Protein AF-A0A7S2SEJ1-F1 (afdb_monomer_lite)

Radius of gyration: 41.5 Å; chains: 1; bounding box: 148×104×99 Å

Sequence (967 aa):
MSENLSPMALRLGAGTRRTDAPAGGCRQLEGAPLSRSSSNSSTRSIDELAAMDVANEVQRIASPVVAYVEGASAEAATGASFELEEAAAKLQSWCRSILRLRKAAQGLAAPAVLQALDHLFGALSPPSDGTASTPPPLVDALRDAESSETAMALTSTQEAAKAATAILLAIPRDGGLRRFNVALHGPRAFLSALLVAAQPKAILGDQHESLEGRFLRNASRMLVRAFQELAATVLDLANGPTEARAGLRLFRVRLIMVRWARRYHASAFGSWRRADAQRVAAGMLGPYAEVYATVLQAQQGGDTALADAAQERLVQVRDAIARLVGASTASSKIQEVEATVRQQIQAATSYVQETRSTASGASTGQQTASHAAAVAPSSAAADPAASPMEGASPVLSLDEALVNERLAHELILNPEFQLPALPEPPKFSAPRPHGPLLPGNAPPSREGGQEQLSQQAMLGRMQSTMQELFWQRLVNALTPTTIQGRGDISVGALVQARYGGPQGTFYEAKVTACRDDGSFDIQYTQDSVVETSVPLDNFRLADHPLDTRPLLALITEVRTRLEAATPRRPDLHATYREVLDAPLLKQMLEAGVLDLPAVVRLARFVLESVENLEAPVRADRTRVWREDFLGFIESQQAASEPSGLVRALPAFFAFVNATLDQLQRDTVNFHLRSLAPHFRGDAAVEYERQRFRMKAERRLVALSRATQWLTASIPSFCGAQEGGTETQRLALQDQASPSHTRALRGLVVHALVELVKQPIRWDSPRAAQALPETLIWDGPRLAQVRDKMDQVILTSTILVFFRQVLTASGAVPSQETCEALQHKLEWLLVQPDTNLASIQTAADKAARDATASAGRPLPENAADSLKNLVASATDPSNAVFNLFTQRAFQILTTTAAQPSTERARTSLDSDIGASGLRDFRAPLLDAAQIFQALVWHHSNVFLPLYEPIIREAARKVSSGGSITRPT

Secondary structure (DSSP, 8-state):
---------------------------------------------HHHHHHHHHHHHHHHHHTTSSTTTSSSS----S-TTTHHHHHHHHHHHHHHHHHHHHHHHHHHTSHHHHHHHHHHH-TT-----SS--PPPPHHHHHHH-SSHHHHHHHHTSHHHHHHHHHHHHHSPP-GGGGGS-GGGTSHHHHHHHHHHHH-HHHHHGGGGGSHHHHHHHHHHHHHHHHHHHHHHHHHHHHHS-S--HHHHHHHHHHHHHHHHHHHHHHHHHHHHHHHHHHHHHHHHHHHHHHHHHHHHHHHHHT-HHHHHHHHHHHHHHHHHHHHHH-HHHHHHHHHHHHHHHHHHHHHHHHHHHHHHHHHHT--S----------------------------------TTTHHHHHHHHHHHH-TT--PPPPPPPPPP-PPPPS----S--PSS---S------HHHHHHHHHHHHHHHHHHHHHHHHSPP---SGGG--TT-EEEEETTSTTSPEEEEEEEEE-TTSEEEEEETTT--EEEEEEGGGB--TTSPP--HHHHHHHHHHHHHHHHH-TT-HHHHHHHHHHT-HHHHHHHHHTT---HHHHHHHHHHHHHHHHHHS-HHHHHHHHHHHHHHHHHHHHHHHTT-THHHHHHHHHHHHHHHHHHHHHHHHHHHHHHHHHGGGG-SHHHHHHHHHHHHHHHHTTSS--HHHHHHHHHHHHHHHHSSTT-HHHHHHHHH-TTSTTHHHHHHHHHHHHHHHHHHSS--TTSHHHHTTS-GGGTTTHHHHHHHHHHHHHHHHHHHHHHHHHHHHHHTT-PPPHHHHHHHHHHHHHHHHSTT--HHHHHHHHHHHHHHHHHHTTSPPPHHHHHHHHHHHHHTT-TT-HHHHHHHHHHHHHHHHHHT-SSHHHHHHHHHHHHHHHT-GGGHHHHHHHHHHHHHHHHHHHHHHHHHHHHHHHHHHHHHHH----PPP-

Organism: NCBI:txid1034831

Foldseek 3Di:
DDDDDDDDDDDDDDDDDDDDDDDDDDDDDDDDDDDDDDDDDDDDDPVSVLLVVLVVVVVVLCVVPPVPPPPPDDDDDDDPDPCPVVVVVVVVVVVVVLVVLVVLLVLCLPPLLLVLLCQAQVQPDDDDDDDDDDDHRLLVQLLPDPAPVSNVVSLPDPSQLSSLQSNVVSAPDDPLCVVFDCVLQDSSVLSVLSNCQRCVCRVCPPCCPPPLNVQLNVLSVQLVVLSNQLSNLSVCCSPDDPDDPVSSVSNVVSSSSNSSSSNSNSSSVVSVLLVVLVVVLVVLLVVLLVLLLQLVVCVVVVPVVSNVVSVVVNVVSLVSNCVRNNNVVSVVSNVVSNVVSVVVVVVVVVVVVVVVVVVVVPDDDDDDDDDDDDDDDDDDDDDDDDDDDDDDDDDDPCPPVCPPLLLLVQLLLPVLDADDADDAFDFDDAFDDDDDPDVPPDPPPDDDDPDPQDPVNVVVVVVVVVLVVLLQLQLVLADADPAADLVVDDQQDWFWFADPDDVGRTAIWGFHDADPVQFTWTAGPPPRDIDPRHHRSRTRHNPDDRDCVVVLVLLVVLLVLLCVLVVPCVVVNVVSCVLSPSVVVVVCVRVVNCDLVSVLVSLLVSLVSLLVLDDVVVSVVSVVSNVVLSVQSVVVVVVVDPSSVSSCVSSSSSNSVSSSVSSVSVVVSVVSSVCSVVSPDDVSLVVSLVVVVVCVVVVVDDQVLVLVLLLVQLVCLLPVDDPRNVVLLVLLQDPVDPCVLLSLLLSLLSSLLVVLPDPDQQPDPVNLVNDGPLCSSVSNLSNLLSLLLLLLLLLLQLLVLLQVLQVVVVFHADPVLSVVLSVVSSVLSPDPPRDLVNNLVSSLVSSQVRCVVVVHGRDPVSSVSSSVSSVCSPDPVDPSSVLSSVLLSVLLSQLLSDPDLVVSLVSNVVSCVPSVSVVSSVSSSVSSSSNSSVSNSSCSNCVVVCSVSSNVSSVVVVVDDDDDDDD

InterPro domains:
  IPR008862 T-complex 11 [PF05794] (407-950)
  IPR008862 T-complex 11 [PTHR12832] (76-951)

pLDDT: mean 72.79, std 20.88, range [20.64, 94.62]

Structure (mmCIF, N/CA/C/O backbone):
data_AF-A0A7S2SEJ1-F1
#
_entry.id   AF-A0A7S2SEJ1-F1
#
loop_
_atom_site.group_PDB
_atom_site.id
_atom_site.type_symbol
_atom_site.label_atom_id
_atom_site.label_alt_id
_atom_site.label_comp_id
_atom_site.label_asym_id
_atom_site.label_entity_id
_atom_site.label_seq_id
_atom_site.pdbx_PDB_ins_code
_atom_site.Cartn_x
_atom_site.Cartn_y
_atom_site.Cartn_z
_atom_site.occupancy
_atom_site.B_iso_or_equiv
_atom_site.auth_seq_id
_atom_site.auth_comp_id
_atom_site.auth_asym_id
_atom_site.auth_atom_id
_atom_site.pdbx_PDB_model_num
ATOM 1 N N . MET A 1 1 ? 76.452 -47.422 3.346 1.00 33.69 1 MET A N 1
ATOM 2 C CA . MET A 1 1 ? 76.734 -47.957 2.002 1.00 33.69 1 MET A CA 1
ATOM 3 C C . MET A 1 1 ? 76.849 -46.770 1.059 1.00 33.69 1 MET A C 1
ATOM 5 O O . MET A 1 1 ? 75.853 -46.083 0.891 1.00 33.69 1 MET A O 1
ATOM 9 N N . SER A 1 2 ? 78.095 -46.507 0.631 1.00 28.00 2 SER A N 1
ATOM 10 C CA . SER A 1 2 ? 78.597 -45.643 -0.467 1.00 28.00 2 SER A CA 1
ATOM 11 C C . SER A 1 2 ? 77.854 -44.325 -0.756 1.00 28.00 2 SER A C 1
ATOM 13 O O . SER A 1 2 ? 76.745 -44.353 -1.272 1.00 28.00 2 SER A O 1
ATOM 15 N N . GLU A 1 3 ? 78.337 -43.150 -0.345 1.00 29.27 3 GLU A N 1
ATOM 16 C CA . GLU A 1 3 ? 79.545 -42.389 -0.761 1.00 29.27 3 GLU A CA 1
ATOM 17 C C . GLU A 1 3 ? 79.317 -41.378 -1.902 1.00 29.27 3 GLU A C 1
ATOM 19 O O . GLU A 1 3 ? 78.834 -41.695 -2.984 1.00 29.27 3 GLU A O 1
ATOM 24 N N . ASN A 1 4 ? 79.729 -40.144 -1.589 1.00 35.56 4 ASN A N 1
ATOM 25 C CA . ASN A 1 4 ? 79.953 -38.974 -2.438 1.00 35.56 4 ASN A CA 1
ATOM 26 C C . ASN A 1 4 ? 81.046 -39.191 -3.493 1.00 35.56 4 ASN A C 1
ATOM 28 O O . ASN A 1 4 ? 82.030 -39.847 -3.177 1.00 35.56 4 ASN A O 1
ATOM 32 N N . LEU A 1 5 ? 81.002 -38.433 -4.602 1.00 29.52 5 LEU A N 1
ATOM 33 C CA . LEU A 1 5 ? 82.193 -37.937 -5.323 1.00 29.52 5 LEU A CA 1
ATOM 34 C C . LEU A 1 5 ? 81.913 -36.573 -6.024 1.00 29.52 5 LEU A C 1
ATOM 36 O O . LEU A 1 5 ? 81.222 -36.538 -7.033 1.00 29.52 5 LEU A O 1
ATOM 40 N N . SER A 1 6 ? 82.396 -35.463 -5.429 1.00 30.70 6 SER A N 1
ATOM 41 C CA . SER A 1 6 ? 83.479 -34.547 -5.902 1.00 30.70 6 SER A CA 1
ATOM 42 C C . SER A 1 6 ? 83.624 -34.114 -7.392 1.00 30.70 6 SER A C 1
ATOM 44 O O . SER A 1 6 ? 83.218 -34.869 -8.266 1.00 30.70 6 SER A O 1
ATOM 46 N N . PRO A 1 7 ? 84.428 -33.059 -7.739 1.00 50.75 7 PRO A N 1
ATOM 47 C CA . PRO A 1 7 ? 84.863 -31.848 -6.988 1.00 50.75 7 PRO A CA 1
ATOM 48 C C . PRO A 1 7 ? 85.131 -30.540 -7.829 1.00 50.75 7 PRO A C 1
ATOM 50 O O . PRO A 1 7 ? 85.070 -30.556 -9.049 1.00 50.75 7 PRO A O 1
ATOM 53 N N . MET A 1 8 ? 85.513 -29.450 -7.115 1.00 26.77 8 MET A N 1
ATOM 54 C CA . MET A 1 8 ? 86.582 -28.418 -7.358 1.00 26.77 8 MET A CA 1
ATOM 55 C C . MET A 1 8 ? 86.739 -27.664 -8.709 1.00 26.77 8 MET A C 1
ATOM 57 O O . MET A 1 8 ? 86.537 -28.231 -9.764 1.00 26.77 8 MET A O 1
ATOM 61 N N . ALA A 1 9 ? 87.327 -26.457 -8.829 1.00 29.33 9 ALA A N 1
ATOM 62 C CA . ALA A 1 9 ? 87.657 -25.283 -7.992 1.00 29.33 9 ALA A CA 1
ATOM 63 C C . ALA A 1 9 ? 88.538 -24.302 -8.835 1.00 29.33 9 ALA A C 1
ATOM 65 O O . ALA A 1 9 ? 89.129 -24.732 -9.820 1.00 29.33 9 ALA A O 1
ATOM 66 N N . LEU A 1 10 ? 88.727 -23.059 -8.330 1.00 25.94 10 LEU A N 1
ATOM 67 C CA . LEU A 1 10 ? 89.842 -22.090 -8.564 1.00 25.94 10 LEU A CA 1
ATOM 68 C C . LEU A 1 10 ? 89.836 -21.237 -9.859 1.00 25.94 10 LEU A C 1
ATOM 70 O O . LEU A 1 10 ? 89.500 -21.735 -10.918 1.00 25.94 10 LEU A O 1
ATOM 74 N N . ARG A 1 11 ? 90.333 -19.986 -9.928 1.00 25.75 11 ARG A N 1
ATOM 75 C CA . ARG A 1 11 ? 90.579 -18.813 -9.036 1.00 25.75 11 ARG A CA 1
ATOM 76 C C . ARG A 1 11 ? 91.316 -17.757 -9.909 1.00 25.75 11 ARG A C 1
ATOM 78 O O . ARG A 1 11 ? 92.215 -18.171 -10.623 1.00 25.75 11 ARG A O 1
ATOM 85 N N . LEU A 1 12 ? 91.053 -16.450 -9.698 1.00 26.67 12 LEU A N 1
ATOM 86 C CA . LEU A 1 12 ? 91.949 -15.264 -9.898 1.00 26.67 12 LEU A CA 1
ATOM 87 C C . LEU A 1 12 ? 92.453 -14.958 -11.339 1.00 26.67 12 LEU A C 1
ATOM 89 O O . LEU A 1 12 ? 92.771 -15.864 -12.082 1.00 26.67 12 LEU A O 1
ATOM 93 N N . GLY A 1 13 ? 92.642 -13.729 -11.838 1.00 24.70 13 GLY A N 1
ATOM 94 C CA . GLY A 1 13 ? 92.576 -12.348 -11.345 1.00 24.70 13 GLY A CA 1
ATOM 95 C C . GLY A 1 13 ? 93.196 -11.384 -12.397 1.00 24.70 13 GLY A C 1
ATOM 96 O O . GLY A 1 13 ? 93.761 -11.846 -13.380 1.00 24.70 13 GLY A O 1
ATOM 97 N N . ALA A 1 14 ? 93.143 -10.069 -12.120 1.00 27.11 14 ALA A N 1
ATOM 98 C CA . ALA A 1 14 ? 93.926 -8.947 -12.697 1.00 27.11 14 ALA A CA 1
ATOM 99 C C . ALA A 1 14 ? 93.449 -8.189 -13.974 1.00 27.11 14 ALA A C 1
ATOM 101 O O . ALA A 1 14 ? 93.375 -8.735 -15.064 1.00 27.11 14 ALA A O 1
ATOM 102 N N . GLY A 1 15 ? 93.301 -6.856 -13.832 1.00 25.58 15 GLY A N 1
ATOM 103 C CA . GLY A 1 15 ? 94.206 -5.899 -14.504 1.00 25.58 15 GLY A CA 1
ATOM 104 C C . GLY A 1 15 ? 93.769 -5.103 -15.756 1.00 25.58 15 GLY A C 1
ATOM 105 O O . GLY A 1 15 ? 94.107 -5.476 -16.866 1.00 25.58 15 GLY A O 1
ATOM 106 N N . THR A 1 16 ? 93.257 -3.880 -15.533 1.00 27.61 16 THR A N 1
ATOM 107 C CA . THR A 1 16 ? 93.571 -2.595 -16.235 1.00 27.61 16 THR A CA 1
ATOM 108 C C . THR A 1 16 ? 93.222 -2.283 -17.719 1.00 27.61 16 THR A C 1
ATOM 110 O O . THR A 1 16 ? 93.843 -2.800 -18.635 1.00 27.61 16 THR A O 1
ATOM 113 N N . ARG A 1 17 ? 92.467 -1.162 -17.858 1.00 26.27 17 ARG A N 1
ATOM 114 C CA . ARG A 1 17 ? 92.625 0.055 -18.726 1.00 26.27 17 ARG A CA 1
ATOM 115 C C . ARG A 1 17 ? 91.959 0.195 -20.124 1.00 26.27 17 ARG A C 1
ATOM 117 O O . ARG A 1 17 ? 92.307 -0.523 -21.045 1.00 26.27 17 ARG A O 1
ATOM 124 N N . ARG A 1 18 ? 91.260 1.356 -20.246 1.00 26.08 18 ARG A N 1
ATOM 125 C CA . ARG A 1 18 ? 90.950 2.242 -21.417 1.00 26.08 18 ARG A CA 1
ATOM 126 C C . ARG A 1 18 ? 89.996 1.669 -22.489 1.00 26.08 18 ARG A C 1
ATOM 128 O O . ARG A 1 18 ? 90.081 0.493 -22.775 1.00 26.08 18 ARG A O 1
ATOM 135 N N . THR A 1 19 ? 89.082 2.385 -23.152 1.00 26.95 19 THR A N 1
ATOM 136 C CA . THR A 1 19 ? 88.619 3.791 -23.229 1.00 26.95 19 THR A CA 1
ATOM 137 C C . THR A 1 19 ? 87.274 3.788 -23.986 1.00 26.95 19 THR A C 1
ATOM 139 O O . THR A 1 19 ? 86.998 2.855 -24.730 1.00 26.95 19 THR A O 1
ATOM 142 N N . ASP A 1 20 ? 86.527 4.881 -23.832 1.00 26.06 20 ASP A N 1
ATOM 143 C CA . ASP A 1 20 ? 85.499 5.431 -24.731 1.00 26.06 20 ASP A CA 1
ATOM 144 C C . ASP A 1 20 ? 84.053 4.896 -24.712 1.00 26.06 20 ASP A C 1
ATOM 146 O O . ASP A 1 20 ? 83.738 3.720 -24.865 1.00 26.06 20 ASP A O 1
ATOM 150 N N . ALA A 1 21 ? 83.174 5.877 -24.496 1.00 27.19 21 ALA A N 1
ATOM 151 C CA . ALA A 1 21 ? 81.718 5.850 -24.449 1.00 27.19 21 ALA A CA 1
ATOM 152 C C . ALA A 1 21 ? 81.112 5.762 -25.881 1.00 27.19 21 ALA A C 1
ATOM 154 O O . ALA A 1 21 ? 81.868 5.867 -26.847 1.00 27.19 21 ALA A O 1
ATOM 155 N N . PRO A 1 22 ? 79.778 5.617 -26.072 1.00 35.09 22 PRO A N 1
ATOM 156 C CA . PRO A 1 22 ? 78.828 6.655 -25.665 1.00 35.09 22 PRO A CA 1
ATOM 157 C C . PRO A 1 22 ? 77.507 6.175 -25.027 1.00 35.09 22 PRO A C 1
ATOM 159 O O . PRO A 1 22 ? 76.947 5.135 -25.347 1.00 35.09 22 PRO A O 1
ATOM 162 N N . ALA A 1 23 ? 77.009 7.077 -24.177 1.00 25.89 23 ALA A N 1
ATOM 163 C CA . ALA A 1 23 ? 75.627 7.547 -24.054 1.00 25.89 23 ALA A CA 1
ATOM 164 C C . ALA A 1 23 ? 74.499 6.602 -23.578 1.00 25.89 23 ALA A C 1
ATOM 166 O O . ALA A 1 23 ? 73.961 5.794 -24.325 1.00 25.89 23 ALA A O 1
ATOM 167 N N . GLY A 1 24 ? 74.029 6.917 -22.359 1.00 26.44 24 GLY A N 1
ATOM 168 C CA . GLY A 1 24 ? 72.643 6.761 -21.889 1.00 26.44 24 GLY A CA 1
ATOM 169 C C . GLY A 1 24 ? 72.366 5.440 -21.170 1.00 26.44 24 GLY A C 1
ATOM 170 O O . GLY A 1 24 ? 71.808 4.529 -21.760 1.00 26.44 24 GLY A O 1
ATOM 171 N N . GLY A 1 25 ? 72.769 5.231 -19.913 1.00 25.44 25 GLY A N 1
ATOM 172 C CA . GLY A 1 25 ? 72.355 6.036 -18.756 1.00 25.44 25 GLY A CA 1
ATOM 173 C C . GLY A 1 25 ? 70.991 5.533 -18.256 1.00 25.44 25 GLY A C 1
ATOM 174 O O . GLY A 1 25 ? 69.971 6.081 -18.646 1.00 25.44 25 GLY A O 1
ATOM 175 N N . CYS A 1 26 ? 70.926 4.329 -17.671 1.00 23.27 26 CYS A N 1
ATOM 176 C CA . CYS A 1 26 ? 71.005 4.058 -16.220 1.00 23.27 26 CYS A CA 1
ATOM 177 C C . CYS A 1 26 ? 69.843 4.681 -15.424 1.00 23.27 26 CYS A C 1
ATOM 179 O O . CYS A 1 26 ? 69.637 5.885 -15.484 1.00 23.27 26 CYS A O 1
ATOM 181 N N . ARG A 1 27 ? 68.990 3.864 -14.777 1.00 26.28 27 ARG A N 1
ATOM 182 C CA . ARG A 1 27 ? 69.234 3.155 -13.486 1.00 26.28 27 ARG A CA 1
ATOM 183 C C . ARG A 1 27 ? 69.265 4.165 -12.322 1.00 26.28 27 ARG A C 1
ATOM 185 O O . ARG A 1 27 ? 69.664 5.298 -12.514 1.00 26.28 27 ARG A O 1
ATOM 192 N N . GLN A 1 28 ? 68.865 3.866 -11.094 1.00 24.97 28 GLN A N 1
ATOM 193 C CA . GLN A 1 28 ? 68.922 2.640 -10.292 1.00 24.97 28 GLN A CA 1
ATOM 194 C C . GLN A 1 28 ? 68.035 2.915 -9.048 1.00 24.97 28 GLN A C 1
ATOM 196 O O . GLN A 1 28 ? 67.834 4.083 -8.723 1.00 24.97 28 GLN A O 1
ATOM 201 N N . LEU A 1 29 ? 67.296 1.936 -8.502 1.00 25.67 29 LEU A N 1
ATOM 202 C CA . LEU A 1 29 ? 67.640 1.107 -7.316 1.00 25.67 29 LEU A CA 1
ATOM 203 C C . LEU A 1 29 ? 67.968 1.954 -6.058 1.00 25.67 29 LEU A C 1
ATOM 205 O O . LEU A 1 29 ? 68.563 3.011 -6.166 1.00 25.67 29 LEU A O 1
ATOM 209 N N . GLU A 1 30 ? 67.652 1.584 -4.819 1.00 22.08 30 GLU A N 1
ATOM 210 C CA . GLU A 1 30 ? 67.771 0.271 -4.179 1.00 22.08 30 GLU A CA 1
ATOM 211 C C . GLU A 1 30 ? 67.336 0.416 -2.697 1.00 22.08 30 GLU A C 1
ATOM 213 O O . GLU A 1 30 ? 67.415 1.512 -2.147 1.00 22.08 30 GLU A O 1
ATOM 218 N N . GLY A 1 31 ? 66.983 -0.692 -2.032 1.00 22.78 31 GLY A N 1
ATOM 219 C CA . GLY A 1 31 ? 67.324 -0.914 -0.614 1.00 22.78 31 GLY A CA 1
ATOM 220 C C . GLY A 1 31 ? 66.339 -0.488 0.493 1.00 22.78 31 GLY A C 1
ATOM 221 O O . GLY A 1 31 ? 66.319 0.654 0.934 1.00 22.78 31 GLY A O 1
ATOM 222 N N . ALA A 1 32 ? 65.627 -1.471 1.054 1.00 27.30 32 ALA A N 1
ATOM 223 C CA . ALA A 1 32 ? 65.245 -1.536 2.482 1.00 27.30 32 ALA A CA 1
ATOM 224 C C . ALA A 1 32 ? 66.508 -1.881 3.345 1.00 27.30 32 ALA A C 1
ATOM 226 O O . ALA A 1 32 ? 67.484 -2.288 2.706 1.00 27.30 32 ALA A O 1
ATOM 227 N N . PRO A 1 33 ? 66.562 -1.853 4.717 1.00 36.03 33 PRO A N 1
ATOM 228 C CA . PRO A 1 33 ? 65.461 -2.181 5.651 1.00 36.03 33 PRO A CA 1
ATOM 229 C C . PRO A 1 33 ? 65.503 -1.594 7.117 1.00 36.03 33 PRO A C 1
ATOM 231 O O . PRO A 1 33 ? 66.392 -0.842 7.493 1.00 36.03 33 PRO A O 1
ATOM 234 N N . LEU A 1 34 ? 64.535 -2.042 7.947 1.00 23.25 34 LEU A N 1
ATOM 235 C CA . LEU A 1 34 ? 64.470 -2.156 9.436 1.00 23.25 34 LEU A CA 1
ATOM 236 C C . LEU A 1 34 ? 64.220 -0.941 10.383 1.00 23.25 34 LEU A C 1
ATOM 238 O O . LEU A 1 34 ? 65.115 -0.201 10.768 1.00 23.25 34 LEU A O 1
ATOM 242 N N . SER A 1 35 ? 62.975 -0.904 10.893 1.00 27.02 35 SER A N 1
ATOM 243 C CA . SER A 1 35 ? 62.497 -0.714 12.288 1.00 27.02 35 SER A CA 1
ATOM 244 C C . SER A 1 35 ? 63.152 0.293 13.259 1.00 27.02 35 SER A C 1
ATOM 246 O O . SER A 1 35 ? 64.251 0.055 13.755 1.00 27.02 35 SER A O 1
ATOM 248 N N . ARG A 1 36 ? 62.345 1.251 13.753 1.00 22.64 36 ARG A N 1
ATOM 249 C CA . ARG A 1 36 ? 62.112 1.507 15.195 1.00 22.64 36 ARG A CA 1
ATOM 250 C C . ARG A 1 36 ? 60.871 2.386 15.407 1.00 22.64 36 ARG A C 1
ATOM 252 O O . ARG A 1 36 ? 60.627 3.341 14.683 1.00 22.64 36 ARG A O 1
ATOM 259 N N . SER A 1 37 ? 60.094 2.003 16.409 1.00 28.03 37 SER A N 1
ATOM 260 C CA . SER A 1 37 ? 58.871 2.616 16.922 1.00 28.03 37 SER A CA 1
ATOM 261 C C . SER A 1 37 ? 59.088 4.001 17.543 1.00 28.03 37 SER A C 1
ATOM 263 O O . SER A 1 37 ? 59.971 4.154 18.385 1.00 28.03 37 SER A O 1
ATOM 265 N N . SER A 1 38 ? 58.184 4.944 17.273 1.00 23.16 38 SER A N 1
ATOM 266 C CA . SER A 1 38 ? 57.752 5.914 18.285 1.00 23.16 38 SER A CA 1
ATOM 267 C C . SER A 1 38 ? 56.283 6.259 18.080 1.00 23.16 38 SER A C 1
ATOM 269 O O . SER A 1 38 ? 55.895 6.915 17.114 1.00 23.16 38 SER A O 1
ATOM 271 N N . SER A 1 39 ? 55.481 5.780 19.016 1.00 26.30 39 SER A N 1
ATOM 272 C CA . SER A 1 39 ? 54.117 6.192 19.282 1.00 26.30 39 SER A CA 1
ATOM 273 C C . SER A 1 39 ? 54.051 7.711 19.435 1.00 26.30 39 SER A C 1
ATOM 275 O O . SER A 1 39 ? 54.766 8.271 20.257 1.00 26.30 39 SER A O 1
ATOM 277 N N . ASN A 1 40 ? 53.166 8.359 18.685 1.00 24.33 40 ASN A N 1
ATOM 278 C CA . ASN A 1 40 ? 52.381 9.467 19.209 1.00 24.33 40 ASN A CA 1
ATOM 279 C C . ASN A 1 40 ? 51.004 9.414 18.556 1.00 24.33 40 ASN A C 1
ATOM 281 O O . ASN A 1 40 ? 50.837 9.574 17.348 1.00 24.33 40 ASN A O 1
ATOM 285 N N . SER A 1 41 ? 50.031 9.106 19.403 1.00 29.19 41 SER A N 1
ATOM 286 C CA . SER A 1 41 ? 48.609 9.129 19.132 1.00 29.19 41 SER A CA 1
ATOM 287 C C . SER A 1 41 ? 48.162 10.530 18.726 1.00 29.19 41 SER A C 1
ATOM 289 O O . SER A 1 41 ? 48.323 11.492 19.474 1.00 29.19 41 SER A O 1
ATOM 291 N N . SER A 1 42 ? 47.524 10.618 17.571 1.00 29.77 42 SER A N 1
ATOM 292 C CA . SER A 1 42 ? 46.530 11.639 17.260 1.00 29.77 42 SER A CA 1
ATOM 293 C C . SER A 1 42 ? 45.612 11.004 16.224 1.00 29.77 42 SER A C 1
ATOM 295 O O . SER A 1 42 ? 45.793 11.185 15.021 1.00 29.77 42 SER A O 1
ATOM 297 N N . THR A 1 43 ? 44.679 10.179 16.693 1.00 33.25 43 THR A N 1
ATOM 298 C CA . THR A 1 43 ? 43.567 9.664 15.894 1.00 33.25 43 THR A CA 1
ATOM 299 C C . THR A 1 43 ? 42.735 10.849 15.431 1.00 33.25 43 THR A C 1
ATOM 301 O O . THR A 1 43 ? 41.926 11.369 16.195 1.00 33.25 43 THR A O 1
ATOM 304 N N . ARG A 1 44 ? 42.972 11.298 14.200 1.00 34.03 44 ARG A N 1
ATOM 305 C CA . ARG A 1 44 ? 42.045 12.183 13.502 1.00 34.03 44 ARG A CA 1
ATOM 306 C C . ARG A 1 44 ? 41.154 11.341 12.607 1.00 34.03 44 ARG A C 1
ATOM 308 O O . ARG A 1 44 ? 41.647 10.409 11.966 1.00 34.03 44 ARG A O 1
ATOM 315 N N . SER A 1 45 ? 39.854 11.613 12.617 1.00 36.94 45 SER A N 1
ATOM 316 C CA . SER A 1 45 ? 38.889 10.855 11.814 1.00 36.94 45 SER A CA 1
ATOM 317 C C . SER A 1 45 ? 39.165 11.052 10.314 1.00 36.94 45 SER A C 1
ATOM 319 O O . SER A 1 45 ? 39.777 12.038 9.900 1.00 36.94 45 SER A O 1
ATOM 321 N N . ILE A 1 46 ? 38.723 10.116 9.469 1.00 36.50 46 ILE A N 1
ATOM 322 C CA . ILE A 1 46 ? 38.846 10.240 8.003 1.00 36.50 46 ILE A CA 1
ATOM 323 C C . ILE A 1 46 ? 38.152 11.525 7.498 1.00 36.50 46 ILE A C 1
ATOM 325 O O . ILE A 1 46 ? 38.630 12.144 6.547 1.00 36.50 46 ILE A O 1
ATOM 329 N N . ASP A 1 47 ? 37.117 11.992 8.201 1.00 33.47 47 ASP A N 1
ATOM 330 C CA . ASP A 1 47 ? 36.434 13.261 7.928 1.00 33.47 47 ASP A CA 1
ATOM 331 C C . ASP A 1 47 ? 37.282 14.488 8.322 1.00 33.47 47 ASP A C 1
ATOM 333 O O . ASP A 1 47 ? 37.283 15.498 7.615 1.00 33.47 47 ASP A O 1
ATOM 337 N N . GLU A 1 48 ? 38.091 14.404 9.386 1.00 34.69 48 GLU A N 1
ATOM 338 C CA . GLU A 1 48 ? 39.066 15.447 9.745 1.00 34.69 48 GLU A CA 1
ATOM 339 C C . GLU A 1 48 ? 40.231 15.525 8.747 1.00 34.69 48 GLU A C 1
ATOM 341 O O . GLU A 1 48 ? 40.722 16.620 8.464 1.00 34.69 48 GLU A O 1
ATOM 346 N N . LEU A 1 49 ? 40.642 14.395 8.159 1.00 34.44 49 LEU A N 1
ATOM 347 C CA . LEU A 1 49 ? 41.630 14.351 7.073 1.00 34.44 49 LEU A CA 1
ATOM 348 C C . LEU A 1 49 ? 41.065 14.923 5.758 1.00 34.44 49 LEU A C 1
ATOM 350 O O . LEU A 1 49 ? 41.775 15.640 5.054 1.00 34.44 49 LEU A O 1
ATOM 354 N N . ALA A 1 50 ? 39.781 14.694 5.459 1.00 38.06 50 ALA A N 1
ATOM 355 C CA . ALA A 1 50 ? 39.107 15.240 4.276 1.00 38.06 50 ALA A CA 1
ATOM 356 C C . ALA A 1 50 ? 38.829 16.755 4.383 1.00 38.06 50 ALA A C 1
ATOM 358 O O . ALA A 1 50 ? 39.017 17.497 3.412 1.00 38.06 50 ALA A O 1
ATOM 359 N N . ALA A 1 51 ? 38.448 17.243 5.569 1.00 37.16 51 ALA A N 1
ATOM 360 C CA . ALA A 1 51 ? 38.310 18.673 5.848 1.00 37.16 51 ALA A CA 1
ATOM 361 C C . ALA A 1 51 ? 39.672 19.391 5.852 1.00 37.16 51 ALA A C 1
ATOM 363 O O . ALA A 1 51 ? 39.771 20.519 5.359 1.00 37.16 51 ALA A O 1
ATOM 364 N N . MET A 1 52 ? 40.734 18.724 6.327 1.00 37.56 52 MET A N 1
ATOM 365 C CA . MET A 1 52 ? 42.112 19.203 6.192 1.00 37.56 52 MET A CA 1
ATOM 366 C C . MET A 1 52 ? 42.579 19.247 4.740 1.00 37.56 52 MET A C 1
ATOM 368 O O . MET A 1 52 ? 43.308 20.168 4.410 1.00 37.56 52 MET A O 1
ATOM 372 N N . ASP A 1 53 ? 42.167 18.336 3.858 1.00 41.47 53 ASP A N 1
ATOM 373 C CA . ASP A 1 53 ? 42.532 18.391 2.434 1.00 41.47 53 ASP A CA 1
ATOM 374 C C . ASP A 1 53 ? 41.901 19.599 1.728 1.00 41.47 53 ASP A C 1
ATOM 376 O O . ASP A 1 53 ? 42.564 20.283 0.950 1.00 41.47 53 ASP A O 1
ATOM 380 N N . VAL A 1 54 ? 40.646 19.937 2.046 1.00 40.84 54 VAL A N 1
ATOM 381 C CA . VAL A 1 54 ? 40.006 21.158 1.528 1.00 40.84 54 VAL A CA 1
ATOM 382 C C . VAL A 1 54 ? 40.631 22.407 2.150 1.00 40.84 54 VAL A C 1
ATOM 384 O O . VAL A 1 54 ? 40.898 23.358 1.423 1.00 40.84 54 VAL A O 1
ATOM 387 N N . ALA A 1 55 ? 40.910 22.420 3.457 1.00 38.62 55 ALA A N 1
ATOM 388 C CA . ALA A 1 55 ? 41.544 23.554 4.132 1.00 38.62 55 ALA A CA 1
ATOM 389 C C . ALA A 1 55 ? 42.997 23.769 3.676 1.00 38.62 55 ALA A C 1
ATOM 391 O O . ALA A 1 55 ? 43.368 24.898 3.365 1.00 38.62 55 ALA A O 1
ATOM 392 N N . ASN A 1 56 ? 43.787 22.701 3.544 1.00 40.69 56 ASN A N 1
ATOM 393 C CA . ASN A 1 56 ? 45.154 22.725 3.026 1.00 40.69 56 ASN A CA 1
ATOM 394 C C . ASN A 1 56 ? 45.167 23.146 1.562 1.00 40.69 56 ASN A C 1
ATOM 396 O O . ASN A 1 56 ? 46.005 23.956 1.188 1.00 40.69 56 ASN A O 1
ATOM 400 N N . GLU A 1 57 ? 44.233 22.673 0.733 1.00 42.62 57 GLU A N 1
ATOM 401 C CA . GLU A 1 57 ? 44.167 23.079 -0.671 1.00 42.62 57 GLU A CA 1
ATOM 402 C C . GLU A 1 57 ? 43.617 24.509 -0.815 1.00 42.62 57 GLU A C 1
ATOM 404 O O . GLU A 1 57 ? 44.103 25.261 -1.652 1.00 42.62 57 GLU A O 1
ATOM 409 N N . VAL A 1 58 ? 42.709 24.968 0.056 1.00 42.31 58 VAL A N 1
ATOM 410 C CA . VAL A 1 58 ? 42.323 26.389 0.176 1.00 42.31 58 VAL A CA 1
ATOM 411 C C . VAL A 1 58 ? 43.523 27.243 0.589 1.00 42.31 58 VAL A C 1
ATOM 413 O O . VAL A 1 58 ? 43.744 28.289 -0.016 1.00 42.31 58 VAL A O 1
ATOM 416 N N . GLN A 1 59 ? 44.348 26.785 1.532 1.00 40.69 59 GLN A N 1
ATOM 417 C CA . GLN A 1 59 ? 45.569 27.462 1.983 1.00 40.69 59 GLN A CA 1
ATOM 418 C C . GLN A 1 59 ? 46.651 27.468 0.884 1.00 40.69 59 GLN A C 1
ATOM 420 O O . GLN A 1 59 ? 47.316 28.480 0.665 1.00 40.69 59 GLN A O 1
ATOM 425 N N . ARG A 1 60 ? 46.758 26.389 0.098 1.00 42.50 60 ARG A N 1
ATOM 426 C CA . ARG A 1 60 ? 47.670 26.234 -1.052 1.00 42.50 60 ARG A CA 1
ATOM 427 C C . ARG A 1 60 ? 47.241 27.065 -2.261 1.00 42.50 60 ARG A C 1
ATOM 429 O O . ARG A 1 60 ? 48.085 27.616 -2.965 1.00 42.50 60 ARG A O 1
ATOM 436 N N . ILE A 1 61 ? 45.934 27.185 -2.492 1.00 43.47 61 ILE A N 1
ATOM 437 C CA . ILE A 1 61 ? 45.342 28.025 -3.538 1.00 43.47 61 ILE A CA 1
ATOM 438 C C . ILE A 1 61 ? 45.361 29.513 -3.109 1.00 43.47 61 ILE A C 1
ATOM 440 O O . ILE A 1 61 ? 45.503 30.378 -3.974 1.00 43.47 61 ILE A O 1
ATOM 444 N N . ALA A 1 62 ? 45.274 29.827 -1.810 1.00 37.41 62 ALA A N 1
ATOM 445 C CA . ALA A 1 62 ? 45.405 31.184 -1.261 1.00 37.41 62 ALA A CA 1
ATOM 446 C C . ALA A 1 62 ? 46.865 31.689 -1.208 1.00 37.41 62 ALA A C 1
ATOM 448 O O . ALA A 1 62 ? 47.105 32.891 -1.329 1.00 37.41 62 ALA A O 1
ATOM 449 N N . SER A 1 63 ? 47.843 30.782 -1.099 1.00 36.69 63 SER A N 1
ATOM 450 C CA . SER A 1 63 ? 49.274 31.088 -0.931 1.00 36.69 63 SER A CA 1
ATOM 451 C C . SER A 1 63 ? 49.942 31.988 -1.999 1.00 36.69 63 SER A C 1
ATOM 453 O O . SER A 1 63 ? 50.920 32.639 -1.639 1.00 36.69 63 SER A O 1
ATOM 455 N N . PRO A 1 64 ? 49.466 32.150 -3.255 1.00 37.91 64 PRO A N 1
ATOM 456 C CA . PRO A 1 64 ? 50.067 33.107 -4.193 1.00 37.91 64 PRO A CA 1
ATOM 457 C C . PRO A 1 64 ? 49.339 34.459 -4.287 1.00 37.91 64 PRO A C 1
ATOM 459 O O . PRO A 1 64 ? 49.768 35.311 -5.064 1.00 37.91 64 PRO A O 1
ATOM 462 N N . VAL A 1 65 ? 48.237 34.678 -3.559 1.00 36.19 65 VAL A N 1
ATOM 463 C CA . VAL A 1 65 ? 47.446 35.920 -3.695 1.00 36.19 65 VAL A CA 1
ATOM 464 C C . VAL A 1 65 ? 48.126 37.112 -3.004 1.00 36.19 65 VAL A C 1
ATOM 466 O O . VAL A 1 65 ? 47.945 38.244 -3.444 1.00 36.19 65 VAL A O 1
ATOM 469 N N . VAL A 1 66 ? 48.990 36.874 -2.011 1.00 32.91 66 VAL A N 1
ATOM 470 C CA . VAL A 1 66 ? 49.693 37.944 -1.272 1.00 32.91 66 VAL A CA 1
ATOM 471 C C . VAL A 1 66 ? 51.022 38.351 -1.932 1.00 32.91 66 VAL A C 1
ATOM 473 O O . VAL A 1 66 ? 51.373 39.524 -1.929 1.00 32.91 66 VAL A O 1
ATOM 476 N N . ALA A 1 67 ? 51.721 37.445 -2.624 1.00 34.44 67 ALA A N 1
ATOM 477 C CA . ALA A 1 67 ? 53.044 37.751 -3.190 1.00 34.44 67 ALA A CA 1
ATOM 478 C C . ALA A 1 67 ? 53.025 38.643 -4.453 1.00 34.44 67 ALA A C 1
ATOM 480 O O . ALA A 1 67 ? 54.074 39.103 -4.895 1.00 34.44 67 ALA A O 1
ATOM 481 N N . TYR A 1 68 ? 51.859 38.895 -5.059 1.00 36.56 68 TYR A N 1
ATOM 482 C CA . TYR A 1 68 ? 51.767 39.664 -6.311 1.00 36.56 68 TYR A CA 1
ATOM 483 C C . TYR A 1 68 ? 51.230 41.093 -6.144 1.00 36.56 68 TYR A C 1
ATOM 485 O O . TYR A 1 68 ? 51.187 41.836 -7.127 1.00 36.56 68 TYR A O 1
ATOM 493 N N . VAL A 1 69 ? 50.814 41.481 -4.934 1.00 37.12 69 VAL A N 1
ATOM 494 C CA . VAL A 1 69 ? 50.259 42.819 -4.659 1.00 37.12 69 VAL A CA 1
ATOM 495 C C . VAL A 1 69 ? 51.321 43.787 -4.116 1.00 37.12 69 VAL A C 1
ATOM 497 O O . VAL A 1 69 ? 51.185 44.987 -4.330 1.00 37.12 69 VAL A O 1
ATOM 500 N N . GLU A 1 70 ? 52.428 43.299 -3.545 1.00 30.09 70 GLU A N 1
ATOM 501 C CA . GLU A 1 70 ? 53.439 44.166 -2.905 1.00 30.09 70 GLU A CA 1
ATOM 502 C C . GLU A 1 70 ? 54.758 44.341 -3.685 1.00 30.09 70 GLU A C 1
ATOM 504 O O . GLU A 1 70 ? 55.527 45.247 -3.391 1.00 30.09 70 GLU A O 1
ATOM 509 N N . GLY A 1 71 ? 55.013 43.575 -4.750 1.00 31.77 71 GLY A N 1
ATOM 510 C CA . GLY A 1 71 ? 56.279 43.644 -5.508 1.00 31.77 71 GLY A CA 1
ATOM 511 C C . GLY A 1 71 ? 56.420 44.813 -6.497 1.00 31.77 71 GLY A C 1
ATOM 512 O O . GLY A 1 71 ? 57.159 44.697 -7.473 1.00 31.77 71 GLY A O 1
ATOM 513 N N . ALA A 1 72 ? 55.671 45.903 -6.320 1.00 35.09 72 ALA A N 1
ATOM 514 C CA . ALA A 1 72 ? 55.690 47.068 -7.210 1.00 35.09 72 ALA A CA 1
ATOM 515 C C . ALA A 1 72 ? 55.977 48.365 -6.442 1.00 35.09 72 ALA A C 1
ATOM 517 O O . ALA A 1 72 ? 55.256 49.349 -6.581 1.00 35.09 72 ALA A O 1
ATOM 518 N N . SER A 1 73 ? 57.020 48.366 -5.616 1.00 40.34 73 SER A N 1
ATOM 519 C CA . SER A 1 73 ? 57.592 49.572 -5.022 1.00 40.34 73 SER A CA 1
ATOM 520 C C . SER A 1 73 ? 58.992 49.250 -4.498 1.00 40.34 73 SER A C 1
ATOM 522 O O . SER A 1 73 ? 59.140 48.288 -3.759 1.00 40.34 73 SER A O 1
ATOM 524 N N . ALA A 1 74 ? 59.972 50.077 -4.869 1.00 41.16 74 ALA A N 1
ATOM 525 C CA . ALA A 1 74 ? 61.363 50.083 -4.404 1.00 41.16 74 ALA A CA 1
ATOM 526 C C . ALA A 1 74 ? 62.281 48.945 -4.897 1.00 41.16 74 ALA A C 1
ATOM 528 O O . ALA A 1 74 ? 62.358 47.882 -4.304 1.00 41.16 74 ALA A O 1
ATOM 529 N N . GLU A 1 75 ? 63.017 49.219 -5.978 1.00 33.06 75 GLU A N 1
ATOM 530 C CA . GLU A 1 75 ? 64.491 49.264 -5.973 1.00 33.06 75 GLU A CA 1
ATOM 531 C C . GLU A 1 75 ? 64.971 49.603 -7.391 1.00 33.06 75 GLU A C 1
ATOM 533 O O . GLU A 1 75 ? 65.063 48.762 -8.282 1.00 33.06 75 GLU A O 1
ATOM 538 N N . ALA A 1 76 ? 65.225 50.890 -7.611 1.00 42.06 76 ALA A N 1
ATOM 539 C CA . ALA A 1 76 ? 66.016 51.379 -8.727 1.00 42.06 76 ALA A CA 1
ATOM 540 C C . ALA A 1 76 ? 67.133 52.226 -8.125 1.00 42.06 76 ALA A C 1
ATOM 542 O O . ALA A 1 76 ? 66.867 53.339 -7.679 1.00 42.06 76 ALA A O 1
ATOM 543 N N . ALA A 1 77 ? 68.344 51.670 -8.072 1.00 42.34 77 ALA A N 1
ATOM 544 C CA . ALA A 1 77 ? 69.611 52.394 -8.159 1.00 42.34 77 ALA A CA 1
ATOM 545 C C . ALA A 1 77 ? 70.776 51.407 -7.982 1.00 42.34 77 ALA A C 1
ATOM 547 O O . ALA A 1 77 ? 71.093 51.038 -6.856 1.00 42.34 77 ALA A O 1
ATOM 548 N N . THR A 1 78 ? 71.419 51.000 -9.084 1.00 44.06 78 THR A N 1
ATOM 549 C CA . THR A 1 78 ? 72.878 51.094 -9.348 1.00 44.06 78 THR A CA 1
ATOM 550 C C . THR A 1 78 ? 73.333 50.015 -10.346 1.00 44.06 78 THR A C 1
ATOM 552 O O . THR A 1 78 ? 73.427 48.845 -9.999 1.00 44.06 78 THR A O 1
ATOM 555 N N . GLY A 1 79 ? 73.679 50.409 -11.582 1.00 35.12 79 GLY A N 1
ATOM 556 C CA . GLY A 1 79 ? 74.385 49.520 -12.523 1.00 35.12 79 GLY A CA 1
ATOM 557 C C . GLY A 1 79 ? 74.093 49.737 -14.012 1.00 35.12 79 GLY A C 1
ATOM 558 O O . GLY A 1 79 ? 73.603 48.840 -14.692 1.00 35.12 79 GLY A O 1
ATOM 559 N N . ALA A 1 80 ? 74.416 50.913 -14.552 1.00 46.59 80 ALA A N 1
ATOM 560 C CA . ALA A 1 80 ? 74.180 51.263 -15.953 1.00 46.59 80 ALA A CA 1
ATOM 561 C C . ALA A 1 80 ? 75.069 50.460 -16.935 1.00 46.59 80 ALA A C 1
ATOM 563 O O . ALA A 1 80 ? 76.226 50.808 -17.155 1.00 46.59 80 ALA A O 1
ATOM 564 N N . SER A 1 81 ? 74.539 49.372 -17.511 1.00 42.34 81 SER A N 1
ATOM 565 C CA . SER A 1 81 ? 74.803 48.883 -18.894 1.00 42.34 81 SER A CA 1
ATOM 566 C C . SER A 1 81 ? 74.218 47.488 -19.176 1.00 42.34 81 SER A C 1
ATOM 568 O O . SER A 1 81 ? 73.929 47.188 -20.329 1.00 42.34 81 SER A O 1
ATOM 570 N N . PHE A 1 82 ? 73.941 46.673 -18.149 1.00 39.53 82 PHE A N 1
ATOM 571 C CA . PHE A 1 82 ? 73.220 45.388 -18.278 1.00 39.53 82 PHE A CA 1
ATOM 572 C C . PHE A 1 82 ? 71.683 45.551 -18.197 1.00 39.53 82 PHE A C 1
ATOM 574 O O . PHE A 1 82 ? 70.917 44.671 -18.581 1.00 39.53 82 PHE A O 1
ATOM 581 N N . GLU A 1 83 ? 71.210 46.721 -17.753 1.00 48.22 83 GLU A N 1
ATOM 582 C CA . GLU A 1 83 ? 69.791 46.998 -17.505 1.00 48.22 83 GLU A CA 1
ATOM 583 C C . GLU A 1 83 ? 68.948 47.196 -18.773 1.00 48.22 83 GLU A C 1
ATOM 585 O O . GLU A 1 83 ? 67.741 46.995 -18.717 1.00 48.22 83 GLU A O 1
ATOM 590 N N . LEU A 1 84 ? 69.524 47.555 -19.926 1.00 46.22 84 LEU A N 1
ATOM 591 C CA . LEU A 1 84 ? 68.730 47.894 -21.119 1.00 46.22 84 LEU A CA 1
ATOM 592 C C . LEU A 1 84 ? 68.096 46.673 -21.797 1.00 46.22 84 LEU A C 1
ATOM 594 O O . LEU A 1 84 ? 66.940 46.758 -22.204 1.00 46.22 84 LEU A O 1
ATOM 598 N N . GLU A 1 85 ? 68.789 45.534 -21.882 1.00 49.25 85 GLU A N 1
ATOM 599 C CA . GLU A 1 85 ? 68.223 44.306 -22.465 1.00 49.25 85 GLU A CA 1
ATOM 600 C C . GLU A 1 85 ? 67.233 43.619 -21.520 1.00 49.25 85 GLU A C 1
ATOM 602 O O . GLU A 1 85 ? 66.171 43.175 -21.960 1.00 49.25 85 GLU A O 1
ATOM 607 N N . GLU A 1 86 ? 67.516 43.584 -20.214 1.00 48.78 86 GLU A N 1
ATOM 608 C CA . GLU A 1 86 ? 66.596 43.009 -19.230 1.00 48.78 86 GLU A CA 1
ATOM 609 C C . GLU A 1 86 ? 65.371 43.912 -19.008 1.00 48.78 86 GLU A C 1
ATOM 611 O O . GLU A 1 86 ? 64.241 43.416 -18.946 1.00 48.78 86 GLU A O 1
ATOM 616 N N . ALA A 1 87 ? 65.547 45.240 -18.979 1.00 46.44 87 ALA A N 1
ATOM 617 C CA . ALA A 1 87 ? 64.433 46.185 -18.971 1.00 46.44 87 ALA A CA 1
ATOM 618 C C . ALA A 1 87 ? 63.645 46.126 -20.282 1.00 46.44 87 ALA A C 1
ATOM 620 O O . ALA A 1 87 ? 62.417 46.147 -20.224 1.00 46.44 87 ALA A O 1
ATOM 621 N N . ALA A 1 88 ? 64.291 45.969 -21.445 1.00 48.31 88 ALA A N 1
ATOM 622 C CA . ALA A 1 88 ? 63.603 45.770 -22.722 1.00 48.31 88 ALA A CA 1
ATOM 623 C C . ALA A 1 88 ? 62.834 44.441 -22.758 1.00 48.31 88 ALA A C 1
ATOM 625 O O . ALA A 1 88 ? 61.693 44.420 -23.214 1.00 48.31 88 ALA A O 1
ATOM 626 N N . ALA A 1 89 ? 63.382 43.344 -22.227 1.00 52.56 89 ALA A N 1
ATOM 627 C CA . ALA A 1 89 ? 62.695 42.056 -22.126 1.00 52.56 89 ALA A CA 1
ATOM 628 C C . ALA A 1 89 ? 61.509 42.110 -21.146 1.00 52.56 89 ALA A C 1
ATOM 630 O O . ALA A 1 89 ? 60.423 41.604 -21.456 1.00 52.56 89 ALA A O 1
ATOM 631 N N . LYS A 1 90 ? 61.667 42.783 -19.996 1.00 49.06 90 LYS A N 1
ATOM 632 C CA . LYS A 1 90 ? 60.593 43.039 -19.020 1.00 49.06 90 LYS A CA 1
ATOM 633 C C . LYS A 1 90 ? 59.514 43.960 -19.602 1.00 49.06 90 LYS A C 1
ATOM 635 O O . LYS A 1 90 ? 58.334 43.631 -19.486 1.00 49.06 90 LYS A O 1
ATOM 640 N N . LEU A 1 91 ? 59.884 45.030 -20.313 1.00 48.53 91 LEU A N 1
ATOM 641 C CA . LEU A 1 91 ? 58.965 45.921 -21.040 1.00 48.53 91 LEU A CA 1
ATOM 642 C C . LEU A 1 91 ? 58.240 45.188 -22.167 1.00 48.53 91 LEU A C 1
ATOM 644 O O . LEU A 1 91 ? 57.026 45.311 -22.287 1.00 48.53 91 LEU A O 1
ATOM 648 N N . GLN A 1 92 ? 58.932 44.367 -22.957 1.00 52.69 92 GLN A N 1
ATOM 649 C CA . GLN A 1 92 ? 58.311 43.559 -24.006 1.00 52.69 92 GLN A CA 1
ATOM 650 C C . GLN A 1 92 ? 57.359 42.509 -23.425 1.00 52.69 92 GLN A C 1
ATOM 652 O O . GLN A 1 92 ? 56.278 42.300 -23.975 1.00 52.69 92 GLN A O 1
ATOM 657 N N . SER A 1 93 ? 57.719 41.853 -22.320 1.00 50.56 93 SER A N 1
ATOM 658 C CA . SER A 1 93 ? 56.852 40.907 -21.604 1.00 50.56 93 SER A CA 1
ATOM 659 C C . SER A 1 93 ? 55.621 41.604 -21.012 1.00 50.56 93 SER A C 1
ATOM 661 O O . SER A 1 93 ? 54.493 41.110 -21.135 1.00 50.56 93 SER A O 1
ATOM 663 N N . TRP A 1 94 ? 55.809 42.797 -20.446 1.00 54.03 94 TRP A N 1
ATOM 664 C CA . TRP A 1 94 ? 54.749 43.650 -19.916 1.00 54.03 94 TRP A CA 1
ATOM 665 C C . TRP A 1 94 ? 53.804 44.140 -21.023 1.00 54.03 94 TRP A C 1
ATOM 667 O O . TRP A 1 94 ? 52.593 43.940 -20.918 1.00 54.03 94 TRP A O 1
ATOM 677 N N . CYS A 1 95 ? 54.336 44.646 -22.139 1.00 51.06 95 CYS A N 1
ATOM 678 C CA . CYS A 1 95 ? 53.574 45.040 -23.326 1.00 51.06 95 CYS A CA 1
ATOM 679 C C . CYS A 1 95 ? 52.807 43.854 -23.927 1.00 51.06 95 CYS A C 1
ATOM 681 O O . CYS A 1 95 ? 51.609 43.967 -24.184 1.00 51.06 95 CYS A O 1
ATOM 683 N N . ARG A 1 96 ? 53.439 42.679 -24.074 1.00 61.84 96 ARG A N 1
ATOM 684 C CA . ARG A 1 96 ? 52.768 41.447 -24.531 1.00 61.84 96 ARG A CA 1
ATOM 685 C C . ARG A 1 96 ? 51.646 41.023 -23.579 1.00 61.84 96 ARG A C 1
ATOM 687 O O . ARG A 1 96 ? 50.589 40.595 -24.037 1.00 61.84 96 ARG A O 1
ATOM 694 N N . SER A 1 97 ? 51.844 41.155 -22.269 1.00 60.97 97 SER A N 1
ATOM 695 C CA . SER A 1 97 ? 50.833 40.826 -21.256 1.00 60.97 97 SER A CA 1
ATOM 696 C C . SER A 1 97 ? 49.649 41.795 -21.283 1.00 60.97 97 SER A C 1
ATOM 698 O O . SER A 1 97 ? 48.503 41.356 -21.202 1.00 60.97 97 SER A O 1
ATOM 700 N N . ILE A 1 98 ? 49.900 43.092 -21.475 1.00 62.53 98 ILE A N 1
ATOM 701 C CA . ILE A 1 98 ? 48.856 44.114 -21.645 1.00 62.53 98 ILE A CA 1
ATOM 702 C C . ILE A 1 98 ? 48.079 43.895 -22.943 1.00 62.53 98 ILE A C 1
ATOM 704 O O . ILE A 1 98 ? 46.852 43.959 -22.930 1.00 62.53 98 ILE A O 1
ATOM 708 N N . LEU A 1 99 ? 48.759 43.577 -24.048 1.00 65.00 99 LEU A N 1
ATOM 709 C CA . LEU A 1 99 ? 48.111 43.262 -25.325 1.00 65.00 99 LEU A CA 1
ATOM 710 C C . LEU A 1 99 ? 47.240 42.003 -25.225 1.00 65.00 99 LEU A C 1
ATOM 712 O O . LEU A 1 99 ? 46.122 41.993 -25.733 1.00 65.00 99 LEU A O 1
ATOM 716 N N . ARG A 1 100 ? 47.697 40.963 -24.512 1.00 70.69 100 ARG A N 1
ATOM 717 C CA . ARG A 1 100 ? 46.890 39.763 -24.228 1.00 70.69 100 ARG A CA 1
ATOM 718 C C . ARG A 1 100 ? 45.670 40.075 -23.363 1.00 70.69 100 ARG A C 1
ATOM 720 O O . ARG A 1 100 ? 44.598 39.555 -23.650 1.00 70.69 100 ARG A O 1
ATOM 727 N N . LEU A 1 101 ? 45.816 40.916 -22.336 1.00 69.56 101 LEU A N 1
ATOM 728 C CA . LEU A 1 101 ? 44.703 41.344 -21.480 1.00 69.56 101 LEU A CA 1
ATOM 729 C C . LEU A 1 101 ? 43.686 42.187 -22.252 1.00 69.56 101 LEU A C 1
ATOM 731 O O . LEU A 1 101 ? 42.494 41.940 -22.125 1.00 69.56 101 LEU A O 1
ATOM 735 N N . ARG A 1 102 ? 44.143 43.116 -23.102 1.00 68.81 102 ARG A N 1
ATOM 736 C CA . ARG A 1 102 ? 43.272 43.895 -23.994 1.00 68.81 102 ARG A CA 1
ATOM 737 C C . ARG A 1 102 ? 42.540 43.004 -24.992 1.00 68.81 102 ARG A C 1
ATOM 739 O O . ARG A 1 102 ? 41.336 43.142 -25.136 1.00 68.81 102 ARG A O 1
ATOM 746 N N . LYS A 1 103 ? 43.233 42.048 -25.616 1.00 74.69 103 LYS A N 1
ATOM 747 C CA . LYS A 1 103 ? 42.617 41.084 -26.540 1.00 74.69 103 LYS A CA 1
ATOM 748 C C . LYS A 1 103 ? 41.602 40.174 -25.840 1.00 74.69 103 LYS A C 1
ATOM 750 O O . LYS A 1 103 ? 40.562 39.873 -26.410 1.00 74.69 103 LYS A O 1
ATOM 755 N N . ALA A 1 104 ? 41.883 39.752 -24.606 1.00 73.38 104 ALA A N 1
ATOM 756 C CA . ALA A 1 104 ? 40.941 38.986 -23.791 1.00 73.38 104 ALA A CA 1
ATOM 757 C C . ALA A 1 104 ? 39.708 39.816 -23.408 1.00 73.38 104 ALA A C 1
ATOM 759 O O . ALA A 1 104 ? 38.592 39.318 -23.492 1.00 73.38 104 ALA A O 1
ATOM 760 N N . ALA A 1 105 ? 39.905 41.082 -23.037 1.00 73.44 105 ALA A N 1
ATOM 761 C CA . ALA A 1 105 ? 38.814 41.997 -22.733 1.00 73.44 105 ALA A CA 1
ATOM 762 C C . ALA A 1 105 ? 37.947 42.287 -23.973 1.00 73.44 105 ALA A C 1
ATOM 764 O O . ALA A 1 105 ? 36.729 42.215 -23.889 1.00 73.44 105 ALA A O 1
ATOM 765 N N . GLN A 1 106 ? 38.563 42.495 -25.142 1.00 73.75 106 GLN A N 1
ATOM 766 C CA . GLN A 1 106 ? 37.866 42.632 -26.428 1.00 73.75 106 GLN A CA 1
ATOM 767 C C . GLN A 1 106 ? 37.106 41.357 -26.827 1.00 73.75 106 GLN A C 1
ATOM 769 O O . GLN A 1 106 ? 36.007 41.444 -27.358 1.00 73.75 106 GLN A O 1
ATOM 774 N N . GLY A 1 107 ? 37.663 40.172 -26.554 1.00 77.06 107 GLY A N 1
ATOM 775 C CA . GLY A 1 107 ? 36.986 38.896 -26.803 1.00 77.06 107 GLY A CA 1
ATOM 776 C C . GLY A 1 107 ? 35.770 38.667 -25.900 1.00 77.06 107 GLY A C 1
ATOM 777 O O . GLY A 1 107 ? 34.769 38.123 -26.354 1.00 77.06 107 GLY A O 1
ATOM 778 N N . LEU A 1 108 ? 35.832 39.112 -24.641 1.00 76.62 108 LEU A N 1
ATOM 779 C CA . LEU A 1 108 ? 34.699 39.085 -23.707 1.00 76.62 108 LEU A CA 1
ATOM 780 C C . LEU A 1 108 ? 33.658 40.177 -24.004 1.00 76.62 108 LEU A C 1
ATOM 782 O O . LEU A 1 108 ? 32.491 39.988 -23.682 1.00 76.62 108 LEU A O 1
ATOM 786 N N . ALA A 1 109 ? 34.061 41.268 -24.659 1.00 76.69 109 ALA A N 1
ATOM 787 C CA . ALA A 1 109 ? 33.176 42.318 -25.164 1.00 76.69 109 ALA A CA 1
ATOM 788 C C . ALA A 1 109 ? 32.559 41.992 -26.543 1.00 76.69 109 ALA A C 1
ATOM 790 O O . ALA A 1 109 ? 31.907 42.841 -27.147 1.00 76.69 109 ALA A O 1
ATOM 791 N N . ALA A 1 110 ? 32.758 40.778 -27.072 1.00 83.62 110 ALA A N 1
ATOM 792 C CA . ALA A 1 110 ? 32.114 40.355 -28.310 1.00 83.62 110 ALA A CA 1
ATOM 793 C C . ALA A 1 110 ? 30.582 40.290 -28.130 1.00 83.62 110 ALA A C 1
ATOM 795 O O . ALA A 1 110 ? 30.118 39.786 -27.104 1.00 83.62 110 ALA A O 1
ATOM 796 N N . PRO A 1 111 ? 29.780 40.702 -29.130 1.00 79.19 111 PRO A N 1
ATOM 797 C CA . PRO A 1 111 ? 28.325 40.831 -28.988 1.00 79.19 111 PRO A CA 1
ATOM 798 C C . PRO A 1 111 ? 27.640 39.520 -28.575 1.00 79.19 111 PRO A C 1
ATOM 800 O O . PRO A 1 111 ? 26.755 39.530 -27.728 1.00 79.19 111 PRO A O 1
ATOM 803 N N . ALA A 1 112 ? 28.110 38.375 -29.081 1.00 81.50 112 ALA A N 1
ATOM 804 C CA . ALA A 1 112 ? 27.594 37.058 -28.698 1.00 81.50 112 ALA A CA 1
ATOM 805 C C . ALA A 1 112 ? 27.882 36.686 -27.227 1.00 81.50 112 ALA A C 1
ATOM 807 O O . ALA A 1 112 ? 27.098 35.984 -26.594 1.00 81.50 112 ALA A O 1
ATOM 808 N N . VAL A 1 113 ? 29.008 37.146 -26.669 1.00 83.62 113 VAL A N 1
ATOM 809 C CA . VAL A 1 113 ? 29.376 36.900 -25.265 1.00 83.62 113 VAL A CA 1
ATOM 810 C C . VAL A 1 113 ? 28.619 37.850 -24.344 1.00 83.62 113 VAL A C 1
ATOM 812 O O . VAL A 1 113 ? 28.172 37.428 -23.284 1.00 83.62 113 VAL A O 1
ATOM 815 N N . LEU A 1 114 ? 28.413 39.099 -24.767 1.00 80.94 114 LEU A N 1
ATOM 816 C CA . LEU A 1 114 ? 27.595 40.071 -24.043 1.00 80.94 114 LEU A CA 1
ATOM 817 C C . LEU A 1 114 ? 26.128 39.623 -23.955 1.00 80.94 114 LEU A C 1
ATOM 819 O O . LEU A 1 114 ? 25.568 39.641 -22.866 1.00 80.94 114 LEU A O 1
ATOM 823 N N . GLN A 1 115 ? 25.549 39.112 -25.048 1.00 82.38 115 GLN A N 1
ATOM 824 C CA . GLN A 1 115 ? 24.214 38.493 -25.040 1.00 82.38 115 GLN A CA 1
ATOM 825 C C . GLN A 1 115 ? 24.140 37.276 -24.105 1.00 82.38 115 GLN A C 1
ATOM 827 O O . GLN A 1 115 ? 23.166 37.107 -23.380 1.00 82.38 115 GLN A O 1
ATOM 832 N N . ALA A 1 116 ? 25.182 36.438 -24.077 1.00 84.81 116 ALA A N 1
ATOM 833 C CA . ALA A 1 116 ? 25.246 35.301 -23.160 1.00 84.81 116 ALA A CA 1
ATOM 834 C C . ALA A 1 116 ? 25.366 35.733 -21.686 1.00 84.81 116 ALA A C 1
ATOM 836 O O . ALA A 1 116 ? 24.763 35.108 -20.813 1.00 84.81 116 ALA A O 1
ATOM 837 N N . LEU A 1 117 ? 26.142 36.784 -21.397 1.00 84.06 117 LEU A N 1
ATOM 838 C CA . LEU A 1 117 ? 26.268 37.357 -20.053 1.00 84.06 117 LEU A CA 1
ATOM 839 C C . LEU A 1 117 ? 24.956 37.990 -19.589 1.00 84.06 117 LEU A C 1
ATOM 841 O O . LEU A 1 117 ? 24.609 37.850 -18.422 1.00 84.06 117 LEU A O 1
ATOM 845 N N . ASP A 1 118 ? 24.220 38.629 -20.491 1.00 82.06 118 ASP A N 1
ATOM 846 C CA . ASP A 1 118 ? 22.918 39.218 -20.198 1.00 82.06 118 ASP A CA 1
ATOM 847 C C . ASP A 1 118 ? 21.839 38.156 -19.961 1.00 82.06 118 ASP A C 1
ATOM 849 O O . ASP A 1 118 ? 21.161 38.183 -18.940 1.00 82.06 118 ASP A O 1
ATOM 853 N N . HIS A 1 119 ? 21.783 37.123 -20.803 1.00 84.94 119 HIS A N 1
ATOM 854 C CA . HIS A 1 119 ? 20.872 35.993 -20.611 1.00 84.94 119 HIS A CA 1
ATOM 855 C C . HIS A 1 119 ? 21.085 35.272 -19.265 1.00 84.94 119 HIS A C 1
ATOM 857 O O . HIS A 1 119 ? 20.124 34.845 -18.627 1.00 84.94 119 HIS A O 1
ATOM 863 N N . LEU A 1 120 ? 22.337 35.136 -18.802 1.00 83.88 120 LEU A N 1
ATOM 864 C CA . LEU A 1 120 ? 22.627 34.481 -17.521 1.00 83.88 120 LEU A CA 1
ATOM 865 C C . LEU A 1 120 ? 22.534 35.420 -16.308 1.00 83.88 120 LEU A C 1
ATOM 867 O O . LEU A 1 120 ? 22.090 34.973 -15.252 1.00 83.88 120 LEU A O 1
ATOM 871 N N . PHE A 1 121 ? 22.971 36.679 -16.425 1.00 83.12 121 PHE A N 1
ATOM 872 C CA . PHE A 1 121 ? 23.200 37.580 -15.283 1.00 83.12 121 PHE A CA 1
ATOM 873 C C . PHE A 1 121 ? 22.491 38.944 -15.359 1.00 83.12 121 PHE A C 1
ATOM 875 O O . PHE A 1 121 ? 22.568 39.680 -14.380 1.00 83.12 121 PHE A O 1
ATOM 882 N N . GLY A 1 122 ? 21.837 39.294 -16.472 1.00 73.94 122 GLY A N 1
ATOM 883 C CA . GLY A 1 122 ? 21.048 40.530 -16.629 1.00 73.94 122 GLY A CA 1
ATOM 884 C C . GLY A 1 122 ? 21.869 41.819 -16.699 1.00 73.94 122 GLY A C 1
ATOM 885 O O . GLY A 1 122 ? 21.420 42.874 -16.260 1.00 73.94 122 GLY A O 1
ATOM 886 N N . ALA A 1 123 ? 23.118 41.738 -17.159 1.00 59.22 123 ALA A N 1
ATOM 887 C CA . ALA A 1 123 ? 24.086 42.815 -16.996 1.00 59.22 123 ALA A CA 1
ATOM 888 C C . ALA A 1 123 ? 23.891 44.020 -17.956 1.00 59.22 123 ALA A C 1
ATOM 890 O O . ALA A 1 123 ? 24.483 45.066 -17.700 1.00 59.22 123 ALA A O 1
ATOM 891 N N . LEU A 1 124 ? 23.094 43.925 -19.034 1.00 56.50 124 LEU A N 1
ATOM 892 C CA . LEU A 1 124 ? 23.025 44.943 -20.103 1.00 56.50 124 LEU A CA 1
ATOM 893 C C . LEU A 1 124 ? 21.907 46.002 -19.987 1.00 56.50 124 LEU A C 1
ATOM 895 O O . LEU A 1 124 ? 21.791 46.813 -20.907 1.00 56.50 124 LEU A O 1
ATOM 899 N N . SER A 1 125 ? 21.084 46.077 -18.931 1.00 48.41 125 SER A N 1
ATOM 900 C CA . SER A 1 125 ? 20.009 47.098 -18.891 1.00 48.41 125 SER A CA 1
ATOM 901 C C . SER A 1 125 ? 19.648 47.653 -17.501 1.00 48.41 125 SER A C 1
ATOM 903 O O . SER A 1 125 ? 19.291 46.879 -16.616 1.00 48.41 125 SER A O 1
ATOM 905 N N . PRO A 1 126 ? 19.640 48.994 -17.303 1.00 46.03 126 PRO A N 1
ATOM 906 C CA . PRO A 1 126 ? 18.720 49.642 -16.363 1.00 46.03 126 PRO A CA 1
ATOM 907 C C . PRO A 1 126 ? 17.280 49.626 -16.928 1.00 46.03 126 PRO A C 1
ATOM 909 O O . PRO A 1 126 ? 17.114 49.492 -18.144 1.00 46.03 126 PRO A O 1
ATOM 912 N N . PRO A 1 127 ? 16.229 49.764 -16.092 1.00 42.47 127 PRO A N 1
ATOM 913 C CA . PRO A 1 127 ? 14.845 49.721 -16.560 1.00 42.47 127 PRO A CA 1
ATOM 914 C C . PRO A 1 127 ? 14.593 50.893 -17.514 1.00 42.47 127 PRO A C 1
ATOM 916 O O . PRO A 1 127 ? 14.656 52.051 -17.107 1.00 42.47 127 PRO A O 1
ATOM 919 N N . SER A 1 128 ? 14.340 50.596 -18.787 1.00 39.34 128 SER A N 1
ATOM 920 C CA . SER A 1 128 ? 13.768 51.566 -19.719 1.00 39.34 128 SER A CA 1
ATOM 921 C C . SER A 1 128 ? 12.268 51.325 -19.805 1.00 39.34 128 SER A C 1
ATOM 923 O O . SER A 1 128 ? 11.805 50.183 -19.820 1.00 39.34 128 SER A O 1
ATOM 925 N N . ASP A 1 129 ? 11.529 52.429 -19.762 1.00 40.72 129 ASP A N 1
ATOM 926 C CA . ASP A 1 129 ? 10.078 52.473 -19.720 1.00 40.72 129 ASP A CA 1
ATOM 927 C C . ASP A 1 129 ? 9.421 51.624 -20.815 1.00 40.72 129 ASP A C 1
ATOM 929 O O . ASP A 1 129 ? 9.839 51.621 -21.969 1.00 40.72 129 ASP A O 1
ATOM 933 N N . GLY A 1 130 ? 8.367 50.929 -20.378 1.00 51.34 130 GLY A N 1
ATOM 934 C CA . GLY A 1 130 ? 7.312 50.241 -21.118 1.00 51.34 130 GLY A CA 1
ATOM 935 C C . GLY A 1 130 ? 7.512 49.957 -22.608 1.00 51.34 130 GLY A C 1
ATOM 936 O O . GLY A 1 130 ? 7.503 50.873 -23.420 1.00 51.34 130 GLY A O 1
ATOM 937 N N . THR A 1 131 ? 7.486 48.657 -22.938 1.00 44.22 131 THR A N 1
ATOM 938 C CA . THR A 1 131 ? 6.883 48.007 -24.135 1.00 44.22 131 THR A CA 1
ATOM 939 C C . THR A 1 131 ? 7.740 46.902 -24.785 1.00 44.22 131 THR A C 1
ATOM 941 O O . THR A 1 131 ? 7.818 46.812 -26.000 1.00 44.22 131 THR A O 1
ATOM 944 N N . ALA A 1 132 ? 8.328 45.981 -24.010 1.00 42.44 132 ALA A N 1
ATOM 945 C CA . ALA A 1 132 ? 8.603 44.607 -24.469 1.00 42.44 132 ALA A CA 1
ATOM 946 C C . ALA A 1 132 ? 8.902 43.688 -23.270 1.00 42.44 132 ALA A C 1
ATOM 948 O O . ALA A 1 132 ? 9.713 44.023 -22.416 1.00 42.44 132 ALA A O 1
ATOM 949 N N . SER A 1 133 ? 8.244 42.530 -23.199 1.00 46.16 133 SER A N 1
ATOM 950 C CA . SER A 1 133 ? 8.469 41.493 -22.182 1.00 46.16 133 SER A CA 1
ATOM 951 C C . SER A 1 133 ? 9.801 40.770 -22.445 1.00 46.16 133 SER A C 1
ATOM 953 O O . SER A 1 133 ? 9.822 39.723 -23.095 1.00 46.16 133 SER A O 1
ATOM 955 N N . THR A 1 134 ? 10.922 41.314 -21.976 1.00 55.28 134 THR A N 1
ATOM 956 C CA . THR A 1 134 ? 12.204 40.594 -21.947 1.00 55.28 134 THR A CA 1
ATOM 957 C C . THR A 1 134 ? 12.175 39.543 -20.827 1.00 55.28 134 THR A C 1
ATOM 959 O O . THR A 1 134 ? 11.803 39.883 -19.702 1.00 55.28 134 THR A O 1
ATOM 962 N N . PRO A 1 135 ? 12.526 38.268 -21.093 1.00 63.56 135 PRO A N 1
ATOM 963 C CA . PRO A 1 135 ? 12.561 37.243 -20.052 1.00 63.56 135 PRO A CA 1
ATOM 964 C C . PRO A 1 135 ? 13.598 37.600 -18.972 1.00 63.56 135 PRO A C 1
ATOM 966 O O . PRO A 1 135 ? 14.663 38.125 -19.314 1.00 63.56 135 PRO A O 1
ATOM 969 N N . PRO A 1 136 ? 13.315 37.324 -17.682 1.00 75.12 136 PRO A N 1
ATOM 970 C CA . PRO A 1 136 ? 14.249 37.605 -16.597 1.00 75.12 136 PRO A CA 1
ATOM 971 C C . PRO A 1 136 ? 15.555 36.816 -16.783 1.00 75.12 136 PRO A C 1
ATOM 973 O O . PRO A 1 136 ? 15.534 35.713 -17.344 1.00 75.12 136 PRO A O 1
ATOM 976 N N . PRO A 1 137 ? 16.698 37.345 -16.310 1.00 83.38 137 PRO A N 1
ATOM 977 C CA . PRO A 1 137 ? 17.969 36.644 -16.413 1.00 83.38 137 PRO A CA 1
ATOM 978 C C . PRO A 1 137 ? 17.912 35.318 -15.651 1.00 83.38 137 PRO A C 1
ATOM 980 O O . PRO A 1 137 ? 17.253 35.202 -14.614 1.00 83.38 137 PRO A O 1
ATOM 983 N N . LEU A 1 138 ? 18.639 34.312 -16.145 1.00 85.75 138 LEU A N 1
ATOM 984 C CA . LEU A 1 138 ? 18.551 32.944 -15.626 1.00 85.75 138 LEU A CA 1
ATOM 985 C C . LEU A 1 138 ? 18.811 32.867 -14.112 1.00 85.75 138 LEU A C 1
ATOM 987 O O . LEU A 1 138 ? 18.162 32.089 -13.425 1.00 85.75 138 LEU A O 1
ATOM 991 N N . VAL A 1 139 ? 19.735 33.667 -13.570 1.00 84.69 139 VAL A N 1
ATOM 992 C CA . VAL A 1 139 ? 20.017 33.691 -12.121 1.00 84.69 139 VAL A CA 1
ATOM 993 C C . VAL A 1 139 ? 18.817 34.134 -11.284 1.00 84.69 139 VAL A C 1
ATOM 995 O O . VAL A 1 139 ? 18.624 33.587 -10.196 1.00 84.69 139 VAL A O 1
ATOM 998 N N . ASP A 1 140 ? 18.020 35.078 -11.778 1.00 83.19 140 ASP A N 1
ATOM 999 C CA . ASP A 1 140 ? 16.841 35.574 -11.065 1.00 83.19 140 ASP A CA 1
ATOM 1000 C C . ASP A 1 140 ? 15.668 34.605 -11.248 1.00 83.19 140 ASP A C 1
ATOM 1002 O O . ASP A 1 140 ? 15.065 34.188 -10.263 1.00 83.19 140 ASP A O 1
ATOM 1006 N N . ALA A 1 141 ? 15.472 34.076 -12.463 1.00 84.75 141 ALA A N 1
ATOM 1007 C CA . ALA A 1 141 ? 14.503 33.007 -12.723 1.00 84.75 141 ALA A CA 1
ATOM 1008 C C . ALA A 1 141 ? 14.749 31.749 -11.861 1.00 84.75 141 ALA A C 1
ATOM 1010 O O . ALA A 1 141 ? 13.808 31.090 -11.425 1.00 84.75 141 ALA A O 1
ATOM 1011 N N . LEU A 1 142 ? 16.015 31.417 -11.577 1.00 86.19 142 LEU A N 1
ATOM 1012 C CA . LEU A 1 142 ? 16.378 30.313 -10.679 1.00 86.19 142 LEU A CA 1
ATOM 1013 C C . LEU A 1 142 ? 16.144 30.628 -9.199 1.00 86.19 142 LEU A C 1
ATOM 1015 O O . LEU A 1 142 ? 15.954 29.705 -8.406 1.00 86.19 142 LEU A O 1
ATOM 1019 N N . ARG A 1 143 ? 16.193 31.904 -8.804 1.00 83.56 143 ARG A N 1
ATOM 1020 C CA . ARG A 1 143 ? 15.892 32.326 -7.432 1.00 83.56 143 ARG A CA 1
ATOM 1021 C C . ARG A 1 143 ? 14.387 32.309 -7.168 1.00 83.56 143 ARG A C 1
ATOM 1023 O O . ARG A 1 143 ? 13.995 31.909 -6.076 1.00 83.56 143 ARG A O 1
ATOM 1030 N N . ASP A 1 144 ? 13.595 32.663 -8.175 1.00 83.00 144 ASP A N 1
ATOM 1031 C CA . ASP A 1 144 ? 12.135 32.786 -8.091 1.00 83.00 144 ASP A CA 1
ATOM 1032 C C . ASP A 1 144 ? 11.385 31.471 -8.387 1.00 83.00 144 ASP A C 1
ATOM 1034 O O . ASP A 1 144 ? 10.169 31.396 -8.234 1.00 83.00 144 ASP A O 1
ATOM 1038 N N . ALA A 1 145 ? 12.089 30.409 -8.793 1.00 83.19 145 ALA A N 1
ATOM 1039 C CA . ALA A 1 145 ? 11.489 29.108 -9.079 1.00 83.19 145 ALA A CA 1
ATOM 1040 C C . ALA A 1 145 ? 10.861 28.458 -7.824 1.00 83.19 145 ALA A C 1
ATOM 1042 O O . ALA A 1 145 ? 11.546 28.200 -6.835 1.00 83.19 145 ALA A O 1
ATOM 1043 N N . GLU A 1 146 ? 9.574 28.105 -7.880 1.00 74.88 146 GLU A N 1
ATOM 1044 C CA . GLU A 1 146 ? 8.840 27.517 -6.742 1.00 74.88 146 GLU A CA 1
ATOM 1045 C C . GLU A 1 146 ? 9.238 26.058 -6.435 1.00 74.88 146 GLU A C 1
ATOM 1047 O O . GLU A 1 146 ? 9.030 25.580 -5.319 1.00 74.88 146 GLU A O 1
ATOM 1052 N N . SER A 1 147 ? 9.833 25.339 -7.399 1.00 78.62 147 SER A N 1
ATOM 1053 C CA . SER A 1 147 ? 10.205 23.923 -7.248 1.00 78.62 147 SER A CA 1
ATOM 1054 C C . SER A 1 147 ? 11.592 23.572 -7.809 1.00 78.62 147 SER A C 1
ATOM 1056 O O . SER A 1 147 ? 12.083 24.181 -8.766 1.00 78.62 147 SER A O 1
ATOM 1058 N N . SER A 1 148 ? 12.199 22.514 -7.255 1.00 75.56 148 SER A N 1
ATOM 1059 C CA . SER A 1 148 ? 13.490 21.972 -7.718 1.00 75.56 148 SER A CA 1
ATOM 1060 C C . SER A 1 148 ? 13.436 21.519 -9.186 1.00 75.56 148 SER A C 1
ATOM 1062 O O . SER A 1 148 ? 14.366 21.762 -9.954 1.00 75.56 148 SER A O 1
ATOM 1064 N N . GLU A 1 149 ? 12.308 20.941 -9.610 1.00 81.31 149 GLU A N 1
ATOM 1065 C CA . GLU A 1 149 ? 12.090 20.485 -10.988 1.00 81.31 149 GLU A CA 1
ATOM 1066 C C . GLU A 1 149 ? 12.061 21.656 -11.975 1.00 81.31 149 GLU A C 1
ATOM 1068 O O . GLU A 1 149 ? 12.719 21.604 -13.016 1.00 81.31 149 GLU A O 1
ATOM 1073 N N . THR A 1 150 ? 11.386 22.756 -11.617 1.00 83.31 150 THR A N 1
ATOM 1074 C CA . THR A 1 150 ? 11.383 23.978 -12.435 1.00 83.31 150 THR A CA 1
ATOM 1075 C C . THR A 1 150 ? 12.781 24.589 -12.560 1.00 83.31 150 THR A C 1
ATOM 1077 O O . THR A 1 150 ? 13.189 24.975 -13.656 1.00 83.31 150 THR A O 1
ATOM 1080 N N . ALA A 1 151 ? 13.573 24.596 -11.484 1.00 81.88 151 ALA A N 1
ATOM 1081 C CA . ALA A 1 151 ? 14.943 25.111 -11.508 1.00 81.88 151 ALA A CA 1
ATOM 1082 C C . ALA A 1 151 ? 15.899 24.220 -12.339 1.00 81.88 151 ALA A C 1
ATOM 1084 O O . ALA A 1 151 ? 16.765 24.713 -13.075 1.00 81.88 151 ALA A O 1
ATOM 1085 N N . MET A 1 152 ? 15.723 22.896 -12.286 1.00 81.62 152 MET A N 1
ATOM 1086 C CA . MET A 1 152 ? 16.465 21.949 -13.127 1.00 81.62 152 MET A CA 1
ATOM 1087 C C . MET A 1 152 ? 16.089 22.072 -14.610 1.00 81.62 152 MET A C 1
ATOM 1089 O O . MET A 1 152 ? 16.976 22.037 -15.465 1.00 81.62 152 MET A O 1
ATOM 1093 N N . ALA A 1 153 ? 14.809 22.281 -14.928 1.00 84.56 153 ALA A N 1
ATOM 1094 C CA . ALA A 1 153 ? 14.352 22.496 -16.300 1.00 84.56 153 ALA A CA 1
ATOM 1095 C C . ALA A 1 153 ? 14.991 23.751 -16.921 1.00 84.56 153 ALA A C 1
ATOM 1097 O O . ALA A 1 153 ? 15.507 23.687 -18.039 1.00 84.56 153 ALA A O 1
ATOM 1098 N N . LEU A 1 154 ? 15.061 24.853 -16.164 1.00 84.06 154 LEU A N 1
ATOM 1099 C CA . LEU A 1 154 ? 15.679 26.114 -16.596 1.00 84.06 154 LEU A CA 1
ATOM 1100 C C . LEU A 1 154 ? 17.175 25.965 -16.930 1.00 84.06 154 LEU A C 1
ATOM 1102 O O . LEU A 1 154 ? 17.650 26.504 -17.932 1.00 84.06 154 LEU A O 1
ATOM 1106 N N . THR A 1 155 ? 17.922 25.184 -16.141 1.00 84.75 155 THR A N 1
ATOM 1107 C CA . THR A 1 155 ? 19.354 24.917 -16.392 1.00 84.75 155 THR A CA 1
ATOM 1108 C C . THR A 1 155 ? 19.619 23.816 -17.423 1.00 84.75 155 THR A C 1
ATOM 1110 O O . THR A 1 155 ? 20.741 23.714 -17.921 1.00 84.75 155 THR A O 1
ATOM 1113 N N . SER A 1 156 ? 18.615 23.010 -17.786 1.00 85.00 156 SER A N 1
ATOM 1114 C CA . SER A 1 156 ? 18.735 21.948 -18.796 1.00 85.00 156 SER A CA 1
ATOM 1115 C C . SER A 1 156 ? 18.433 22.421 -20.228 1.00 85.00 156 SER A C 1
ATOM 1117 O O . SER A 1 156 ? 18.512 21.622 -21.166 1.00 85.00 156 SER A O 1
ATOM 1119 N N . THR A 1 157 ? 18.099 23.699 -20.424 1.00 87.94 157 THR A N 1
ATOM 1120 C CA . THR A 1 157 ? 17.811 24.263 -21.749 1.00 87.94 157 THR A CA 1
ATOM 1121 C C . THR A 1 157 ? 19.060 24.338 -22.634 1.00 87.94 157 THR A C 1
ATOM 1123 O O . THR A 1 157 ? 20.188 24.564 -22.180 1.00 87.94 157 THR A O 1
ATOM 1126 N N . GLN A 1 158 ? 18.866 24.173 -23.947 1.00 84.81 158 GLN A N 1
ATOM 1127 C CA . GLN A 1 158 ? 19.956 24.293 -24.920 1.00 84.81 158 GLN A CA 1
ATOM 1128 C C . GLN A 1 158 ? 20.539 25.719 -24.951 1.00 84.81 158 GLN A C 1
ATOM 1130 O O . GLN A 1 158 ? 21.729 25.893 -25.221 1.00 84.81 158 GLN A O 1
ATOM 1135 N N . GLU A 1 159 ? 19.722 26.730 -24.653 1.00 84.12 159 GLU A N 1
ATOM 1136 C CA . GLU A 1 159 ? 20.114 28.142 -24.600 1.00 84.12 159 GLU A CA 1
ATOM 1137 C C . GLU A 1 159 ? 21.057 28.429 -23.427 1.00 84.12 159 GLU A C 1
ATOM 1139 O O . GLU A 1 159 ? 22.153 28.954 -23.647 1.00 84.12 159 GLU A O 1
ATOM 1144 N N . ALA A 1 160 ? 20.728 27.960 -22.217 1.00 84.81 160 ALA A N 1
ATOM 1145 C CA . ALA A 1 160 ? 21.600 28.086 -21.049 1.00 84.81 160 ALA A CA 1
ATOM 1146 C C . ALA A 1 160 ? 22.957 27.386 -21.263 1.00 84.81 160 ALA A C 1
ATOM 1148 O O . ALA A 1 160 ? 24.015 27.925 -20.920 1.00 84.81 160 ALA A O 1
ATOM 1149 N N . ALA A 1 161 ? 22.957 26.207 -21.898 1.00 86.94 161 ALA A N 1
ATOM 1150 C CA . ALA A 1 161 ? 24.182 25.480 -22.233 1.00 86.94 161 ALA A CA 1
ATOM 1151 C C . ALA A 1 161 ? 25.052 26.221 -23.266 1.00 86.94 161 ALA A C 1
ATOM 1153 O O . ALA A 1 161 ? 26.280 26.278 -23.111 1.00 86.94 161 ALA A O 1
ATOM 1154 N N . LYS A 1 162 ? 24.439 26.816 -24.300 1.00 87.44 162 LYS A N 1
ATOM 1155 C CA . LYS A 1 162 ? 25.131 27.648 -25.299 1.00 87.44 162 LYS A CA 1
ATOM 1156 C C . LYS A 1 162 ? 25.726 28.903 -24.653 1.00 87.44 162 LYS A C 1
ATOM 1158 O O . LYS A 1 162 ? 26.907 29.177 -24.868 1.00 87.44 162 LYS A O 1
ATOM 1163 N N . ALA A 1 163 ? 24.963 29.597 -23.808 1.00 86.25 163 ALA A N 1
ATOM 1164 C CA . ALA A 1 163 ? 25.409 30.799 -23.104 1.00 86.25 163 ALA A CA 1
ATOM 1165 C C . ALA A 1 163 ? 26.593 30.512 -22.162 1.00 86.25 163 ALA A C 1
ATOM 1167 O O . ALA A 1 163 ? 27.640 31.159 -22.252 1.00 86.25 163 ALA A O 1
ATOM 1168 N N . ALA A 1 164 ? 26.491 29.469 -21.330 1.00 88.56 164 ALA A N 1
ATOM 1169 C CA . ALA A 1 164 ? 27.583 29.041 -20.453 1.00 88.56 164 ALA A CA 1
ATOM 1170 C C . ALA A 1 164 ? 28.847 28.660 -21.245 1.00 88.56 164 ALA A C 1
ATOM 1172 O O . ALA A 1 164 ? 29.966 28.993 -20.850 1.00 88.56 164 ALA A O 1
ATOM 1173 N N . THR A 1 165 ? 28.688 27.992 -22.390 1.00 89.50 165 THR A N 1
ATOM 1174 C CA . THR A 1 165 ? 29.814 27.611 -23.257 1.00 89.50 165 THR A CA 1
ATOM 1175 C C . THR A 1 165 ? 30.490 28.833 -23.879 1.00 89.50 165 THR A C 1
ATOM 1177 O O . THR A 1 165 ? 31.719 28.922 -23.849 1.00 89.50 165 THR A O 1
ATOM 1180 N N . ALA A 1 166 ? 29.712 29.795 -24.384 1.00 86.62 166 ALA A N 1
ATOM 1181 C CA . ALA A 1 166 ? 30.227 31.029 -24.975 1.00 86.62 166 ALA A CA 1
ATOM 1182 C C . ALA A 1 166 ? 31.083 31.826 -23.976 1.00 86.62 166 ALA A C 1
ATOM 1184 O O . ALA A 1 166 ? 32.210 32.214 -24.291 1.00 86.62 166 ALA A O 1
ATOM 1185 N N . ILE A 1 167 ? 30.604 31.981 -22.738 1.00 85.81 167 ILE A N 1
ATOM 1186 C CA . ILE A 1 167 ? 31.325 32.696 -21.676 1.00 85.81 167 ILE A CA 1
ATOM 1187 C C . ILE A 1 167 ? 32.611 31.955 -21.286 1.00 85.81 167 ILE A C 1
ATOM 1189 O O . ILE A 1 167 ? 33.679 32.559 -21.170 1.00 85.81 167 ILE A O 1
ATOM 1193 N N . LEU A 1 168 ? 32.544 30.633 -21.095 1.00 87.56 168 LEU A N 1
ATOM 1194 C CA . LEU A 1 168 ? 33.707 29.847 -20.671 1.00 87.56 168 LEU A CA 1
ATOM 1195 C C . LEU A 1 168 ? 34.806 29.771 -21.742 1.00 87.56 168 LEU A C 1
ATOM 1197 O O . LEU A 1 168 ? 35.980 29.677 -21.375 1.00 87.56 168 LEU A O 1
ATOM 1201 N N . LEU A 1 169 ? 34.447 29.819 -23.031 1.00 85.44 169 LEU A N 1
ATOM 1202 C CA . LEU A 1 169 ? 35.396 29.867 -24.150 1.00 85.44 169 LEU A CA 1
ATOM 1203 C C . LEU A 1 169 ? 36.039 31.248 -24.326 1.00 85.44 169 LEU A C 1
ATOM 1205 O O . LEU A 1 169 ? 37.196 31.324 -24.744 1.00 85.44 169 LEU A O 1
ATOM 1209 N N . ALA A 1 170 ? 35.324 32.322 -23.982 1.00 81.56 170 ALA A N 1
ATOM 1210 C CA . ALA A 1 170 ? 35.837 33.690 -24.048 1.00 81.56 170 ALA A CA 1
ATOM 1211 C C . ALA A 1 170 ? 36.891 33.992 -22.961 1.00 81.56 170 ALA A C 1
ATOM 1213 O O . ALA A 1 170 ? 37.724 34.886 -23.120 1.00 81.56 170 ALA A O 1
ATOM 1214 N N . ILE A 1 171 ? 36.905 33.224 -21.864 1.00 82.75 171 ILE A N 1
ATOM 1215 C CA . ILE A 1 171 ? 37.876 33.386 -20.775 1.00 82.75 171 ILE A CA 1
ATOM 1216 C C . ILE A 1 171 ? 39.244 32.784 -21.157 1.00 82.75 171 ILE A C 1
ATOM 1218 O O . ILE A 1 171 ? 39.324 31.628 -21.582 1.00 82.75 171 ILE A O 1
ATOM 1222 N N . PRO A 1 172 ? 40.362 33.502 -20.922 1.00 77.12 172 PRO A N 1
ATOM 1223 C CA . PRO A 1 172 ? 41.708 32.966 -21.109 1.00 77.12 172 PRO A CA 1
ATOM 1224 C C . PRO A 1 172 ? 41.941 31.634 -20.384 1.00 77.12 172 PRO A C 1
ATOM 1226 O O . PRO A 1 172 ? 41.603 31.475 -19.209 1.00 77.12 172 PRO A O 1
ATOM 1229 N N . ARG A 1 173 ? 42.583 30.681 -21.074 1.00 72.38 173 ARG A N 1
ATOM 1230 C CA . ARG A 1 173 ? 42.833 29.325 -20.556 1.00 72.38 173 ARG A CA 1
ATOM 1231 C C . ARG A 1 173 ? 43.561 29.354 -19.207 1.00 72.38 173 ARG A C 1
ATOM 1233 O O . ARG A 1 173 ? 44.634 29.946 -19.083 1.00 72.38 173 ARG A O 1
ATOM 1240 N N . ASP A 1 174 ? 43.019 28.638 -18.222 1.00 74.75 174 ASP A N 1
ATOM 1241 C CA . ASP A 1 174 ? 43.658 28.454 -16.920 1.00 74.75 174 ASP A CA 1
ATOM 1242 C C . ASP A 1 174 ? 44.380 27.103 -16.831 1.00 74.75 174 ASP A C 1
ATOM 1244 O O . ASP A 1 174 ? 43.749 26.049 -16.792 1.00 74.75 174 ASP A O 1
ATOM 1248 N N . GLY A 1 175 ? 45.714 27.130 -16.756 1.00 69.88 175 GLY A N 1
ATOM 1249 C CA . GLY A 1 175 ? 46.528 25.925 -16.567 1.00 69.88 175 GLY A CA 1
ATOM 1250 C C . GLY A 1 175 ? 46.241 25.190 -15.253 1.00 69.88 175 GLY A C 1
ATOM 1251 O O . GLY A 1 175 ? 46.386 23.972 -15.206 1.00 69.88 175 GLY A O 1
ATOM 1252 N N . GLY A 1 176 ? 45.767 25.896 -14.218 1.00 69.00 176 GLY A N 1
ATOM 1253 C CA . GLY A 1 176 ? 45.423 25.297 -12.924 1.00 69.00 176 GLY A CA 1
ATOM 1254 C C . GLY A 1 176 ? 44.212 24.359 -12.972 1.00 69.00 176 GLY A C 1
ATOM 1255 O O . GLY A 1 176 ? 44.112 23.464 -12.141 1.00 69.00 176 GLY A O 1
ATOM 1256 N N . LEU A 1 177 ? 43.328 24.511 -13.967 1.00 75.62 177 LEU A N 1
ATOM 1257 C CA . LEU A 1 177 ? 42.163 23.637 -14.140 1.00 75.62 177 LEU A CA 1
ATOM 1258 C C . LEU A 1 177 ? 42.517 22.280 -14.760 1.00 75.62 177 LEU A C 1
ATOM 1260 O O . LEU A 1 177 ? 41.760 21.336 -14.588 1.00 75.62 177 LEU A O 1
ATOM 1264 N N . ARG A 1 178 ? 43.688 22.143 -15.403 1.00 73.69 178 ARG A N 1
ATOM 1265 C CA . ARG A 1 178 ? 44.128 20.884 -16.042 1.00 73.69 178 ARG A CA 1
ATOM 1266 C C . ARG A 1 178 ? 44.283 19.710 -15.070 1.00 73.69 178 ARG A C 1
ATOM 1268 O O . ARG A 1 178 ? 44.369 18.574 -15.512 1.00 73.69 178 ARG A O 1
ATOM 1275 N N . ARG A 1 179 ? 44.368 19.994 -13.768 1.00 76.12 179 ARG A N 1
ATOM 1276 C CA . ARG A 1 179 ? 44.482 18.991 -12.699 1.00 76.12 179 ARG A CA 1
ATOM 1277 C C . ARG A 1 179 ? 43.134 18.376 -12.317 1.00 76.12 179 ARG A C 1
ATOM 1279 O O . ARG A 1 179 ? 43.109 17.348 -11.654 1.00 76.12 179 ARG A O 1
ATOM 1286 N N . PHE A 1 180 ? 42.032 19.004 -12.716 1.00 73.44 180 PHE A N 1
ATOM 1287 C CA . PHE A 1 180 ? 40.678 18.560 -12.416 1.00 73.44 180 PHE A CA 1
ATOM 1288 C C . PHE A 1 180 ? 40.045 17.934 -13.662 1.00 73.44 180 PHE A C 1
ATOM 1290 O O . PHE A 1 180 ? 40.380 18.284 -14.793 1.00 73.44 180 PHE A O 1
ATOM 1297 N N . ASN A 1 181 ? 39.104 17.010 -13.462 1.00 79.94 181 ASN A N 1
ATOM 1298 C CA . ASN A 1 181 ? 38.322 16.459 -14.565 1.00 79.94 181 ASN A CA 1
ATOM 1299 C C . ASN A 1 181 ? 37.458 17.569 -15.196 1.00 79.94 181 ASN A C 1
ATOM 1301 O O . ASN A 1 181 ? 36.835 18.354 -14.478 1.00 79.94 181 ASN A O 1
ATOM 1305 N N . VAL A 1 182 ? 37.369 17.598 -16.531 1.00 79.50 182 VAL A N 1
ATOM 1306 C CA . VAL A 1 182 ? 36.562 18.569 -17.292 1.00 79.50 182 VAL A CA 1
ATOM 1307 C C . VAL A 1 182 ? 35.098 18.586 -16.843 1.00 79.50 182 VAL A C 1
ATOM 1309 O O . VAL A 1 182 ? 34.471 19.647 -16.825 1.00 79.50 182 VAL A O 1
ATOM 1312 N N . ALA A 1 183 ? 34.574 17.446 -16.384 1.00 81.62 183 ALA A N 1
ATOM 1313 C CA . ALA A 1 183 ? 33.229 17.331 -15.824 1.00 81.62 183 ALA A CA 1
ATOM 1314 C C . ALA A 1 183 ? 32.986 18.211 -14.581 1.00 81.62 183 ALA A C 1
ATOM 1316 O O . ALA A 1 183 ? 31.834 18.479 -14.261 1.00 81.62 183 ALA A O 1
ATOM 1317 N N . LEU A 1 184 ? 34.037 18.668 -13.887 1.00 82.00 184 LEU A N 1
ATOM 1318 C CA . LEU A 1 184 ? 33.939 19.484 -12.668 1.00 82.00 184 LEU A CA 1
ATOM 1319 C C . LEU A 1 184 ? 34.017 20.996 -12.930 1.00 82.00 184 LEU A C 1
ATOM 1321 O O . LEU A 1 184 ? 33.780 21.790 -12.021 1.00 82.00 184 LEU A O 1
ATOM 1325 N N . HIS A 1 185 ? 34.370 21.412 -14.150 1.00 83.50 185 HIS A N 1
ATOM 1326 C CA . HIS A 1 185 ? 34.589 22.827 -14.479 1.00 83.50 185 HIS A CA 1
ATOM 1327 C C . HIS A 1 185 ? 34.105 23.240 -15.885 1.00 83.50 185 HIS A C 1
ATOM 1329 O O . HIS A 1 185 ? 34.460 24.324 -16.369 1.00 83.50 185 HIS A O 1
ATOM 1335 N N . GLY A 1 186 ? 33.383 22.354 -16.577 1.00 87.06 186 GLY A N 1
ATOM 1336 C CA . GLY A 1 186 ? 32.759 22.601 -17.880 1.00 87.06 186 GLY A CA 1
ATOM 1337 C C . GLY A 1 186 ? 31.405 23.323 -17.781 1.00 87.06 186 GLY A C 1
ATOM 1338 O O . GLY A 1 186 ? 30.979 23.673 -16.681 1.00 87.06 186 GLY A O 1
ATOM 1339 N N . PRO A 1 187 ? 30.694 23.515 -18.910 1.00 89.00 187 PRO A N 1
ATOM 1340 C CA . PRO A 1 187 ? 29.425 24.254 -18.951 1.00 89.00 187 PRO A CA 1
ATOM 1341 C C . PRO A 1 187 ? 28.355 23.686 -18.009 1.00 89.00 187 PRO A C 1
ATOM 1343 O O . PRO A 1 187 ? 27.718 24.434 -17.279 1.00 89.00 187 PRO A O 1
ATOM 1346 N N . ARG A 1 188 ? 28.229 22.353 -17.935 1.00 88.81 188 ARG A N 1
ATOM 1347 C CA . ARG A 1 188 ? 27.308 21.682 -17.001 1.00 88.81 188 ARG A CA 1
ATOM 1348 C C . ARG A 1 188 ? 27.646 21.939 -15.531 1.00 88.81 188 ARG A C 1
ATOM 1350 O O . ARG A 1 188 ? 26.743 22.184 -14.745 1.00 88.81 188 ARG A O 1
ATOM 1357 N N . ALA A 1 189 ? 28.932 21.938 -15.176 1.00 87.56 189 ALA A N 1
ATOM 1358 C CA . ALA A 1 189 ? 29.376 22.232 -13.812 1.00 87.56 189 ALA A CA 1
ATOM 1359 C C . ALA A 1 189 ? 29.180 23.711 -13.435 1.00 87.56 189 ALA A C 1
ATOM 1361 O O . ALA A 1 189 ? 29.010 24.053 -12.269 1.00 87.56 189 ALA A O 1
ATOM 1362 N N . PHE A 1 190 ? 29.219 24.602 -14.427 1.00 91.06 190 PHE A N 1
ATOM 1363 C CA . PHE A 1 190 ? 28.924 26.016 -14.238 1.00 91.06 190 PHE A CA 1
ATOM 1364 C C . PHE A 1 190 ? 27.424 26.256 -14.018 1.00 91.06 190 PHE A C 1
ATOM 1366 O O . PHE A 1 190 ? 27.049 26.974 -13.097 1.00 91.06 190 PHE A O 1
ATOM 1373 N N . LEU A 1 191 ? 26.565 25.593 -14.797 1.00 92.00 191 LEU A N 1
ATOM 1374 C CA . LEU A 1 191 ? 25.111 25.637 -14.612 1.00 92.00 191 LEU A CA 1
ATOM 1375 C C . LEU A 1 191 ? 24.681 25.011 -13.277 1.00 92.00 191 LEU A C 1
ATOM 1377 O O . LEU A 1 191 ? 23.842 25.580 -12.584 1.00 92.00 191 LEU A O 1
ATOM 1381 N N . SER A 1 192 ? 25.315 23.913 -12.847 1.00 90.69 192 SER A N 1
ATOM 1382 C CA . SER A 1 192 ? 25.069 23.356 -11.510 1.00 90.69 192 SER A CA 1
ATOM 1383 C C . SER A 1 192 ? 25.497 24.310 -10.393 1.00 90.69 192 SER A C 1
ATOM 1385 O O . SER A 1 192 ? 24.850 24.350 -9.354 1.00 90.69 192 SER A O 1
ATOM 1387 N N . ALA A 1 193 ? 26.548 25.112 -10.594 1.00 91.25 193 ALA A N 1
ATOM 1388 C CA . ALA A 1 193 ? 26.945 26.134 -9.627 1.00 91.25 193 ALA A CA 1
ATOM 1389 C C . ALA A 1 193 ? 25.892 27.249 -9.500 1.00 91.25 193 ALA A C 1
ATOM 1391 O O . ALA A 1 193 ? 25.619 27.705 -8.393 1.00 91.25 193 ALA A O 1
ATOM 1392 N N . LEU A 1 194 ? 25.273 27.667 -10.612 1.00 90.38 194 LEU A N 1
ATOM 1393 C CA . LEU A 1 194 ? 24.163 28.632 -10.596 1.00 90.38 194 LEU A CA 1
ATOM 1394 C C . LEU A 1 194 ? 22.966 28.066 -9.822 1.00 90.38 194 LEU A C 1
ATOM 1396 O O . LEU A 1 194 ? 22.429 28.734 -8.940 1.00 90.38 194 LEU A O 1
ATOM 1400 N N . LEU A 1 195 ? 22.631 26.802 -10.083 1.00 90.50 195 LEU A N 1
ATOM 1401 C CA . LEU A 1 195 ? 21.544 26.084 -9.422 1.00 90.50 195 LEU A CA 1
ATOM 1402 C C . LEU A 1 195 ? 21.778 25.938 -7.905 1.00 90.50 195 LEU A C 1
ATOM 1404 O O . LEU A 1 195 ? 20.913 26.281 -7.104 1.00 90.50 195 LEU A O 1
ATOM 1408 N N . VAL A 1 196 ? 22.979 25.514 -7.493 1.00 91.19 196 VAL A N 1
ATOM 1409 C CA . VAL A 1 196 ? 23.358 25.369 -6.074 1.00 91.19 196 VAL A CA 1
ATOM 1410 C C . VAL A 1 196 ? 23.450 26.724 -5.362 1.00 91.19 196 VAL A C 1
ATOM 1412 O O . VAL A 1 196 ? 23.154 26.821 -4.169 1.00 91.19 196 VAL A O 1
ATOM 1415 N N . ALA A 1 197 ? 23.860 27.786 -6.061 1.00 89.44 197 ALA A N 1
ATOM 1416 C CA . ALA A 1 197 ? 23.907 29.130 -5.491 1.00 89.44 197 ALA A CA 1
ATOM 1417 C C . ALA A 1 197 ? 22.503 29.706 -5.238 1.00 89.44 197 ALA A C 1
ATOM 1419 O O . ALA A 1 197 ? 22.319 30.374 -4.214 1.00 89.44 197 ALA A O 1
ATOM 1420 N N . ALA A 1 198 ? 21.550 29.432 -6.138 1.00 87.19 198 ALA A N 1
ATOM 1421 C CA . ALA A 1 198 ? 20.166 29.891 -6.057 1.00 87.19 198 ALA A CA 1
ATOM 1422 C C . ALA A 1 198 ? 19.330 29.068 -5.062 1.00 87.19 198 ALA A C 1
ATOM 1424 O O . ALA A 1 198 ? 18.706 29.645 -4.174 1.00 87.19 198 ALA A O 1
ATOM 1425 N N . GLN A 1 199 ? 19.379 27.733 -5.144 1.00 85.69 199 GLN A N 1
ATOM 1426 C CA . GLN A 1 199 ? 18.536 26.833 -4.347 1.00 85.69 199 GLN A CA 1
ATOM 1427 C C . GLN A 1 199 ? 19.336 25.726 -3.634 1.00 85.69 199 GLN A C 1
ATOM 1429 O O . GLN A 1 199 ? 19.179 24.537 -3.916 1.00 85.69 199 GLN A O 1
ATOM 1434 N N . PRO A 1 200 ? 20.182 26.065 -2.646 1.00 84.94 200 PRO A N 1
ATOM 1435 C CA . PRO A 1 200 ? 21.045 25.080 -1.994 1.00 84.94 200 PRO A CA 1
ATOM 1436 C C . PRO A 1 200 ? 20.268 23.992 -1.240 1.00 84.94 200 PRO A C 1
ATOM 1438 O O . PRO A 1 200 ? 20.689 22.841 -1.251 1.00 84.94 200 PRO A O 1
ATOM 1441 N N . LYS A 1 201 ? 19.138 24.335 -0.603 1.00 83.75 201 LYS A N 1
ATOM 1442 C CA . LYS A 1 201 ? 18.326 23.382 0.173 1.00 83.75 201 LYS A CA 1
ATOM 1443 C C . LYS A 1 201 ? 17.579 22.392 -0.727 1.00 83.75 201 LYS A C 1
ATOM 1445 O O . LYS A 1 201 ? 17.519 21.215 -0.403 1.00 83.75 201 LYS A O 1
ATOM 1450 N N . ALA A 1 202 ? 17.058 22.855 -1.865 1.00 81.94 202 ALA A N 1
ATOM 1451 C CA . ALA A 1 202 ? 16.316 22.012 -2.803 1.00 81.94 202 ALA A CA 1
ATOM 1452 C C . ALA A 1 202 ? 17.221 21.019 -3.555 1.00 81.94 202 ALA A C 1
ATOM 1454 O O . ALA A 1 202 ? 16.791 19.916 -3.873 1.00 81.94 202 ALA A O 1
ATOM 1455 N N . ILE A 1 203 ? 18.477 21.402 -3.817 1.00 83.44 203 ILE A N 1
ATOM 1456 C CA . ILE A 1 203 ? 19.422 20.608 -4.617 1.00 83.44 203 ILE A CA 1
ATOM 1457 C C . ILE A 1 203 ? 20.300 19.696 -3.762 1.00 83.44 203 ILE A C 1
ATOM 1459 O O . ILE A 1 203 ? 20.580 18.569 -4.156 1.00 83.44 203 ILE A O 1
ATOM 1463 N N . LEU A 1 204 ? 20.760 20.174 -2.603 1.00 83.06 204 LEU A N 1
ATOM 1464 C CA . LEU A 1 204 ? 21.628 19.394 -1.713 1.00 83.06 204 LEU A CA 1
ATOM 1465 C C . LEU A 1 204 ? 20.834 18.634 -0.634 1.00 83.06 204 LEU A C 1
ATOM 1467 O O . LEU A 1 204 ? 21.435 17.874 0.124 1.00 83.06 204 LEU A O 1
ATOM 1471 N N . GLY A 1 205 ? 19.514 18.839 -0.543 1.00 81.88 205 GLY A N 1
ATOM 1472 C CA . GLY A 1 205 ? 18.643 18.206 0.452 1.00 81.88 205 GLY A CA 1
ATOM 1473 C C . GLY A 1 205 ? 19.101 18.470 1.889 1.00 81.88 205 GLY A C 1
ATOM 1474 O O . GLY A 1 205 ? 19.635 19.538 2.207 1.00 81.88 205 GLY A O 1
ATOM 1475 N N . ASP A 1 206 ? 18.969 17.470 2.757 1.00 77.81 206 ASP A N 1
ATOM 1476 C CA . ASP A 1 206 ? 19.404 17.538 4.164 1.00 77.81 206 ASP A CA 1
ATOM 1477 C C . ASP A 1 206 ? 20.923 17.738 4.312 1.00 77.81 206 ASP A C 1
ATOM 1479 O O . ASP A 1 206 ? 21.414 18.200 5.337 1.00 77.81 206 ASP A O 1
ATOM 1483 N N . GLN A 1 207 ? 21.686 17.480 3.246 1.00 74.31 207 GLN A N 1
ATOM 1484 C CA . GLN A 1 207 ? 23.142 17.600 3.232 1.00 74.31 207 GLN A CA 1
ATOM 1485 C C . GLN A 1 207 ? 23.631 19.024 2.942 1.00 74.31 207 GLN A C 1
ATOM 1487 O O . GLN A 1 207 ? 24.841 19.258 2.927 1.00 74.31 207 GLN A O 1
ATOM 1492 N N . HIS A 1 208 ? 22.746 20.005 2.739 1.00 75.38 208 HIS A N 1
ATOM 1493 C CA . HIS A 1 208 ? 23.152 21.399 2.521 1.00 75.38 208 HIS A CA 1
ATOM 1494 C C . HIS A 1 208 ? 23.916 22.011 3.715 1.00 75.38 208 HIS A C 1
ATOM 1496 O O . HIS A 1 208 ? 24.685 22.960 3.525 1.00 75.38 208 HIS A O 1
ATOM 1502 N N . GLU A 1 209 ? 23.733 21.466 4.924 1.00 77.62 209 GLU A N 1
ATOM 1503 C CA . GLU A 1 209 ? 24.453 21.874 6.139 1.00 77.62 209 GLU A CA 1
ATOM 1504 C C . GLU A 1 209 ? 25.700 21.037 6.441 1.00 77.62 209 GLU A C 1
ATOM 1506 O O . GLU A 1 209 ? 26.484 21.436 7.304 1.00 77.62 209 GLU A O 1
ATOM 1511 N N . SER A 1 210 ? 25.936 19.936 5.718 1.00 81.12 210 SER A N 1
ATOM 1512 C CA . SER A 1 210 ? 27.176 19.152 5.831 1.00 81.12 210 SER A CA 1
ATOM 1513 C C . SER A 1 210 ? 28.409 20.008 5.513 1.00 81.12 210 SER A C 1
ATOM 1515 O O . SER A 1 210 ? 28.313 21.049 4.852 1.00 81.12 210 SER A O 1
ATOM 1517 N N . LEU A 1 211 ? 29.594 19.589 5.968 1.00 77.56 211 LEU A N 1
ATOM 1518 C CA . LEU A 1 211 ? 30.849 20.291 5.666 1.00 77.56 211 LEU A CA 1
ATOM 1519 C C . LEU A 1 211 ? 31.038 20.459 4.149 1.00 77.56 211 LEU A C 1
ATOM 1521 O O . LEU A 1 211 ? 31.259 21.575 3.672 1.00 77.56 211 LEU A O 1
ATOM 1525 N N . GLU A 1 212 ? 30.859 19.384 3.385 1.00 81.94 212 GLU A N 1
ATOM 1526 C CA . GLU A 1 212 ? 30.984 19.358 1.928 1.00 81.94 212 GLU A CA 1
ATOM 1527 C C . GLU A 1 212 ? 29.899 20.198 1.247 1.00 81.94 212 GLU A C 1
ATOM 1529 O O . GLU A 1 212 ? 30.193 20.939 0.306 1.00 81.94 212 GLU A O 1
ATOM 1534 N N . GLY A 1 213 ? 28.656 20.129 1.738 1.00 84.12 213 GLY A N 1
ATOM 1535 C CA . GLY A 1 213 ? 27.533 20.920 1.230 1.00 84.12 213 GLY A CA 1
ATOM 1536 C C . GLY A 1 213 ? 27.733 22.422 1.441 1.00 84.12 213 GLY A C 1
ATOM 1537 O O . GLY A 1 213 ? 27.542 23.212 0.511 1.00 84.12 213 GLY A O 1
ATOM 1538 N N . ARG A 1 214 ? 28.218 22.831 2.622 1.00 83.62 214 ARG A N 1
ATOM 1539 C CA . ARG A 1 214 ? 28.558 24.232 2.922 1.00 83.62 214 ARG A CA 1
ATOM 1540 C C . ARG A 1 214 ? 29.701 24.735 2.047 1.00 83.62 214 ARG A C 1
ATOM 1542 O O . ARG A 1 214 ? 29.605 25.846 1.520 1.00 83.62 214 ARG A O 1
ATOM 1549 N N . PHE A 1 215 ? 30.751 23.934 1.850 1.00 85.31 215 PHE A N 1
ATOM 1550 C CA . PHE A 1 215 ? 31.857 24.298 0.961 1.00 85.31 215 PHE A CA 1
ATOM 1551 C C . PHE A 1 215 ? 31.404 24.438 -0.491 1.00 85.31 215 PHE A C 1
ATOM 1553 O O . PHE A 1 215 ? 31.730 25.443 -1.124 1.00 85.31 215 PHE A O 1
ATOM 1560 N N . LEU A 1 216 ? 30.607 23.499 -1.009 1.00 90.44 216 LEU A N 1
ATOM 1561 C CA . LEU A 1 216 ? 30.085 23.575 -2.373 1.00 90.44 216 LEU A CA 1
ATOM 1562 C C . LEU A 1 216 ? 29.164 24.787 -2.561 1.00 90.44 216 LEU A C 1
ATOM 1564 O O . LEU A 1 216 ? 29.305 25.512 -3.547 1.00 90.44 216 LEU A O 1
ATOM 1568 N N . ARG A 1 217 ? 28.278 25.070 -1.599 1.00 90.81 217 ARG A N 1
ATOM 1569 C CA . ARG A 1 217 ? 27.405 26.254 -1.620 1.00 90.81 217 ARG A CA 1
ATOM 1570 C C . ARG A 1 217 ? 28.206 27.552 -1.642 1.00 90.81 217 ARG A C 1
ATOM 1572 O O . ARG A 1 217 ? 27.937 28.433 -2.459 1.00 90.81 217 ARG A O 1
ATOM 1579 N N . ASN A 1 218 ? 29.197 27.675 -0.763 1.00 88.12 218 ASN A N 1
ATOM 1580 C CA . ASN A 1 218 ? 30.032 28.872 -0.677 1.00 88.12 218 ASN A CA 1
ATOM 1581 C C . ASN A 1 218 ? 30.883 29.045 -1.942 1.00 88.12 218 ASN A C 1
ATOM 1583 O O . ASN A 1 218 ? 30.936 30.144 -2.494 1.00 88.12 218 ASN A O 1
ATOM 1587 N N . ALA A 1 219 ? 31.469 27.960 -2.456 1.00 90.00 219 ALA A N 1
ATOM 1588 C CA . ALA A 1 219 ? 32.227 27.971 -3.701 1.00 90.00 219 ALA A CA 1
ATOM 1589 C C . ALA A 1 219 ? 31.359 28.350 -4.910 1.00 90.00 219 ALA A C 1
ATOM 1591 O O . ALA A 1 219 ? 31.795 29.128 -5.756 1.00 90.00 219 ALA A O 1
ATOM 1592 N N . SER A 1 220 ? 30.120 27.855 -4.961 1.00 93.25 220 SER A N 1
ATOM 1593 C CA . SER A 1 220 ? 29.146 28.169 -6.012 1.00 93.25 220 SER A CA 1
ATOM 1594 C C . SER A 1 220 ? 28.745 29.643 -5.984 1.00 93.25 220 SER A C 1
ATOM 1596 O O . SER A 1 220 ? 28.855 30.326 -6.997 1.00 93.25 220 SER A O 1
ATOM 1598 N N . ARG A 1 221 ? 28.389 30.190 -4.813 1.00 91.38 221 ARG A N 1
ATOM 1599 C CA . ARG A 1 221 ? 28.065 31.624 -4.660 1.00 91.38 221 ARG A CA 1
ATOM 1600 C C . ARG A 1 221 ? 29.225 32.529 -5.056 1.00 91.38 221 ARG A C 1
ATOM 1602 O O . ARG A 1 221 ? 29.035 33.545 -5.716 1.00 91.38 221 ARG A O 1
ATOM 1609 N N . MET A 1 222 ? 30.433 32.147 -4.663 1.00 88.69 222 MET A N 1
ATOM 1610 C CA . MET A 1 222 ? 31.647 32.885 -4.979 1.00 88.69 222 MET A CA 1
ATOM 1611 C C . MET A 1 222 ? 31.977 32.844 -6.474 1.00 88.69 222 MET A C 1
ATOM 1613 O O . MET A 1 222 ? 32.412 33.851 -7.029 1.00 88.69 222 MET A O 1
ATOM 1617 N N . LEU A 1 223 ? 31.732 31.708 -7.132 1.00 90.94 223 LEU A N 1
ATOM 1618 C CA . LEU A 1 223 ? 31.856 31.565 -8.579 1.00 90.94 223 LEU A CA 1
ATOM 1619 C C . LEU A 1 223 ? 30.856 32.462 -9.310 1.00 90.94 223 LEU A C 1
ATOM 1621 O O . LEU A 1 223 ? 31.270 33.257 -10.149 1.00 90.94 223 LEU A O 1
ATOM 1625 N N . VAL A 1 224 ? 29.574 32.392 -8.949 1.00 90.88 224 VAL A N 1
ATOM 1626 C CA . VAL A 1 224 ? 28.514 33.224 -9.540 1.00 90.88 224 VAL A CA 1
ATOM 1627 C C . VAL A 1 224 ? 28.839 34.710 -9.385 1.00 90.88 224 VAL A C 1
ATOM 1629 O O . VAL A 1 224 ? 28.884 35.437 -10.377 1.00 90.88 224 VAL A O 1
ATOM 1632 N N . ARG A 1 225 ? 29.191 35.145 -8.170 1.00 89.25 225 ARG A N 1
ATOM 1633 C CA . ARG A 1 225 ? 29.537 36.544 -7.898 1.00 89.25 225 ARG A CA 1
ATOM 1634 C C . ARG A 1 225 ? 30.786 36.998 -8.654 1.00 89.25 225 ARG A C 1
ATOM 1636 O O . ARG A 1 225 ? 30.803 38.095 -9.195 1.00 89.25 225 ARG A O 1
ATOM 1643 N N . ALA A 1 226 ? 31.826 36.166 -8.747 1.00 87.81 226 ALA A N 1
ATOM 1644 C CA . ALA A 1 226 ? 33.033 36.515 -9.500 1.00 87.81 226 ALA A CA 1
ATOM 1645 C C . ALA A 1 226 ? 32.746 36.737 -10.997 1.00 87.81 226 ALA A C 1
ATOM 1647 O O . ALA A 1 226 ? 33.359 37.613 -11.606 1.00 87.81 226 ALA A O 1
ATOM 1648 N N . PHE A 1 227 ? 31.815 35.973 -11.579 1.00 89.56 227 PHE A N 1
ATOM 1649 C CA . PHE A 1 227 ? 31.394 36.137 -12.971 1.00 89.56 227 PHE A CA 1
ATOM 1650 C C . PHE A 1 227 ? 30.479 37.348 -13.182 1.00 89.56 227 PHE A C 1
ATOM 1652 O O . PHE A 1 227 ? 30.675 38.051 -14.168 1.00 89.56 227 PHE A O 1
ATOM 1659 N N . GLN A 1 228 ? 29.559 37.643 -12.257 1.00 87.56 228 GLN A N 1
ATOM 1660 C CA . GLN A 1 228 ? 28.740 38.866 -12.292 1.00 87.56 228 GLN A CA 1
ATOM 1661 C C . GLN A 1 228 ? 29.610 40.129 -12.243 1.00 87.56 228 GLN A C 1
ATOM 1663 O O . GLN A 1 228 ? 29.455 41.044 -13.045 1.00 87.56 228 GLN A O 1
ATOM 1668 N N . GLU A 1 229 ? 30.596 40.144 -11.349 1.00 85.12 229 GLU A N 1
ATOM 1669 C CA . GLU A 1 229 ? 31.530 41.263 -11.207 1.00 85.12 229 GLU A CA 1
ATOM 1670 C C . GLU A 1 229 ? 32.473 41.383 -12.414 1.00 85.12 229 GLU A C 1
ATOM 1672 O O . GLU A 1 229 ? 32.847 42.486 -12.806 1.00 85.12 229 GLU A O 1
ATOM 1677 N N . LEU A 1 230 ? 32.860 40.258 -13.033 1.00 85.75 230 LEU A N 1
ATOM 1678 C CA . LEU A 1 230 ? 33.592 40.280 -14.300 1.00 85.75 230 LEU A CA 1
ATOM 1679 C C . LEU A 1 230 ? 32.715 40.856 -15.421 1.00 85.75 230 LEU A C 1
ATOM 1681 O O . LEU A 1 230 ? 33.203 41.696 -16.173 1.00 85.75 230 LEU A O 1
ATOM 1685 N N . ALA A 1 231 ? 31.446 40.449 -15.507 1.00 83.44 231 ALA A N 1
ATOM 1686 C CA . ALA A 1 231 ? 30.494 40.935 -16.504 1.00 83.44 231 ALA A CA 1
ATOM 1687 C C . ALA A 1 231 ? 30.315 42.456 -16.414 1.00 83.44 231 ALA A C 1
ATOM 1689 O O . ALA A 1 231 ? 30.513 43.139 -17.415 1.00 83.44 231 ALA A O 1
ATOM 1690 N N . ALA A 1 232 ? 30.076 42.987 -15.209 1.00 82.44 232 ALA A N 1
ATOM 1691 C CA . ALA A 1 232 ? 29.984 44.428 -14.967 1.00 82.44 232 ALA A CA 1
ATOM 1692 C C . ALA A 1 232 ? 31.242 45.167 -15.457 1.00 82.44 232 ALA A C 1
ATOM 1694 O O . ALA A 1 232 ? 31.152 46.100 -16.248 1.00 82.44 232 ALA A O 1
ATOM 1695 N N . THR A 1 233 ? 32.437 44.671 -15.109 1.00 81.75 233 THR A N 1
ATOM 1696 C CA . THR A 1 233 ? 33.688 45.311 -15.560 1.00 81.75 233 THR A CA 1
ATOM 1697 C C . THR A 1 233 ? 33.940 45.220 -17.065 1.00 81.75 233 THR A C 1
ATOM 1699 O O . THR A 1 233 ? 34.637 46.071 -17.612 1.00 81.75 233 THR A O 1
ATOM 1702 N N . VAL A 1 234 ? 33.421 44.191 -17.743 1.00 80.31 234 VAL A N 1
ATOM 1703 C CA . VAL A 1 234 ? 33.519 44.056 -19.206 1.00 80.31 234 VAL A CA 1
ATOM 1704 C C . VAL A 1 234 ? 32.601 45.067 -19.894 1.00 80.31 234 VAL A C 1
ATOM 1706 O O . VAL A 1 234 ? 33.004 45.648 -20.899 1.00 80.31 234 VAL A O 1
ATOM 1709 N N . LEU A 1 235 ? 31.420 45.321 -19.331 1.00 76.62 235 LEU A N 1
ATOM 1710 C CA . LEU A 1 235 ? 30.474 46.318 -19.833 1.00 76.62 235 LEU A CA 1
ATOM 1711 C C . LEU A 1 235 ? 30.962 47.749 -19.621 1.00 76.62 235 LEU A C 1
ATOM 1713 O O . LEU A 1 235 ? 30.937 48.543 -20.560 1.00 76.62 235 LEU A O 1
ATOM 1717 N N . ASP A 1 236 ? 31.504 48.051 -18.442 1.00 76.56 236 ASP A N 1
ATOM 1718 C CA . ASP A 1 236 ? 32.121 49.352 -18.159 1.00 76.56 236 ASP A CA 1
ATOM 1719 C C . ASP A 1 236 ? 33.282 49.643 -19.122 1.00 76.56 236 ASP A C 1
ATOM 1721 O O . ASP A 1 236 ? 33.461 50.767 -19.593 1.00 76.56 236 ASP A O 1
ATOM 1725 N N . LEU A 1 237 ? 34.065 48.611 -19.459 1.00 74.19 237 LEU A N 1
ATOM 1726 C CA . LEU A 1 237 ? 35.178 48.723 -20.401 1.00 74.19 237 LEU A CA 1
ATOM 1727 C C . LEU A 1 237 ? 34.714 48.835 -21.865 1.00 74.19 237 LEU A C 1
ATOM 1729 O O . LEU A 1 237 ? 35.447 49.393 -22.679 1.00 74.19 237 LEU A O 1
ATOM 1733 N N . ALA A 1 238 ? 33.538 48.299 -22.205 1.00 71.00 238 ALA A N 1
ATOM 1734 C CA . ALA A 1 238 ? 32.950 48.395 -23.541 1.00 71.00 238 ALA A CA 1
ATOM 1735 C C . ALA A 1 238 ? 32.307 49.770 -23.805 1.00 71.00 238 ALA A C 1
ATOM 1737 O O . ALA A 1 238 ? 32.339 50.237 -24.941 1.00 71.00 238 ALA A O 1
ATOM 1738 N N . ASN A 1 239 ? 31.772 50.420 -22.763 1.00 69.06 239 ASN A N 1
ATOM 1739 C CA . ASN A 1 239 ? 31.011 51.671 -22.866 1.00 69.06 239 ASN A CA 1
ATOM 1740 C C . ASN A 1 239 ? 31.809 52.945 -22.501 1.00 69.06 239 ASN A C 1
ATOM 1742 O O . ASN A 1 239 ? 31.353 54.050 -22.791 1.00 69.06 239 ASN A O 1
ATOM 1746 N N . GLY A 1 240 ? 32.977 52.833 -21.856 1.00 65.06 240 GLY A N 1
ATOM 1747 C CA . GLY A 1 240 ? 33.788 53.982 -21.421 1.00 65.06 240 GLY A CA 1
ATOM 1748 C C . GLY A 1 240 ? 34.794 54.508 -22.467 1.00 65.06 240 GLY A C 1
ATOM 1749 O O . GLY A 1 240 ? 35.242 53.748 -23.330 1.00 65.06 240 GLY A O 1
ATOM 1750 N N . PRO A 1 241 ? 35.218 55.792 -22.392 1.00 52.91 241 PRO A N 1
ATOM 1751 C CA . PRO A 1 241 ? 36.284 56.320 -23.242 1.00 52.91 241 PRO A CA 1
ATOM 1752 C C . PRO A 1 241 ? 37.586 55.544 -23.007 1.00 52.91 241 PRO A C 1
ATOM 1754 O O . PRO A 1 241 ? 37.915 55.160 -21.886 1.00 52.91 241 PRO A O 1
ATOM 1757 N N . THR A 1 242 ? 38.327 55.311 -24.088 1.00 49.03 242 THR A N 1
ATOM 1758 C CA . THR A 1 242 ? 39.480 54.404 -24.244 1.00 49.03 242 THR A CA 1
ATOM 1759 C C . THR A 1 242 ? 40.744 54.740 -23.429 1.00 49.03 242 THR A C 1
ATOM 1761 O O . THR A 1 242 ? 41.857 54.402 -23.834 1.00 49.03 242 THR A O 1
ATOM 1764 N N . GLU A 1 243 ? 40.607 55.323 -22.240 1.00 49.69 243 GLU A N 1
ATOM 1765 C CA . GLU A 1 243 ? 41.675 55.506 -21.264 1.00 49.69 243 GLU A CA 1
ATOM 1766 C C . GLU A 1 243 ? 41.203 55.188 -19.841 1.00 49.69 243 GLU A C 1
ATOM 1768 O O . GLU A 1 243 ? 40.400 55.900 -19.260 1.00 49.69 243 GLU A O 1
ATOM 1773 N N . ALA A 1 244 ? 41.791 54.156 -19.234 1.00 53.91 244 ALA A N 1
ATOM 1774 C CA . ALA A 1 244 ? 42.433 54.286 -17.926 1.00 53.91 244 ALA A CA 1
ATOM 1775 C C . ALA A 1 244 ? 43.088 52.950 -17.579 1.00 53.91 244 ALA A C 1
ATOM 1777 O O . ALA A 1 244 ? 42.434 51.911 -17.496 1.00 53.91 244 ALA A O 1
ATOM 1778 N N . ARG A 1 245 ? 44.394 52.947 -17.299 1.00 57.75 245 ARG A N 1
ATOM 1779 C CA . ARG A 1 245 ? 45.112 51.765 -16.775 1.00 57.75 245 ARG A CA 1
ATOM 1780 C C . ARG A 1 245 ? 44.385 51.109 -15.584 1.00 57.75 245 ARG A C 1
ATOM 1782 O O . ARG A 1 245 ? 44.567 49.916 -15.361 1.00 57.75 245 ARG A O 1
ATOM 1789 N N . ALA A 1 246 ? 43.561 51.867 -14.855 1.00 62.12 246 ALA A N 1
ATOM 1790 C CA . ALA A 1 246 ? 42.696 51.406 -13.773 1.00 62.12 246 ALA A CA 1
ATOM 1791 C C . ALA A 1 246 ? 41.644 50.365 -14.210 1.00 62.12 246 ALA A C 1
ATOM 1793 O O . ALA A 1 246 ? 41.541 49.330 -13.556 1.00 62.12 246 ALA A O 1
ATOM 1794 N N . GLY A 1 247 ? 40.944 50.555 -15.337 1.00 69.81 247 GLY A N 1
ATOM 1795 C CA . GLY A 1 247 ? 39.929 49.605 -15.822 1.00 69.81 247 GLY A CA 1
ATOM 1796 C C . GLY A 1 247 ? 40.528 48.249 -16.208 1.00 69.81 247 GLY A C 1
ATOM 1797 O O . GLY A 1 247 ? 40.041 47.197 -15.802 1.00 69.81 247 GLY A O 1
ATOM 1798 N N . LEU A 1 248 ? 41.684 48.256 -16.884 1.00 71.62 248 LEU A N 1
ATOM 1799 C CA . LEU A 1 248 ? 42.429 47.027 -17.203 1.00 71.62 248 LEU A CA 1
ATOM 1800 C C . LEU A 1 248 ? 43.035 46.354 -15.959 1.00 71.62 248 LEU A C 1
ATOM 1802 O O . LEU A 1 248 ? 43.161 45.127 -15.930 1.00 71.62 248 LEU A O 1
ATOM 1806 N N . ARG A 1 249 ? 43.414 47.126 -14.928 1.00 70.81 249 ARG A N 1
ATOM 1807 C CA . ARG A 1 249 ? 43.848 46.586 -13.625 1.00 70.81 249 ARG A CA 1
ATOM 1808 C C . ARG A 1 249 ? 42.684 45.908 -12.907 1.00 70.81 249 ARG A C 1
ATOM 1810 O O . ARG A 1 249 ? 42.852 44.779 -12.455 1.00 70.81 249 ARG A O 1
ATOM 1817 N N . LEU A 1 250 ? 41.514 46.544 -12.864 1.00 77.25 250 LEU A N 1
ATOM 1818 C CA . LEU A 1 250 ? 40.309 45.979 -12.260 1.00 77.25 250 LEU A CA 1
ATOM 1819 C C . LEU A 1 250 ? 39.859 44.711 -13.000 1.00 77.25 250 LEU A C 1
ATOM 1821 O O . LEU A 1 250 ? 39.677 43.676 -12.364 1.00 77.25 250 LEU A O 1
ATOM 1825 N N . PHE A 1 251 ? 39.812 44.740 -14.335 1.00 80.19 251 PHE A N 1
ATOM 1826 C CA . PHE A 1 251 ? 39.542 43.562 -15.167 1.00 80.19 251 PHE A CA 1
ATOM 1827 C C . PHE A 1 251 ? 40.528 42.417 -14.885 1.00 80.19 251 PHE A C 1
ATOM 1829 O O . PHE A 1 251 ? 40.129 41.264 -14.722 1.00 80.19 251 PHE A O 1
ATOM 1836 N N . ARG A 1 252 ? 41.828 42.722 -14.749 1.00 78.38 252 ARG A N 1
ATOM 1837 C CA . ARG A 1 252 ? 42.848 41.727 -14.384 1.00 78.38 252 ARG A CA 1
ATOM 1838 C C . ARG A 1 252 ? 42.587 41.120 -13.001 1.00 78.38 252 ARG A C 1
ATOM 1840 O O . ARG A 1 252 ? 42.727 39.908 -12.856 1.00 78.38 252 ARG A O 1
ATOM 1847 N N . VAL A 1 253 ? 42.204 41.926 -12.010 1.00 76.00 253 VAL A N 1
ATOM 1848 C CA . VAL A 1 253 ? 41.851 41.449 -10.660 1.00 76.00 253 VAL A CA 1
ATOM 1849 C C . VAL A 1 253 ? 40.604 40.563 -10.707 1.00 76.00 253 VAL A C 1
ATOM 1851 O O . VAL A 1 253 ? 40.632 39.453 -10.176 1.00 76.00 253 VAL A O 1
ATOM 1854 N N . ARG A 1 254 ? 39.543 40.975 -11.415 1.00 82.81 254 ARG A N 1
ATOM 1855 C CA . ARG A 1 254 ? 38.326 40.159 -11.585 1.00 82.81 254 ARG A CA 1
ATOM 1856 C C . ARG A 1 254 ? 38.609 38.842 -12.305 1.00 82.81 254 ARG A C 1
ATOM 1858 O O . ARG A 1 254 ? 38.118 37.799 -11.882 1.00 82.81 254 ARG A O 1
ATOM 1865 N N . LEU A 1 255 ? 39.477 38.847 -13.316 1.00 80.75 255 LEU A N 1
ATOM 1866 C CA . LEU A 1 255 ? 39.899 37.631 -14.010 1.00 80.75 255 LEU A CA 1
ATOM 1867 C C . LEU A 1 255 ? 40.671 36.668 -13.089 1.00 80.75 255 LEU A C 1
ATOM 1869 O O . LEU A 1 255 ? 40.486 35.453 -13.177 1.00 80.75 255 LEU A O 1
ATOM 1873 N N . ILE A 1 256 ? 41.522 37.184 -12.195 1.00 78.31 256 ILE A N 1
ATOM 1874 C CA . ILE A 1 256 ? 42.204 36.370 -11.173 1.00 78.31 256 ILE A CA 1
ATOM 1875 C C . ILE A 1 256 ? 41.176 35.752 -10.218 1.00 78.31 256 ILE A C 1
ATOM 1877 O O . ILE A 1 256 ? 41.242 34.548 -9.964 1.00 78.31 256 ILE A O 1
ATOM 1881 N N . MET A 1 257 ? 40.192 36.533 -9.765 1.00 81.19 257 MET A N 1
ATOM 1882 C CA . MET A 1 257 ? 39.123 36.050 -8.883 1.00 81.19 257 MET A CA 1
ATOM 1883 C C . MET A 1 257 ? 38.257 34.977 -9.546 1.00 81.19 257 MET A C 1
ATOM 1885 O O . MET A 1 257 ? 37.969 33.961 -8.922 1.00 81.19 257 MET A O 1
ATOM 1889 N N . VAL A 1 258 ? 37.913 35.130 -10.828 1.00 86.12 258 VAL A N 1
ATOM 1890 C CA . VAL A 1 258 ? 37.195 34.101 -11.596 1.00 86.12 258 VAL A CA 1
ATOM 1891 C C . VAL A 1 258 ? 38.010 32.812 -11.698 1.00 86.12 258 VAL A C 1
ATOM 1893 O O . VAL A 1 258 ? 37.478 31.720 -11.505 1.00 86.12 258 VAL A O 1
ATOM 1896 N N . ARG A 1 259 ? 39.317 32.904 -11.955 1.00 85.06 259 ARG A N 1
ATOM 1897 C CA . ARG A 1 259 ? 40.201 31.727 -12.018 1.00 85.06 259 ARG A CA 1
ATOM 1898 C C . ARG A 1 259 ? 40.304 31.019 -10.672 1.00 85.06 259 ARG A C 1
ATOM 1900 O O . ARG A 1 259 ? 40.242 29.791 -10.624 1.00 85.06 259 ARG A O 1
ATOM 1907 N N . TRP A 1 260 ? 40.424 31.784 -9.592 1.00 84.88 260 TRP A N 1
ATOM 1908 C CA . TRP A 1 260 ? 40.425 31.259 -8.233 1.00 84.88 260 TRP A CA 1
ATOM 1909 C C . TRP A 1 260 ? 39.098 30.567 -7.900 1.00 84.88 260 TRP A C 1
ATOM 1911 O O . TRP A 1 260 ? 39.093 29.394 -7.525 1.00 84.88 260 TRP A O 1
ATOM 1921 N N . ALA A 1 261 ? 37.972 31.235 -8.159 1.00 87.00 261 ALA A N 1
ATOM 1922 C CA . ALA A 1 261 ? 36.645 30.699 -7.890 1.00 87.00 261 ALA A CA 1
ATOM 1923 C C . ALA A 1 261 ? 36.337 29.430 -8.692 1.00 87.00 261 ALA A C 1
ATOM 1925 O O . ALA A 1 261 ? 35.764 28.488 -8.149 1.00 87.00 261 ALA A O 1
ATOM 1926 N N . ARG A 1 262 ? 36.788 29.343 -9.950 1.00 89.00 262 ARG A N 1
ATOM 1927 C CA . ARG A 1 262 ? 36.641 28.127 -10.768 1.00 89.00 262 ARG A CA 1
ATOM 1928 C C . ARG A 1 262 ? 37.394 26.933 -10.188 1.00 89.00 262 ARG A C 1
ATOM 1930 O O . ARG A 1 262 ? 36.861 25.828 -10.204 1.00 89.00 262 ARG A O 1
ATOM 1937 N N . ARG A 1 263 ? 38.615 27.132 -9.680 1.00 85.94 263 ARG A N 1
ATOM 1938 C CA . ARG A 1 263 ? 39.397 26.054 -9.046 1.00 85.94 263 ARG A CA 1
ATOM 1939 C C . ARG A 1 263 ? 38.801 25.643 -7.706 1.00 85.94 263 ARG A C 1
ATOM 1941 O O . ARG A 1 263 ? 38.696 24.451 -7.439 1.00 85.94 263 ARG A O 1
ATOM 1948 N N . TYR A 1 264 ? 38.381 26.618 -6.900 1.00 85.50 264 TYR A N 1
ATOM 1949 C CA . TYR A 1 264 ? 37.743 26.351 -5.614 1.00 85.50 264 TYR A CA 1
ATOM 1950 C C . TYR A 1 264 ? 36.437 25.568 -5.788 1.00 85.50 264 TYR A C 1
ATOM 1952 O O . TYR A 1 264 ? 36.258 24.537 -5.146 1.00 85.50 264 TYR A O 1
ATOM 1960 N N . HIS A 1 265 ? 35.585 25.976 -6.735 1.00 91.25 265 HIS A N 1
ATOM 1961 C CA . HIS A 1 265 ? 34.375 25.233 -7.084 1.00 91.25 265 HIS A CA 1
ATOM 1962 C C . HIS A 1 265 ? 34.685 23.828 -7.607 1.00 91.25 265 HIS A C 1
ATOM 1964 O O . HIS A 1 265 ? 34.081 22.872 -7.139 1.00 91.25 265 HIS A O 1
ATOM 1970 N N . ALA A 1 266 ? 35.642 23.668 -8.528 1.00 86.50 266 ALA A N 1
ATOM 1971 C CA . ALA A 1 266 ? 36.003 22.348 -9.052 1.00 86.50 266 ALA A CA 1
ATOM 1972 C C . ALA A 1 266 ? 36.486 21.386 -7.949 1.00 86.50 266 ALA A C 1
ATOM 1974 O O . ALA A 1 266 ? 36.134 20.206 -7.967 1.00 86.50 266 ALA A O 1
ATOM 1975 N N . SER A 1 267 ? 37.246 21.896 -6.974 1.00 85.62 267 SER A N 1
ATOM 1976 C CA . SER A 1 267 ? 37.689 21.131 -5.803 1.00 85.62 267 SER A CA 1
ATOM 1977 C C . SER A 1 267 ? 36.520 20.764 -4.881 1.00 85.62 267 SER A C 1
ATOM 1979 O O . SER A 1 267 ? 36.305 19.585 -4.595 1.00 85.62 267 SER A O 1
ATOM 1981 N N . ALA A 1 268 ? 35.703 21.748 -4.484 1.00 85.94 268 ALA A N 1
ATOM 1982 C CA . ALA A 1 268 ? 34.552 21.533 -3.606 1.00 85.94 268 ALA A CA 1
ATOM 1983 C C . ALA A 1 268 ? 33.512 20.587 -4.234 1.00 85.94 268 ALA A C 1
ATOM 1985 O O . ALA A 1 268 ? 33.031 19.668 -3.575 1.00 85.94 268 ALA A O 1
ATOM 1986 N N . PHE A 1 269 ? 33.225 20.751 -5.527 1.00 89.62 269 PHE A N 1
ATOM 1987 C CA . PHE A 1 269 ? 32.297 19.904 -6.275 1.00 89.62 269 PHE A CA 1
ATOM 1988 C C . PHE A 1 269 ? 32.824 18.476 -6.431 1.00 89.62 269 PHE A C 1
ATOM 1990 O O . PHE A 1 269 ? 32.068 17.519 -6.282 1.00 89.62 269 PHE A O 1
ATOM 1997 N N . GLY A 1 270 ? 34.130 18.309 -6.659 1.00 85.88 270 GLY A N 1
ATOM 1998 C CA . GLY A 1 270 ? 34.768 16.993 -6.680 1.00 85.88 270 GLY A CA 1
ATOM 1999 C C . GLY A 1 270 ? 34.772 16.297 -5.315 1.00 85.88 270 GLY A C 1
ATOM 2000 O O . GLY A 1 270 ? 34.627 15.076 -5.253 1.00 85.88 270 GLY A O 1
ATOM 2001 N N . SER A 1 271 ? 34.924 17.047 -4.220 1.00 85.19 271 SER A N 1
ATOM 2002 C CA . SER A 1 271 ? 34.831 16.505 -2.858 1.00 85.19 271 SER A CA 1
ATOM 2003 C C . SER A 1 271 ? 33.407 16.054 -2.534 1.00 85.19 271 SER A C 1
ATOM 2005 O O . SER A 1 271 ? 33.186 14.885 -2.220 1.00 85.19 271 SER A O 1
ATOM 2007 N N . TRP A 1 272 ? 32.429 16.941 -2.738 1.00 88.81 272 TRP A N 1
ATOM 2008 C CA . TRP A 1 272 ? 31.019 16.639 -2.505 1.00 88.81 272 TRP A CA 1
ATOM 2009 C C . TRP A 1 272 ? 30.536 15.455 -3.351 1.00 88.81 272 TRP A C 1
ATOM 2011 O O . TRP A 1 272 ? 29.935 14.536 -2.809 1.00 88.81 272 TRP A O 1
ATOM 2021 N N . ARG A 1 273 ? 30.880 15.403 -4.648 1.00 87.25 273 ARG A N 1
ATOM 2022 C CA . ARG A 1 273 ? 30.491 14.299 -5.544 1.00 87.25 273 ARG A CA 1
ATOM 2023 C C . ARG A 1 273 ? 31.043 12.941 -5.095 1.00 87.25 273 ARG A C 1
ATOM 2025 O O . ARG A 1 273 ? 30.376 11.929 -5.283 1.00 87.25 273 ARG A O 1
ATOM 2032 N N . ARG A 1 274 ? 32.252 12.900 -4.522 1.00 84.94 274 ARG A N 1
ATOM 2033 C CA . ARG A 1 274 ? 32.833 11.660 -3.973 1.00 84.94 274 ARG A CA 1
ATOM 2034 C C . ARG A 1 274 ? 32.103 11.214 -2.709 1.00 84.94 274 ARG A C 1
ATOM 2036 O O . ARG A 1 274 ? 31.756 10.041 -2.611 1.00 84.94 274 ARG A O 1
ATOM 2043 N N . ALA A 1 275 ? 31.847 12.140 -1.786 1.00 82.88 275 ALA A N 1
ATOM 2044 C CA . ALA A 1 275 ? 31.087 11.855 -0.570 1.00 82.88 275 ALA A CA 1
ATOM 2045 C C . ALA A 1 275 ? 29.656 11.391 -0.900 1.00 82.88 275 ALA A C 1
ATOM 2047 O O . ALA A 1 275 ? 29.144 10.449 -0.303 1.00 82.88 275 ALA A O 1
ATOM 2048 N N . ASP A 1 276 ? 29.037 12.000 -1.910 1.00 85.62 276 ASP A N 1
ATOM 2049 C CA . ASP A 1 276 ? 27.701 11.635 -2.369 1.00 85.62 276 ASP A CA 1
ATOM 2050 C C . ASP A 1 276 ? 27.647 10.235 -2.987 1.00 85.62 276 ASP A C 1
ATOM 2052 O O . ASP A 1 276 ? 26.837 9.407 -2.576 1.00 85.62 276 ASP A O 1
ATOM 2056 N N . ALA A 1 277 ? 28.594 9.910 -3.871 1.00 83.62 277 ALA A N 1
ATOM 2057 C CA . ALA A 1 277 ? 28.713 8.569 -4.436 1.00 83.62 277 ALA A CA 1
ATOM 2058 C C . ALA A 1 277 ? 28.924 7.489 -3.357 1.00 83.62 277 ALA A C 1
ATOM 2060 O O . ALA A 1 277 ? 28.377 6.392 -3.467 1.00 83.62 277 ALA A O 1
ATOM 2061 N N . GLN A 1 278 ? 29.678 7.797 -2.294 1.00 85.00 278 GLN A N 1
ATOM 2062 C CA . GLN A 1 278 ? 29.866 6.889 -1.159 1.00 85.00 278 GLN A CA 1
ATOM 2063 C C . GLN A 1 278 ? 28.581 6.673 -0.352 1.00 85.00 278 GLN A C 1
ATOM 2065 O O . GLN A 1 278 ? 28.331 5.542 0.067 1.00 85.00 278 GLN A O 1
ATOM 2070 N N . ARG A 1 279 ? 27.763 7.714 -0.153 1.00 82.88 279 ARG A N 1
ATOM 2071 C CA . ARG A 1 279 ? 26.466 7.608 0.537 1.00 82.88 279 ARG A CA 1
ATOM 2072 C C . ARG A 1 279 ? 25.456 6.805 -0.270 1.00 82.88 279 ARG A C 1
ATOM 2074 O O . ARG A 1 279 ? 24.842 5.894 0.274 1.00 82.88 279 ARG A O 1
ATOM 2081 N N . VAL A 1 280 ? 25.333 7.093 -1.567 1.00 84.75 280 VAL A N 1
ATOM 2082 C CA . VAL A 1 280 ? 24.452 6.334 -2.470 1.00 84.75 280 VAL A CA 1
ATOM 2083 C C . VAL A 1 280 ? 24.859 4.862 -2.483 1.00 84.75 280 VAL A C 1
ATOM 2085 O O . VAL A 1 280 ? 24.015 3.985 -2.329 1.00 84.75 280 VAL A O 1
ATOM 2088 N N . ALA A 1 281 ? 26.161 4.580 -2.569 1.00 84.44 281 ALA A N 1
ATOM 2089 C CA . ALA A 1 281 ? 26.663 3.216 -2.485 1.00 84.44 281 ALA A CA 1
ATOM 2090 C C . ALA A 1 281 ? 26.377 2.552 -1.131 1.00 84.44 281 ALA A C 1
ATOM 2092 O O . ALA A 1 281 ? 26.030 1.378 -1.115 1.00 84.44 281 ALA A O 1
ATOM 2093 N N . ALA A 1 282 ? 26.481 3.276 -0.009 1.00 83.50 282 ALA A N 1
ATOM 2094 C CA . ALA A 1 282 ? 26.118 2.747 1.307 1.00 83.50 282 ALA A CA 1
ATOM 2095 C C . ALA A 1 282 ? 24.621 2.402 1.396 1.00 83.50 282 ALA A C 1
ATOM 2097 O O . ALA A 1 282 ? 24.279 1.337 1.902 1.00 83.50 282 ALA A O 1
ATOM 2098 N N . GLY A 1 283 ? 23.744 3.239 0.830 1.00 85.06 283 GLY A N 1
ATOM 2099 C CA . GLY A 1 283 ? 22.310 2.948 0.719 1.00 85.06 283 GLY A CA 1
ATOM 2100 C C . GLY A 1 283 ? 22.000 1.725 -0.152 1.00 85.06 283 GLY A C 1
ATOM 2101 O O . GLY A 1 283 ? 21.050 1.003 0.124 1.00 85.06 283 GLY A O 1
ATOM 2102 N N . MET A 1 284 ? 22.832 1.436 -1.160 1.00 86.44 284 MET A N 1
ATOM 2103 C CA . MET A 1 284 ? 22.696 0.249 -2.019 1.00 86.44 284 MET A CA 1
ATOM 2104 C C . MET A 1 284 ? 23.183 -1.058 -1.368 1.00 86.44 284 MET A C 1
ATOM 2106 O O . MET A 1 284 ? 22.852 -2.132 -1.869 1.00 86.44 284 MET A O 1
ATOM 2110 N N . LEU A 1 285 ? 23.935 -1.005 -0.258 1.00 86.06 285 LEU A N 1
ATOM 2111 C CA . LEU A 1 285 ? 24.415 -2.213 0.431 1.00 86.06 285 LEU A CA 1
ATOM 2112 C C . LEU A 1 285 ? 23.293 -2.980 1.147 1.00 86.06 285 LEU A C 1
ATOM 2114 O O . LEU A 1 285 ? 23.382 -4.199 1.247 1.00 86.06 285 LEU A O 1
ATOM 2118 N N . GLY A 1 286 ? 22.237 -2.296 1.606 1.00 82.94 286 GLY A N 1
ATOM 2119 C CA . GLY A 1 286 ? 21.056 -2.937 2.202 1.00 82.94 286 GLY A CA 1
ATOM 2120 C C . GLY A 1 286 ? 20.312 -3.832 1.201 1.00 82.94 286 GLY A C 1
ATOM 2121 O O . GLY A 1 286 ? 20.258 -5.042 1.413 1.00 82.94 286 GLY A O 1
ATOM 2122 N N . PRO A 1 287 ? 19.851 -3.285 0.059 1.00 85.50 287 PRO A N 1
ATOM 2123 C CA . PRO A 1 287 ? 19.249 -4.078 -1.015 1.00 85.50 287 PRO A CA 1
ATOM 2124 C C . PRO A 1 287 ? 20.180 -5.174 -1.554 1.00 85.50 287 PRO A C 1
ATOM 2126 O O . PRO A 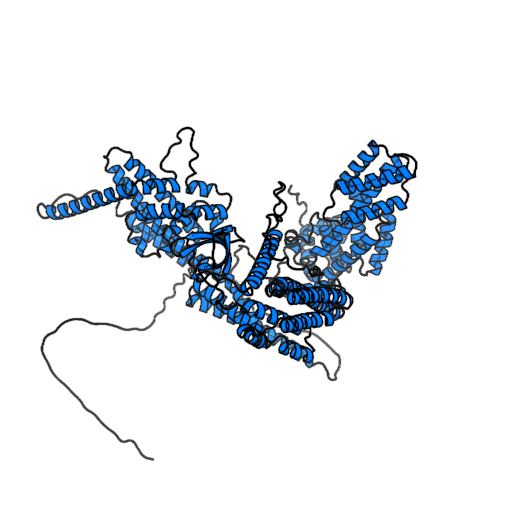1 287 ? 19.732 -6.262 -1.901 1.00 85.50 287 PRO A O 1
ATOM 2129 N N . TYR A 1 288 ? 21.496 -4.923 -1.600 1.00 88.94 288 TYR A N 1
ATOM 2130 C CA . TYR A 1 288 ? 22.473 -5.956 -1.954 1.00 88.94 288 TYR A CA 1
ATOM 2131 C C . TYR A 1 288 ? 22.458 -7.132 -0.963 1.00 88.94 288 TYR A C 1
ATOM 2133 O O . TYR A 1 288 ? 22.470 -8.287 -1.387 1.00 88.94 288 TYR A O 1
ATOM 2141 N N . ALA A 1 289 ? 22.419 -6.852 0.344 1.00 85.62 289 ALA A N 1
ATOM 2142 C CA . ALA A 1 289 ? 22.370 -7.870 1.392 1.00 85.62 289 ALA A CA 1
ATOM 2143 C C . ALA A 1 289 ? 21.094 -8.722 1.311 1.00 85.62 289 ALA A C 1
ATOM 2145 O O . ALA A 1 289 ? 21.168 -9.941 1.459 1.00 85.62 289 ALA A O 1
ATOM 2146 N N . GLU A 1 290 ? 19.950 -8.092 1.030 1.00 86.75 290 GLU A N 1
ATOM 2147 C CA . GLU A 1 290 ? 18.661 -8.767 0.835 1.00 86.75 290 GLU A CA 1
ATOM 2148 C C . GLU A 1 290 ? 18.720 -9.722 -0.365 1.00 86.75 290 GLU A C 1
ATOM 2150 O O . GLU A 1 290 ? 18.495 -10.923 -0.211 1.00 86.75 290 GLU A O 1
ATOM 2155 N N . VAL A 1 291 ? 19.138 -9.235 -1.541 1.00 86.94 291 VAL A N 1
ATOM 2156 C CA . VAL A 1 291 ? 19.277 -10.079 -2.741 1.00 86.94 291 VAL A CA 1
ATOM 2157 C C . VAL A 1 291 ? 20.284 -11.208 -2.498 1.00 86.94 291 VAL A C 1
ATOM 2159 O O . VAL A 1 291 ? 20.021 -12.356 -2.855 1.00 86.94 291 VAL A O 1
ATOM 2162 N N . TYR A 1 292 ? 21.401 -10.943 -1.820 1.00 90.19 292 TYR A N 1
ATOM 2163 C CA . TYR A 1 292 ? 22.373 -11.984 -1.486 1.00 90.19 292 TYR A CA 1
ATOM 2164 C C . TYR A 1 292 ? 21.813 -13.050 -0.530 1.00 90.19 292 TYR A C 1
ATOM 2166 O O . TYR A 1 292 ? 22.080 -14.243 -0.703 1.00 90.19 292 TYR A O 1
ATOM 2174 N N . ALA A 1 293 ? 20.990 -12.652 0.443 1.00 85.38 293 ALA A N 1
ATOM 2175 C CA . ALA A 1 293 ? 20.297 -13.586 1.323 1.00 85.38 293 ALA A CA 1
ATOM 2176 C C . ALA A 1 293 ? 19.315 -14.475 0.543 1.00 85.38 293 ALA A C 1
ATOM 2178 O O . ALA A 1 293 ? 19.275 -15.682 0.787 1.00 85.38 293 ALA A O 1
ATOM 2179 N N . THR A 1 294 ? 18.589 -13.915 -0.435 1.00 85.75 294 THR A N 1
ATOM 2180 C CA . THR A 1 294 ? 17.688 -14.704 -1.296 1.00 85.75 294 THR A CA 1
ATOM 2181 C C . THR A 1 294 ? 18.441 -15.736 -2.136 1.00 85.75 294 THR A C 1
ATOM 2183 O O . THR A 1 294 ? 17.987 -16.873 -2.230 1.00 85.75 294 THR A O 1
ATOM 2186 N N . VAL A 1 295 ? 19.632 -15.403 -2.657 1.00 88.38 295 VAL A N 1
ATOM 2187 C CA . VAL A 1 295 ? 20.494 -16.361 -3.376 1.00 88.38 295 VAL A CA 1
ATOM 2188 C C . VAL A 1 295 ? 20.879 -17.530 -2.466 1.00 88.38 295 VAL A C 1
ATOM 2190 O O . VAL A 1 295 ? 20.743 -18.689 -2.855 1.00 88.38 295 VAL A O 1
ATOM 2193 N N . LEU A 1 296 ? 21.326 -17.248 -1.238 1.00 86.12 296 LEU A N 1
ATOM 2194 C CA . LEU A 1 296 ? 21.727 -18.291 -0.287 1.00 86.12 296 LEU A CA 1
ATOM 2195 C C . LEU A 1 296 ? 20.549 -19.177 0.143 1.00 86.12 296 LEU A C 1
ATOM 2197 O O . LEU A 1 296 ? 20.708 -20.390 0.272 1.00 86.12 296 LEU A O 1
ATOM 2201 N N . GLN A 1 297 ? 19.365 -18.596 0.336 1.00 82.31 297 GLN A N 1
ATOM 2202 C CA . GLN A 1 297 ? 18.153 -19.346 0.674 1.00 82.31 297 GLN A CA 1
ATOM 2203 C C . GLN A 1 297 ? 17.656 -20.199 -0.501 1.00 82.31 297 GLN A C 1
ATOM 2205 O O . GLN A 1 297 ? 17.310 -21.361 -0.295 1.00 82.31 297 GLN A O 1
ATOM 2210 N N . ALA A 1 298 ? 17.691 -19.675 -1.731 1.00 84.44 298 ALA A N 1
ATOM 2211 C CA . ALA A 1 298 ? 17.339 -20.415 -2.944 1.00 84.44 298 ALA A CA 1
ATOM 2212 C C . ALA A 1 298 ? 18.281 -21.610 -3.176 1.00 84.44 298 ALA A C 1
ATOM 2214 O O . ALA A 1 298 ? 17.825 -22.711 -3.487 1.00 84.44 298 ALA A O 1
ATOM 2215 N N . GLN A 1 299 ? 19.584 -21.431 -2.921 1.00 83.44 299 GLN A N 1
ATOM 2216 C CA . GLN A 1 299 ? 20.580 -22.507 -2.983 1.00 83.44 299 GLN A CA 1
ATOM 2217 C C . GLN A 1 299 ? 20.344 -23.599 -1.930 1.00 83.44 299 GLN A C 1
ATOM 2219 O O . GLN A 1 299 ? 20.501 -24.778 -2.234 1.00 83.44 299 GLN A O 1
ATOM 2224 N N . GLN A 1 300 ? 19.938 -23.235 -0.708 1.00 78.19 300 GLN A N 1
ATOM 2225 C CA . GLN A 1 300 ? 19.574 -24.209 0.331 1.00 78.19 300 GLN A CA 1
ATOM 2226 C C . GLN A 1 300 ? 18.240 -24.916 0.038 1.00 78.19 300 GLN A C 1
ATOM 2228 O O . GLN A 1 300 ? 18.069 -26.075 0.409 1.00 78.19 300 GLN A O 1
ATOM 2233 N N . GLY A 1 301 ? 17.306 -24.225 -0.622 1.00 76.19 301 GLY A N 1
ATOM 2234 C CA . GLY A 1 301 ? 15.997 -24.749 -1.017 1.00 76.19 301 GLY A CA 1
ATOM 2235 C C . GLY A 1 301 ? 15.994 -25.572 -2.310 1.00 76.19 301 GLY A C 1
ATOM 2236 O O . GLY A 1 301 ? 15.003 -26.242 -2.585 1.00 76.19 301 GLY A O 1
ATOM 2237 N N . GLY A 1 302 ? 17.085 -25.549 -3.087 1.00 80.56 302 GLY A N 1
ATOM 2238 C CA . GLY A 1 302 ? 17.217 -26.281 -4.351 1.00 80.56 302 GLY A CA 1
ATOM 2239 C C . GLY A 1 302 ? 16.503 -25.643 -5.552 1.00 80.56 302 GLY A C 1
ATOM 2240 O O . GLY A 1 302 ? 16.342 -26.311 -6.571 1.00 80.56 302 GLY A O 1
ATOM 2241 N N . ASP A 1 303 ? 16.083 -24.376 -5.457 1.00 79.25 303 ASP A N 1
ATOM 2242 C CA . ASP A 1 303 ? 15.424 -23.650 -6.552 1.00 79.25 303 ASP A CA 1
ATOM 2243 C C . ASP A 1 303 ? 16.463 -22.920 -7.417 1.00 79.25 303 ASP A C 1
ATOM 2245 O O . ASP A 1 303 ? 16.921 -21.817 -7.102 1.00 79.25 303 ASP A O 1
ATOM 2249 N N . THR A 1 304 ? 16.868 -23.565 -8.512 1.00 81.81 304 THR A N 1
ATOM 2250 C CA . THR A 1 304 ? 17.922 -23.059 -9.401 1.00 81.81 304 THR A CA 1
ATOM 2251 C C . THR A 1 304 ? 17.484 -21.831 -10.200 1.00 81.81 304 THR A C 1
ATOM 2253 O O . THR A 1 304 ? 18.299 -20.950 -10.443 1.00 81.81 304 THR A O 1
ATOM 2256 N N . ALA A 1 305 ? 16.200 -21.716 -10.557 1.00 78.00 305 ALA A N 1
ATOM 2257 C CA . ALA A 1 305 ? 15.704 -20.597 -11.363 1.00 78.00 305 ALA A CA 1
ATOM 2258 C C . ALA A 1 305 ? 15.638 -19.292 -10.553 1.00 78.00 305 ALA A C 1
ATOM 2260 O O . ALA A 1 305 ? 16.015 -18.227 -11.048 1.00 78.00 305 ALA A O 1
ATOM 2261 N N . LEU A 1 306 ? 15.204 -19.377 -9.290 1.00 77.06 306 LEU A N 1
ATOM 2262 C CA . LEU A 1 306 ? 15.223 -18.241 -8.369 1.00 77.06 306 LEU A CA 1
ATOM 2263 C C . LEU A 1 306 ? 16.661 -17.813 -8.042 1.00 77.06 306 LEU A C 1
ATOM 2265 O O . LEU A 1 306 ? 16.949 -16.616 -8.004 1.00 77.06 306 LEU A O 1
ATOM 2269 N N . ALA A 1 307 ? 17.567 -18.780 -7.847 1.00 78.94 307 ALA A N 1
ATOM 2270 C CA . ALA A 1 307 ? 18.980 -18.507 -7.603 1.00 78.94 307 ALA A CA 1
ATOM 2271 C C . ALA A 1 307 ? 19.631 -17.773 -8.788 1.00 78.94 307 ALA A C 1
ATOM 2273 O O . ALA A 1 307 ? 20.318 -16.776 -8.565 1.00 78.94 307 ALA A O 1
ATOM 2274 N N . ASP A 1 308 ? 19.365 -18.199 -10.026 1.00 81.56 308 ASP A N 1
ATOM 2275 C CA . ASP A 1 308 ? 19.919 -17.576 -11.234 1.00 81.56 308 ASP A CA 1
ATOM 2276 C C . ASP A 1 308 ? 19.391 -16.144 -11.436 1.00 81.56 308 ASP A C 1
ATOM 2278 O O . ASP A 1 308 ? 20.171 -15.211 -11.645 1.00 81.56 308 ASP A O 1
ATOM 2282 N N . ALA A 1 309 ? 18.081 -15.924 -11.274 1.00 80.19 309 ALA A N 1
ATOM 2283 C CA . ALA A 1 309 ? 17.481 -14.592 -11.395 1.00 80.19 309 ALA A CA 1
ATOM 2284 C C . ALA A 1 309 ? 17.958 -13.621 -10.296 1.00 80.19 309 ALA A C 1
ATOM 2286 O O . ALA A 1 309 ? 18.210 -12.439 -10.556 1.00 80.19 309 ALA A O 1
ATOM 2287 N N . ALA A 1 310 ? 18.104 -14.105 -9.059 1.00 82.19 310 ALA A N 1
ATOM 2288 C CA . ALA A 1 310 ? 18.651 -13.314 -7.960 1.00 82.19 310 ALA A CA 1
ATOM 2289 C C . ALA A 1 310 ? 20.147 -13.018 -8.173 1.00 82.19 310 ALA A C 1
ATOM 2291 O O . ALA A 1 310 ? 20.599 -11.905 -7.892 1.00 82.19 310 ALA A O 1
ATOM 2292 N N . GLN A 1 311 ? 20.899 -13.955 -8.757 1.00 88.31 311 GLN A N 1
ATOM 2293 C CA . GLN A 1 311 ? 22.309 -13.773 -9.093 1.00 88.31 311 GLN A CA 1
ATOM 2294 C C . GLN A 1 311 ? 22.512 -12.705 -10.178 1.00 88.31 311 GLN A C 1
ATOM 2296 O O . GLN A 1 311 ? 23.402 -11.862 -10.044 1.00 88.31 311 GLN A O 1
ATOM 2301 N N . GLU A 1 312 ? 21.673 -12.672 -11.216 1.00 86.88 312 GLU A N 1
ATOM 2302 C CA . GLU A 1 312 ? 21.720 -11.616 -12.238 1.00 86.88 312 GLU A CA 1
ATOM 2303 C C . GLU A 1 312 ? 21.470 -10.227 -11.637 1.00 86.88 312 GLU A C 1
ATOM 2305 O O . GLU A 1 312 ? 22.213 -9.278 -11.915 1.00 86.88 312 GLU A O 1
ATOM 2310 N N . ARG A 1 313 ? 20.467 -10.101 -10.758 1.00 85.94 313 ARG A N 1
ATOM 2311 C CA . ARG A 1 313 ? 20.178 -8.844 -10.044 1.00 85.94 313 ARG A CA 1
ATOM 2312 C C . ARG A 1 313 ? 21.338 -8.426 -9.144 1.00 85.94 313 ARG A C 1
ATOM 2314 O O . ARG A 1 313 ? 21.694 -7.249 -9.099 1.00 85.94 313 ARG A O 1
ATOM 2321 N N . LEU A 1 314 ? 21.974 -9.383 -8.476 1.00 90.00 314 LEU A N 1
ATOM 2322 C CA . LEU A 1 314 ? 23.123 -9.138 -7.612 1.00 90.00 314 LEU A CA 1
ATOM 2323 C C . LEU A 1 314 ? 24.328 -8.600 -8.396 1.00 90.00 314 LEU A C 1
ATOM 2325 O O . LEU A 1 314 ? 24.978 -7.651 -7.951 1.00 90.00 314 LEU A O 1
ATOM 2329 N N . VAL A 1 315 ? 24.589 -9.138 -9.593 1.00 90.25 315 VAL A N 1
ATOM 2330 C CA . VAL A 1 315 ? 25.636 -8.629 -10.496 1.00 90.25 315 VAL A CA 1
ATOM 2331 C C . VAL A 1 315 ? 25.339 -7.189 -10.920 1.00 90.25 315 VAL A C 1
ATOM 2333 O O . VAL A 1 315 ? 26.232 -6.344 -10.865 1.00 90.25 315 VAL A O 1
ATOM 2336 N N . GLN A 1 316 ? 24.085 -6.867 -11.256 1.00 89.06 316 GLN A N 1
ATOM 2337 C CA . GLN A 1 316 ? 23.697 -5.502 -11.635 1.00 89.06 316 GLN A CA 1
ATOM 2338 C C . GLN A 1 316 ? 23.934 -4.490 -10.504 1.00 89.06 316 GLN A C 1
ATOM 2340 O O . GLN A 1 316 ? 24.472 -3.404 -10.749 1.00 89.06 316 GLN A O 1
ATOM 2345 N N . VAL A 1 317 ? 23.578 -4.845 -9.263 1.00 88.06 317 VAL A N 1
ATOM 2346 C CA . VAL A 1 317 ? 23.796 -3.987 -8.085 1.00 88.06 317 VAL A CA 1
ATOM 2347 C C . VAL A 1 317 ? 25.289 -3.865 -7.770 1.00 88.06 317 VAL A C 1
ATOM 2349 O O . VAL A 1 317 ? 25.776 -2.760 -7.523 1.00 88.06 317 VAL A O 1
ATOM 2352 N N . ARG A 1 318 ? 26.054 -4.960 -7.866 1.00 88.94 318 ARG A N 1
ATOM 2353 C CA . ARG A 1 318 ? 27.514 -4.944 -7.696 1.00 88.94 318 ARG A CA 1
ATOM 2354 C C . ARG A 1 318 ? 28.189 -4.006 -8.692 1.00 88.94 318 ARG A C 1
ATOM 2356 O O . ARG A 1 318 ? 29.023 -3.189 -8.298 1.00 88.94 318 ARG A O 1
ATOM 2363 N N . ASP A 1 319 ? 27.808 -4.089 -9.961 1.00 88.62 319 ASP A N 1
ATOM 2364 C CA . ASP A 1 319 ? 28.356 -3.241 -11.017 1.00 88.62 319 ASP A CA 1
ATOM 2365 C C . ASP A 1 319 ? 27.947 -1.774 -10.830 1.00 88.62 319 ASP A C 1
ATOM 2367 O O . ASP A 1 319 ? 28.740 -0.868 -11.096 1.00 88.62 319 ASP A O 1
ATOM 2371 N N . ALA A 1 320 ? 26.742 -1.508 -10.317 1.00 87.56 320 ALA A N 1
ATOM 2372 C CA . ALA A 1 320 ? 26.318 -0.160 -9.948 1.00 87.56 320 ALA A CA 1
ATOM 2373 C C . ALA A 1 320 ? 27.174 0.425 -8.808 1.00 87.56 320 ALA A C 1
ATOM 2375 O O . ALA A 1 320 ? 27.689 1.536 -8.947 1.00 87.56 320 ALA A O 1
ATOM 2376 N N . ILE A 1 321 ? 27.412 -0.335 -7.734 1.00 86.88 321 ILE A N 1
ATOM 2377 C CA . ILE A 1 321 ? 28.258 0.084 -6.602 1.00 86.88 321 ILE A CA 1
ATOM 2378 C C . ILE A 1 321 ? 29.714 0.288 -7.057 1.00 86.88 321 ILE A C 1
ATOM 2380 O O . ILE A 1 321 ? 30.350 1.286 -6.699 1.00 86.88 321 ILE A O 1
ATOM 2384 N N . ALA A 1 322 ? 30.234 -0.606 -7.904 1.00 88.00 322 ALA A N 1
ATOM 2385 C CA . ALA A 1 322 ? 31.581 -0.505 -8.464 1.00 88.00 322 ALA A CA 1
ATOM 2386 C C . ALA A 1 322 ? 31.753 0.727 -9.368 1.00 88.00 322 ALA A C 1
ATOM 2388 O O . ALA A 1 322 ? 32.803 1.371 -9.324 1.00 88.00 322 ALA A O 1
ATOM 2389 N N . ARG A 1 323 ? 30.722 1.106 -10.138 1.00 87.19 323 ARG A N 1
ATOM 2390 C CA . ARG A 1 323 ? 30.719 2.348 -10.931 1.00 87.19 323 ARG A CA 1
ATOM 2391 C C . ARG A 1 323 ? 30.709 3.612 -10.064 1.00 87.19 323 ARG A C 1
ATOM 2393 O O . ARG A 1 323 ? 31.236 4.631 -10.504 1.00 87.19 323 ARG A O 1
ATOM 2400 N N . LEU A 1 324 ? 30.136 3.558 -8.859 1.00 82.19 324 LEU A N 1
ATOM 2401 C CA . LEU A 1 324 ? 30.021 4.710 -7.957 1.00 82.19 324 LEU A CA 1
ATOM 2402 C C . LEU A 1 324 ? 31.291 4.967 -7.132 1.00 82.19 324 LEU A C 1
ATOM 2404 O O . LEU A 1 324 ? 31.750 6.106 -7.068 1.00 82.19 324 LEU A O 1
ATOM 2408 N N . VAL A 1 325 ? 31.862 3.933 -6.503 1.00 84.31 325 VAL A N 1
ATOM 2409 C CA . VAL A 1 325 ? 32.967 4.086 -5.523 1.00 84.31 325 VAL A CA 1
ATOM 2410 C C . VAL A 1 325 ? 34.288 3.481 -6.019 1.00 84.31 325 VAL A C 1
ATOM 2412 O O . VAL A 1 325 ? 35.338 3.696 -5.418 1.00 84.31 325 VAL A O 1
ATOM 2415 N N . GLY A 1 326 ? 34.267 2.774 -7.151 1.00 86.69 326 GLY A N 1
ATOM 2416 C CA . GLY A 1 326 ? 35.416 2.062 -7.705 1.00 86.69 326 GLY A CA 1
ATOM 2417 C C . GLY A 1 326 ? 35.467 0.593 -7.276 1.00 86.69 326 GLY A C 1
ATOM 2418 O O . GLY A 1 326 ? 34.975 0.211 -6.213 1.00 86.69 326 GLY A O 1
ATOM 2419 N N . ALA A 1 327 ? 36.083 -0.243 -8.116 1.00 80.88 327 ALA A N 1
ATOM 2420 C CA . ALA A 1 327 ? 36.057 -1.701 -7.971 1.00 80.88 327 ALA A CA 1
ATOM 2421 C C . ALA A 1 327 ? 36.713 -2.215 -6.675 1.00 80.88 327 ALA A C 1
ATOM 2423 O O . ALA A 1 327 ? 36.191 -3.135 -6.049 1.00 80.88 327 ALA A O 1
ATOM 2424 N N . SER A 1 328 ? 37.825 -1.613 -6.238 1.00 77.88 328 SER A N 1
ATOM 2425 C CA . SER A 1 328 ? 38.553 -2.046 -5.035 1.00 77.88 328 SER A CA 1
ATOM 2426 C C . SER A 1 328 ? 37.767 -1.777 -3.748 1.00 77.88 328 SER A C 1
ATOM 2428 O O . SER A 1 328 ? 37.606 -2.669 -2.918 1.00 77.88 328 SER A O 1
ATOM 2430 N N . THR A 1 329 ? 37.227 -0.565 -3.595 1.00 81.25 329 THR A N 1
ATOM 2431 C CA . THR A 1 329 ? 36.434 -0.180 -2.420 1.00 81.25 329 THR A CA 1
ATOM 2432 C C . THR A 1 329 ? 35.080 -0.888 -2.390 1.00 81.25 329 THR A C 1
ATOM 2434 O O . THR A 1 329 ? 34.649 -1.317 -1.321 1.00 81.25 329 THR A O 1
ATOM 2437 N N . ALA A 1 330 ? 34.432 -1.059 -3.548 1.00 86.31 330 ALA A N 1
ATOM 2438 C CA . ALA A 1 330 ? 33.196 -1.829 -3.659 1.00 86.31 330 ALA A CA 1
ATOM 2439 C C . ALA A 1 330 ? 33.404 -3.286 -3.226 1.00 86.31 330 ALA A C 1
ATOM 2441 O O . ALA A 1 330 ? 32.649 -3.780 -2.395 1.00 86.31 330 ALA A O 1
ATOM 2442 N N . SER A 1 331 ? 34.465 -3.943 -3.711 1.00 85.94 331 SER A N 1
ATOM 2443 C CA . SER A 1 331 ? 34.762 -5.338 -3.367 1.00 85.94 331 SER A CA 1
ATOM 2444 C C . SER A 1 331 ? 34.962 -5.544 -1.864 1.00 85.94 331 SER A C 1
ATOM 2446 O O . SER A 1 331 ? 34.446 -6.514 -1.322 1.00 85.94 331 SER A O 1
ATOM 2448 N N . SER A 1 332 ? 35.676 -4.640 -1.183 1.00 87.88 332 SER A N 1
ATOM 2449 C CA . SER A 1 332 ? 35.909 -4.753 0.265 1.00 87.88 332 SER A CA 1
ATOM 2450 C C . SER A 1 332 ? 34.608 -4.658 1.068 1.00 87.88 332 SER A C 1
ATOM 2452 O O . SER A 1 332 ? 34.373 -5.486 1.942 1.00 87.88 332 SER A O 1
ATOM 2454 N N . LYS A 1 333 ? 33.752 -3.671 0.763 1.00 85.25 333 LYS A N 1
ATOM 2455 C CA . LYS A 1 333 ? 32.478 -3.472 1.476 1.00 85.25 333 LYS A CA 1
ATOM 2456 C C . LYS A 1 333 ? 31.481 -4.593 1.194 1.00 85.25 333 LYS A C 1
ATOM 2458 O O . LYS A 1 333 ? 30.771 -5.035 2.087 1.00 85.25 333 LYS A O 1
ATOM 2463 N N . ILE A 1 334 ? 31.449 -5.069 -0.047 1.00 90.31 334 ILE A N 1
ATOM 2464 C CA . ILE A 1 334 ? 30.590 -6.180 -0.452 1.00 90.31 334 ILE A CA 1
ATOM 2465 C C . ILE A 1 334 ? 30.999 -7.475 0.257 1.00 90.31 334 ILE A C 1
ATOM 2467 O O . ILE A 1 334 ? 30.133 -8.171 0.772 1.00 90.31 334 ILE A O 1
ATOM 2471 N N . GLN A 1 335 ? 32.298 -7.773 0.359 1.00 89.06 335 GLN A N 1
ATOM 2472 C CA . GLN A 1 335 ? 32.777 -8.959 1.078 1.00 89.06 335 GLN A CA 1
ATOM 2473 C C . GLN A 1 335 ? 32.390 -8.950 2.562 1.00 89.06 335 GLN A C 1
ATOM 2475 O O . GLN A 1 335 ? 32.031 -9.993 3.105 1.00 89.06 335 GLN A O 1
ATOM 2480 N N . GLU A 1 336 ? 32.429 -7.785 3.210 1.00 88.88 336 GLU A N 1
ATOM 2481 C CA . GLU A 1 336 ? 32.000 -7.616 4.602 1.00 88.88 336 GLU A CA 1
ATOM 2482 C C . GLU A 1 336 ? 30.493 -7.880 4.776 1.00 88.88 336 GLU A C 1
ATOM 2484 O O . GLU A 1 336 ? 30.079 -8.610 5.684 1.00 88.88 336 GLU A O 1
ATOM 2489 N N . VAL A 1 337 ? 29.673 -7.359 3.858 1.00 89.81 337 VAL A N 1
ATOM 2490 C CA . VAL A 1 337 ? 28.220 -7.595 3.831 1.00 89.81 337 VAL A CA 1
ATOM 2491 C C . VAL A 1 337 ? 27.897 -9.066 3.551 1.00 89.81 337 VAL A C 1
ATOM 2493 O O . VAL A 1 337 ? 27.071 -9.670 4.226 1.00 89.81 337 VAL A O 1
ATOM 2496 N N . GLU A 1 338 ? 28.581 -9.698 2.600 1.00 91.81 338 GLU A N 1
ATOM 2497 C CA . GLU A 1 338 ? 28.378 -11.121 2.323 1.00 91.81 338 GLU A CA 1
ATOM 2498 C C . GLU A 1 338 ? 28.777 -12.006 3.508 1.00 91.81 338 GLU A C 1
ATOM 2500 O O . GLU A 1 338 ? 28.086 -12.980 3.811 1.00 91.81 338 GLU A O 1
ATOM 2505 N N . ALA A 1 339 ? 29.879 -11.686 4.193 1.00 88.44 339 ALA A N 1
ATOM 2506 C CA . ALA A 1 339 ? 30.323 -12.425 5.372 1.00 88.44 339 ALA A CA 1
ATOM 2507 C C . ALA A 1 339 ? 29.299 -12.337 6.514 1.00 88.44 339 ALA A C 1
ATOM 2509 O O . ALA A 1 339 ? 28.963 -13.358 7.118 1.00 88.44 339 ALA A O 1
ATOM 2510 N N . THR A 1 340 ? 28.752 -11.144 6.761 1.00 89.69 340 THR A N 1
ATOM 2511 C CA . THR A 1 340 ? 27.718 -10.931 7.784 1.00 89.69 340 THR A CA 1
ATOM 2512 C C . THR A 1 340 ? 26.416 -11.657 7.446 1.00 89.69 340 THR A C 1
ATOM 2514 O O . THR A 1 340 ? 25.870 -12.346 8.309 1.00 89.69 340 THR A O 1
ATOM 2517 N N . VAL A 1 341 ? 25.952 -11.605 6.193 1.00 88.19 341 VAL A N 1
ATOM 2518 C CA . VAL A 1 341 ? 24.747 -12.335 5.754 1.00 88.19 341 VAL A CA 1
ATOM 2519 C C . VAL A 1 341 ? 24.937 -13.854 5.851 1.00 88.19 341 VAL A C 1
ATOM 2521 O O . VAL A 1 341 ? 24.060 -14.549 6.369 1.00 88.19 341 VAL A O 1
ATOM 2524 N N . ARG A 1 342 ? 26.095 -14.392 5.434 1.00 87.69 342 ARG A N 1
ATOM 2525 C CA . ARG A 1 342 ? 26.407 -15.828 5.592 1.00 87.69 342 ARG A CA 1
ATOM 2526 C C . ARG A 1 342 ? 26.349 -16.254 7.054 1.00 87.69 342 ARG A C 1
ATOM 2528 O O . ARG A 1 342 ? 25.750 -17.283 7.355 1.00 87.69 342 ARG A O 1
ATOM 2535 N N . GLN A 1 343 ? 26.938 -15.465 7.951 1.00 84.00 343 GLN A N 1
ATOM 2536 C CA . GLN A 1 343 ? 26.943 -15.759 9.382 1.00 84.00 343 GLN A CA 1
ATOM 2537 C C . GLN A 1 343 ? 25.522 -15.744 9.969 1.00 84.00 343 GLN A C 1
ATOM 2539 O O . GLN A 1 343 ? 25.175 -16.627 10.752 1.00 84.00 343 GLN A O 1
ATOM 2544 N N . GLN A 1 344 ? 24.680 -14.789 9.558 1.00 80.62 344 GLN A N 1
ATOM 2545 C CA . GLN A 1 344 ? 23.282 -14.703 9.995 1.00 80.62 344 GLN A CA 1
ATOM 2546 C C . GLN A 1 344 ? 22.449 -15.905 9.535 1.00 80.62 344 GLN A C 1
ATOM 2548 O O . GLN A 1 344 ? 21.696 -16.466 10.332 1.00 80.62 344 GLN A O 1
ATOM 2553 N N . ILE A 1 345 ? 22.603 -16.329 8.277 1.00 78.88 345 ILE A N 1
ATOM 2554 C CA . ILE A 1 345 ? 21.881 -17.490 7.740 1.00 78.88 345 ILE A CA 1
ATOM 2555 C C . ILE A 1 345 ? 22.378 -18.780 8.396 1.00 78.88 345 ILE A C 1
ATOM 2557 O O . ILE A 1 345 ? 21.557 -19.574 8.834 1.00 78.88 345 ILE A O 1
ATOM 2561 N N . GLN A 1 346 ? 23.692 -18.970 8.549 1.00 78.56 346 GLN A N 1
ATOM 2562 C CA . GLN A 1 346 ? 24.247 -20.153 9.220 1.00 78.56 346 GLN A CA 1
ATOM 2563 C C . GLN A 1 346 ? 23.769 -20.279 10.670 1.00 78.56 346 GLN A C 1
ATOM 2565 O O . GLN A 1 346 ? 23.373 -21.370 11.074 1.00 78.56 346 GLN A O 1
ATOM 2570 N N . ALA A 1 347 ? 23.734 -19.174 11.424 1.00 75.00 347 ALA A N 1
ATOM 2571 C CA . ALA A 1 347 ? 23.204 -19.155 12.787 1.00 75.00 347 ALA A CA 1
ATOM 2572 C C . ALA A 1 347 ? 21.695 -19.466 12.837 1.00 75.00 347 ALA A C 1
ATOM 2574 O O . ALA A 1 347 ? 21.224 -20.143 13.751 1.00 75.00 347 ALA A O 1
ATOM 2575 N N . ALA A 1 348 ? 20.926 -19.004 11.844 1.00 70.44 348 ALA A N 1
ATOM 2576 C CA . ALA A 1 348 ? 19.508 -19.332 11.727 1.00 70.44 348 ALA A CA 1
ATOM 2577 C C . ALA A 1 348 ? 19.291 -20.816 11.377 1.00 70.44 348 ALA A C 1
ATOM 2579 O O . ALA A 1 348 ? 18.437 -21.468 11.977 1.00 70.44 348 ALA A O 1
ATOM 2580 N N . THR A 1 349 ? 20.083 -21.374 10.456 1.00 70.88 349 THR A N 1
ATOM 2581 C CA . THR A 1 349 ? 20.010 -22.788 10.063 1.00 70.88 349 THR A CA 1
ATOM 2582 C C . THR A 1 349 ? 20.420 -23.712 11.212 1.00 70.88 349 THR A C 1
ATOM 2584 O O . THR A 1 349 ? 19.716 -24.687 11.475 1.00 70.88 349 THR A O 1
ATOM 2587 N N . SER A 1 350 ? 21.498 -23.400 11.945 1.00 69.94 350 SER A N 1
ATOM 2588 C CA . SER A 1 350 ? 21.931 -24.194 13.104 1.00 69.94 350 SER A CA 1
ATOM 2589 C C . SER A 1 350 ? 20.889 -24.182 14.223 1.00 69.94 350 SER A C 1
ATOM 2591 O O . SER A 1 350 ? 20.585 -25.231 14.782 1.00 69.94 350 SER A O 1
ATOM 2593 N N . TYR A 1 351 ? 20.255 -23.034 14.476 1.00 64.25 351 TYR A N 1
ATOM 2594 C CA . TYR A 1 351 ? 19.164 -22.919 15.447 1.00 64.25 351 TYR A CA 1
ATOM 2595 C C . TYR A 1 351 ? 17.928 -23.747 15.053 1.00 64.25 351 TYR A C 1
ATOM 2597 O O . TYR A 1 351 ? 17.336 -24.442 15.882 1.00 64.25 351 TYR A O 1
ATOM 2605 N N . VAL A 1 352 ? 17.539 -23.729 13.773 1.00 64.69 352 VAL A N 1
ATOM 2606 C CA . VAL A 1 352 ? 16.440 -24.571 13.262 1.00 64.69 352 VAL A CA 1
ATOM 2607 C C . VAL A 1 352 ? 16.791 -26.059 13.371 1.00 64.69 352 VAL A C 1
ATOM 2609 O O . VAL A 1 352 ? 15.927 -26.882 13.663 1.00 64.69 352 VAL A O 1
ATOM 2612 N N . GLN A 1 353 ? 18.057 -26.426 13.184 1.00 61.84 353 GLN A N 1
ATOM 2613 C CA . GLN A 1 353 ? 18.508 -27.810 13.306 1.00 61.84 353 GLN A CA 1
ATOM 2614 C C . GLN A 1 353 ? 18.570 -28.281 14.771 1.00 61.84 353 GLN A C 1
ATOM 2616 O O . GLN A 1 353 ? 18.168 -29.410 15.049 1.00 61.84 353 GLN A O 1
ATOM 2621 N N . GLU A 1 354 ? 18.969 -27.415 15.709 1.00 54.59 354 GLU A N 1
ATOM 2622 C CA . GLU A 1 354 ? 18.951 -27.667 17.162 1.00 54.59 354 GLU A CA 1
ATOM 2623 C C . GLU A 1 354 ? 17.528 -27.755 17.737 1.00 54.59 354 GLU A C 1
ATOM 2625 O O . GLU A 1 354 ? 17.228 -28.619 18.563 1.00 54.59 354 GLU A O 1
ATOM 2630 N N . THR A 1 355 ? 16.602 -26.918 17.266 1.00 52.81 355 THR A N 1
ATOM 2631 C CA . THR A 1 355 ? 15.179 -26.999 17.654 1.00 52.81 355 THR A CA 1
ATOM 2632 C C . THR A 1 355 ? 14.491 -28.243 17.081 1.00 52.81 355 THR A C 1
ATOM 2634 O O . THR A 1 355 ? 13.599 -28.815 17.709 1.00 52.81 355 THR A O 1
ATOM 2637 N N . ARG A 1 356 ? 14.934 -28.735 15.917 1.00 44.94 356 ARG A N 1
ATOM 2638 C CA . ARG A 1 356 ? 14.410 -29.968 15.307 1.00 44.94 356 ARG A CA 1
ATOM 2639 C C . ARG A 1 356 ? 14.973 -31.237 15.952 1.00 44.94 356 ARG A C 1
ATOM 2641 O O . ARG A 1 356 ? 14.238 -32.210 16.105 1.00 44.94 356 ARG A O 1
ATOM 2648 N N . SER A 1 357 ? 16.240 -31.234 16.370 1.00 47.22 357 SER A N 1
ATOM 2649 C CA . SER A 1 357 ? 16.852 -32.362 17.087 1.00 47.22 357 SER A CA 1
ATOM 2650 C C . SER A 1 357 ? 16.321 -32.489 18.520 1.00 47.22 357 SER A C 1
ATOM 2652 O O . SER A 1 357 ? 16.023 -33.604 18.948 1.00 47.22 357 SER A O 1
ATOM 2654 N N . THR A 1 358 ? 16.077 -31.371 19.212 1.00 46.38 358 THR A N 1
ATOM 2655 C CA . THR A 1 358 ? 15.421 -31.353 20.536 1.00 46.38 358 THR A CA 1
ATOM 2656 C C . THR A 1 358 ? 13.952 -31.789 20.487 1.00 46.38 358 THR A C 1
ATOM 2658 O O . THR A 1 358 ? 13.488 -32.442 21.419 1.00 46.38 358 THR A O 1
ATOM 2661 N N . ALA A 1 359 ? 13.239 -31.541 19.382 1.00 41.41 359 ALA A N 1
ATOM 2662 C CA . ALA A 1 359 ? 11.876 -32.040 19.173 1.00 41.41 359 ALA A CA 1
ATOM 2663 C C . ALA A 1 359 ? 11.806 -33.542 18.814 1.00 41.41 359 ALA A C 1
ATOM 2665 O O . ALA A 1 359 ? 10.805 -34.190 19.112 1.00 41.41 359 ALA A O 1
ATOM 2666 N N . SER A 1 360 ? 12.853 -34.124 18.210 1.00 37.34 360 SER A N 1
ATOM 2667 C CA . SER A 1 360 ? 12.866 -35.551 17.822 1.00 37.34 360 SER A CA 1
ATOM 2668 C C . SER A 1 360 ? 13.354 -36.514 18.917 1.00 37.34 360 SER A C 1
ATOM 2670 O O . SER A 1 360 ? 13.191 -37.723 18.785 1.00 37.34 360 SER A O 1
ATOM 2672 N N . GLY A 1 361 ? 13.921 -35.998 20.016 1.00 37.56 361 GLY A N 1
ATOM 2673 C CA . GLY A 1 361 ? 14.402 -36.804 21.148 1.00 37.56 361 GLY A CA 1
ATOM 2674 C C . GLY A 1 361 ? 13.337 -37.170 22.192 1.00 37.56 361 GLY A C 1
ATOM 2675 O O . GLY A 1 361 ? 13.631 -37.912 23.125 1.00 37.56 361 GLY A O 1
ATOM 2676 N N . ALA A 1 362 ? 12.104 -36.671 22.060 1.00 34.72 362 ALA A N 1
ATOM 2677 C CA . ALA A 1 362 ? 11.055 -36.805 23.072 1.00 34.72 362 ALA A CA 1
ATOM 2678 C C . ALA A 1 362 ? 9.941 -37.785 22.662 1.00 34.72 362 ALA A C 1
ATOM 2680 O O . ALA A 1 362 ? 8.762 -37.445 22.661 1.00 34.72 362 ALA A O 1
ATOM 2681 N N . SER A 1 363 ? 10.301 -39.033 22.356 1.00 37.12 363 SER A N 1
ATOM 2682 C CA . SER A 1 363 ? 9.371 -40.159 22.505 1.00 37.12 363 SER A CA 1
ATOM 2683 C C . SER A 1 363 ? 10.133 -41.471 22.680 1.00 37.12 363 SER A C 1
ATOM 2685 O O . SER A 1 363 ? 10.478 -42.108 21.691 1.00 37.12 363 SER A O 1
ATOM 2687 N N . THR A 1 364 ? 10.410 -41.864 23.928 1.00 29.30 364 THR A N 1
ATOM 2688 C CA . THR A 1 364 ? 10.268 -43.238 24.464 1.00 29.30 364 THR A CA 1
ATOM 2689 C C . THR A 1 364 ? 10.626 -43.222 25.959 1.00 29.30 364 THR A C 1
ATOM 2691 O O . THR A 1 364 ? 11.767 -42.971 26.311 1.00 29.30 364 THR A O 1
ATOM 2694 N N . GLY A 1 365 ? 9.633 -43.495 26.813 1.00 27.47 365 GLY A N 1
ATOM 2695 C CA . GLY A 1 365 ? 9.762 -44.207 28.094 1.00 27.47 365 GLY A CA 1
ATOM 2696 C C . GLY A 1 365 ? 10.680 -43.689 29.217 1.00 27.47 365 GLY A C 1
ATOM 2697 O O . GLY A 1 365 ? 11.894 -43.782 29.135 1.00 27.47 365 GLY A O 1
ATOM 2698 N N . GLN A 1 366 ? 10.039 -43.435 30.371 1.00 27.39 366 GLN A N 1
ATOM 2699 C CA . GLN A 1 366 ? 10.510 -43.780 31.730 1.00 27.39 366 GLN A CA 1
ATOM 2700 C C . GLN A 1 366 ? 11.560 -42.880 32.422 1.00 27.39 366 GLN A C 1
ATOM 2702 O O . GLN A 1 366 ? 12.754 -43.057 32.247 1.00 27.39 366 GLN A O 1
ATOM 2707 N N . GLN A 1 367 ? 11.114 -42.032 33.364 1.00 26.78 367 GLN A N 1
ATOM 2708 C CA . GLN A 1 367 ? 11.233 -42.245 34.827 1.00 26.78 367 GLN A CA 1
ATOM 2709 C C . GLN A 1 367 ? 11.027 -40.944 35.637 1.00 26.78 367 GLN A C 1
ATOM 2711 O O . GLN A 1 367 ? 11.663 -39.928 35.401 1.00 26.78 367 GLN A O 1
ATOM 2716 N N . THR A 1 368 ? 10.123 -41.056 36.618 1.00 23.56 368 THR A N 1
ATOM 2717 C CA . THR A 1 368 ? 10.100 -40.437 37.961 1.00 23.56 368 THR A CA 1
ATOM 2718 C C . THR A 1 368 ? 10.230 -38.920 38.148 1.00 23.56 368 THR A C 1
ATOM 2720 O O . THR A 1 368 ? 11.240 -38.289 37.865 1.00 23.56 368 THR A O 1
ATOM 2723 N N . ALA A 1 369 ? 9.207 -38.381 38.812 1.00 27.19 369 ALA A N 1
ATOM 2724 C CA . ALA A 1 369 ? 9.187 -37.084 39.467 1.00 27.19 369 ALA A CA 1
ATOM 2725 C C . ALA A 1 369 ? 10.295 -36.918 40.527 1.00 27.19 369 ALA A C 1
ATOM 2727 O O . ALA A 1 369 ? 10.521 -37.829 41.320 1.00 27.19 369 ALA A O 1
ATOM 2728 N N . SER A 1 370 ? 10.892 -35.722 40.613 1.00 24.67 370 SER A N 1
ATOM 2729 C CA . SER A 1 370 ? 10.917 -34.844 41.805 1.00 24.67 370 SER A CA 1
ATOM 2730 C C . SER A 1 370 ? 12.125 -33.888 41.833 1.00 24.67 370 SER A C 1
ATOM 2732 O O . SER A 1 370 ? 13.239 -34.248 41.487 1.00 24.67 370 SER A O 1
ATOM 2734 N N . HIS A 1 371 ? 11.845 -32.676 42.325 1.00 24.52 371 HIS A N 1
ATOM 2735 C CA . HIS A 1 371 ? 12.736 -31.732 43.016 1.00 24.52 371 HIS A CA 1
ATOM 2736 C C . HIS A 1 371 ? 13.852 -30.940 42.289 1.00 24.52 371 HIS A C 1
ATOM 2738 O O . HIS A 1 371 ? 14.918 -31.437 41.966 1.00 24.52 371 HIS A O 1
ATOM 2744 N N . ALA A 1 372 ? 13.611 -29.619 42.299 1.00 22.00 372 ALA A N 1
ATOM 2745 C CA . ALA A 1 372 ? 14.406 -28.592 42.989 1.00 22.00 372 ALA A CA 1
ATOM 2746 C C . ALA A 1 372 ? 15.567 -27.879 42.261 1.00 22.00 372 ALA A C 1
ATOM 2748 O O . ALA A 1 372 ? 16.584 -28.457 41.919 1.00 22.00 372 ALA A O 1
ATOM 2749 N N . ALA A 1 373 ? 15.388 -26.551 42.221 1.00 22.72 373 ALA A N 1
ATOM 2750 C CA . ALA A 1 373 ? 16.327 -25.498 42.613 1.00 22.72 373 ALA A CA 1
ATOM 2751 C C . ALA A 1 373 ? 17.643 -25.286 41.838 1.00 22.72 373 ALA A C 1
ATOM 2753 O O . ALA A 1 373 ? 18.543 -26.109 41.861 1.00 22.72 373 ALA A O 1
ATOM 2754 N N . ALA A 1 374 ? 17.749 -24.041 41.350 1.00 28.42 374 ALA A N 1
ATOM 2755 C CA . ALA A 1 374 ? 18.919 -23.158 41.336 1.00 28.42 374 ALA A CA 1
ATOM 2756 C C . ALA A 1 374 ? 20.209 -23.635 40.644 1.00 28.42 374 ALA A C 1
ATOM 2758 O O . ALA A 1 374 ? 20.792 -24.649 40.991 1.00 28.42 374 ALA A O 1
ATOM 2759 N N . VAL A 1 375 ? 20.737 -22.779 39.763 1.00 24.67 375 VAL A N 1
ATOM 2760 C CA . VAL A 1 375 ? 22.030 -22.082 39.933 1.00 24.67 375 VAL A CA 1
ATOM 2761 C C . VAL A 1 375 ? 22.314 -21.290 38.649 1.00 24.67 375 VAL A C 1
ATOM 2763 O O . VAL A 1 375 ? 22.338 -21.830 37.547 1.00 24.67 375 VAL A O 1
ATOM 2766 N N . ALA A 1 376 ? 22.498 -19.980 38.809 1.00 31.62 376 ALA A N 1
ATOM 2767 C CA . ALA A 1 376 ? 23.093 -19.103 37.805 1.00 31.62 376 ALA A CA 1
ATOM 2768 C C . ALA A 1 376 ? 24.615 -19.340 37.705 1.00 31.62 376 ALA A C 1
ATOM 2770 O O . ALA A 1 376 ? 25.231 -19.791 38.668 1.00 31.62 376 ALA A O 1
ATOM 2771 N N . PRO A 1 377 ? 25.254 -18.890 36.617 1.00 29.50 377 PRO A N 1
ATOM 2772 C CA . PRO A 1 377 ? 26.416 -18.008 36.769 1.00 29.50 377 PRO A CA 1
ATOM 2773 C C . PRO A 1 377 ? 26.190 -16.725 35.948 1.00 29.50 377 PRO A C 1
ATOM 2775 O O . PRO A 1 377 ? 25.742 -16.771 34.810 1.00 29.50 377 PRO A O 1
ATOM 2778 N N . SER A 1 378 ? 26.260 -15.537 36.553 1.00 22.86 378 SER A N 1
ATOM 2779 C CA . SER A 1 378 ? 27.479 -14.786 36.899 1.00 22.86 378 SER A CA 1
ATOM 2780 C C . SER A 1 378 ? 28.224 -14.226 35.680 1.00 22.86 378 SER A C 1
ATOM 2782 O O . SER A 1 378 ? 29.037 -14.895 35.051 1.00 22.86 378 SER A O 1
ATOM 2784 N N . SER A 1 379 ? 27.945 -12.944 35.450 1.00 27.28 379 SER A N 1
ATOM 2785 C CA . SER A 1 379 ? 28.758 -11.880 34.852 1.00 27.28 379 SER A CA 1
ATOM 2786 C C . SER A 1 379 ? 30.260 -12.119 34.641 1.00 27.28 379 SER A C 1
ATOM 2788 O O . SER A 1 379 ? 30.981 -12.447 35.584 1.00 27.28 379 SER A O 1
ATOM 2790 N N . ALA A 1 380 ? 30.748 -11.684 33.478 1.00 23.56 380 ALA A N 1
ATOM 2791 C CA . ALA A 1 380 ? 31.996 -10.932 33.378 1.00 23.56 380 ALA A CA 1
ATOM 2792 C C . ALA A 1 380 ? 31.756 -9.708 32.481 1.00 23.56 380 ALA A C 1
ATOM 2794 O O . ALA A 1 380 ? 31.393 -9.828 31.314 1.00 23.56 380 ALA A O 1
ATOM 2795 N N . ALA A 1 381 ? 31.883 -8.538 33.098 1.00 24.94 381 ALA A N 1
ATOM 2796 C CA . ALA A 1 381 ? 31.696 -7.224 32.514 1.00 24.94 381 ALA A CA 1
ATOM 2797 C C . ALA A 1 381 ? 32.906 -6.796 31.670 1.00 24.94 381 ALA A C 1
ATOM 2799 O O . ALA A 1 381 ? 34.046 -7.047 32.056 1.00 24.94 381 ALA A O 1
ATOM 2800 N N . ALA A 1 382 ? 32.642 -6.056 30.593 1.00 22.94 382 ALA A N 1
ATOM 2801 C CA . ALA A 1 382 ? 33.539 -5.023 30.087 1.00 22.94 382 ALA A CA 1
ATOM 2802 C C . ALA A 1 382 ? 32.709 -3.956 29.350 1.00 22.94 382 ALA A C 1
ATOM 2804 O O . ALA A 1 382 ? 32.286 -4.152 28.220 1.00 22.94 382 ALA A O 1
ATOM 2805 N N . ASP A 1 383 ? 32.486 -2.846 30.042 1.00 25.53 383 ASP A N 1
ATOM 2806 C CA . ASP A 1 383 ? 32.072 -1.519 29.563 1.00 25.53 383 ASP A CA 1
ATOM 2807 C C . ASP A 1 383 ? 32.859 -0.514 30.445 1.00 25.53 383 ASP A C 1
ATOM 2809 O O . ASP A 1 383 ? 33.291 -0.934 31.529 1.00 25.53 383 ASP A O 1
ATOM 2813 N N . PRO A 1 384 ? 33.046 0.785 30.107 1.00 39.41 384 PRO A N 1
ATOM 2814 C CA . PRO A 1 384 ? 32.414 1.557 29.026 1.00 39.41 384 PRO A CA 1
ATOM 2815 C C . PRO A 1 384 ? 33.378 2.510 28.264 1.00 39.41 384 PRO A C 1
ATOM 2817 O O . PRO A 1 384 ? 34.491 2.772 28.712 1.00 39.41 384 PRO A O 1
ATOM 2820 N N . ALA A 1 385 ? 32.927 3.093 27.142 1.00 20.64 385 ALA A N 1
ATOM 2821 C CA . ALA A 1 385 ? 32.977 4.549 26.870 1.00 20.64 385 ALA A CA 1
ATOM 2822 C C . ALA A 1 385 ? 32.798 4.882 25.374 1.00 20.64 385 ALA A C 1
ATOM 2824 O O . ALA A 1 385 ? 33.759 4.843 24.611 1.00 20.64 385 ALA A O 1
ATOM 2825 N N . ALA A 1 386 ? 31.587 5.303 24.988 1.00 24.28 386 ALA A N 1
ATOM 2826 C CA . ALA A 1 386 ? 31.345 6.449 24.099 1.00 24.28 386 ALA A CA 1
ATOM 2827 C C . ALA A 1 386 ? 29.830 6.727 24.009 1.00 24.28 386 ALA A C 1
ATOM 2829 O O . ALA A 1 386 ? 29.068 5.921 23.479 1.00 24.28 386 ALA A O 1
ATOM 2830 N N . SER A 1 387 ? 29.405 7.872 24.545 1.00 24.48 387 SER A N 1
ATOM 2831 C CA . SER A 1 387 ? 28.063 8.453 24.372 1.00 24.48 387 SER A CA 1
ATOM 2832 C C . SER A 1 387 ? 28.041 9.400 23.143 1.00 24.48 387 SER A C 1
ATOM 2834 O O . SER A 1 387 ? 29.037 9.484 22.427 1.00 24.48 387 SER A O 1
ATOM 2836 N N . PRO A 1 388 ? 26.949 10.141 22.878 1.00 34.12 388 PRO A N 1
ATOM 2837 C CA . PRO A 1 388 ? 25.924 9.837 21.882 1.00 34.12 388 PRO A CA 1
ATOM 2838 C C . PRO A 1 388 ? 25.946 10.826 20.697 1.00 34.12 388 PRO A C 1
ATOM 2840 O O . PRO A 1 388 ? 26.376 11.965 20.842 1.00 34.12 388 PRO A O 1
ATOM 2843 N N . MET A 1 389 ? 25.415 10.437 19.537 1.00 22.14 389 MET A N 1
ATOM 2844 C CA . MET A 1 389 ? 25.073 11.390 18.471 1.00 22.14 389 MET A CA 1
ATOM 2845 C C . MET A 1 389 ? 23.666 11.088 17.955 1.00 22.14 389 MET A C 1
ATOM 2847 O O . MET A 1 389 ? 23.425 10.072 17.304 1.00 22.14 389 MET A O 1
ATOM 2851 N N . GLU A 1 390 ? 22.745 11.979 18.316 1.00 21.14 390 GLU A N 1
ATOM 2852 C CA . GLU A 1 390 ? 21.421 12.151 17.724 1.00 21.14 390 GLU A CA 1
ATOM 2853 C C . GLU A 1 390 ? 21.535 12.639 16.270 1.00 21.14 390 GLU A C 1
ATOM 2855 O O . GLU A 1 390 ? 22.414 13.432 15.934 1.00 21.14 390 GLU A O 1
ATOM 2860 N N . GLY A 1 391 ? 20.607 12.196 15.419 1.00 21.33 391 GLY A N 1
ATOM 2861 C CA . GLY A 1 391 ? 20.478 12.637 14.027 1.00 21.33 391 GLY A CA 1
ATOM 2862 C C . GLY A 1 391 ? 19.717 11.611 13.191 1.00 21.33 391 GLY A C 1
ATOM 2863 O O . GLY A 1 391 ? 20.295 10.650 12.702 1.00 21.33 391 GLY A O 1
ATOM 2864 N N . ALA A 1 392 ? 18.402 11.792 13.107 1.00 21.47 392 ALA A N 1
ATOM 2865 C CA . ALA A 1 392 ? 17.400 10.854 12.613 1.00 21.47 392 ALA A CA 1
ATOM 2866 C C . ALA A 1 392 ? 17.485 10.476 11.112 1.00 21.47 392 ALA A C 1
ATOM 2868 O O . ALA A 1 392 ? 17.772 11.331 10.285 1.00 21.47 392 ALA A O 1
ATOM 2869 N N . SER A 1 393 ? 17.134 9.203 10.838 1.00 23.94 393 SER A N 1
ATOM 2870 C CA . SER A 1 393 ? 16.297 8.617 9.755 1.00 23.94 393 SER A CA 1
ATOM 2871 C C . SER A 1 393 ? 16.470 9.084 8.289 1.00 23.94 393 SER A C 1
ATOM 2873 O O . SER A 1 393 ? 16.506 10.282 8.036 1.00 23.94 393 SER A O 1
ATOM 2875 N N . PRO A 1 394 ? 16.434 8.167 7.283 1.00 32.84 394 PRO A N 1
ATOM 2876 C CA . PRO A 1 394 ? 15.201 7.431 6.961 1.00 32.84 394 PRO A CA 1
ATOM 2877 C C . PRO A 1 394 ? 15.314 5.928 6.607 1.00 32.84 394 PRO A C 1
ATOM 2879 O O . PRO A 1 394 ? 16.218 5.482 5.913 1.00 32.84 394 PRO A O 1
ATOM 2882 N N . VAL A 1 395 ? 14.255 5.224 7.031 1.00 23.38 395 VAL A N 1
ATOM 2883 C CA . VAL A 1 395 ? 13.463 4.191 6.328 1.00 23.38 395 VAL A CA 1
ATOM 2884 C C . VAL A 1 395 ? 14.086 2.805 6.095 1.00 23.38 395 VAL A C 1
ATOM 2886 O O . VAL A 1 395 ? 14.836 2.545 5.161 1.00 23.38 395 VAL A O 1
ATOM 2889 N N . LEU A 1 396 ? 13.630 1.896 6.958 1.00 25.52 396 LEU A N 1
ATOM 2890 C CA . LEU A 1 396 ? 13.666 0.441 6.857 1.00 25.52 396 LEU A CA 1
ATOM 2891 C C . LEU A 1 396 ? 12.827 -0.054 5.665 1.00 25.52 396 LEU A C 1
ATOM 2893 O O . LEU A 1 396 ? 11.661 0.316 5.532 1.00 25.52 396 LEU A O 1
ATOM 2897 N N . SER A 1 397 ? 13.395 -0.955 4.868 1.00 25.67 397 SER A N 1
ATOM 2898 C CA . SER A 1 397 ? 12.664 -1.867 3.982 1.00 25.67 397 SER A CA 1
ATOM 2899 C C . SER A 1 397 ? 12.068 -2.982 4.859 1.00 25.67 397 SER A C 1
ATOM 2901 O O . SER A 1 397 ? 12.778 -3.844 5.369 1.00 25.67 397 SER A O 1
ATOM 2903 N N . LEU A 1 398 ? 10.773 -2.859 5.173 1.00 32.81 398 LEU A N 1
ATOM 2904 C CA . LEU A 1 398 ? 10.048 -3.679 6.157 1.00 32.81 398 LEU A CA 1
ATOM 2905 C C . LEU A 1 398 ? 9.047 -4.646 5.485 1.00 32.81 398 LEU A C 1
ATOM 2907 O O . LEU A 1 398 ? 8.526 -5.534 6.150 1.00 32.81 398 LEU A O 1
ATOM 2911 N N . ASP A 1 399 ? 8.782 -4.523 4.181 1.00 38.88 399 ASP A N 1
ATOM 2912 C CA . ASP A 1 399 ? 7.618 -5.161 3.545 1.00 38.88 399 ASP A CA 1
ATOM 2913 C C . ASP A 1 399 ? 7.726 -6.688 3.351 1.00 38.88 399 ASP A C 1
ATOM 2915 O O . ASP A 1 399 ? 6.703 -7.372 3.386 1.00 38.88 399 ASP A O 1
ATOM 2919 N N . GLU A 1 400 ? 8.924 -7.276 3.252 1.00 36.78 400 GLU A N 1
ATOM 2920 C CA . GLU A 1 400 ? 9.066 -8.735 3.049 1.00 36.78 400 GLU A CA 1
ATOM 2921 C C . GLU A 1 400 ? 8.995 -9.556 4.351 1.00 36.78 400 GLU A C 1
ATOM 2923 O O . GLU A 1 400 ? 8.529 -10.696 4.352 1.00 36.78 400 GLU A O 1
ATOM 2928 N N . ALA A 1 401 ? 9.365 -8.975 5.498 1.00 34.19 401 ALA A N 1
ATOM 2929 C CA . ALA A 1 401 ? 9.273 -9.647 6.800 1.00 34.19 401 ALA A CA 1
ATOM 2930 C C . ALA A 1 401 ? 7.865 -9.567 7.430 1.00 34.19 401 ALA A C 1
ATOM 2932 O O . ALA A 1 401 ? 7.574 -10.266 8.404 1.00 34.19 401 ALA A O 1
ATOM 2933 N N . LEU A 1 402 ? 6.989 -8.710 6.891 1.00 49.25 402 LEU A N 1
ATOM 2934 C CA . LEU A 1 402 ? 5.683 -8.376 7.463 1.00 49.25 402 LEU A CA 1
ATOM 2935 C C . LEU A 1 402 ? 4.519 -9.231 6.960 1.00 49.25 402 LEU A C 1
ATOM 2937 O O . LEU A 1 402 ? 3.452 -9.174 7.563 1.00 49.25 402 LEU A O 1
ATOM 2941 N N . VAL A 1 403 ? 4.681 -10.038 5.908 1.00 63.50 403 VAL A N 1
ATOM 2942 C CA . VAL A 1 403 ? 3.546 -10.791 5.345 1.00 63.50 403 VAL A CA 1
ATOM 2943 C C . VAL A 1 403 ? 3.098 -11.913 6.283 1.00 63.50 403 VAL A C 1
ATOM 2945 O O . VAL A 1 403 ? 1.918 -12.008 6.604 1.00 63.50 403 VAL A O 1
ATOM 2948 N N . ASN A 1 404 ? 4.026 -12.730 6.791 1.00 75.75 404 ASN A N 1
ATOM 2949 C CA . ASN A 1 404 ? 3.662 -13.912 7.582 1.00 75.75 404 ASN A CA 1
ATOM 2950 C C . ASN A 1 404 ? 3.109 -13.559 8.966 1.00 75.75 404 ASN A C 1
ATOM 2952 O O . ASN A 1 404 ? 2.141 -14.170 9.411 1.00 75.75 404 ASN A O 1
ATOM 2956 N N . GLU A 1 405 ? 3.710 -12.583 9.652 1.00 80.25 405 GLU A N 1
ATOM 2957 C CA . GLU A 1 405 ? 3.220 -12.159 10.968 1.00 80.25 405 GLU A CA 1
ATOM 2958 C C . GLU A 1 405 ? 1.889 -11.417 10.855 1.00 80.25 405 GLU A C 1
ATOM 2960 O O . GLU A 1 405 ? 0.994 -11.676 11.653 1.00 80.25 405 GLU A O 1
ATOM 2965 N N . ARG A 1 406 ? 1.714 -10.582 9.820 1.00 84.31 406 ARG A N 1
ATOM 2966 C CA . ARG A 1 406 ? 0.425 -9.949 9.538 1.00 84.31 406 ARG A CA 1
ATOM 2967 C C . ARG A 1 406 ? -0.645 -10.991 9.236 1.00 84.31 406 ARG A C 1
ATOM 2969 O O . ARG A 1 406 ? -1.728 -10.905 9.790 1.00 84.31 406 ARG A O 1
ATOM 2976 N N . LEU A 1 407 ? -0.358 -11.989 8.399 1.00 80.88 407 LEU A N 1
ATOM 2977 C CA . LEU A 1 407 ? -1.311 -13.069 8.116 1.00 80.88 407 LEU A CA 1
ATOM 2978 C C . LEU A 1 407 ? -1.655 -13.873 9.376 1.00 80.88 407 LEU A C 1
ATOM 2980 O O . LEU A 1 407 ? -2.820 -14.199 9.579 1.00 80.88 407 LEU A O 1
ATOM 2984 N N . ALA A 1 408 ? -0.669 -14.166 10.229 1.00 84.62 408 ALA A N 1
ATOM 2985 C CA . ALA A 1 408 ? -0.909 -14.821 11.512 1.00 84.62 408 ALA A CA 1
ATOM 2986 C C . ALA A 1 408 ? -1.825 -13.971 12.405 1.00 84.62 408 ALA A C 1
ATOM 2988 O O . ALA A 1 408 ? -2.832 -14.477 12.889 1.00 84.62 408 ALA A O 1
ATOM 2989 N N . HIS A 1 409 ? -1.528 -12.680 12.553 1.00 88.44 409 HIS A N 1
ATOM 2990 C CA . HIS A 1 409 ? -2.338 -11.731 13.313 1.00 88.44 409 HIS A CA 1
ATOM 2991 C C . HIS A 1 409 ? -3.779 -11.630 12.774 1.00 88.44 409 HIS A C 1
ATOM 2993 O O . HIS A 1 409 ? -4.745 -11.726 13.534 1.00 88.44 409 HIS A O 1
ATOM 2999 N N . GLU A 1 410 ? -3.949 -11.547 11.450 1.00 87.31 410 GLU A N 1
ATOM 3000 C CA . GLU A 1 410 ? -5.268 -11.523 10.804 1.00 87.31 410 GLU A CA 1
ATOM 3001 C C . GLU A 1 410 ? -6.063 -12.812 11.047 1.00 87.31 410 GLU A C 1
ATOM 3003 O O . GLU A 1 410 ? -7.258 -12.739 11.334 1.00 87.31 410 GLU A O 1
ATOM 3008 N N . LEU A 1 411 ? -5.415 -13.982 10.986 1.00 86.94 411 LEU A N 1
ATOM 3009 C CA . LEU A 1 411 ? -6.047 -15.279 11.259 1.00 86.94 411 LEU A CA 1
ATOM 3010 C C . LEU A 1 411 ? -6.408 -15.466 12.739 1.00 86.94 411 LEU A C 1
ATOM 3012 O O . LEU A 1 411 ? -7.414 -16.114 13.036 1.00 86.94 411 LEU A O 1
ATOM 3016 N N . ILE A 1 412 ? -5.615 -14.910 13.662 1.00 87.31 412 ILE A N 1
ATOM 3017 C CA . ILE A 1 412 ? -5.904 -14.944 15.104 1.00 87.31 412 ILE A CA 1
ATOM 3018 C C . ILE A 1 412 ? -7.152 -14.108 15.413 1.00 87.31 412 ILE A C 1
ATOM 3020 O O . ILE A 1 412 ? -8.025 -14.557 16.159 1.00 87.31 412 ILE A O 1
ATOM 3024 N N . LEU A 1 413 ? -7.255 -12.908 14.833 1.00 86.19 413 LEU A N 1
ATOM 3025 C CA . LEU A 1 413 ? -8.384 -11.999 15.054 1.00 86.19 413 LEU A CA 1
ATOM 3026 C C . LEU A 1 413 ? -9.636 -12.379 14.255 1.00 86.19 413 LEU A C 1
ATOM 3028 O O . LEU A 1 413 ? -10.753 -12.145 14.715 1.00 86.19 413 LEU A O 1
ATOM 3032 N N . ASN A 1 414 ? -9.469 -12.923 13.049 1.00 85.25 414 ASN A N 1
ATOM 3033 C CA . ASN A 1 414 ? -10.558 -13.375 12.195 1.00 85.25 414 ASN A CA 1
ATOM 3034 C C . ASN A 1 414 ? -10.235 -14.758 11.593 1.00 85.25 414 ASN A C 1
ATOM 3036 O O . ASN A 1 414 ? -9.554 -14.843 10.570 1.00 85.25 414 ASN A O 1
ATOM 3040 N N . PRO A 1 415 ? -10.780 -15.853 12.153 1.00 80.19 415 PRO A N 1
ATOM 3041 C CA . PRO A 1 415 ? -10.530 -17.197 11.635 1.00 80.19 415 PRO A CA 1
ATOM 3042 C C . PRO A 1 415 ? -11.133 -17.435 10.241 1.00 80.19 415 PRO A C 1
ATOM 3044 O O . PRO A 1 415 ? -10.786 -18.418 9.590 1.00 80.19 415 PRO A O 1
ATOM 3047 N N . GLU A 1 416 ? -12.032 -16.563 9.780 1.00 83.00 416 GLU A N 1
ATOM 3048 C CA . GLU A 1 416 ? -12.623 -16.601 8.438 1.00 83.00 416 GLU A CA 1
ATOM 3049 C C . GLU A 1 416 ? -11.935 -15.639 7.459 1.00 83.00 416 GLU A C 1
ATOM 3051 O O . GLU A 1 416 ? -12.432 -15.433 6.347 1.00 83.00 416 GLU A O 1
ATOM 3056 N N . PHE A 1 417 ? -10.799 -15.051 7.856 1.00 83.62 417 PHE A N 1
ATOM 3057 C CA . PHE A 1 417 ? -10.052 -14.106 7.037 1.00 83.62 417 PHE A CA 1
ATOM 3058 C C . PHE A 1 417 ? -9.739 -14.678 5.650 1.00 83.62 417 PHE A C 1
ATOM 3060 O O . PHE A 1 417 ? -9.249 -15.799 5.494 1.00 83.62 417 PHE A O 1
ATOM 3067 N N . GLN A 1 418 ? -10.024 -13.865 4.637 1.00 79.44 418 GLN A N 1
ATOM 3068 C CA . GLN A 1 418 ? -9.778 -14.150 3.231 1.00 79.44 418 GLN A CA 1
ATOM 3069 C C . GLN A 1 418 ? -9.186 -12.911 2.579 1.00 79.44 418 GLN A C 1
ATOM 3071 O O . GLN A 1 418 ? -9.517 -11.779 2.937 1.00 79.44 418 GLN A O 1
ATOM 3076 N N . LEU A 1 419 ? -8.327 -13.134 1.592 1.00 78.94 419 LEU A N 1
ATOM 3077 C CA . LEU A 1 419 ? -7.819 -12.056 0.763 1.00 78.94 419 LEU A CA 1
ATOM 3078 C C . LEU A 1 419 ? -8.975 -11.398 -0.013 1.00 78.94 419 LEU A C 1
ATOM 3080 O O . LEU A 1 419 ? -9.874 -12.115 -0.469 1.00 78.94 419 LEU A O 1
ATOM 3084 N N . PRO A 1 420 ? -8.951 -10.063 -0.204 1.00 74.19 420 PRO A N 1
ATOM 3085 C CA . PRO A 1 420 ? -9.975 -9.351 -0.961 1.00 74.19 420 PRO A CA 1
ATOM 3086 C C . PRO A 1 420 ? -10.194 -9.947 -2.355 1.00 74.19 420 PRO A C 1
ATOM 3088 O O . PRO A 1 420 ? -9.244 -10.403 -3.004 1.00 74.19 420 PRO A O 1
ATOM 3091 N N . ALA A 1 421 ? -11.436 -9.907 -2.838 1.00 70.56 421 ALA A N 1
ATOM 3092 C CA . ALA A 1 421 ? -11.762 -10.345 -4.190 1.00 70.56 421 ALA A CA 1
ATOM 3093 C C . ALA A 1 421 ? -11.024 -9.494 -5.241 1.00 70.56 421 ALA A C 1
ATOM 3095 O O . ALA A 1 421 ? -10.794 -8.298 -5.048 1.00 70.56 421 ALA A O 1
ATOM 3096 N N . LEU A 1 422 ? -10.631 -10.128 -6.347 1.00 76.69 422 LEU A N 1
ATOM 3097 C CA . LEU A 1 422 ? -10.155 -9.415 -7.532 1.00 76.69 422 LEU A CA 1
ATOM 3098 C C . LEU A 1 422 ? -11.329 -8.818 -8.309 1.00 76.69 422 LEU A C 1
ATOM 3100 O O . LEU A 1 422 ? -12.432 -9.363 -8.230 1.00 76.69 422 LEU A O 1
ATOM 3104 N N . PRO A 1 423 ? -11.088 -7.753 -9.096 1.00 75.81 423 PRO A N 1
ATOM 3105 C CA . PRO A 1 423 ? -12.013 -7.354 -10.146 1.00 75.81 423 PRO A CA 1
ATOM 3106 C C . PRO A 1 423 ? -12.331 -8.549 -11.045 1.00 75.81 423 PRO A C 1
ATOM 3108 O O . PRO A 1 423 ? -11.451 -9.363 -11.337 1.00 75.81 423 PRO A O 1
ATOM 3111 N N . GLU A 1 424 ? -13.582 -8.658 -11.484 1.00 75.19 424 GLU A N 1
ATOM 3112 C CA . GLU A 1 424 ? -13.958 -9.710 -12.423 1.00 75.19 424 GLU A CA 1
ATOM 3113 C C . GLU A 1 424 ? -13.214 -9.539 -13.760 1.00 75.19 424 GLU A C 1
ATOM 3115 O O . GLU A 1 424 ? -13.014 -8.406 -14.213 1.00 75.19 424 GLU A O 1
ATOM 3120 N N . PRO A 1 425 ? -12.802 -10.645 -14.408 1.00 80.12 425 PRO A N 1
ATOM 3121 C CA . PRO A 1 425 ? -12.170 -10.591 -15.712 1.00 80.12 425 PRO A CA 1
ATOM 3122 C C . PRO A 1 425 ? -13.131 -9.983 -16.748 1.00 80.12 425 PRO A C 1
ATOM 3124 O O . PRO A 1 425 ? -14.350 -10.179 -16.666 1.00 80.12 425 PRO A O 1
ATOM 3127 N N . PRO A 1 426 ? -12.604 -9.249 -17.742 1.00 77.25 426 PRO A N 1
ATOM 3128 C CA . PRO A 1 426 ? -13.426 -8.560 -18.726 1.00 77.25 426 PRO A CA 1
ATOM 3129 C C . PRO A 1 426 ? -14.217 -9.549 -19.593 1.00 77.25 426 PRO A C 1
ATOM 3131 O O . PRO A 1 426 ? -13.699 -10.586 -20.017 1.00 77.25 426 PRO A O 1
ATOM 3134 N N . LYS A 1 427 ? -15.469 -9.198 -19.916 1.00 82.75 427 LYS A N 1
ATOM 3135 C CA . LYS A 1 427 ? -16.263 -9.922 -20.922 1.00 82.75 427 LYS A CA 1
ATOM 3136 C C . LYS A 1 427 ? -15.574 -9.837 -22.285 1.00 82.75 427 LYS A C 1
ATOM 3138 O O . LYS A 1 427 ? -14.974 -8.809 -22.610 1.00 82.75 427 LYS A O 1
ATOM 3143 N N . PHE A 1 428 ? -15.670 -10.898 -23.086 1.00 84.00 428 PHE A N 1
ATOM 3144 C CA . PHE A 1 428 ? -15.106 -10.876 -24.429 1.00 84.00 428 PHE A CA 1
ATOM 3145 C C . PHE A 1 428 ? -15.787 -9.787 -25.267 1.00 84.00 428 PHE A C 1
ATOM 3147 O O . PHE A 1 428 ? -17.008 -9.634 -25.253 1.00 84.00 428 PHE A O 1
ATOM 3154 N N . SER A 1 429 ? -14.985 -9.010 -25.990 1.00 78.56 429 SER A N 1
ATOM 3155 C CA . SER A 1 429 ? -15.465 -8.027 -26.957 1.00 78.56 429 SER A CA 1
ATOM 3156 C C . SER A 1 429 ? -14.649 -8.163 -28.236 1.00 78.56 429 SER A C 1
ATOM 3158 O O . SER A 1 429 ? -13.418 -8.184 -28.199 1.00 78.56 429 SER A O 1
ATOM 3160 N N . ALA A 1 430 ? -15.342 -8.300 -29.368 1.00 73.56 430 ALA A N 1
ATOM 3161 C CA . ALA A 1 430 ? -14.692 -8.481 -30.658 1.00 73.56 430 ALA A CA 1
ATOM 3162 C C . ALA A 1 430 ? -13.831 -7.245 -31.009 1.00 73.56 430 ALA A C 1
ATOM 3164 O O . ALA A 1 430 ? -14.333 -6.115 -30.947 1.00 73.56 430 ALA A O 1
ATOM 3165 N N . PRO A 1 431 ? -12.555 -7.426 -31.400 1.00 70.50 431 PRO A N 1
ATOM 3166 C CA . PRO A 1 431 ? -11.711 -6.334 -31.874 1.00 70.50 431 PRO A CA 1
ATOM 3167 C C . PRO A 1 431 ? -12.324 -5.658 -33.109 1.00 70.50 431 PRO A C 1
ATOM 3169 O O . PRO A 1 431 ? -12.775 -6.334 -34.034 1.00 70.50 431 PRO A O 1
ATOM 3172 N N . ARG A 1 432 ? -12.329 -4.320 -33.161 1.00 59.16 432 ARG A N 1
ATOM 3173 C CA . ARG A 1 432 ? -12.870 -3.578 -34.316 1.00 59.16 432 ARG A CA 1
ATOM 3174 C C . ARG A 1 432 ? -11.938 -3.708 -35.544 1.00 59.16 432 ARG A C 1
ATOM 3176 O O . ARG A 1 432 ? -10.722 -3.579 -35.379 1.00 59.16 432 ARG A O 1
ATOM 3183 N N . PRO A 1 433 ? -12.461 -3.928 -36.770 1.00 45.44 433 PRO A N 1
ATOM 3184 C CA . PRO A 1 433 ? -11.661 -3.887 -37.998 1.00 45.44 433 PRO A CA 1
ATOM 3185 C C . PRO A 1 433 ? -11.204 -2.452 -38.324 1.00 45.44 433 PRO A C 1
ATOM 3187 O O . PRO A 1 433 ? -11.855 -1.497 -37.906 1.00 45.44 433 PRO A O 1
ATOM 3190 N N . HIS A 1 434 ? -10.073 -2.300 -39.033 1.00 41.22 434 HIS A N 1
ATOM 3191 C CA . HIS A 1 434 ? -9.438 -1.008 -39.338 1.00 41.22 434 HIS A CA 1
ATOM 3192 C C . HIS A 1 434 ? -10.450 0.026 -39.860 1.00 41.22 434 HIS A C 1
ATOM 3194 O O . HIS A 1 434 ? -10.957 -0.073 -40.972 1.00 41.22 434 HIS A O 1
ATOM 3200 N N . GLY A 1 435 ? -10.689 1.052 -39.052 1.00 30.03 435 GLY A N 1
ATOM 3201 C CA . GLY A 1 435 ? -11.302 2.314 -39.438 1.00 30.03 435 GLY A CA 1
ATOM 3202 C C . GLY A 1 435 ? -10.561 3.428 -38.700 1.00 30.03 435 GLY A C 1
ATOM 3203 O O . GLY A 1 435 ? -10.035 3.167 -37.612 1.00 30.03 435 GLY A O 1
ATOM 3204 N N . PRO A 1 436 ? -10.456 4.640 -39.274 1.00 27.67 436 PRO A N 1
ATOM 3205 C CA . PRO A 1 436 ? -9.749 5.739 -38.636 1.00 27.67 436 PRO A CA 1
ATOM 3206 C C . PRO A 1 436 ? -10.303 5.921 -37.225 1.00 27.67 436 PRO A C 1
ATOM 3208 O O . PRO A 1 436 ? -11.519 5.980 -37.033 1.00 27.67 436 PRO A O 1
ATOM 3211 N N . LEU A 1 437 ? -9.407 6.000 -36.243 1.00 29.91 437 LEU A N 1
ATOM 3212 C CA . LEU A 1 437 ? -9.743 6.533 -34.933 1.00 29.91 437 LEU A CA 1
ATOM 3213 C C . LEU A 1 437 ? -10.253 7.957 -35.167 1.00 29.91 437 LEU A C 1
ATOM 3215 O O . LEU A 1 437 ? -9.477 8.900 -35.306 1.00 29.91 437 LEU A O 1
ATOM 3219 N N . LEU A 1 438 ? -11.573 8.108 -35.269 1.00 24.53 438 LEU A N 1
ATOM 3220 C CA . LEU A 1 438 ? -12.209 9.387 -35.018 1.00 24.53 438 LEU A CA 1
ATOM 3221 C C . LEU A 1 438 ? -11.726 9.835 -33.630 1.00 24.53 438 LEU A C 1
ATOM 3223 O O . LEU A 1 438 ? -11.738 9.015 -32.702 1.00 24.53 438 LEU A O 1
ATOM 3227 N N . PRO A 1 439 ? -11.290 11.094 -33.469 1.00 30.45 439 PRO A N 1
ATOM 3228 C CA . PRO A 1 439 ? -10.907 11.645 -32.177 1.00 30.45 439 PRO A CA 1
ATOM 3229 C C . PRO A 1 439 ? -12.182 11.779 -31.337 1.00 30.45 439 PRO A C 1
ATOM 3231 O O . PRO A 1 439 ? -12.833 12.816 -31.325 1.00 30.45 439 PRO A O 1
ATOM 3234 N N . GLY A 1 440 ? -12.605 10.673 -30.731 1.00 26.59 440 GLY A N 1
ATOM 3235 C CA . GLY A 1 440 ? -13.929 10.533 -30.126 1.00 26.59 440 GLY A CA 1
ATOM 3236 C C . GLY A 1 440 ? -13.935 9.860 -28.761 1.00 26.59 440 GLY A C 1
ATOM 3237 O O . GLY A 1 440 ? -14.984 9.825 -28.141 1.00 26.59 440 GLY A O 1
ATOM 3238 N N . ASN A 1 441 ? -12.787 9.393 -28.268 1.00 28.25 441 ASN A N 1
ATOM 3239 C CA . ASN A 1 441 ? -12.588 9.082 -26.852 1.00 28.25 441 ASN A CA 1
ATOM 3240 C C . ASN A 1 441 ? -11.375 9.870 -26.359 1.00 28.25 441 ASN A C 1
ATOM 3242 O O . ASN A 1 441 ? -10.340 9.318 -25.993 1.00 28.25 441 ASN A O 1
ATOM 3246 N N . ALA A 1 442 ? -11.504 11.196 -26.386 1.00 25.12 442 ALA A N 1
ATOM 3247 C CA . ALA A 1 442 ? -10.767 11.992 -25.424 1.00 25.12 442 ALA A CA 1
ATOM 3248 C C . ALA A 1 442 ? -11.170 11.497 -24.017 1.00 25.12 442 ALA A C 1
ATOM 3250 O O . ALA A 1 442 ? -12.355 11.211 -23.808 1.00 25.12 442 ALA A O 1
ATOM 3251 N N . PRO A 1 443 ? -10.241 11.391 -23.046 1.00 28.02 443 PRO A N 1
ATOM 3252 C CA . PRO A 1 443 ? -10.651 11.375 -21.643 1.00 28.02 443 PRO A CA 1
ATOM 3253 C C . PRO A 1 443 ? -11.621 12.549 -21.433 1.00 28.02 443 PRO A C 1
ATOM 3255 O O . PRO A 1 443 ? -11.406 13.589 -22.069 1.00 28.02 443 PRO A O 1
ATOM 3258 N N . PRO A 1 444 ? -12.694 12.391 -20.630 1.00 27.92 444 PRO A N 1
ATOM 3259 C CA . PRO A 1 444 ? -13.716 13.419 -20.489 1.00 27.92 444 PRO A CA 1
ATOM 3260 C C . PRO A 1 444 ? -13.039 14.770 -20.288 1.00 27.92 444 PRO A C 1
ATOM 3262 O O . PRO A 1 444 ? -12.148 14.921 -19.446 1.00 27.92 444 PRO A O 1
ATOM 3265 N N . SER A 1 445 ? -13.395 15.698 -21.175 1.00 28.77 445 SER A N 1
ATOM 3266 C CA . SER A 1 445 ? -12.894 17.060 -21.208 1.00 28.77 445 SER A CA 1
ATOM 3267 C C . SER A 1 445 ? -12.854 17.621 -19.796 1.00 28.77 445 SER A C 1
ATOM 3269 O O . SER A 1 445 ? -13.828 17.494 -19.060 1.00 28.77 445 SER A O 1
ATOM 3271 N N . ARG A 1 446 ? -11.719 18.235 -19.448 1.00 35.31 446 ARG A N 1
ATOM 3272 C CA . ARG A 1 446 ? -11.525 19.036 -18.237 1.00 35.31 446 ARG A CA 1
ATOM 3273 C C . ARG A 1 446 ? -12.774 19.872 -17.949 1.00 35.31 446 ARG A C 1
ATOM 3275 O O . ARG A 1 446 ? -12.958 20.925 -18.556 1.00 35.31 446 ARG A O 1
ATOM 3282 N N . GLU A 1 447 ? -13.574 19.438 -16.986 1.00 27.83 447 GLU A N 1
ATOM 3283 C CA . GLU A 1 447 ? -14.326 20.375 -16.171 1.00 27.83 447 GLU A CA 1
ATOM 3284 C C . GLU A 1 447 ? -13.326 21.027 -15.218 1.00 27.83 447 GLU A C 1
ATOM 3286 O O . GLU A 1 447 ? -12.449 20.375 -14.646 1.00 27.83 447 GLU A O 1
ATOM 3291 N N . GLY A 1 448 ? -13.375 22.355 -15.160 1.00 32.78 448 GLY A N 1
ATOM 3292 C CA . GLY A 1 448 ? -12.467 23.174 -14.376 1.00 32.78 448 GLY A CA 1
ATOM 3293 C C . GLY A 1 448 ? -12.616 22.891 -12.887 1.00 32.78 448 GLY A C 1
ATOM 3294 O O . GLY A 1 448 ? -13.410 23.522 -12.205 1.00 32.78 448 GLY A O 1
ATOM 3295 N N . GLY A 1 449 ? -11.797 21.978 -12.388 1.00 30.67 449 GLY A N 1
ATOM 3296 C CA . GLY A 1 449 ? -11.510 21.786 -10.978 1.00 30.67 449 GLY A CA 1
ATOM 3297 C C . GLY A 1 449 ? -10.076 21.297 -10.873 1.00 30.67 449 GLY A C 1
ATOM 3298 O O . GLY A 1 449 ? -9.711 20.298 -11.490 1.00 30.67 449 GLY A O 1
ATOM 3299 N N . GLN A 1 450 ? -9.226 22.022 -10.147 1.00 32.94 450 GLN A N 1
ATOM 3300 C CA . GLN A 1 450 ? -7.910 21.518 -9.761 1.00 32.94 450 GLN A CA 1
ATOM 3301 C C . GLN A 1 450 ? -8.106 20.356 -8.776 1.00 32.94 450 GLN A C 1
ATOM 3303 O O . GLN A 1 450 ? -7.987 20.525 -7.567 1.00 32.94 450 GLN A O 1
ATOM 3308 N N . GLU A 1 451 ? -8.427 19.169 -9.282 1.00 36.06 451 GLU A N 1
ATOM 3309 C CA . GLU A 1 451 ? -8.324 17.953 -8.491 1.00 36.06 451 GLU A CA 1
ATOM 3310 C C . GLU A 1 451 ? -6.845 17.597 -8.364 1.00 36.06 451 GLU A C 1
ATOM 3312 O O . GLU A 1 451 ? -6.163 17.267 -9.339 1.00 36.06 451 GLU A O 1
ATOM 3317 N N . GLN A 1 452 ? -6.335 17.691 -7.137 1.00 36.19 452 GLN A N 1
ATOM 3318 C CA . GLN A 1 452 ? -5.056 17.114 -6.747 1.00 36.19 452 GLN A CA 1
ATOM 3319 C C . GLN A 1 452 ? -5.156 15.589 -6.891 1.00 36.19 452 GLN A C 1
ATOM 3321 O O . GLN A 1 452 ? -5.479 14.874 -5.945 1.00 36.19 452 GLN A O 1
ATOM 3326 N N . LEU A 1 453 ? -4.918 15.087 -8.104 1.00 41.22 453 LEU A N 1
ATOM 3327 C CA . LEU A 1 453 ? -4.828 13.660 -8.388 1.00 41.22 453 LEU A CA 1
ATOM 3328 C C . LEU A 1 453 ? -3.753 13.046 -7.483 1.00 41.22 453 LEU A C 1
ATOM 3330 O O . LEU A 1 453 ? -2.589 13.448 -7.507 1.00 41.22 453 LEU A O 1
ATOM 3334 N N . SER A 1 454 ? -4.155 12.080 -6.658 1.00 52.06 454 SER A N 1
ATOM 3335 C CA . SER A 1 454 ? -3.249 11.383 -5.749 1.00 52.06 454 SER A CA 1
ATOM 3336 C C . SER A 1 454 ? -2.160 10.638 -6.535 1.00 52.06 454 SER A C 1
ATOM 3338 O O . SER A 1 454 ? -2.391 10.148 -7.643 1.00 52.06 454 SER A O 1
ATOM 3340 N N . GLN A 1 455 ? -0.961 10.506 -5.957 1.00 46.94 455 GLN A N 1
ATOM 3341 C CA . GLN A 1 455 ? 0.160 9.790 -6.590 1.00 46.94 455 GLN A CA 1
ATOM 3342 C C . GLN A 1 455 ? -0.218 8.354 -7.007 1.00 46.94 455 GLN A C 1
ATOM 3344 O O . GLN A 1 455 ? 0.237 7.874 -8.040 1.00 46.94 455 GLN A O 1
ATOM 3349 N N . GLN A 1 456 ? -1.115 7.694 -6.265 1.00 43.72 456 GLN A N 1
ATOM 3350 C CA . GLN A 1 456 ? -1.653 6.377 -6.625 1.00 43.72 456 GLN A CA 1
ATOM 3351 C C . GLN A 1 456 ? -2.509 6.398 -7.898 1.00 43.72 456 GLN A C 1
ATOM 3353 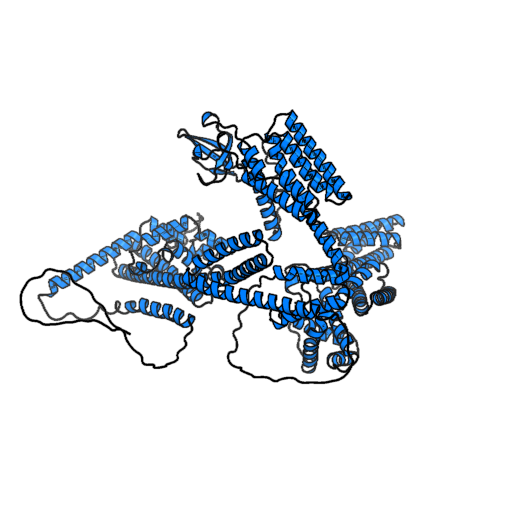O O . GLN A 1 456 ? -2.391 5.486 -8.712 1.00 43.72 456 GLN A O 1
ATOM 3358 N N . ALA A 1 457 ? -3.326 7.433 -8.117 1.00 50.56 457 ALA A N 1
ATOM 3359 C CA . ALA A 1 457 ? -4.120 7.561 -9.339 1.00 50.56 457 ALA A CA 1
ATOM 3360 C C . ALA A 1 457 ? -3.231 7.816 -10.569 1.00 50.56 457 ALA A C 1
ATOM 3362 O O . ALA A 1 457 ? -3.495 7.290 -11.651 1.00 50.56 457 ALA A O 1
ATOM 3363 N N . MET A 1 458 ? -2.145 8.578 -10.401 1.00 53.53 458 MET A N 1
ATOM 3364 C CA . MET A 1 458 ? -1.157 8.803 -11.460 1.00 53.53 458 MET A CA 1
ATOM 3365 C C . MET A 1 458 ? -0.379 7.523 -11.795 1.00 53.53 458 MET A C 1
ATOM 3367 O O . MET A 1 458 ? -0.237 7.192 -12.971 1.00 53.53 458 MET A O 1
ATOM 3371 N N . LEU A 1 459 ? 0.061 6.769 -10.781 1.00 49.69 459 LEU A N 1
ATOM 3372 C CA . LEU A 1 459 ? 0.720 5.473 -10.972 1.00 49.69 459 LEU A CA 1
ATOM 3373 C C . LEU A 1 459 ? -0.214 4.447 -11.620 1.00 49.69 459 LEU A C 1
ATOM 3375 O O . LEU A 1 459 ? 0.215 3.744 -12.529 1.00 49.69 459 LEU A O 1
ATOM 3379 N N . GLY A 1 460 ? -1.488 4.404 -11.219 1.00 59.25 460 GLY A N 1
ATOM 3380 C CA . GLY A 1 460 ? -2.491 3.535 -11.838 1.00 59.25 460 GLY A CA 1
ATOM 3381 C C . GLY A 1 460 ? -2.689 3.849 -13.321 1.00 59.25 460 GLY A C 1
ATOM 3382 O O . GLY A 1 460 ? -2.631 2.949 -14.153 1.00 59.25 460 GLY A O 1
ATOM 3383 N N . ARG A 1 461 ? -2.811 5.136 -13.680 1.00 63.56 461 ARG A N 1
ATOM 3384 C CA . ARG A 1 461 ? -2.883 5.559 -15.089 1.00 63.56 461 ARG A CA 1
ATOM 3385 C C . ARG A 1 461 ? -1.619 5.198 -15.865 1.00 63.56 461 ARG A C 1
ATOM 3387 O O . ARG A 1 461 ? -1.728 4.721 -16.986 1.00 63.56 461 ARG A O 1
ATOM 3394 N N . MET A 1 462 ? -0.439 5.391 -15.274 1.00 57.72 462 MET A N 1
ATOM 3395 C CA . MET A 1 462 ? 0.832 5.031 -15.910 1.00 57.72 462 MET A CA 1
ATOM 3396 C C . MET A 1 462 ? 0.955 3.515 -16.128 1.00 57.72 462 MET A C 1
ATOM 3398 O O . MET A 1 462 ? 1.441 3.079 -17.165 1.00 57.72 462 MET A O 1
ATOM 3402 N N . GLN A 1 463 ? 0.488 2.700 -15.181 1.00 63.31 463 GLN A N 1
ATOM 3403 C CA . GLN A 1 463 ? 0.450 1.246 -15.338 1.00 63.31 463 GLN A CA 1
ATOM 3404 C C . GLN A 1 463 ? -0.506 0.828 -16.460 1.00 63.31 463 GLN A C 1
ATOM 3406 O O . GLN A 1 463 ? -0.118 0.023 -17.305 1.00 63.31 463 GLN A O 1
ATOM 3411 N N . SER A 1 464 ? -1.706 1.415 -16.527 1.00 65.06 464 SER A N 1
ATOM 3412 C CA . SER A 1 464 ? -2.652 1.168 -17.623 1.00 65.06 464 SER A CA 1
ATOM 3413 C C . SER A 1 464 ? -2.066 1.541 -18.985 1.00 65.06 464 SER A C 1
ATOM 3415 O O . SER A 1 464 ? -2.125 0.732 -19.909 1.00 65.06 464 SER A O 1
ATOM 3417 N N . THR A 1 465 ? -1.424 2.708 -19.113 1.00 67.06 465 THR A N 1
ATOM 3418 C CA . THR A 1 465 ? -0.813 3.123 -20.387 1.00 67.06 465 THR A CA 1
ATOM 3419 C C . THR A 1 465 ? 0.375 2.243 -20.772 1.00 67.06 465 THR A C 1
ATOM 3421 O O . THR A 1 465 ? 0.520 1.886 -21.939 1.00 67.06 465 THR A O 1
ATOM 3424 N N . MET A 1 466 ? 1.206 1.825 -19.810 1.00 64.19 466 MET A N 1
ATOM 3425 C CA . MET A 1 466 ? 2.294 0.871 -20.062 1.00 64.19 466 MET A CA 1
ATOM 3426 C C . MET A 1 466 ? 1.772 -0.500 -20.507 1.00 64.19 466 MET A C 1
ATOM 3428 O O . MET A 1 466 ? 2.373 -1.129 -21.380 1.00 64.19 466 MET A O 1
ATOM 3432 N N . GLN A 1 467 ? 0.655 -0.957 -19.938 1.00 68.31 467 GLN A N 1
ATOM 3433 C CA . GLN A 1 467 ? 0.022 -2.217 -20.315 1.00 68.31 467 GLN A CA 1
ATOM 3434 C C . GLN A 1 467 ? -0.593 -2.142 -21.722 1.00 68.31 467 GLN A C 1
ATOM 3436 O O . GLN A 1 467 ? -0.406 -3.059 -22.521 1.00 68.31 467 GLN A O 1
ATOM 3441 N N . GLU A 1 468 ? -1.259 -1.040 -22.065 1.00 70.06 468 GLU A N 1
ATOM 3442 C CA . GLU A 1 468 ? -1.768 -0.792 -23.421 1.00 70.06 468 GLU A CA 1
ATOM 3443 C C . GLU A 1 468 ? -0.636 -0.756 -24.457 1.00 70.06 468 GLU A C 1
ATOM 3445 O O . GLU A 1 468 ? -0.721 -1.423 -25.491 1.00 70.06 468 GLU A O 1
ATOM 3450 N N . LEU A 1 469 ? 0.465 -0.061 -24.148 1.00 67.00 469 LEU A N 1
ATOM 3451 C CA . LEU A 1 469 ? 1.672 -0.018 -24.979 1.00 67.00 469 LEU A CA 1
ATOM 3452 C C . LEU A 1 469 ? 2.278 -1.408 -25.192 1.00 67.00 469 LEU A C 1
ATOM 3454 O O . LEU A 1 469 ? 2.718 -1.736 -26.295 1.00 67.00 469 LEU A O 1
ATOM 3458 N N . PHE A 1 470 ? 2.307 -2.240 -24.149 1.00 75.50 470 PHE A N 1
ATOM 3459 C CA . PHE A 1 470 ? 2.775 -3.618 -24.259 1.00 75.50 470 PHE A CA 1
ATOM 3460 C C . PHE A 1 470 ? 1.910 -4.435 -25.229 1.00 75.50 470 PHE A C 1
ATOM 3462 O O . PHE A 1 470 ? 2.449 -5.071 -26.138 1.00 75.50 470 PHE A O 1
ATOM 3469 N N . TRP A 1 471 ? 0.581 -4.380 -25.094 1.00 77.88 471 TRP A N 1
ATOM 3470 C CA . TRP A 1 471 ? -0.327 -5.120 -25.976 1.00 77.88 471 TRP A CA 1
ATOM 3471 C C . TRP A 1 471 ? -0.257 -4.646 -27.427 1.00 77.88 471 TRP A C 1
ATOM 3473 O O . TRP A 1 471 ? -0.239 -5.469 -28.341 1.00 77.88 471 TRP A O 1
ATOM 3483 N N . GLN A 1 472 ? -0.146 -3.337 -27.654 1.00 71.50 472 GLN A N 1
ATOM 3484 C CA . GLN A 1 472 ? 0.043 -2.779 -28.994 1.00 71.50 472 GLN A CA 1
ATOM 3485 C C . GLN A 1 472 ? 1.366 -3.229 -29.618 1.00 71.50 472 GLN A C 1
ATOM 3487 O O . GLN A 1 472 ? 1.397 -3.601 -30.789 1.00 71.50 472 GLN A O 1
ATOM 3492 N N . ARG A 1 473 ? 2.452 -3.278 -28.836 1.00 71.44 473 ARG A N 1
ATOM 3493 C CA . ARG A 1 473 ? 3.742 -3.817 -29.296 1.00 71.44 473 ARG A CA 1
ATOM 3494 C C . ARG A 1 473 ? 3.644 -5.289 -29.675 1.00 71.44 473 ARG A C 1
ATOM 3496 O O . ARG A 1 473 ? 4.207 -5.669 -30.695 1.00 71.44 473 ARG A O 1
ATOM 3503 N N . LEU A 1 474 ? 2.925 -6.098 -28.896 1.00 75.69 474 LEU A N 1
ATOM 3504 C CA . LEU A 1 474 ? 2.698 -7.511 -29.212 1.00 75.69 474 LEU A CA 1
ATOM 3505 C C . LEU A 1 474 ? 1.943 -7.670 -30.539 1.00 75.69 474 LEU A C 1
ATOM 3507 O O . LEU A 1 474 ? 2.376 -8.432 -31.400 1.00 75.69 474 LEU A O 1
ATOM 3511 N N . VAL A 1 475 ? 0.845 -6.930 -30.718 1.00 75.00 475 VAL A N 1
ATOM 3512 C CA . VAL A 1 475 ? 0.046 -6.966 -31.953 1.00 75.00 475 VAL A CA 1
ATOM 3513 C C . VAL A 1 475 ? 0.889 -6.522 -33.146 1.00 75.00 475 VAL A C 1
ATOM 3515 O O . VAL A 1 475 ? 0.947 -7.231 -34.146 1.00 75.00 475 VAL A O 1
ATOM 3518 N N . ASN A 1 476 ? 1.610 -5.406 -33.019 1.00 71.38 476 ASN A N 1
ATOM 3519 C CA . ASN A 1 476 ? 2.463 -4.882 -34.083 1.00 71.38 476 ASN A CA 1
ATOM 3520 C C . ASN A 1 476 ? 3.620 -5.824 -34.423 1.00 71.38 476 ASN A C 1
ATOM 3522 O O . ASN A 1 476 ? 3.948 -5.981 -35.593 1.00 71.38 476 ASN A O 1
ATOM 3526 N N . ALA A 1 477 ? 4.225 -6.491 -33.437 1.00 69.50 477 ALA A N 1
ATOM 3527 C CA . ALA A 1 477 ? 5.299 -7.458 -33.663 1.00 69.50 477 ALA A CA 1
ATOM 3528 C C . ALA A 1 477 ? 4.846 -8.660 -34.509 1.00 69.50 477 ALA A C 1
ATOM 3530 O O . ALA A 1 477 ? 5.631 -9.176 -35.310 1.00 69.50 477 ALA A O 1
ATOM 3531 N N . LEU A 1 478 ? 3.583 -9.064 -34.363 1.00 70.44 478 LEU A N 1
ATOM 3532 C CA . LEU A 1 478 ? 3.001 -10.248 -34.992 1.00 70.44 478 LEU A CA 1
ATOM 3533 C C . LEU A 1 478 ? 2.216 -9.949 -36.281 1.00 70.44 478 LEU A C 1
ATOM 3535 O O . LEU A 1 478 ? 1.894 -10.888 -37.005 1.00 70.44 478 LEU A O 1
ATOM 3539 N N . THR A 1 479 ? 1.913 -8.684 -36.596 1.00 69.69 479 THR A N 1
ATOM 3540 C CA . THR A 1 479 ? 1.286 -8.312 -37.873 1.00 69.69 479 THR A CA 1
ATOM 3541 C C . THR A 1 479 ? 2.330 -8.217 -38.999 1.00 69.69 479 THR A C 1
ATOM 3543 O O . THR A 1 479 ? 3.261 -7.411 -38.904 1.00 69.69 479 THR A O 1
ATOM 3546 N N . PRO A 1 480 ? 2.213 -9.026 -40.073 1.00 64.31 480 PRO A N 1
ATOM 3547 C CA . PRO A 1 480 ? 3.079 -8.895 -41.243 1.00 64.31 480 PRO A CA 1
ATOM 3548 C C . PRO A 1 480 ? 2.742 -7.613 -42.019 1.00 64.31 480 PRO A C 1
ATOM 3550 O O . PRO A 1 480 ? 1.569 -7.263 -42.170 1.00 64.31 480 PRO A O 1
ATOM 3553 N N . THR A 1 481 ? 3.759 -6.904 -42.516 1.00 65.75 481 THR A N 1
ATOM 3554 C CA . THR A 1 481 ? 3.566 -5.709 -43.350 1.00 65.75 481 THR A CA 1
ATOM 3555 C C . THR A 1 481 ? 3.401 -6.096 -44.818 1.00 65.75 481 THR A C 1
ATOM 3557 O O . THR A 1 481 ? 4.087 -6.975 -45.329 1.00 65.75 481 THR A O 1
ATOM 3560 N N . THR A 1 482 ? 2.494 -5.421 -45.524 1.00 64.50 482 THR A N 1
ATOM 3561 C CA . THR A 1 482 ? 2.258 -5.616 -46.968 1.00 64.50 482 THR A CA 1
ATOM 3562 C C . THR A 1 482 ? 3.218 -4.813 -47.853 1.00 64.50 482 THR A C 1
ATOM 3564 O O . THR A 1 482 ? 3.106 -4.858 -49.071 1.00 64.50 482 THR A O 1
ATOM 3567 N N . ILE A 1 483 ? 4.139 -4.056 -47.248 1.00 70.25 483 ILE A N 1
ATOM 3568 C CA . ILE A 1 483 ? 5.045 -3.121 -47.925 1.00 70.25 483 ILE A CA 1
ATOM 3569 C C . ILE A 1 483 ? 6.280 -3.892 -48.399 1.00 70.25 483 ILE A C 1
ATOM 3571 O O . ILE A 1 483 ? 7.074 -4.348 -47.574 1.00 70.25 483 ILE A O 1
ATOM 3575 N N . GLN A 1 484 ? 6.457 -4.030 -49.714 1.00 67.81 484 GLN A N 1
ATOM 3576 C CA . GLN A 1 484 ? 7.590 -4.749 -50.311 1.00 67.81 484 GLN A CA 1
ATOM 3577 C C . GLN A 1 484 ? 8.775 -3.814 -50.597 1.00 67.81 484 GLN A C 1
ATOM 3579 O O . GLN A 1 484 ? 9.927 -4.237 -50.549 1.00 67.81 484 GLN A O 1
ATOM 3584 N N . GLY A 1 485 ? 8.529 -2.520 -50.838 1.00 71.25 485 GLY A N 1
ATOM 3585 C CA . GLY A 1 485 ? 9.603 -1.549 -51.066 1.00 71.25 485 GLY A CA 1
ATOM 3586 C C . GLY A 1 485 ? 9.138 -0.098 -51.205 1.00 71.25 485 GLY A C 1
ATOM 3587 O O . GLY A 1 485 ? 7.989 0.239 -50.926 1.00 71.25 485 GLY A O 1
ATOM 3588 N N . ARG A 1 486 ? 10.042 0.783 -51.670 1.00 67.94 486 ARG A N 1
ATOM 3589 C CA . ARG A 1 486 ? 9.812 2.242 -51.807 1.00 67.94 486 ARG A CA 1
ATOM 3590 C C . ARG A 1 486 ? 8.567 2.594 -52.638 1.00 67.94 486 ARG A C 1
ATOM 3592 O O . ARG A 1 486 ? 7.967 3.634 -52.398 1.00 67.94 486 ARG A O 1
ATOM 3599 N N . GLY A 1 487 ? 8.203 1.754 -53.610 1.00 66.75 487 GLY A N 1
ATOM 3600 C CA . GLY A 1 487 ? 7.065 1.979 -54.509 1.00 66.75 487 GLY A CA 1
ATOM 3601 C C . GLY A 1 487 ? 5.692 1.886 -53.837 1.00 66.75 487 GLY A C 1
ATOM 3602 O O . GLY A 1 487 ? 4.743 2.474 -54.347 1.00 66.75 487 GLY A O 1
ATOM 3603 N N . ASP A 1 488 ? 5.602 1.226 -52.680 1.00 66.50 488 ASP A N 1
ATOM 3604 C CA . ASP A 1 488 ? 4.333 0.974 -51.982 1.00 66.50 488 ASP A CA 1
ATOM 3605 C C . ASP A 1 488 ? 4.016 2.039 -50.914 1.00 66.50 488 ASP A C 1
ATOM 3607 O O . ASP A 1 488 ? 2.986 1.972 -50.243 1.00 66.50 488 ASP A O 1
ATOM 3611 N N . ILE A 1 489 ? 4.904 3.026 -50.729 1.00 77.25 489 ILE A N 1
ATOM 3612 C CA . ILE A 1 489 ? 4.818 4.035 -49.666 1.00 77.25 489 ILE A CA 1
ATOM 3613 C C . ILE A 1 489 ? 4.417 5.391 -50.263 1.00 77.25 489 ILE A C 1
ATOM 3615 O O . ILE A 1 489 ? 5.224 6.077 -50.892 1.00 77.25 489 ILE A O 1
ATOM 3619 N N . SER A 1 490 ? 3.171 5.810 -50.027 1.00 77.62 490 SER A N 1
ATOM 3620 C CA . SER A 1 490 ? 2.639 7.115 -50.445 1.00 77.62 490 SER A CA 1
ATOM 3621 C C . SER A 1 490 ? 2.381 8.052 -49.261 1.00 77.62 490 SER A C 1
ATOM 3623 O O . SER A 1 490 ? 2.169 7.609 -48.131 1.00 77.62 490 SER A O 1
ATOM 3625 N N . VAL A 1 491 ? 2.326 9.364 -49.520 1.00 79.88 491 VAL A N 1
ATOM 3626 C CA . VAL A 1 491 ? 1.910 10.353 -48.511 1.00 79.88 491 VAL A CA 1
ATOM 3627 C C . VAL A 1 491 ? 0.521 9.984 -47.981 1.00 79.88 491 VAL A C 1
ATOM 3629 O O . VAL A 1 491 ? -0.415 9.774 -48.749 1.00 79.88 491 VAL A O 1
ATOM 3632 N N . GLY A 1 492 ? 0.399 9.876 -46.659 1.00 68.81 492 GLY A N 1
ATOM 3633 C CA . GLY A 1 492 ? -0.806 9.442 -45.959 1.00 68.81 492 GLY A CA 1
ATOM 3634 C C . GLY A 1 492 ? -0.884 7.945 -45.645 1.00 68.81 492 GLY A C 1
ATOM 3635 O O . GLY A 1 492 ? -1.787 7.567 -44.898 1.00 68.81 492 GLY A O 1
ATOM 3636 N N . ALA A 1 493 ? 0.037 7.114 -46.149 1.00 75.12 493 ALA A N 1
ATOM 3637 C CA . ALA A 1 493 ? 0.087 5.685 -45.840 1.00 75.12 493 ALA A CA 1
ATOM 3638 C C . ALA A 1 493 ? 0.478 5.429 -44.373 1.00 75.12 493 ALA A C 1
ATOM 3640 O O . ALA A 1 493 ? 1.295 6.158 -43.799 1.00 75.12 493 ALA A O 1
ATOM 3641 N N . LEU A 1 494 ? -0.107 4.385 -43.779 1.00 72.88 494 LEU A N 1
ATOM 3642 C CA . LEU A 1 494 ? 0.281 3.862 -42.468 1.00 72.88 494 LEU A CA 1
ATOM 3643 C C . LEU A 1 494 ? 1.414 2.851 -42.648 1.00 72.88 494 LEU A C 1
ATOM 3645 O O . LEU A 1 494 ? 1.313 1.923 -43.448 1.00 72.88 494 LEU A O 1
ATOM 3649 N N . VAL A 1 495 ? 2.498 3.052 -41.912 1.00 76.69 495 VAL A N 1
ATOM 3650 C CA . VAL A 1 495 ? 3.752 2.301 -42.013 1.00 76.69 495 VAL A CA 1
ATOM 3651 C C . VAL A 1 495 ? 4.262 1.967 -40.613 1.00 76.69 495 VAL A C 1
ATOM 3653 O O . VAL A 1 495 ? 3.925 2.643 -39.644 1.00 76.69 495 VAL A O 1
ATOM 3656 N N . GLN A 1 496 ? 5.098 0.937 -40.486 1.00 77.06 496 GLN A N 1
ATOM 3657 C CA . GLN A 1 496 ? 5.814 0.656 -39.240 1.00 77.06 496 GLN A CA 1
ATOM 3658 C C . GLN A 1 496 ? 7.266 1.124 -39.374 1.00 77.06 496 GLN A C 1
ATOM 3660 O O . GLN A 1 496 ? 7.986 0.627 -40.241 1.00 77.06 496 GLN A O 1
ATOM 3665 N N . ALA A 1 497 ? 7.697 2.058 -38.523 1.00 78.50 497 ALA A N 1
ATOM 3666 C CA . ALA A 1 497 ? 9.031 2.663 -38.570 1.00 78.50 497 ALA A CA 1
ATOM 3667 C C . ALA A 1 497 ? 9.729 2.652 -37.199 1.00 78.50 497 ALA A C 1
ATOM 3669 O O . ALA A 1 497 ? 9.072 2.678 -36.157 1.00 78.50 497 ALA A O 1
ATOM 3670 N N . ARG A 1 498 ? 11.067 2.579 -37.187 1.00 80.56 498 ARG A N 1
ATOM 3671 C CA . ARG A 1 498 ? 11.878 2.565 -35.958 1.00 80.56 498 ARG A CA 1
ATOM 3672 C C . ARG A 1 498 ? 12.024 3.957 -35.347 1.00 80.56 498 ARG A C 1
ATOM 3674 O O . ARG A 1 498 ? 12.656 4.823 -35.946 1.00 80.56 498 ARG A O 1
ATOM 3681 N N . TYR A 1 499 ? 11.562 4.113 -34.108 1.00 73.62 499 TYR A N 1
ATOM 3682 C CA . TYR A 1 499 ? 11.724 5.350 -33.339 1.00 73.62 499 TYR A CA 1
ATOM 3683 C C . TYR A 1 499 ? 13.168 5.550 -32.868 1.00 73.62 499 TYR A C 1
ATOM 3685 O O . TYR A 1 499 ? 13.741 4.660 -32.231 1.00 73.62 499 TYR A O 1
ATOM 3693 N N . GLY A 1 500 ? 13.757 6.720 -33.138 1.00 65.94 500 GLY A N 1
ATOM 3694 C CA . GLY A 1 500 ? 15.112 7.057 -32.687 1.00 65.94 500 GLY A CA 1
ATOM 3695 C C . GLY A 1 500 ? 16.257 6.373 -33.453 1.00 65.94 500 GLY A C 1
ATOM 3696 O O . GLY A 1 500 ? 17.389 6.353 -32.965 1.00 65.94 500 GLY A O 1
ATOM 3697 N N . GLY A 1 501 ? 15.997 5.827 -34.648 1.00 68.31 501 GLY A N 1
ATOM 3698 C CA . GLY A 1 501 ? 17.025 5.309 -35.563 1.00 68.31 501 GLY A CA 1
ATOM 3699 C C . GLY A 1 501 ? 17.208 3.777 -35.564 1.00 68.31 501 GLY A C 1
ATOM 3700 O O . GLY A 1 501 ? 16.320 3.040 -35.137 1.00 68.31 501 GLY A O 1
ATOM 3701 N N . PRO A 1 502 ? 18.356 3.253 -36.046 1.00 58.25 502 PRO A N 1
ATOM 3702 C CA . PRO A 1 502 ? 18.510 1.836 -36.420 1.00 58.25 502 PRO A CA 1
ATOM 3703 C C . PRO A 1 502 ? 18.466 0.842 -35.245 1.00 58.25 502 PRO A C 1
ATOM 3705 O O . PRO A 1 502 ? 18.178 -0.334 -35.444 1.00 58.25 502 PRO A O 1
ATOM 3708 N N . GLN A 1 503 ? 18.712 1.301 -34.013 1.00 57.31 503 GLN A N 1
ATOM 3709 C CA . GLN A 1 503 ? 18.572 0.503 -32.780 1.00 57.31 503 GLN A CA 1
ATOM 3710 C C . GLN A 1 503 ? 17.193 0.683 -32.110 1.00 57.31 503 GLN A C 1
ATOM 3712 O O . GLN A 1 503 ? 16.954 0.175 -31.016 1.00 57.31 503 GLN A O 1
ATOM 3717 N N . GLY A 1 504 ? 16.294 1.429 -32.755 1.00 62.12 504 GLY A N 1
ATOM 3718 C CA . GLY A 1 504 ? 14.948 1.727 -32.287 1.00 62.12 504 GLY A CA 1
ATOM 3719 C C . GLY A 1 504 ? 13.978 0.554 -32.405 1.00 62.12 504 GLY A C 1
ATOM 3720 O O . GLY A 1 504 ? 14.217 -0.416 -33.131 1.00 62.12 504 GLY A O 1
ATOM 3721 N N . THR A 1 505 ? 12.855 0.669 -31.698 1.00 64.12 505 THR A N 1
ATOM 3722 C CA . THR A 1 505 ? 11.706 -0.249 -31.790 1.00 64.12 505 THR A CA 1
ATOM 3723 C C . THR A 1 505 ? 10.716 0.246 -32.843 1.00 64.12 505 THR A C 1
ATOM 3725 O O . THR A 1 505 ? 10.624 1.450 -33.069 1.00 64.12 505 THR A O 1
ATOM 3728 N N . PHE A 1 506 ? 10.010 -0.670 -33.512 1.00 73.38 506 PHE A N 1
ATOM 3729 C CA . PHE A 1 506 ? 9.028 -0.316 -34.540 1.00 73.38 506 PHE A CA 1
ATOM 3730 C C . PHE A 1 506 ? 7.727 0.203 -33.915 1.00 73.38 506 PHE A C 1
ATOM 3732 O O . PHE A 1 506 ? 7.154 -0.454 -33.045 1.00 73.38 506 PHE A O 1
ATOM 3739 N N . TYR A 1 507 ? 7.250 1.345 -34.406 1.00 70.88 507 TYR A N 1
ATOM 3740 C CA . TYR A 1 507 ? 5.963 1.947 -34.058 1.00 70.88 507 TYR A CA 1
ATOM 3741 C C . TYR A 1 507 ? 5.159 2.243 -35.319 1.00 70.88 507 TYR A C 1
ATOM 3743 O O . TYR A 1 507 ? 5.721 2.434 -36.400 1.00 70.88 507 TYR A O 1
ATOM 3751 N N . GLU A 1 508 ? 3.838 2.284 -35.173 1.00 74.25 508 GLU A N 1
ATOM 3752 C CA . GLU A 1 508 ? 2.947 2.712 -36.245 1.00 74.25 508 GLU A CA 1
ATOM 3753 C C . GLU A 1 508 ? 3.093 4.222 -36.469 1.00 74.25 508 GLU A C 1
ATOM 3755 O O . GLU A 1 508 ? 3.042 5.033 -35.538 1.00 74.25 508 GLU A O 1
ATOM 3760 N N . ALA A 1 509 ? 3.299 4.600 -37.722 1.00 78.31 509 ALA A N 1
ATOM 3761 C CA . ALA A 1 509 ? 3.464 5.975 -38.140 1.00 78.31 509 ALA A CA 1
ATOM 3762 C C . ALA A 1 509 ? 2.694 6.236 -39.433 1.00 78.31 509 ALA A C 1
ATOM 3764 O O . ALA A 1 509 ? 2.467 5.345 -40.248 1.00 78.31 509 ALA A O 1
ATOM 3765 N N . LYS A 1 510 ? 2.296 7.487 -39.628 1.00 83.44 510 LYS A N 1
ATOM 3766 C CA . LYS A 1 510 ? 1.695 7.985 -40.858 1.00 83.44 510 LYS A CA 1
ATOM 3767 C C . LYS A 1 510 ? 2.736 8.774 -41.636 1.00 83.44 510 LYS A C 1
ATOM 3769 O O . LYS A 1 510 ? 3.351 9.685 -41.087 1.00 83.44 510 LYS A O 1
ATOM 3774 N N . VAL A 1 511 ? 2.905 8.464 -42.915 1.00 84.19 511 VAL A N 1
ATOM 3775 C CA . VAL A 1 511 ? 3.812 9.217 -43.791 1.00 84.19 511 VAL A CA 1
ATOM 3776 C C . VAL A 1 511 ? 3.210 10.592 -44.072 1.00 84.19 511 VAL A C 1
ATOM 3778 O O . VAL A 1 511 ? 2.104 10.693 -44.605 1.00 84.19 511 VAL A O 1
ATOM 3781 N N . THR A 1 512 ? 3.919 11.655 -43.705 1.00 82.12 512 THR A N 1
ATOM 3782 C CA . THR A 1 512 ? 3.484 13.048 -43.880 1.00 82.12 512 THR A CA 1
ATOM 3783 C C . THR A 1 512 ? 4.087 13.696 -45.123 1.00 82.12 512 THR A C 1
ATOM 3785 O O . THR A 1 512 ? 3.416 14.519 -45.743 1.00 82.12 512 THR A O 1
ATOM 3788 N N . ALA A 1 513 ? 5.289 13.294 -45.547 1.00 79.69 513 ALA A N 1
ATOM 3789 C CA . ALA A 1 513 ? 5.883 13.708 -46.820 1.00 79.69 513 ALA A CA 1
ATOM 3790 C C . ALA A 1 513 ? 6.875 12.661 -47.360 1.00 79.69 513 ALA A C 1
ATOM 3792 O O . ALA A 1 513 ? 7.579 12.007 -46.591 1.00 79.69 513 ALA A O 1
ATOM 3793 N N . CYS A 1 514 ? 6.960 12.534 -48.687 1.00 83.88 514 CYS A N 1
ATOM 3794 C CA . CYS A 1 514 ? 7.973 11.727 -49.373 1.00 83.88 514 CYS A CA 1
ATOM 3795 C C . CYS A 1 514 ? 9.002 12.666 -50.008 1.00 83.88 514 CYS A C 1
ATOM 3797 O O . CYS A 1 514 ? 8.610 13.592 -50.719 1.00 83.88 514 CYS A O 1
ATOM 3799 N N . ARG A 1 515 ? 10.297 12.441 -49.769 1.00 80.88 515 ARG A N 1
ATOM 3800 C CA . ARG A 1 515 ? 11.369 13.289 -50.305 1.00 80.88 515 ARG A CA 1
ATOM 3801 C C . ARG A 1 515 ? 12.049 12.649 -51.513 1.00 80.88 515 ARG A C 1
ATOM 3803 O O . ARG A 1 515 ? 12.114 11.422 -51.652 1.00 80.88 515 ARG A O 1
ATOM 3810 N N . ASP A 1 516 ? 12.594 13.500 -52.377 1.00 70.69 516 ASP A N 1
ATOM 3811 C CA . ASP A 1 516 ? 13.264 13.082 -53.614 1.00 70.69 516 ASP A CA 1
ATOM 3812 C C . ASP A 1 516 ? 14.530 12.247 -53.331 1.00 70.69 516 ASP A C 1
ATOM 3814 O O . ASP A 1 516 ? 14.851 11.320 -54.080 1.00 70.69 516 ASP A O 1
ATOM 3818 N N . ASP A 1 517 ? 15.186 12.501 -52.192 1.00 73.75 517 ASP A N 1
ATOM 3819 C CA . ASP A 1 517 ? 16.385 11.804 -51.704 1.00 73.75 517 ASP A CA 1
ATOM 3820 C C . ASP A 1 517 ? 16.138 10.360 -51.218 1.00 73.75 517 ASP A C 1
ATOM 3822 O O . ASP A 1 517 ? 17.091 9.631 -50.946 1.00 73.75 517 ASP A O 1
ATOM 3826 N N . GLY A 1 518 ? 14.877 9.915 -51.154 1.00 71.00 518 GLY A N 1
ATOM 3827 C CA . GLY A 1 518 ? 14.507 8.570 -50.703 1.00 71.00 518 GLY A CA 1
ATOM 3828 C C . GLY A 1 518 ? 14.242 8.434 -49.209 1.00 71.00 518 GLY A C 1
ATOM 3829 O O . GLY A 1 518 ? 14.011 7.315 -48.752 1.00 71.00 518 GLY A O 1
ATOM 3830 N N . SER A 1 519 ? 14.229 9.543 -48.471 1.00 82.50 519 SER A N 1
ATOM 3831 C CA . SER A 1 519 ? 13.776 9.593 -47.082 1.00 82.50 519 SER A CA 1
ATOM 3832 C C . SER A 1 519 ? 12.307 10.025 -46.962 1.00 82.50 519 SER A C 1
ATOM 3834 O O . SER A 1 519 ? 11.712 10.585 -47.889 1.00 82.50 519 SER A O 1
ATOM 3836 N N . PHE A 1 520 ? 11.703 9.737 -45.811 1.00 83.94 520 PHE A N 1
ATOM 3837 C CA . PHE A 1 520 ? 10.296 10.013 -45.528 1.00 83.94 520 PHE A CA 1
ATOM 3838 C C . PHE A 1 520 ? 10.155 10.821 -44.242 1.00 83.94 520 PHE A C 1
ATOM 3840 O O . PHE A 1 520 ? 10.846 10.563 -43.256 1.00 83.94 520 PHE A O 1
ATOM 3847 N N . ASP A 1 521 ? 9.230 11.773 -44.241 1.00 84.44 521 ASP A N 1
ATOM 3848 C CA . ASP A 1 521 ? 8.777 12.416 -43.014 1.00 84.44 521 ASP A CA 1
ATOM 3849 C C . ASP A 1 521 ? 7.583 11.619 -42.492 1.00 84.44 521 ASP A C 1
ATOM 3851 O O . ASP A 1 521 ? 6.652 11.305 -43.242 1.00 84.44 521 ASP A O 1
ATOM 3855 N N . ILE A 1 522 ? 7.638 11.239 -41.219 1.00 83.94 522 ILE A N 1
ATOM 3856 C CA . ILE A 1 522 ? 6.644 10.375 -40.587 1.00 83.94 522 ILE A CA 1
ATOM 3857 C C . ILE A 1 522 ? 6.149 10.999 -39.287 1.00 83.94 522 ILE A C 1
ATOM 3859 O O . ILE A 1 522 ? 6.885 11.679 -38.574 1.00 83.94 522 ILE A O 1
ATOM 3863 N N . GLN A 1 523 ? 4.886 10.750 -38.969 1.00 82.88 523 GLN A N 1
ATOM 3864 C CA . GLN A 1 523 ? 4.270 11.125 -37.706 1.00 82.88 523 GLN A CA 1
ATOM 3865 C C . GLN A 1 523 ? 3.782 9.871 -36.992 1.00 82.88 523 GLN A C 1
ATOM 3867 O O . GLN A 1 523 ? 2.925 9.159 -37.515 1.00 82.88 523 GLN A O 1
ATOM 3872 N N . TYR A 1 524 ? 4.296 9.605 -35.795 1.00 79.31 524 TYR A N 1
ATOM 3873 C CA . TYR A 1 524 ? 3.856 8.464 -34.994 1.00 79.31 524 TYR A CA 1
ATOM 3874 C C . TYR A 1 524 ? 2.405 8.661 -34.544 1.00 79.31 524 TYR A C 1
ATOM 3876 O O . TYR A 1 524 ? 2.039 9.736 -34.065 1.00 79.31 524 TYR A O 1
ATOM 3884 N N . THR A 1 525 ? 1.567 7.635 -34.707 1.00 69.94 525 THR A N 1
ATOM 3885 C CA . THR A 1 525 ? 0.115 7.729 -34.450 1.00 69.94 525 THR A CA 1
ATOM 3886 C C . THR A 1 525 ? -0.221 7.924 -32.973 1.00 69.94 525 THR A C 1
ATOM 3888 O O . THR A 1 525 ? -1.275 8.467 -32.652 1.00 69.94 525 THR A O 1
ATOM 3891 N N . GLN A 1 526 ? 0.680 7.508 -32.084 1.00 60.94 526 GLN A N 1
ATOM 3892 C CA . GLN A 1 526 ? 0.452 7.459 -30.644 1.00 60.94 526 GLN A CA 1
ATOM 3893 C C . GLN A 1 526 ? 0.785 8.772 -29.932 1.00 60.94 526 GLN A C 1
ATOM 3895 O O . GLN A 1 526 ? -0.020 9.284 -29.157 1.00 60.94 526 GLN A O 1
ATOM 3900 N N . ASP A 1 527 ? 1.942 9.347 -30.258 1.00 65.06 527 ASP A N 1
ATOM 3901 C CA . ASP A 1 527 ? 2.478 10.507 -29.539 1.00 65.06 527 ASP A CA 1
ATOM 3902 C C . ASP A 1 527 ? 2.376 11.780 -30.387 1.00 65.06 527 ASP A C 1
ATOM 3904 O O . ASP A 1 527 ? 2.746 12.869 -29.948 1.00 65.06 527 ASP A O 1
ATOM 3908 N N . SER A 1 528 ? 1.911 11.654 -31.637 1.00 71.06 528 SER A N 1
ATOM 3909 C CA . SER A 1 528 ? 1.897 12.702 -32.668 1.00 71.06 528 SER A CA 1
ATOM 3910 C C . SER A 1 528 ? 3.267 13.340 -32.952 1.00 71.06 528 SER A C 1
ATOM 3912 O O . SER A 1 528 ? 3.340 14.346 -33.662 1.00 71.06 528 SER A O 1
ATOM 3914 N N . VAL A 1 529 ? 4.347 12.730 -32.447 1.00 74.62 529 VAL A N 1
ATOM 3915 C CA . VAL A 1 529 ? 5.741 13.124 -32.671 1.00 74.62 529 VAL A CA 1
ATOM 3916 C C . VAL A 1 529 ? 6.080 12.950 -34.145 1.00 74.62 529 VAL A C 1
ATOM 3918 O O . VAL A 1 529 ? 5.791 11.912 -34.743 1.00 74.62 529 VAL A O 1
ATOM 3921 N N . VAL A 1 530 ? 6.694 13.979 -34.723 1.00 80.81 530 VAL A N 1
ATOM 3922 C CA . VAL A 1 530 ? 7.102 14.006 -36.128 1.00 80.81 530 VAL A CA 1
ATOM 3923 C C . VAL A 1 530 ? 8.606 13.776 -36.210 1.00 80.81 530 VAL A C 1
ATOM 3925 O O . VAL A 1 530 ? 9.383 14.539 -35.636 1.00 80.81 530 VAL A O 1
ATOM 3928 N N . GLU A 1 531 ? 9.017 12.745 -36.942 1.00 80.12 531 GLU A N 1
ATOM 3929 C CA . GLU A 1 531 ? 10.409 12.522 -37.324 1.00 80.12 531 GLU A CA 1
ATOM 3930 C C . GLU A 1 531 ? 10.585 12.846 -38.807 1.00 80.12 531 GLU A C 1
ATOM 3932 O O . GLU A 1 531 ? 9.827 12.394 -39.667 1.00 80.12 531 GLU A O 1
ATOM 3937 N N . THR A 1 532 ? 11.599 13.654 -39.103 1.00 82.62 532 THR A N 1
ATOM 3938 C CA . THR A 1 532 ? 11.894 14.108 -40.462 1.00 82.62 532 THR A CA 1
ATOM 3939 C C . THR A 1 532 ? 13.128 13.416 -41.024 1.00 82.62 532 THR A C 1
ATOM 3941 O O . THR A 1 532 ? 14.131 13.298 -40.319 1.00 82.62 532 THR A O 1
ATOM 3944 N N . SER A 1 533 ? 13.130 13.108 -42.319 1.00 79.94 533 SER A N 1
ATOM 3945 C CA . SER A 1 533 ? 14.240 12.460 -43.042 1.00 79.94 533 SER A CA 1
ATOM 3946 C C . SER A 1 533 ? 14.535 11.024 -42.573 1.00 79.94 533 SER A C 1
ATOM 3948 O O . SER A 1 533 ? 15.692 10.634 -42.412 1.00 79.94 533 SER A O 1
ATOM 3950 N N . VAL A 1 534 ? 13.498 10.216 -42.341 1.00 82.06 534 VAL A N 1
ATOM 3951 C CA . VAL A 1 534 ? 13.650 8.810 -41.940 1.00 82.06 534 VAL A CA 1
ATOM 3952 C C . VAL A 1 534 ? 13.998 7.949 -43.167 1.00 82.06 534 VAL A C 1
ATOM 3954 O O . VAL A 1 534 ? 13.237 7.947 -44.138 1.00 82.06 534 VAL A O 1
ATOM 3957 N N . PRO A 1 535 ? 15.137 7.227 -43.171 1.00 80.81 535 PRO A N 1
ATOM 3958 C CA . PRO A 1 535 ? 15.531 6.368 -44.287 1.00 80.81 535 PRO A CA 1
ATOM 3959 C C . PRO A 1 535 ? 14.668 5.102 -44.362 1.00 80.81 535 PRO A C 1
ATOM 3961 O O . PRO A 1 535 ? 14.188 4.615 -43.337 1.00 80.81 535 PRO A O 1
ATOM 3964 N N . LEU A 1 536 ? 14.529 4.530 -45.564 1.00 80.12 536 LEU A N 1
ATOM 3965 C CA . LEU A 1 536 ? 13.753 3.303 -45.805 1.00 80.12 536 LEU A CA 1
ATOM 3966 C C . LEU A 1 536 ? 14.221 2.111 -44.945 1.00 80.12 536 LEU A C 1
ATOM 3968 O O . LEU A 1 536 ? 13.398 1.296 -44.553 1.00 80.12 536 LEU A O 1
ATOM 3972 N N . ASP A 1 537 ? 15.503 2.047 -44.575 1.00 78.56 537 ASP A N 1
ATOM 3973 C CA . ASP A 1 537 ? 16.066 0.989 -43.716 1.00 78.56 537 ASP A CA 1
ATOM 3974 C C . ASP A 1 537 ? 15.432 0.933 -42.313 1.00 78.56 537 ASP A C 1
ATOM 3976 O O . ASP A 1 537 ? 15.491 -0.087 -41.625 1.00 78.56 537 ASP A O 1
ATOM 3980 N N . ASN A 1 538 ? 14.811 2.032 -41.876 1.00 78.81 538 ASN A N 1
ATOM 3981 C CA . ASN A 1 538 ? 14.096 2.096 -40.606 1.00 78.81 538 ASN A CA 1
ATOM 3982 C C . ASN A 1 538 ? 12.628 1.652 -40.729 1.00 78.81 538 ASN A C 1
ATOM 3984 O O . ASN A 1 538 ? 11.941 1.604 -39.709 1.00 78.81 538 ASN A O 1
ATOM 3988 N N . PHE A 1 539 ? 12.141 1.327 -41.929 1.00 78.12 539 PHE A N 1
ATOM 3989 C CA . PHE A 1 539 ? 10.786 0.834 -42.174 1.00 78.12 539 PHE A CA 1
ATOM 3990 C C . PHE A 1 539 ? 10.754 -0.694 -42.139 1.00 78.12 539 PHE A C 1
ATOM 3992 O O . PHE A 1 539 ? 11.697 -1.370 -42.550 1.00 78.12 539 PHE A O 1
ATOM 3999 N N . ARG A 1 540 ? 9.647 -1.263 -41.660 1.00 70.94 540 ARG A N 1
ATOM 4000 C CA . ARG A 1 540 ? 9.448 -2.713 -41.673 1.00 70.94 540 ARG A CA 1
ATOM 4001 C C . ARG A 1 540 ? 8.913 -3.177 -43.029 1.00 70.94 540 ARG A C 1
ATOM 4003 O O . ARG A 1 540 ? 7.741 -2.969 -43.343 1.00 70.94 540 ARG A O 1
ATOM 4010 N N . LEU A 1 541 ? 9.768 -3.839 -43.799 1.00 77.81 541 LEU A N 1
ATOM 4011 C CA . LEU A 1 541 ? 9.422 -4.465 -45.079 1.00 77.81 541 LEU A CA 1
ATOM 4012 C C . LEU A 1 541 ? 8.864 -5.885 -44.880 1.00 77.81 541 LEU A C 1
ATOM 4014 O O . LEU A 1 541 ? 9.117 -6.505 -43.845 1.00 77.81 541 LEU A O 1
ATOM 4018 N N . ALA A 1 542 ? 8.144 -6.396 -45.882 1.00 66.75 542 ALA A N 1
ATOM 4019 C CA . ALA A 1 542 ? 7.519 -7.724 -45.874 1.00 66.75 542 ALA A CA 1
ATOM 4020 C C . ALA A 1 542 ? 8.515 -8.872 -45.608 1.00 66.75 542 ALA A C 1
ATOM 4022 O O . ALA A 1 542 ? 8.156 -9.867 -44.984 1.00 66.75 542 ALA A O 1
ATOM 4023 N N . ASP A 1 543 ? 9.777 -8.697 -46.009 1.00 62.16 543 ASP A N 1
ATOM 4024 C CA . ASP A 1 543 ? 10.849 -9.688 -45.841 1.00 62.16 543 ASP A CA 1
ATOM 4025 C C . ASP A 1 543 ? 11.467 -9.694 -44.425 1.00 62.16 543 ASP A C 1
ATOM 4027 O O . ASP A 1 543 ? 12.335 -10.514 -44.116 1.00 62.16 543 ASP A O 1
ATOM 4031 N N . HIS A 1 544 ? 11.060 -8.774 -43.541 1.00 65.00 544 HIS A N 1
ATOM 4032 C CA . HIS A 1 544 ? 11.606 -8.679 -42.188 1.00 65.00 544 HIS A CA 1
ATOM 4033 C C . HIS A 1 544 ? 10.975 -9.745 -41.263 1.00 65.00 544 HIS A C 1
ATOM 4035 O O . HIS A 1 544 ? 9.749 -9.778 -41.126 1.00 65.00 544 HIS A O 1
ATOM 4041 N N . PRO A 1 545 ? 11.768 -10.570 -40.543 1.00 65.31 545 PRO A N 1
ATOM 4042 C CA . PRO A 1 545 ? 11.235 -11.637 -39.691 1.00 65.31 545 PRO A CA 1
ATOM 4043 C C . PRO A 1 545 ? 10.331 -11.091 -38.573 1.00 65.31 545 PRO A C 1
ATOM 4045 O O . PRO A 1 545 ? 10.586 -10.012 -38.024 1.00 65.31 545 PRO A O 1
ATOM 4048 N N . LEU A 1 546 ? 9.273 -11.842 -38.239 1.00 69.06 546 LEU A N 1
ATOM 4049 C CA . LEU A 1 546 ? 8.360 -11.538 -37.130 1.00 69.06 546 LEU A CA 1
ATOM 4050 C C . LEU A 1 546 ? 9.083 -11.683 -35.783 1.00 69.06 546 LEU A C 1
ATOM 4052 O O . LEU A 1 546 ? 9.842 -12.631 -35.580 1.00 69.06 546 LEU A O 1
ATOM 4056 N N . ASP A 1 547 ? 8.825 -10.775 -34.838 1.00 69.44 547 ASP A N 1
ATOM 4057 C CA . ASP A 1 547 ? 9.368 -10.906 -33.482 1.00 69.44 547 ASP A CA 1
ATOM 4058 C C . ASP A 1 547 ? 8.429 -11.761 -32.623 1.00 69.44 547 ASP A C 1
ATOM 4060 O O . ASP A 1 547 ? 7.423 -11.295 -32.092 1.00 69.44 547 ASP A O 1
ATOM 4064 N N . THR A 1 548 ? 8.759 -13.045 -32.514 1.00 73.62 548 THR A N 1
ATOM 4065 C CA . THR A 1 548 ? 7.938 -14.062 -31.843 1.00 73.62 548 THR A CA 1
ATOM 4066 C C . THR A 1 548 ? 8.239 -14.196 -30.349 1.00 73.62 548 THR A C 1
ATOM 4068 O O . THR A 1 548 ? 7.490 -14.843 -29.614 1.00 73.62 548 THR A O 1
ATOM 4071 N N . ARG A 1 549 ? 9.313 -13.556 -29.866 1.00 77.06 549 ARG A N 1
ATOM 4072 C CA . ARG A 1 549 ? 9.789 -13.668 -28.477 1.00 77.06 549 ARG A CA 1
ATOM 4073 C C . ARG A 1 549 ? 8.734 -13.259 -27.439 1.00 77.06 549 ARG A C 1
ATOM 4075 O O . ARG A 1 549 ? 8.578 -14.008 -26.475 1.00 77.06 549 ARG A O 1
ATOM 4082 N N . PRO A 1 550 ? 7.983 -12.146 -27.606 1.00 79.12 550 PRO A N 1
ATOM 4083 C CA . PRO A 1 550 ? 6.984 -11.738 -26.616 1.00 79.12 550 PRO A CA 1
ATOM 4084 C C . PRO A 1 550 ? 5.837 -12.749 -26.473 1.00 79.12 550 PRO A C 1
ATOM 4086 O O . PRO A 1 550 ? 5.403 -13.034 -25.361 1.00 79.12 550 PRO A O 1
ATOM 4089 N N . LEU A 1 551 ? 5.383 -13.339 -27.584 1.00 81.06 551 LEU A N 1
ATOM 4090 C CA . LEU A 1 551 ? 4.322 -14.349 -27.577 1.00 81.06 551 LEU A CA 1
ATOM 4091 C C . LEU A 1 551 ? 4.770 -15.631 -26.864 1.00 81.06 551 LEU A C 1
ATOM 4093 O O . LEU A 1 551 ? 4.043 -16.168 -26.031 1.00 81.06 551 LEU A O 1
ATOM 4097 N N . LEU A 1 552 ? 5.984 -16.102 -27.157 1.00 83.44 552 LEU A N 1
ATOM 4098 C CA . LEU A 1 552 ? 6.546 -17.300 -26.529 1.00 83.44 552 LEU A CA 1
ATOM 4099 C C . LEU A 1 552 ? 6.768 -17.111 -25.023 1.00 83.44 552 LEU A C 1
ATOM 4101 O O . LEU A 1 552 ? 6.549 -18.046 -24.252 1.00 83.44 552 LEU A O 1
ATOM 4105 N N . ALA A 1 553 ? 7.155 -15.905 -24.597 1.00 83.12 553 ALA A N 1
ATOM 4106 C CA . ALA A 1 553 ? 7.271 -15.562 -23.184 1.00 83.12 553 ALA A CA 1
ATOM 4107 C C . ALA A 1 553 ? 5.911 -15.637 -22.470 1.00 83.12 553 ALA A C 1
ATOM 4109 O O . ALA A 1 553 ? 5.819 -16.275 -21.425 1.00 83.12 553 ALA A O 1
ATOM 4110 N N . LEU A 1 554 ? 4.849 -15.081 -23.069 1.00 84.75 554 LEU A N 1
ATOM 4111 C CA . LEU A 1 554 ? 3.491 -15.142 -22.511 1.00 84.75 554 LEU A CA 1
ATOM 4112 C C . LEU A 1 554 ? 2.959 -16.577 -22.419 1.00 84.75 554 LEU A C 1
ATOM 4114 O O . LEU A 1 554 ? 2.379 -16.954 -21.406 1.00 84.75 554 LEU A O 1
ATOM 4118 N N . ILE A 1 555 ? 3.183 -17.407 -23.440 1.00 86.62 555 ILE A N 1
ATOM 4119 C CA . ILE A 1 555 ? 2.779 -18.824 -23.405 1.00 86.62 555 ILE A CA 1
ATOM 4120 C C . ILE A 1 555 ? 3.551 -19.581 -22.319 1.00 86.62 555 ILE A C 1
ATOM 4122 O O . ILE A 1 555 ? 2.970 -20.380 -21.584 1.00 86.62 555 ILE A O 1
ATOM 4126 N N . THR A 1 556 ? 4.848 -19.296 -22.181 1.00 87.19 556 THR A N 1
ATOM 4127 C CA . THR A 1 556 ? 5.682 -19.875 -21.121 1.00 87.19 556 THR A CA 1
ATOM 4128 C C . THR A 1 556 ? 5.175 -19.465 -19.741 1.00 87.19 556 THR A C 1
ATOM 4130 O O . THR A 1 556 ? 5.097 -20.311 -18.855 1.00 87.19 556 THR A O 1
ATOM 4133 N N . GLU A 1 557 ? 4.785 -18.202 -19.565 1.00 89.00 557 GLU A N 1
ATOM 4134 C CA . GLU A 1 557 ? 4.210 -17.693 -18.319 1.00 89.00 557 GLU A CA 1
ATOM 4135 C C . GLU A 1 557 ? 2.858 -18.342 -17.992 1.00 89.00 557 GLU A C 1
ATOM 4137 O O . GLU A 1 557 ? 2.632 -18.771 -16.862 1.00 89.00 557 GLU A O 1
ATOM 4142 N N . VAL A 1 558 ? 1.962 -18.478 -18.973 1.00 89.19 558 VAL A N 1
ATOM 4143 C CA . VAL A 1 558 ? 0.680 -19.174 -18.776 1.00 89.19 558 VAL A CA 1
ATOM 4144 C C . VAL A 1 558 ? 0.920 -20.630 -18.367 1.00 89.19 558 VAL A C 1
ATOM 4146 O O . VAL A 1 558 ? 0.298 -21.107 -17.419 1.00 89.19 558 VAL A O 1
ATOM 4149 N N . ARG A 1 559 ? 1.868 -21.323 -19.013 1.00 90.12 559 ARG A N 1
ATOM 4150 C CA . ARG A 1 559 ? 2.250 -22.695 -18.649 1.00 90.12 559 ARG A CA 1
ATOM 4151 C C . ARG A 1 559 ? 2.760 -22.782 -17.211 1.00 90.12 559 ARG A C 1
ATOM 4153 O O . ARG A 1 559 ? 2.283 -23.624 -16.456 1.00 90.12 559 ARG A O 1
ATOM 4160 N N . THR A 1 560 ? 3.712 -21.933 -16.815 1.00 88.31 560 THR A N 1
ATOM 4161 C CA . THR A 1 560 ? 4.277 -21.975 -15.454 1.00 88.31 560 THR A CA 1
ATOM 4162 C C . THR A 1 560 ? 3.223 -21.663 -14.395 1.00 88.31 560 THR A C 1
ATOM 4164 O O . THR A 1 560 ? 3.208 -22.303 -13.344 1.00 88.31 560 THR A O 1
ATOM 4167 N N . ARG A 1 561 ? 2.293 -20.742 -14.676 1.00 86.69 561 ARG A N 1
ATOM 4168 C CA . ARG A 1 561 ? 1.165 -20.434 -13.786 1.00 86.69 561 ARG A CA 1
ATOM 4169 C C . ARG A 1 561 ? 0.166 -21.593 -13.674 1.00 86.69 561 ARG A C 1
ATOM 4171 O O . ARG A 1 561 ? -0.310 -21.853 -12.571 1.00 86.69 561 ARG A O 1
ATOM 4178 N N . LEU A 1 562 ? -0.121 -22.307 -14.766 1.00 86.56 562 LEU A N 1
ATOM 4179 C CA . LEU A 1 562 ? -0.959 -23.514 -14.740 1.00 86.56 562 LEU A CA 1
ATOM 4180 C C . LEU A 1 562 ? -0.306 -24.647 -13.934 1.00 86.56 562 LEU A C 1
ATOM 4182 O O . LEU A 1 562 ? -0.978 -25.273 -13.118 1.00 86.56 562 LEU A O 1
ATOM 4186 N N . GLU A 1 563 ? 1.004 -24.868 -14.093 1.00 86.69 563 GLU A N 1
ATOM 4187 C CA . GLU A 1 563 ? 1.757 -25.837 -13.278 1.00 86.69 563 GLU A CA 1
ATOM 4188 C C . GLU A 1 563 ? 1.746 -25.454 -11.785 1.00 86.69 563 GLU A C 1
ATOM 4190 O O . GLU A 1 563 ? 1.520 -26.303 -10.920 1.00 86.69 563 GLU A O 1
ATOM 4195 N N . ALA A 1 564 ? 1.915 -24.167 -11.463 1.00 84.00 564 ALA A N 1
ATOM 4196 C CA . ALA A 1 564 ? 1.861 -23.675 -10.085 1.00 84.00 564 ALA A CA 1
ATOM 4197 C C . ALA A 1 564 ? 0.480 -23.870 -9.432 1.00 84.00 564 ALA A C 1
ATOM 4199 O O . ALA A 1 564 ? 0.400 -24.092 -8.223 1.00 84.00 564 ALA A O 1
ATOM 4200 N N . ALA A 1 565 ? -0.600 -23.823 -10.217 1.00 80.69 565 ALA A N 1
ATOM 4201 C CA . ALA A 1 565 ? -1.954 -24.079 -9.735 1.00 80.69 565 ALA A CA 1
ATOM 4202 C C . ALA A 1 565 ? -2.229 -25.572 -9.458 1.00 80.69 565 ALA A C 1
ATOM 4204 O O . ALA A 1 565 ? -3.129 -25.896 -8.680 1.00 80.69 565 ALA A O 1
ATOM 4205 N N . THR A 1 566 ? -1.452 -26.497 -10.040 1.00 82.94 566 THR A N 1
ATOM 4206 C CA . THR A 1 566 ? -1.658 -27.954 -9.911 1.00 82.94 566 THR A CA 1
ATOM 4207 C C . THR A 1 566 ? -0.479 -28.714 -9.282 1.00 82.94 566 THR A C 1
ATOM 4209 O O . THR A 1 566 ? -0.098 -29.772 -9.782 1.00 82.94 566 THR A O 1
ATOM 4212 N N . PRO A 1 567 ? 0.063 -28.299 -8.121 1.00 75.75 567 PRO A N 1
ATOM 4213 C CA . PRO A 1 567 ? 1.368 -28.759 -7.627 1.00 75.75 567 PRO A CA 1
ATOM 4214 C C . PRO A 1 567 ? 1.476 -30.271 -7.352 1.00 75.75 567 PRO A C 1
ATOM 4216 O O . PRO A 1 567 ? 2.578 -30.806 -7.266 1.00 75.75 567 PRO A O 1
ATOM 4219 N N . ARG A 1 568 ? 0.351 -30.981 -7.192 1.00 78.56 568 ARG A N 1
ATOM 4220 C CA . ARG A 1 568 ? 0.307 -32.419 -6.860 1.00 78.56 568 ARG A CA 1
ATOM 4221 C C . ARG A 1 568 ? 0.002 -33.336 -8.054 1.00 78.56 568 ARG A C 1
ATOM 4223 O O . ARG A 1 568 ? -0.142 -34.538 -7.847 1.00 78.56 568 ARG A O 1
ATOM 4230 N N . ARG A 1 569 ? -0.125 -32.798 -9.275 1.00 83.81 569 ARG A N 1
ATOM 4231 C CA . ARG A 1 569 ? -0.572 -33.537 -10.472 1.00 83.81 569 ARG A CA 1
ATOM 4232 C C . ARG A 1 569 ? 0.495 -33.554 -11.579 1.00 83.81 569 ARG A C 1
ATOM 4234 O O . ARG A 1 569 ? 0.456 -32.724 -12.488 1.00 83.81 569 ARG A O 1
ATOM 4241 N N . PRO A 1 570 ? 1.464 -34.492 -11.525 1.00 82.75 570 PRO A N 1
ATOM 4242 C CA . PRO A 1 570 ? 2.532 -34.578 -12.524 1.00 82.75 570 PRO A CA 1
ATOM 4243 C C . PRO A 1 570 ? 2.023 -35.001 -13.914 1.00 82.75 570 PRO A C 1
ATOM 4245 O O . PRO A 1 570 ? 2.654 -34.679 -14.917 1.00 82.75 570 PRO A O 1
ATOM 4248 N N . ASP A 1 571 ? 0.876 -35.682 -13.969 1.00 86.38 571 ASP A N 1
ATOM 4249 C CA . ASP A 1 571 ? 0.129 -36.038 -15.180 1.00 86.38 571 ASP A CA 1
ATOM 4250 C C . ASP A 1 571 ? -0.284 -34.795 -15.985 1.00 86.38 571 ASP A C 1
ATOM 4252 O O . ASP A 1 571 ? -0.034 -34.704 -17.190 1.00 86.38 571 ASP A O 1
ATOM 4256 N N . LEU A 1 572 ? -0.849 -33.793 -15.305 1.00 85.94 572 LEU A N 1
ATOM 4257 C CA . LEU A 1 572 ? -1.228 -32.530 -15.938 1.00 85.94 572 LEU A CA 1
ATOM 4258 C C . LEU A 1 572 ? 0.001 -31.720 -16.352 1.00 85.94 572 LEU A C 1
ATOM 4260 O O . LEU A 1 572 ? 0.017 -31.164 -17.444 1.00 85.94 572 LEU A O 1
ATOM 4264 N N . HIS A 1 573 ? 1.060 -31.714 -15.537 1.00 87.31 573 HIS A N 1
ATOM 4265 C CA . HIS A 1 573 ? 2.304 -31.016 -15.878 1.00 87.31 573 HIS A CA 1
ATOM 4266 C C . HIS A 1 573 ? 2.939 -31.563 -17.161 1.00 87.31 573 HIS A C 1
ATOM 4268 O O . HIS A 1 573 ? 3.409 -30.786 -17.989 1.00 87.31 573 HIS A O 1
ATOM 4274 N N . ALA A 1 574 ? 2.941 -32.888 -17.346 1.00 86.81 574 ALA A N 1
ATOM 4275 C CA . ALA A 1 574 ? 3.420 -33.502 -18.582 1.00 86.81 574 ALA A CA 1
ATOM 4276 C C . ALA A 1 574 ? 2.596 -33.028 -19.790 1.00 86.81 574 ALA A C 1
ATOM 4278 O O . ALA A 1 574 ? 3.167 -32.567 -20.775 1.00 86.81 574 ALA A O 1
ATOM 4279 N N . THR A 1 575 ? 1.266 -33.035 -19.657 1.00 87.81 575 THR A N 1
ATOM 4280 C CA . THR A 1 575 ? 0.340 -32.584 -20.710 1.00 87.81 575 THR A CA 1
ATOM 4281 C C . THR A 1 575 ? 0.548 -31.102 -21.055 1.00 87.81 575 THR A C 1
ATOM 4283 O O . THR A 1 575 ? 0.619 -30.737 -22.227 1.00 87.81 575 THR A O 1
ATOM 4286 N N . TYR A 1 576 ? 0.706 -30.229 -20.053 1.00 89.25 576 TYR A N 1
ATOM 4287 C CA . TYR A 1 576 ? 0.960 -28.801 -20.271 1.00 89.25 576 TYR A CA 1
ATOM 4288 C C . TYR A 1 576 ? 2.291 -28.544 -20.979 1.00 89.25 576 TYR A C 1
ATOM 4290 O O . TYR A 1 576 ? 2.357 -27.670 -21.841 1.00 89.25 576 TYR A O 1
ATOM 4298 N N . ARG A 1 577 ? 3.346 -29.296 -20.649 1.00 87.31 577 ARG A N 1
ATOM 4299 C CA . ARG A 1 577 ? 4.660 -29.156 -21.298 1.00 87.31 577 ARG A CA 1
ATOM 4300 C C . ARG A 1 577 ? 4.669 -29.659 -22.728 1.00 87.31 577 ARG A C 1
ATOM 4302 O O . ARG A 1 577 ? 5.383 -29.081 -23.534 1.00 87.31 577 ARG A O 1
ATOM 4309 N N . GLU A 1 578 ? 3.887 -30.692 -23.024 1.00 87.00 578 GLU A N 1
ATOM 4310 C CA . GLU A 1 578 ? 3.741 -31.229 -24.376 1.00 87.00 578 GLU A CA 1
ATOM 4311 C C . GLU A 1 578 ? 2.956 -30.270 -25.283 1.00 87.00 578 GLU A C 1
ATOM 4313 O O . GLU A 1 578 ? 3.389 -29.973 -26.393 1.00 87.00 578 GLU A O 1
ATOM 4318 N N . VAL A 1 579 ? 1.824 -29.737 -24.805 1.00 85.75 579 VAL A N 1
ATOM 4319 C CA . VAL A 1 579 ? 0.949 -28.872 -25.618 1.00 85.75 579 VAL A CA 1
ATOM 4320 C C . VAL A 1 579 ? 1.456 -27.424 -25.697 1.00 85.75 579 VAL A C 1
ATOM 4322 O O . VAL A 1 579 ? 1.339 -26.791 -26.746 1.00 85.75 579 VAL A O 1
ATOM 4325 N N . LEU A 1 580 ? 2.026 -26.880 -24.614 1.00 85.75 580 LEU A N 1
ATOM 4326 C CA . LEU A 1 580 ? 2.553 -25.507 -24.529 1.00 85.75 580 LEU A CA 1
ATOM 4327 C C . LEU A 1 580 ? 4.094 -25.491 -24.589 1.00 85.75 580 LEU A C 1
ATOM 4329 O O . LEU A 1 580 ? 4.770 -24.860 -23.764 1.00 85.75 580 LEU A O 1
ATOM 4333 N N . ASP A 1 581 ? 4.667 -26.211 -25.555 1.00 84.00 581 ASP A N 1
ATOM 4334 C CA . ASP A 1 581 ? 6.115 -26.268 -25.769 1.00 84.00 581 ASP A CA 1
ATOM 4335 C C . ASP A 1 581 ? 6.620 -25.049 -26.568 1.00 84.00 581 ASP A C 1
ATOM 4337 O O . ASP A 1 581 ? 6.438 -24.937 -27.782 1.00 84.00 581 ASP A O 1
ATOM 4341 N N . ALA A 1 582 ? 7.267 -24.103 -25.879 1.00 81.31 582 ALA A N 1
ATOM 4342 C CA . ALA A 1 582 ? 7.780 -22.871 -26.478 1.00 81.31 582 ALA A CA 1
ATOM 4343 C C . ALA A 1 582 ? 8.830 -23.104 -27.594 1.00 81.31 582 ALA A C 1
ATOM 4345 O O . ALA A 1 582 ? 8.699 -22.476 -28.647 1.00 81.31 582 ALA A O 1
ATOM 4346 N N . PRO A 1 583 ? 9.853 -23.972 -27.433 1.00 81.81 583 PRO A N 1
ATOM 4347 C CA . PRO A 1 583 ? 10.762 -24.338 -28.520 1.00 81.81 583 PRO A CA 1
ATOM 4348 C C . PRO A 1 583 ? 10.060 -24.881 -29.771 1.00 81.81 583 PRO A C 1
ATOM 4350 O O . PRO A 1 583 ? 10.397 -24.457 -30.878 1.00 81.81 583 PRO A O 1
ATOM 4353 N N . LEU A 1 584 ? 9.075 -25.770 -29.613 1.00 83.81 584 LEU A N 1
ATOM 4354 C CA . LEU A 1 584 ? 8.315 -26.322 -30.737 1.00 83.81 584 LEU A CA 1
ATOM 4355 C C . LEU A 1 584 ? 7.472 -25.240 -31.425 1.00 83.81 584 LEU A C 1
ATOM 4357 O O . LEU A 1 584 ? 7.526 -25.092 -32.645 1.00 83.81 584 LEU A O 1
ATOM 4361 N N . LEU A 1 585 ? 6.754 -24.425 -30.648 1.00 81.56 585 LEU A N 1
ATOM 4362 C CA . LEU A 1 585 ? 5.964 -23.308 -31.176 1.00 81.56 585 LEU A CA 1
ATOM 4363 C C . LEU A 1 585 ? 6.839 -22.284 -31.906 1.00 81.56 585 LEU A C 1
ATOM 4365 O O . LEU A 1 585 ? 6.428 -21.755 -32.936 1.00 81.56 585 LEU A O 1
ATOM 4369 N N . LYS A 1 586 ? 8.064 -22.043 -31.422 1.00 79.81 586 LYS A N 1
ATOM 4370 C CA . LYS A 1 586 ? 9.051 -21.202 -32.107 1.00 79.81 586 LYS A CA 1
ATOM 4371 C C . LYS A 1 586 ? 9.410 -21.772 -33.480 1.00 79.81 586 LYS A C 1
ATOM 4373 O O . LYS A 1 586 ? 9.352 -21.037 -34.459 1.00 79.81 586 LYS A O 1
ATOM 4378 N N . GLN A 1 587 ? 9.727 -23.066 -33.558 1.00 80.12 587 GLN A N 1
ATOM 4379 C CA . GLN A 1 587 ? 10.065 -23.734 -34.820 1.00 80.12 587 GLN A CA 1
ATOM 4380 C C . GLN A 1 587 ? 8.900 -23.705 -35.814 1.00 80.12 587 GLN A C 1
ATOM 4382 O O . GLN A 1 587 ? 9.098 -23.403 -36.988 1.00 80.12 587 GLN A O 1
ATOM 4387 N N . MET A 1 588 ? 7.677 -23.966 -35.346 1.00 76.56 588 MET A N 1
ATOM 4388 C CA . MET A 1 588 ? 6.476 -23.919 -36.186 1.00 76.56 588 MET A CA 1
ATOM 4389 C C . MET A 1 588 ? 6.205 -22.510 -36.726 1.00 76.56 588 MET A C 1
ATOM 4391 O O . MET A 1 588 ? 5.782 -22.362 -37.872 1.00 76.56 588 MET A O 1
ATOM 4395 N N . LEU A 1 589 ? 6.466 -21.480 -35.919 1.00 74.31 589 LEU A N 1
ATOM 4396 C CA . LEU A 1 589 ? 6.250 -20.084 -36.291 1.00 74.31 589 LEU A CA 1
ATOM 4397 C C . LEU A 1 589 ? 7.349 -19.556 -37.232 1.00 74.31 589 LEU A C 1
ATOM 4399 O O . LEU A 1 589 ? 7.035 -18.828 -38.167 1.00 74.31 589 LEU A O 1
ATOM 4403 N N . GLU A 1 590 ? 8.609 -19.970 -37.046 1.00 71.50 590 GLU A N 1
ATOM 4404 C CA . GLU A 1 590 ? 9.732 -19.662 -37.953 1.00 71.50 590 GLU A CA 1
ATOM 4405 C C . GLU A 1 590 ? 9.597 -20.365 -39.311 1.00 71.50 590 GLU A C 1
ATOM 4407 O O . GLU A 1 590 ? 9.943 -19.791 -40.340 1.00 71.50 590 GLU A O 1
ATOM 4412 N N . ALA A 1 591 ? 9.054 -21.584 -39.327 1.00 70.06 591 ALA A N 1
ATOM 4413 C CA . ALA A 1 591 ? 8.769 -22.320 -40.555 1.00 70.06 591 ALA A CA 1
ATOM 4414 C C . ALA A 1 591 ? 7.481 -21.850 -41.264 1.00 70.06 591 ALA A C 1
ATOM 4416 O O . ALA A 1 591 ? 7.203 -22.303 -42.372 1.00 70.06 591 ALA A O 1
ATOM 4417 N N . GLY A 1 592 ? 6.681 -20.975 -40.636 1.00 63.03 592 GLY A N 1
ATOM 4418 C CA . GLY A 1 592 ? 5.390 -20.521 -41.169 1.00 63.03 592 GLY A CA 1
ATOM 4419 C C . GLY A 1 592 ? 4.310 -21.612 -41.222 1.00 63.03 592 GLY A C 1
ATOM 4420 O O . GLY A 1 592 ? 3.355 -21.482 -41.978 1.00 63.03 592 GLY A O 1
ATOM 4421 N N . VAL A 1 593 ? 4.462 -22.685 -40.436 1.00 63.44 593 VAL A N 1
ATOM 4422 C CA . VAL A 1 593 ? 3.601 -23.891 -40.426 1.00 63.44 593 VAL A CA 1
ATOM 4423 C C . VAL A 1 593 ? 2.518 -23.814 -39.334 1.00 63.44 593 VAL A C 1
ATOM 4425 O O . VAL A 1 593 ? 1.727 -24.736 -39.147 1.00 63.44 593 VAL A O 1
ATOM 4428 N N . LEU A 1 594 ? 2.472 -22.727 -38.555 1.00 65.50 594 LEU A N 1
ATOM 4429 C CA . LEU A 1 594 ? 1.463 -22.562 -37.511 1.00 65.50 594 LEU A CA 1
ATOM 4430 C C . LEU A 1 594 ? 0.104 -22.182 -38.121 1.00 65.50 594 LEU A C 1
ATOM 4432 O O . LEU A 1 594 ? -0.251 -21.008 -38.216 1.00 65.50 594 LEU A O 1
ATOM 4436 N N . ASP A 1 595 ? -0.669 -23.195 -38.504 1.00 67.62 595 ASP A N 1
ATOM 4437 C CA . ASP A 1 595 ? -2.001 -22.992 -39.063 1.00 67.62 595 ASP A CA 1
ATOM 4438 C C . ASP A 1 595 ? -2.998 -22.488 -38.004 1.00 67.62 595 ASP A C 1
ATOM 4440 O O . ASP A 1 595 ? -2.955 -22.866 -36.827 1.00 67.62 595 ASP A O 1
ATOM 4444 N N . LEU A 1 596 ? -3.985 -21.700 -38.437 1.00 66.75 596 LEU A N 1
ATOM 4445 C CA . LEU A 1 596 ? -5.057 -21.182 -37.578 1.00 66.75 596 LEU A CA 1
ATOM 4446 C C . LEU A 1 596 ? -5.791 -22.277 -36.762 1.00 66.75 596 LEU A C 1
ATOM 4448 O O . LEU A 1 596 ? -6.006 -22.068 -35.566 1.00 66.75 596 LEU A O 1
ATOM 4452 N N . PRO A 1 597 ? -6.096 -23.478 -37.305 1.00 73.75 597 PRO A N 1
ATOM 4453 C CA . PRO A 1 597 ? -6.672 -24.571 -36.520 1.00 73.75 597 PRO A CA 1
ATOM 4454 C C . PRO A 1 597 ? -5.773 -25.068 -35.380 1.00 73.75 597 PRO A C 1
ATOM 4456 O O . PRO A 1 597 ? -6.283 -25.540 -34.365 1.00 73.75 597 PRO A O 1
ATOM 4459 N N . ALA A 1 598 ? -4.445 -24.985 -35.516 1.00 75.06 598 ALA A N 1
ATOM 4460 C CA . ALA A 1 598 ? -3.524 -25.341 -34.437 1.00 75.06 598 ALA A CA 1
ATOM 4461 C C . ALA A 1 598 ? -3.601 -24.328 -33.288 1.00 75.06 598 ALA A C 1
ATOM 4463 O O . ALA A 1 598 ? -3.654 -24.727 -32.124 1.00 75.06 598 ALA A O 1
ATOM 4464 N N . VAL A 1 599 ? -3.711 -23.034 -33.608 1.00 74.94 599 VAL A N 1
ATOM 4465 C CA . VAL A 1 599 ? -3.892 -21.972 -32.606 1.00 74.94 599 VAL A CA 1
ATOM 4466 C C . VAL A 1 599 ? -5.233 -22.104 -31.885 1.00 74.94 599 VAL A C 1
ATOM 4468 O O . VAL A 1 599 ? -5.280 -21.986 -30.663 1.00 74.94 599 VAL A O 1
ATOM 4471 N N . VAL A 1 600 ? -6.310 -22.418 -32.611 1.00 79.62 600 VAL A N 1
ATOM 4472 C CA . VAL A 1 600 ? -7.636 -22.676 -32.022 1.00 79.62 600 VAL A CA 1
ATOM 4473 C C . VAL A 1 600 ? -7.580 -23.833 -31.023 1.00 79.62 600 VAL A C 1
ATOM 4475 O O . VAL A 1 600 ? -8.125 -23.715 -29.926 1.00 79.62 600 VAL A O 1
ATOM 4478 N N . ARG A 1 601 ? -6.884 -24.931 -31.355 1.00 83.00 601 ARG A N 1
ATOM 4479 C CA . ARG A 1 601 ? -6.691 -26.058 -30.426 1.00 83.00 601 ARG A CA 1
ATOM 4480 C C . ARG A 1 601 ? -5.915 -25.649 -29.178 1.00 83.00 601 ARG A C 1
ATOM 4482 O O . ARG A 1 601 ? -6.310 -26.028 -28.081 1.00 83.00 601 ARG A O 1
ATOM 4489 N N . LEU A 1 602 ? -4.855 -24.856 -29.332 1.00 84.25 602 LEU A N 1
ATOM 4490 C CA . LEU A 1 602 ? -4.043 -24.388 -28.209 1.00 84.25 602 LEU A CA 1
ATOM 4491 C C . LEU A 1 602 ? -4.831 -23.445 -27.289 1.00 84.25 602 LEU A C 1
ATOM 4493 O O . LEU A 1 602 ? -4.834 -23.630 -26.074 1.00 84.25 602 LEU A O 1
ATOM 4497 N N . ALA A 1 603 ? -5.560 -22.482 -27.856 1.00 85.50 603 ALA A N 1
ATOM 4498 C CA . ALA A 1 603 ? -6.407 -21.576 -27.084 1.00 85.50 603 ALA A CA 1
ATOM 4499 C C . ALA A 1 603 ? -7.542 -22.325 -26.368 1.00 85.50 603 ALA A C 1
ATOM 4501 O O . ALA A 1 603 ? -7.788 -22.083 -25.187 1.00 85.50 603 ALA A O 1
ATOM 4502 N N . ARG A 1 604 ? -8.188 -23.279 -27.055 1.00 89.88 604 ARG A N 1
ATOM 4503 C CA . ARG A 1 604 ? -9.205 -24.155 -26.460 1.00 89.88 604 ARG A CA 1
ATOM 4504 C C . ARG A 1 604 ? -8.636 -24.946 -25.286 1.00 89.88 604 ARG A C 1
ATOM 4506 O O . ARG A 1 604 ? -9.246 -24.937 -24.224 1.00 89.88 604 ARG A O 1
ATOM 4513 N N . PHE A 1 605 ? -7.464 -25.555 -25.453 1.00 91.12 605 PHE A N 1
ATOM 4514 C CA . PHE A 1 605 ? -6.801 -26.327 -24.403 1.00 91.12 605 PHE A CA 1
ATOM 4515 C C . PHE A 1 605 ? -6.500 -25.483 -23.158 1.00 91.12 605 PHE A C 1
ATOM 4517 O O . PHE A 1 605 ? -6.774 -25.920 -22.041 1.00 91.12 605 PHE A O 1
ATOM 4524 N N . VAL A 1 606 ? -5.981 -24.261 -23.328 1.00 89.25 606 VAL A N 1
ATOM 4525 C CA . VAL A 1 606 ? -5.717 -23.349 -22.200 1.00 89.25 606 VAL A CA 1
ATOM 4526 C C . VAL A 1 606 ? -7.016 -22.989 -21.477 1.00 89.25 606 VAL A C 1
ATOM 4528 O O . VAL A 1 606 ? -7.074 -23.080 -20.253 1.00 89.25 606 VAL A O 1
ATOM 4531 N N . LEU A 1 607 ? -8.070 -22.628 -22.213 1.00 90.50 607 LEU A N 1
ATOM 4532 C CA . LEU A 1 607 ? -9.356 -22.240 -21.622 1.00 90.50 607 LEU A CA 1
ATOM 4533 C C . LEU A 1 607 ? -10.059 -23.418 -20.932 1.00 90.50 607 LEU A C 1
ATOM 4535 O O . LEU A 1 607 ? -10.608 -23.237 -19.853 1.00 90.50 607 LEU A O 1
ATOM 4539 N N . GLU A 1 608 ? -9.998 -24.623 -21.504 1.00 91.06 608 GLU A N 1
ATOM 4540 C CA . GLU A 1 608 ? -10.486 -25.859 -20.872 1.00 91.06 608 GLU A CA 1
ATOM 4541 C C . GLU A 1 608 ? -9.698 -26.202 -19.607 1.00 91.06 608 GLU A C 1
ATOM 4543 O O . GLU A 1 608 ? -10.279 -26.596 -18.597 1.00 91.06 608 GLU A O 1
ATOM 4548 N N . SER A 1 609 ? -8.376 -26.025 -19.636 1.00 89.38 609 SER A N 1
ATOM 4549 C CA . SER A 1 609 ? -7.527 -26.252 -18.465 1.00 89.38 609 SER A CA 1
ATOM 4550 C C . SER A 1 609 ? -7.889 -25.297 -17.327 1.00 89.38 609 SER A C 1
ATOM 4552 O O . SER A 1 609 ? -7.978 -25.725 -16.182 1.00 89.38 609 SER A O 1
ATOM 4554 N N . VAL A 1 610 ? -8.159 -24.024 -17.636 1.00 89.00 610 VAL A N 1
ATOM 4555 C CA . VAL A 1 610 ? -8.611 -23.033 -16.647 1.00 89.00 610 VAL A CA 1
ATOM 4556 C C . VAL A 1 610 ? -10.030 -23.340 -16.148 1.00 89.00 610 VAL A C 1
ATOM 4558 O O . VAL A 1 610 ? -10.236 -23.363 -14.937 1.00 89.00 610 VAL A O 1
ATOM 4561 N N . GLU A 1 611 ? -10.980 -23.657 -17.037 1.00 89.94 611 GLU A N 1
ATOM 4562 C CA . GLU A 1 611 ? -12.363 -24.023 -16.669 1.00 89.94 611 GLU A CA 1
ATOM 4563 C C . GLU A 1 611 ? -12.397 -25.198 -15.681 1.00 89.94 611 GLU A C 1
ATOM 4565 O O . GLU A 1 611 ? -13.129 -25.158 -14.695 1.00 89.94 611 GLU A O 1
ATOM 4570 N N . ASN A 1 612 ? -11.572 -26.223 -15.910 1.00 88.25 612 ASN A N 1
ATOM 4571 C CA . ASN A 1 612 ? -11.513 -27.414 -15.060 1.00 88.25 612 ASN A CA 1
ATOM 4572 C C . ASN A 1 612 ? -10.902 -27.159 -13.671 1.00 88.25 612 ASN A C 1
ATOM 4574 O O . ASN A 1 612 ? -11.096 -27.970 -12.764 1.00 88.25 612 ASN A O 1
ATOM 4578 N N . LEU A 1 613 ? -10.132 -26.079 -13.507 1.00 84.75 613 LEU A N 1
ATOM 4579 C CA . LEU A 1 613 ? -9.492 -25.715 -12.239 1.00 84.75 613 LEU A CA 1
ATOM 4580 C C . LEU A 1 613 ? -10.318 -24.712 -11.424 1.00 84.75 613 LEU A C 1
ATOM 4582 O O . LEU A 1 613 ? -10.138 -24.621 -10.209 1.00 84.75 613 LEU A O 1
ATOM 4586 N N . GLU A 1 614 ? -11.219 -23.968 -12.061 1.00 84.75 614 GLU A N 1
ATOM 4587 C CA . GLU A 1 614 ? -12.076 -22.997 -11.389 1.00 84.75 614 GLU A CA 1
ATOM 4588 C C . GLU A 1 614 ? -13.229 -23.637 -10.597 1.00 84.75 614 GLU A C 1
ATOM 4590 O O . GLU A 1 614 ? -13.673 -24.759 -10.837 1.00 84.75 614 GLU A O 1
ATOM 4595 N N . ALA A 1 615 ? -13.769 -22.880 -9.637 1.00 78.50 615 ALA A N 1
ATOM 4596 C CA . ALA A 1 615 ? -14.990 -23.271 -8.940 1.00 78.50 615 ALA A CA 1
ATOM 4597 C C . ALA A 1 615 ? -16.203 -23.285 -9.903 1.00 78.50 615 ALA A C 1
ATOM 4599 O O . ALA A 1 615 ? -16.279 -22.415 -10.775 1.00 78.50 615 ALA A O 1
ATOM 4600 N N . PRO A 1 616 ? -17.213 -24.158 -9.696 1.00 79.81 616 PRO A N 1
ATOM 4601 C CA . PRO A 1 616 ? -18.324 -24.357 -10.639 1.00 79.81 616 PRO A CA 1
ATOM 4602 C C . PRO A 1 616 ? -19.048 -23.074 -11.079 1.00 79.81 616 PRO A C 1
ATOM 4604 O O . PRO A 1 616 ? -19.309 -22.888 -12.258 1.00 79.81 616 PRO A O 1
ATOM 4607 N N . VAL A 1 617 ? -19.294 -22.145 -10.146 1.00 79.00 617 VAL A N 1
ATOM 4608 C CA . VAL A 1 617 ? -19.969 -20.859 -10.422 1.00 79.00 617 VAL A CA 1
ATOM 4609 C C . VAL A 1 617 ? -19.177 -19.977 -11.401 1.00 79.00 617 VAL A C 1
ATOM 4611 O O . VAL A 1 617 ? -19.755 -19.189 -12.142 1.00 79.00 617 VAL A O 1
ATOM 4614 N N . ARG A 1 618 ? -17.844 -20.087 -11.401 1.00 82.19 618 ARG A N 1
ATOM 4615 C CA . ARG A 1 618 ? -16.953 -19.320 -12.286 1.00 82.19 618 ARG A CA 1
ATOM 4616 C C . ARG A 1 618 ? -16.624 -20.070 -13.573 1.00 82.19 618 ARG A C 1
ATOM 4618 O O . ARG A 1 618 ? -16.483 -19.425 -14.607 1.00 82.19 618 ARG A O 1
ATOM 4625 N N . ALA A 1 619 ? -16.610 -21.402 -13.532 1.00 86.44 619 ALA A N 1
ATOM 4626 C CA . ALA A 1 619 ? -16.452 -22.237 -14.718 1.00 86.44 619 ALA A CA 1
ATOM 4627 C C . ALA A 1 619 ? -17.520 -21.922 -15.783 1.00 86.44 619 ALA A C 1
ATOM 4629 O O . ALA A 1 619 ? -17.197 -21.847 -16.966 1.00 86.44 619 ALA A O 1
ATOM 4630 N N . ASP A 1 620 ? -18.762 -21.627 -15.377 1.00 86.06 620 ASP A N 1
ATOM 4631 C CA . ASP A 1 620 ? -19.823 -21.211 -16.307 1.00 86.06 620 ASP A CA 1
ATOM 4632 C C . ASP A 1 620 ? -19.494 -19.888 -17.030 1.00 86.06 620 ASP A C 1
ATOM 4634 O O . ASP A 1 620 ? -19.716 -19.765 -18.234 1.00 86.06 620 ASP A O 1
ATOM 4638 N N . ARG A 1 621 ? -18.890 -18.911 -16.337 1.00 87.94 621 ARG A N 1
ATOM 4639 C CA . ARG A 1 621 ? -18.409 -17.656 -16.950 1.00 87.94 621 ARG A CA 1
ATOM 4640 C C . ARG A 1 621 ? -17.305 -17.933 -17.969 1.00 87.94 621 ARG A C 1
ATOM 4642 O O . ARG A 1 621 ? -17.331 -17.379 -19.067 1.00 87.94 621 ARG A O 1
ATOM 4649 N N . THR A 1 622 ? -16.339 -18.772 -17.607 1.00 89.06 622 THR A N 1
ATOM 4650 C CA . THR A 1 622 ? -15.210 -19.133 -18.477 1.00 89.06 622 THR A CA 1
ATOM 4651 C C . THR A 1 622 ? -15.668 -19.926 -19.696 1.00 89.06 622 THR A C 1
ATOM 4653 O O . THR A 1 622 ? -15.165 -19.697 -20.796 1.00 89.06 622 THR A O 1
ATOM 4656 N N . ARG A 1 623 ? -16.696 -20.768 -19.544 1.00 90.31 623 ARG A N 1
ATOM 4657 C CA . ARG A 1 623 ? -17.355 -21.473 -20.647 1.00 90.31 623 ARG A CA 1
ATOM 4658 C C . ARG A 1 623 ? -17.978 -20.510 -21.652 1.00 90.31 623 ARG A C 1
ATOM 4660 O O . ARG A 1 623 ? -17.666 -20.620 -22.834 1.00 90.31 623 ARG A O 1
ATOM 4667 N N . VAL A 1 624 ? -18.788 -19.553 -21.188 1.00 89.62 624 VAL A N 1
ATOM 4668 C CA . VAL A 1 624 ? -19.405 -18.530 -22.057 1.00 89.62 624 VAL A CA 1
ATOM 4669 C C . VAL A 1 624 ? -18.328 -17.722 -22.784 1.00 89.62 624 VAL A C 1
ATOM 4671 O O . VAL A 1 624 ? -18.374 -17.581 -24.002 1.00 89.62 624 VAL A O 1
ATOM 4674 N N . TRP A 1 625 ? -17.298 -17.265 -22.062 1.00 92.38 625 TRP A N 1
ATOM 4675 C CA . TRP A 1 625 ? -16.199 -16.502 -22.661 1.00 92.38 625 TRP A CA 1
ATOM 4676 C C . TRP A 1 625 ? -15.445 -17.310 -23.728 1.00 92.38 625 TRP A C 1
ATOM 4678 O O . TRP A 1 625 ? -15.118 -16.787 -24.794 1.00 92.38 625 TRP A O 1
ATOM 4688 N N . ARG A 1 626 ? -15.184 -18.598 -23.463 1.00 91.25 626 ARG A N 1
ATOM 4689 C CA . ARG A 1 626 ? -14.540 -19.508 -24.417 1.00 91.25 626 ARG A CA 1
ATOM 4690 C C . ARG A 1 626 ? -15.376 -19.666 -25.683 1.00 91.25 626 ARG A C 1
ATOM 4692 O O . ARG A 1 626 ? -14.806 -19.617 -26.769 1.00 91.25 626 ARG A O 1
ATOM 4699 N N . GLU A 1 627 ? -16.682 -19.880 -25.557 1.00 88.75 627 GLU A N 1
ATOM 4700 C CA . GLU A 1 627 ? -17.586 -20.031 -26.704 1.00 88.75 627 GLU A CA 1
ATOM 4701 C C . GLU A 1 627 ? -17.591 -18.769 -27.578 1.00 88.75 627 GLU A C 1
ATOM 4703 O O . GLU A 1 627 ? -17.388 -18.871 -28.790 1.00 88.75 627 GLU A O 1
ATOM 4708 N N . ASP A 1 628 ? -17.692 -17.587 -26.965 1.00 88.50 628 ASP A N 1
ATOM 4709 C CA . ASP A 1 628 ? -17.655 -16.302 -27.673 1.00 88.50 628 ASP A CA 1
ATOM 4710 C C . ASP A 1 628 ? -16.315 -16.073 -28.401 1.00 88.50 628 ASP A C 1
ATOM 4712 O O . ASP A 1 628 ? -16.281 -15.657 -29.564 1.00 88.50 628 ASP A O 1
ATOM 4716 N N . PHE A 1 629 ? -15.193 -16.370 -27.737 1.00 89.06 629 PHE A N 1
ATOM 4717 C CA . PHE A 1 629 ? -13.851 -16.206 -28.299 1.00 89.06 629 PHE A CA 1
ATOM 4718 C C . PHE A 1 629 ? -13.574 -17.179 -29.453 1.00 89.06 629 PHE A C 1
ATOM 4720 O O . PHE A 1 629 ? -13.056 -16.776 -30.499 1.00 89.06 629 PHE A O 1
ATOM 4727 N N . LEU A 1 630 ? -13.922 -18.459 -29.283 1.00 87.56 630 LEU A N 1
ATOM 4728 C CA . LEU A 1 630 ? -13.738 -19.474 -30.321 1.00 87.56 630 LEU A CA 1
ATOM 4729 C C . LEU A 1 630 ? -14.641 -19.194 -31.528 1.00 87.56 630 LEU A C 1
ATOM 4731 O O . LEU A 1 630 ? -14.151 -19.228 -32.656 1.00 87.56 630 LEU A O 1
ATOM 4735 N N . GLY A 1 631 ? -15.904 -18.814 -31.297 1.00 85.38 631 GLY A N 1
ATOM 4736 C CA . GLY A 1 631 ? -16.824 -18.404 -32.360 1.00 85.38 631 GLY A CA 1
ATOM 4737 C C . GLY A 1 631 ? -16.313 -17.191 -33.146 1.00 85.38 631 GLY A C 1
ATOM 4738 O O . GLY A 1 631 ? -16.413 -17.155 -34.375 1.00 85.38 631 GLY A O 1
ATOM 4739 N N . PHE A 1 632 ? -15.678 -16.223 -32.472 1.00 86.00 632 PHE A N 1
ATOM 4740 C CA . PHE A 1 632 ? -15.014 -15.108 -33.150 1.00 86.00 632 PHE A CA 1
ATOM 4741 C C . PHE A 1 632 ? -13.867 -15.586 -34.050 1.00 86.00 632 PHE A C 1
ATOM 4743 O O . PHE A 1 632 ? -13.842 -15.213 -35.223 1.00 86.00 632 PHE A O 1
ATOM 4750 N N . ILE A 1 633 ? -12.948 -16.428 -33.563 1.00 82.50 633 ILE A N 1
ATOM 4751 C CA . ILE A 1 633 ? -11.819 -16.907 -34.383 1.00 82.50 633 ILE A CA 1
ATOM 4752 C C . ILE A 1 633 ? -12.306 -17.717 -35.592 1.00 82.50 633 ILE A C 1
ATOM 4754 O O . ILE A 1 633 ? -11.812 -17.512 -36.703 1.00 82.50 633 ILE A O 1
ATOM 4758 N N . GLU A 1 634 ? -13.298 -18.588 -35.404 1.00 80.75 634 GLU A N 1
ATOM 4759 C CA . GLU A 1 634 ? -13.896 -19.377 -36.487 1.00 80.75 634 GLU A CA 1
ATOM 4760 C C . GLU A 1 634 ? -14.547 -18.473 -37.553 1.00 80.75 634 GLU A C 1
ATOM 4762 O O . GLU A 1 634 ? -14.382 -18.707 -38.753 1.00 80.75 634 GLU A O 1
ATOM 4767 N N . SER A 1 635 ? -15.190 -17.368 -37.147 1.00 80.31 635 SER A N 1
ATOM 4768 C CA . SER A 1 635 ? -15.733 -16.373 -38.088 1.00 80.31 635 SER A CA 1
ATOM 4769 C C . SER A 1 635 ? -14.648 -15.654 -38.907 1.00 80.31 635 SER A C 1
ATOM 4771 O O . SER A 1 635 ? -14.847 -15.379 -40.091 1.00 80.31 635 SER A O 1
ATOM 4773 N N . GLN A 1 636 ? -13.475 -15.391 -38.315 1.00 74.06 636 GLN A N 1
ATOM 4774 C CA . GLN A 1 636 ? -12.340 -14.764 -39.008 1.00 74.06 636 GLN A CA 1
ATOM 4775 C C . GLN A 1 636 ? -11.671 -15.724 -40.000 1.00 74.06 636 GLN A C 1
ATOM 4777 O O . GLN A 1 636 ? -11.190 -15.292 -41.049 1.00 74.06 636 GLN A O 1
ATOM 4782 N N . GLN A 1 637 ? -11.688 -17.029 -39.705 1.00 66.31 637 GLN A N 1
ATOM 4783 C CA . GLN A 1 637 ? -11.218 -18.064 -40.625 1.00 66.31 637 GLN A CA 1
ATOM 4784 C C . GLN A 1 637 ? -12.056 -18.097 -41.907 1.00 66.31 637 GLN A C 1
ATOM 4786 O O . GLN A 1 637 ? -11.496 -18.155 -43.001 1.00 66.31 637 GLN A O 1
ATOM 4791 N N . ALA A 1 638 ? -13.385 -18.007 -41.786 1.00 64.25 638 ALA A N 1
ATOM 4792 C CA . ALA A 1 638 ? -14.279 -17.940 -42.943 1.00 64.25 638 ALA A CA 1
ATOM 4793 C C . ALA A 1 638 ? -14.029 -16.686 -43.804 1.00 64.25 638 ALA A C 1
ATOM 4795 O O . ALA A 1 638 ? -14.162 -16.739 -45.025 1.00 64.25 638 ALA A O 1
ATOM 4796 N N . ALA A 1 639 ? -13.616 -15.578 -43.179 1.00 62.78 639 ALA A N 1
ATOM 4797 C CA . ALA A 1 639 ? -13.300 -14.315 -43.846 1.00 62.78 639 ALA A CA 1
ATOM 4798 C C . ALA A 1 639 ? -11.871 -14.234 -44.442 1.00 62.78 639 ALA A C 1
ATOM 4800 O O . ALA A 1 639 ? -11.561 -13.255 -45.114 1.00 62.78 639 ALA A O 1
ATOM 4801 N N . SER A 1 640 ? -11.006 -15.242 -44.236 1.00 59.50 640 SER A N 1
ATOM 4802 C CA . SER A 1 640 ? -9.589 -15.260 -44.668 1.00 59.50 640 SER A CA 1
ATOM 4803 C C . SER A 1 640 ? -8.728 -14.071 -44.190 1.00 59.50 640 SER A C 1
ATOM 4805 O O . SER A 1 640 ? -7.735 -13.738 -44.835 1.00 59.50 640 SER A O 1
ATOM 4807 N N . GLU A 1 641 ? -9.051 -13.439 -43.053 1.00 57.22 641 GLU A N 1
ATOM 4808 C CA . GLU A 1 641 ? -8.227 -12.364 -42.472 1.00 57.22 641 GLU A CA 1
ATOM 4809 C C . GLU A 1 641 ? -7.273 -12.892 -41.373 1.00 57.22 641 GLU A C 1
ATOM 4811 O O . GLU A 1 641 ? -7.689 -13.049 -40.219 1.00 57.22 641 GLU A O 1
ATOM 4816 N N . PRO A 1 642 ? -5.966 -13.099 -41.649 1.00 58.25 642 PRO A N 1
ATOM 4817 C CA . PRO A 1 642 ? -5.003 -13.558 -40.635 1.00 58.25 642 PRO A CA 1
ATOM 4818 C C . PRO A 1 642 ? -4.790 -12.538 -39.498 1.00 58.25 642 PRO A C 1
ATOM 4820 O O . PRO A 1 642 ? -4.440 -12.903 -38.375 1.00 58.25 642 PRO A O 1
ATOM 4823 N N . SER A 1 643 ? -5.068 -11.255 -39.750 1.00 63.81 643 SER A N 1
ATOM 4824 C CA . SER A 1 643 ? -4.927 -10.164 -38.778 1.00 63.81 643 SER A CA 1
ATOM 4825 C C . SER A 1 643 ? -5.989 -10.183 -37.669 1.00 63.81 643 SER A C 1
ATOM 4827 O O . SER A 1 643 ? -5.830 -9.492 -36.661 1.00 63.81 643 SER A O 1
ATOM 4829 N N . GLY A 1 644 ? -7.094 -10.922 -37.829 1.00 68.25 644 GLY A N 1
ATOM 4830 C CA . GLY A 1 644 ? -8.160 -11.023 -36.821 1.00 68.25 644 GLY A CA 1
ATOM 4831 C C . GLY A 1 644 ? -7.718 -11.755 -35.547 1.00 68.25 644 GLY A C 1
ATOM 4832 O O . GLY A 1 644 ? -7.998 -11.293 -34.441 1.00 68.25 644 GLY A O 1
ATOM 4833 N N . LEU A 1 645 ? -6.945 -12.839 -35.696 1.00 72.94 645 LEU A N 1
ATOM 4834 C CA . LEU A 1 645 ? -6.398 -13.616 -34.576 1.00 72.94 645 LEU A CA 1
ATOM 4835 C C . LEU A 1 645 ? -5.426 -12.781 -33.734 1.00 72.94 645 LEU A C 1
ATOM 4837 O O . LEU A 1 645 ? -5.550 -12.727 -32.512 1.00 72.94 645 LEU A O 1
ATOM 4841 N N . VAL A 1 646 ? -4.476 -12.104 -34.388 1.00 74.69 646 VAL A N 1
ATOM 4842 C CA . VAL A 1 646 ? -3.449 -11.300 -33.707 1.00 74.69 646 VAL A CA 1
ATOM 4843 C C . VAL A 1 646 ? -4.091 -10.189 -32.868 1.00 74.69 646 VAL A C 1
ATOM 4845 O O . VAL A 1 646 ? -3.668 -9.942 -31.741 1.00 74.69 646 VAL A O 1
ATOM 4848 N N . ARG A 1 647 ? -5.175 -9.582 -33.368 1.00 74.69 647 ARG A N 1
ATOM 4849 C CA . ARG A 1 647 ? -5.954 -8.553 -32.658 1.00 74.69 647 ARG A CA 1
ATOM 4850 C C . ARG A 1 647 ? -6.716 -9.087 -31.438 1.00 74.69 647 ARG A C 1
ATOM 4852 O O . ARG A 1 647 ? -7.016 -8.309 -30.537 1.00 74.69 647 ARG A O 1
ATOM 4859 N N . ALA A 1 648 ? -7.012 -10.386 -31.383 1.00 81.00 648 ALA A N 1
ATOM 4860 C CA . ALA A 1 648 ? -7.728 -11.014 -30.273 1.00 81.00 648 ALA A CA 1
ATOM 4861 C C . ALA A 1 648 ? -6.805 -11.529 -29.148 1.00 81.00 648 ALA A C 1
ATOM 4863 O O . ALA A 1 648 ? -7.277 -11.765 -28.035 1.00 81.00 648 ALA A O 1
ATOM 4864 N N . LEU A 1 649 ? -5.492 -11.658 -29.396 1.00 82.56 649 LEU A N 1
ATOM 4865 C CA . LEU A 1 649 ? -4.517 -12.135 -28.403 1.00 82.56 649 LEU A CA 1
ATOM 4866 C C . LEU A 1 649 ? -4.479 -11.303 -27.106 1.00 82.56 649 LEU A C 1
ATOM 4868 O O . LEU A 1 649 ? -4.434 -11.915 -26.038 1.00 82.56 649 LEU A O 1
ATOM 4872 N N . PRO A 1 650 ? -4.535 -9.954 -27.131 1.00 84.19 650 PRO A N 1
ATOM 4873 C CA . PRO A 1 650 ? -4.578 -9.171 -25.896 1.00 84.19 650 PRO A CA 1
ATOM 4874 C C . PRO A 1 650 ? -5.790 -9.504 -25.022 1.00 84.19 650 PRO A C 1
ATOM 4876 O O . PRO A 1 650 ? -5.641 -9.678 -23.816 1.00 84.19 650 PRO A O 1
ATOM 4879 N N . ALA A 1 651 ? -6.976 -9.649 -25.625 1.00 84.06 651 ALA A N 1
ATOM 4880 C CA . ALA A 1 651 ? -8.191 -10.018 -24.901 1.00 84.06 651 ALA A CA 1
ATOM 4881 C C . ALA A 1 651 ? -8.072 -11.422 -24.288 1.00 84.06 651 ALA A C 1
ATOM 4883 O O . ALA A 1 651 ? -8.457 -11.623 -23.138 1.00 84.06 651 ALA A O 1
ATOM 4884 N N . PHE A 1 652 ? -7.478 -12.364 -25.028 1.00 88.69 652 PHE A N 1
ATOM 4885 C CA . PHE A 1 652 ? -7.197 -13.717 -24.551 1.00 88.69 652 PHE A CA 1
ATOM 4886 C C . PHE A 1 652 ? -6.263 -13.736 -23.342 1.00 88.69 652 PHE A C 1
ATOM 4888 O O . PHE A 1 652 ? -6.639 -14.250 -22.291 1.00 88.69 652 PHE A O 1
ATOM 4895 N N . PHE A 1 653 ? -5.070 -13.146 -23.445 1.00 87.56 653 PHE A N 1
ATOM 4896 C CA . PHE A 1 653 ? -4.114 -13.170 -22.337 1.00 87.56 653 PHE A CA 1
ATOM 4897 C C . PHE A 1 653 ? -4.582 -12.335 -21.143 1.00 87.56 653 PHE A C 1
ATOM 4899 O O . PHE A 1 653 ? -4.341 -12.735 -20.008 1.00 87.56 653 PHE A O 1
ATOM 4906 N N . ALA A 1 654 ? -5.284 -11.217 -21.364 1.00 85.56 654 ALA A N 1
ATOM 4907 C CA . ALA A 1 654 ? -5.872 -10.438 -20.276 1.00 85.56 654 ALA A CA 1
ATOM 4908 C C . ALA A 1 654 ? -6.900 -11.261 -19.485 1.00 85.56 654 ALA A C 1
ATOM 4910 O O . ALA A 1 654 ? -6.856 -11.273 -18.255 1.00 85.56 654 ALA A O 1
ATOM 4911 N N . PHE A 1 655 ? -7.783 -11.986 -20.179 1.00 89.75 655 PHE A N 1
ATOM 4912 C CA . PHE A 1 655 ? -8.758 -12.866 -19.540 1.00 89.75 655 PHE A CA 1
ATOM 4913 C C . PHE A 1 655 ? -8.084 -14.039 -18.815 1.00 89.75 655 PHE A C 1
ATOM 4915 O O . PHE A 1 655 ? -8.351 -14.262 -17.633 1.00 89.75 655 PHE A O 1
ATOM 4922 N N . VAL A 1 656 ? -7.182 -14.761 -19.490 1.00 88.50 656 VAL A N 1
ATOM 4923 C CA . VAL A 1 656 ? -6.485 -15.925 -18.916 1.00 88.50 656 VAL A CA 1
ATOM 4924 C C . VAL A 1 656 ? -5.679 -15.522 -17.683 1.00 88.50 656 VAL A C 1
ATOM 4926 O O . VAL A 1 656 ? -5.809 -16.169 -16.648 1.00 88.50 656 VAL A O 1
ATOM 4929 N N . ASN A 1 657 ? -4.912 -14.430 -17.740 1.00 86.94 657 ASN A N 1
ATOM 4930 C CA . ASN A 1 657 ? -4.123 -13.973 -16.595 1.00 86.94 657 ASN A CA 1
ATOM 4931 C C . ASN A 1 657 ? -5.008 -13.537 -15.423 1.00 86.94 657 ASN A C 1
ATOM 4933 O O . ASN A 1 657 ? -4.759 -13.972 -14.306 1.00 86.94 657 ASN A O 1
ATOM 4937 N N . ALA A 1 658 ? -6.076 -12.769 -15.667 1.00 85.81 658 ALA A N 1
ATOM 4938 C CA . ALA A 1 658 ? -7.009 -12.377 -14.607 1.00 85.81 658 ALA A CA 1
ATOM 4939 C C . ALA A 1 658 ? -7.684 -13.594 -13.948 1.00 85.81 658 ALA A C 1
ATOM 4941 O O . ALA A 1 658 ? -7.886 -13.629 -12.733 1.00 85.81 658 ALA A O 1
ATOM 4942 N N . THR A 1 659 ? -7.991 -14.620 -14.743 1.00 86.81 659 THR A N 1
ATOM 4943 C CA . THR A 1 659 ? -8.593 -15.864 -14.255 1.00 86.81 659 THR A CA 1
ATOM 4944 C C . THR A 1 659 ? -7.590 -16.704 -13.458 1.00 86.81 659 THR A C 1
ATOM 4946 O O . THR A 1 659 ? -7.918 -17.211 -12.386 1.00 86.81 659 THR A O 1
ATOM 4949 N N . LEU A 1 660 ? -6.337 -16.790 -13.915 1.00 86.25 660 LEU A N 1
ATOM 4950 C CA . LEU A 1 660 ? -5.247 -17.436 -13.178 1.00 86.25 660 LEU A CA 1
ATOM 4951 C C . LEU A 1 660 ? -4.921 -16.700 -11.870 1.00 86.25 660 LEU A C 1
ATOM 4953 O O . LEU A 1 660 ? -4.694 -17.356 -10.857 1.00 86.25 660 LEU A O 1
ATOM 4957 N N . ASP A 1 661 ? -4.947 -15.366 -11.855 1.00 84.88 661 ASP A N 1
ATOM 4958 C CA . ASP A 1 661 ? -4.767 -14.568 -10.636 1.00 84.88 661 ASP A CA 1
ATOM 4959 C C . ASP A 1 661 ? -5.896 -14.848 -9.626 1.00 84.88 661 ASP A C 1
ATOM 4961 O O . ASP A 1 661 ? -5.654 -14.971 -8.421 1.00 84.88 661 ASP A O 1
ATOM 4965 N N . GLN A 1 662 ? -7.136 -15.000 -10.108 1.00 83.62 662 GLN A N 1
ATOM 4966 C CA . GLN A 1 662 ? -8.279 -15.389 -9.279 1.00 83.62 662 GLN A CA 1
ATOM 4967 C C . GLN A 1 662 ? -8.110 -16.806 -8.709 1.00 83.62 662 GLN A C 1
ATOM 4969 O O . GLN A 1 662 ? -8.282 -16.995 -7.504 1.00 83.62 662 GLN A O 1
ATOM 4974 N N . LEU A 1 663 ? -7.689 -17.767 -9.535 1.00 84.50 663 LEU A N 1
ATOM 4975 C CA . LEU A 1 663 ? -7.399 -19.139 -9.112 1.00 84.50 663 LEU A CA 1
ATOM 4976 C C . LEU A 1 663 ? -6.286 -19.190 -8.055 1.00 84.50 663 LEU A C 1
ATOM 4978 O O . LEU A 1 663 ? -6.428 -19.865 -7.037 1.00 84.50 663 LEU A O 1
ATOM 4982 N N . GLN A 1 664 ? -5.205 -18.427 -8.243 1.00 83.62 664 GLN A N 1
ATOM 4983 C CA . GLN A 1 664 ? -4.127 -18.318 -7.258 1.00 83.62 664 GLN A CA 1
ATOM 4984 C C . GLN A 1 664 ? -4.635 -17.765 -5.922 1.00 83.62 664 GLN A C 1
ATOM 4986 O O . GLN A 1 664 ? -4.298 -18.303 -4.865 1.00 83.62 664 GLN A O 1
ATOM 4991 N N . ARG A 1 665 ? -5.488 -16.730 -5.940 1.00 82.44 665 ARG A N 1
ATOM 4992 C CA . ARG A 1 665 ? -6.116 -16.220 -4.708 1.00 82.44 665 ARG A CA 1
ATOM 4993 C C . ARG A 1 665 ? -7.000 -17.259 -4.034 1.00 82.44 665 ARG A C 1
ATOM 4995 O O . ARG A 1 665 ? -6.977 -17.351 -2.808 1.00 82.44 665 ARG A O 1
ATOM 5002 N N . ASP A 1 666 ? -7.735 -18.058 -4.801 1.00 80.94 666 ASP A N 1
ATOM 5003 C CA . ASP A 1 666 ? -8.539 -19.153 -4.259 1.00 80.94 666 ASP A CA 1
ATOM 5004 C C . ASP A 1 666 ? -7.662 -20.213 -3.579 1.00 80.94 666 ASP A C 1
ATOM 5006 O O . ASP A 1 666 ? -7.976 -20.645 -2.468 1.00 80.94 666 ASP A O 1
ATOM 5010 N N . THR A 1 667 ? -6.529 -20.583 -4.189 1.00 81.44 667 THR A N 1
ATOM 5011 C CA . THR A 1 667 ? -5.544 -21.496 -3.587 1.00 81.44 667 THR A CA 1
ATOM 5012 C C . THR A 1 667 ? -4.994 -20.936 -2.276 1.00 81.44 667 THR A C 1
ATOM 5014 O O . THR A 1 667 ? -4.946 -21.649 -1.271 1.00 81.44 667 THR A O 1
ATOM 5017 N N . VAL A 1 668 ? -4.639 -19.648 -2.236 1.00 81.56 668 VAL A N 1
ATOM 5018 C CA . VAL A 1 668 ? -4.170 -19.002 -1.000 1.00 81.56 668 VAL A CA 1
ATOM 5019 C C . VAL A 1 668 ? -5.269 -18.982 0.062 1.00 81.56 668 VAL A C 1
ATOM 5021 O O . VAL A 1 668 ? -5.019 -19.375 1.198 1.00 81.56 668 VAL A O 1
ATOM 5024 N N . ASN A 1 669 ? -6.501 -18.611 -0.291 1.00 82.62 669 ASN A N 1
ATOM 5025 C CA . ASN A 1 669 ? -7.636 -18.622 0.635 1.00 82.62 669 ASN A CA 1
ATOM 5026 C C . ASN A 1 669 ? -7.945 -20.033 1.159 1.00 82.62 669 ASN A C 1
ATOM 5028 O O . ASN A 1 669 ? -8.271 -20.200 2.335 1.00 82.62 669 ASN A O 1
ATOM 5032 N N . PHE A 1 670 ? -7.799 -21.063 0.325 1.00 82.88 670 PHE A N 1
ATOM 5033 C CA . PHE A 1 670 ? -7.892 -22.458 0.750 1.00 82.88 670 PHE A CA 1
ATOM 5034 C C . PHE A 1 670 ? -6.809 -22.803 1.783 1.00 82.88 670 PHE A C 1
ATOM 5036 O O . PHE A 1 670 ? -7.117 -23.373 2.833 1.00 82.88 670 PHE A O 1
ATOM 5043 N N . HIS A 1 671 ? -5.558 -22.400 1.541 1.00 83.00 671 HIS A N 1
ATOM 5044 C CA . HIS A 1 671 ? -4.470 -22.599 2.498 1.00 83.00 671 HIS A CA 1
ATOM 5045 C C . HIS A 1 671 ? -4.692 -21.834 3.808 1.00 83.00 671 HIS A C 1
ATOM 5047 O O . HIS A 1 671 ? -4.522 -22.420 4.877 1.00 83.00 671 HIS A O 1
ATOM 5053 N N . LEU A 1 672 ? -5.155 -20.583 3.758 1.00 83.12 672 LEU A N 1
ATOM 5054 C CA . LEU A 1 672 ? -5.497 -19.802 4.952 1.00 83.12 672 LEU A CA 1
ATOM 5055 C C . LEU A 1 672 ? -6.578 -20.497 5.788 1.00 83.12 672 LEU A C 1
ATOM 5057 O O . LEU A 1 672 ? -6.399 -20.677 6.992 1.00 83.12 672 LEU A O 1
ATOM 5061 N N . ARG A 1 673 ? -7.642 -21.000 5.149 1.00 84.38 673 ARG A N 1
ATOM 5062 C CA . ARG A 1 673 ? -8.689 -21.787 5.827 1.00 84.38 673 ARG A CA 1
ATOM 5063 C C . ARG A 1 673 ? -8.147 -23.077 6.445 1.00 84.38 673 ARG A C 1
ATOM 5065 O O . ARG A 1 673 ? -8.595 -23.468 7.517 1.00 84.38 673 ARG A O 1
ATOM 5072 N N . SER A 1 674 ? -7.172 -23.725 5.803 1.00 84.75 674 SER A N 1
ATOM 5073 C CA . SER A 1 674 ? -6.519 -24.922 6.355 1.00 84.75 674 SER A CA 1
ATOM 5074 C C . SER A 1 674 ? -5.622 -24.616 7.564 1.00 84.75 674 SER A C 1
ATOM 5076 O O . SER A 1 674 ? -5.489 -25.445 8.466 1.00 84.75 674 SER A O 1
ATOM 5078 N N . LEU A 1 675 ? -5.037 -23.415 7.612 1.00 83.50 675 LEU A N 1
ATOM 5079 C CA . LEU A 1 675 ? -4.181 -22.960 8.706 1.00 83.50 675 LEU A CA 1
ATOM 5080 C C . LEU A 1 675 ? -4.984 -22.415 9.891 1.00 83.50 675 LEU A C 1
ATOM 5082 O O . LEU A 1 675 ? -4.573 -22.629 11.029 1.00 83.50 675 LEU A O 1
ATOM 5086 N N . ALA A 1 676 ? -6.137 -21.785 9.652 1.00 83.62 676 ALA A N 1
ATOM 5087 C CA . ALA A 1 676 ? -6.958 -21.126 10.672 1.00 83.62 676 ALA A CA 1
ATOM 5088 C C . ALA A 1 676 ? -7.199 -21.944 11.965 1.00 83.62 676 ALA A C 1
ATOM 5090 O O . ALA A 1 676 ? -7.109 -21.359 13.045 1.00 83.62 676 ALA A O 1
ATOM 5091 N N . PRO A 1 677 ? -7.445 -23.275 11.937 1.00 84.69 677 PRO A N 1
ATOM 5092 C CA . PRO A 1 677 ? -7.610 -24.064 13.162 1.00 84.69 677 PRO A CA 1
ATOM 5093 C C . PRO A 1 677 ? -6.370 -24.085 14.068 1.00 84.69 677 PRO A C 1
ATOM 5095 O O . PRO A 1 677 ? -6.514 -24.162 15.284 1.00 84.69 677 PRO A O 1
ATOM 5098 N N . HIS A 1 678 ? -5.169 -23.993 13.493 1.00 82.50 678 HIS A N 1
ATOM 5099 C CA . HIS A 1 678 ? -3.896 -24.040 14.221 1.00 82.50 678 HIS A CA 1
ATOM 5100 C C . HIS A 1 678 ? -3.553 -22.708 14.896 1.00 82.50 678 HIS A C 1
ATOM 5102 O O . HIS A 1 678 ? -2.768 -22.681 15.839 1.00 82.50 678 HIS A O 1
ATOM 5108 N N . PHE A 1 679 ? -4.165 -21.611 14.443 1.00 80.94 679 PHE A N 1
ATOM 5109 C CA . PHE A 1 679 ? -4.017 -20.282 15.037 1.00 80.94 679 PHE A CA 1
ATOM 5110 C C . PHE A 1 679 ? -5.055 -20.004 16.139 1.00 80.94 679 PHE A C 1
ATOM 5112 O O . PHE A 1 679 ? -5.176 -18.875 16.611 1.00 80.94 679 PHE A O 1
ATOM 5119 N N . ARG A 1 680 ? -5.794 -21.030 16.589 1.00 72.38 680 ARG A N 1
ATOM 5120 C CA . ARG A 1 680 ? -6.734 -20.915 17.709 1.00 72.38 680 ARG A CA 1
ATOM 5121 C C . ARG A 1 680 ? -6.034 -21.192 19.038 1.00 72.38 680 ARG A C 1
ATOM 5123 O O . ARG A 1 680 ? -5.490 -22.272 19.250 1.00 72.38 680 ARG A O 1
ATOM 5130 N N . GLY A 1 681 ? -6.138 -20.238 19.961 1.00 75.69 681 GLY A N 1
ATOM 5131 C CA . GLY A 1 681 ? -5.707 -20.388 21.352 1.00 75.69 681 GLY A CA 1
ATOM 5132 C C . GLY A 1 681 ? -4.356 -19.748 21.676 1.00 75.69 681 GLY A C 1
ATOM 5133 O O . GLY A 1 681 ? -3.788 -18.986 20.893 1.00 75.69 681 GLY A O 1
ATOM 5134 N N . ASP A 1 682 ? -3.851 -20.061 22.868 1.00 78.50 682 ASP A N 1
ATOM 5135 C CA . ASP A 1 682 ? -2.750 -19.327 23.506 1.00 78.50 682 ASP A CA 1
ATOM 5136 C C . ASP A 1 682 ? -1.402 -19.471 22.783 1.00 78.50 682 ASP A C 1
ATOM 5138 O O . ASP A 1 682 ? -0.565 -18.574 22.853 1.00 78.50 682 ASP A O 1
ATOM 5142 N N . ALA A 1 683 ? -1.192 -20.563 22.039 1.00 81.56 683 ALA A N 1
ATOM 5143 C CA . ALA A 1 683 ? 0.050 -20.796 21.300 1.00 81.56 683 ALA A CA 1
ATOM 5144 C C . ALA A 1 683 ? 0.290 -19.750 20.196 1.00 81.56 683 ALA A C 1
ATOM 5146 O O . ALA A 1 683 ? 1.427 -19.340 19.968 1.00 81.56 683 ALA A O 1
ATOM 5147 N N . ALA A 1 684 ? -0.775 -19.285 19.537 1.00 83.12 684 ALA A N 1
ATOM 5148 C CA . ALA A 1 684 ? -0.682 -18.277 18.485 1.00 83.12 684 ALA A CA 1
ATOM 5149 C C . ALA A 1 684 ? -0.386 -16.880 19.058 1.00 83.12 684 ALA A C 1
ATOM 5151 O O . ALA A 1 684 ? 0.451 -16.148 18.532 1.00 83.12 684 ALA A O 1
ATOM 5152 N N . VAL A 1 685 ? -1.009 -16.553 20.194 1.00 86.12 685 VAL A N 1
ATOM 5153 C CA . VAL A 1 685 ? -0.733 -15.327 20.959 1.00 86.12 685 VAL A CA 1
ATOM 5154 C C . VAL A 1 685 ? 0.713 -15.316 21.457 1.00 86.12 685 VAL A C 1
ATOM 5156 O O . VAL A 1 685 ? 1.398 -14.298 21.366 1.00 86.12 685 VAL A O 1
ATOM 5159 N N . GLU A 1 686 ? 1.203 -16.451 21.956 1.00 86.31 686 GLU A N 1
ATOM 5160 C CA . GLU A 1 686 ? 2.583 -16.573 22.422 1.00 86.31 686 GLU A CA 1
ATOM 5161 C C . GLU A 1 686 ? 3.584 -16.451 21.265 1.00 86.31 686 GLU A C 1
ATOM 5163 O O . GLU A 1 686 ? 4.614 -15.796 21.425 1.00 86.31 686 GLU A O 1
ATOM 5168 N N . TYR A 1 687 ? 3.265 -16.992 20.084 1.00 87.00 687 TYR A N 1
ATOM 5169 C CA . TYR A 1 687 ? 4.071 -16.800 18.876 1.00 87.00 687 TYR A CA 1
ATOM 5170 C C . TYR A 1 687 ? 4.230 -15.312 18.525 1.00 87.00 687 TYR A C 1
ATOM 5172 O O . TYR A 1 687 ? 5.355 -14.835 18.351 1.00 87.00 687 TYR A O 1
ATOM 5180 N N . GLU A 1 688 ? 3.127 -14.562 18.472 1.00 88.81 688 GLU A N 1
ATOM 5181 C CA . GLU A 1 688 ? 3.149 -13.125 18.174 1.00 88.81 688 GLU A CA 1
ATOM 5182 C C . GLU A 1 688 ? 3.914 -12.335 19.244 1.00 88.81 688 GLU A C 1
ATOM 5184 O O . GLU A 1 688 ? 4.790 -11.523 18.934 1.00 88.81 688 GLU A O 1
ATOM 5189 N N . ARG A 1 689 ? 3.676 -12.653 20.520 1.00 89.44 689 ARG A N 1
ATOM 5190 C CA . ARG A 1 689 ? 4.369 -12.050 21.664 1.00 89.44 689 ARG A CA 1
ATOM 5191 C C . ARG A 1 689 ? 5.877 -12.286 21.616 1.00 89.44 689 ARG A C 1
ATOM 5193 O O . ARG A 1 689 ? 6.649 -11.352 21.844 1.00 89.44 689 ARG A O 1
ATOM 5200 N N . GLN A 1 690 ? 6.318 -13.510 21.331 1.00 87.88 690 GLN A N 1
ATOM 5201 C CA . GLN A 1 690 ? 7.740 -13.844 21.219 1.00 87.88 690 GLN A CA 1
ATOM 5202 C C . GLN A 1 690 ? 8.389 -13.130 20.033 1.00 87.88 690 GLN A C 1
ATOM 5204 O O . GLN A 1 690 ? 9.460 -12.544 20.190 1.00 87.88 690 GLN A O 1
ATOM 5209 N N . ARG A 1 691 ? 7.730 -13.108 18.868 1.00 86.75 691 ARG A N 1
ATOM 5210 C CA . ARG A 1 691 ? 8.229 -12.399 17.681 1.00 86.75 691 ARG A CA 1
ATOM 5211 C C . ARG A 1 691 ? 8.370 -10.903 17.925 1.00 86.75 691 ARG A C 1
ATOM 5213 O O . ARG A 1 691 ? 9.424 -10.337 17.629 1.00 86.75 691 ARG A O 1
ATOM 5220 N N . PHE A 1 692 ? 7.365 -10.274 18.529 1.00 86.00 692 PHE A N 1
ATOM 5221 C CA . PHE A 1 692 ? 7.428 -8.852 18.850 1.00 86.00 692 PHE A CA 1
ATOM 5222 C C . PHE A 1 692 ? 8.517 -8.544 19.888 1.00 86.00 692 PHE A C 1
ATOM 5224 O O . PHE A 1 692 ? 9.260 -7.574 19.736 1.00 86.00 692 PHE A O 1
ATOM 5231 N N . ARG A 1 693 ? 8.690 -9.399 20.905 1.00 84.38 693 ARG A N 1
ATOM 5232 C CA . ARG A 1 693 ? 9.789 -9.269 21.878 1.00 84.38 693 ARG A CA 1
ATOM 5233 C C . ARG A 1 693 ? 11.158 -9.326 21.220 1.00 84.38 693 ARG A C 1
ATOM 5235 O O . ARG A 1 693 ? 11.965 -8.435 21.462 1.00 84.38 693 ARG A O 1
ATOM 5242 N N . MET A 1 694 ? 11.392 -10.292 20.331 1.00 83.06 694 MET A N 1
ATOM 5243 C CA . MET A 1 694 ? 12.652 -10.369 19.582 1.00 83.06 694 MET A CA 1
ATOM 5244 C C . MET A 1 694 ? 12.910 -9.092 18.770 1.00 83.06 694 MET A C 1
ATOM 5246 O O . MET A 1 694 ? 14.050 -8.638 18.678 1.00 83.06 694 MET A O 1
ATOM 5250 N N . LYS A 1 695 ? 11.863 -8.481 18.196 1.00 82.00 695 LYS A N 1
ATOM 5251 C CA . LYS A 1 695 ? 11.978 -7.202 17.475 1.00 82.00 695 LYS A CA 1
ATOM 5252 C C . LYS A 1 695 ? 12.342 -6.042 18.404 1.00 82.00 695 LYS A C 1
ATOM 5254 O O . LYS A 1 695 ? 13.199 -5.232 18.048 1.00 82.00 695 LYS A O 1
ATOM 5259 N N . ALA A 1 696 ? 11.730 -5.977 19.584 1.00 79.75 696 ALA A N 1
ATOM 5260 C CA . ALA A 1 696 ? 12.024 -4.955 20.586 1.00 79.75 696 ALA A CA 1
ATOM 5261 C C . ALA A 1 696 ? 13.454 -5.093 21.146 1.00 79.75 696 ALA A C 1
ATOM 5263 O O . ALA A 1 696 ? 14.188 -4.108 21.211 1.00 79.75 696 ALA A O 1
ATOM 5264 N N . GLU A 1 697 ? 13.890 -6.314 21.472 1.00 80.56 697 GLU A N 1
ATOM 5265 C CA . GLU A 1 697 ? 15.243 -6.606 21.976 1.00 80.56 697 GLU A CA 1
ATOM 5266 C C . GLU A 1 697 ? 16.330 -6.254 20.955 1.00 80.56 697 GLU A C 1
ATOM 5268 O O . GLU A 1 697 ? 17.357 -5.671 21.301 1.00 80.56 697 GLU A O 1
ATOM 5273 N N . ARG A 1 698 ? 16.075 -6.529 19.670 1.00 81.00 698 ARG A N 1
ATOM 5274 C CA . ARG A 1 698 ? 16.969 -6.165 18.559 1.00 81.00 698 ARG A CA 1
ATOM 5275 C C . ARG A 1 698 ? 16.897 -4.684 18.169 1.00 81.00 698 ARG A C 1
ATOM 5277 O O . ARG A 1 698 ? 17.542 -4.294 17.201 1.00 81.00 698 ARG A O 1
ATOM 5284 N N . ARG A 1 699 ? 16.122 -3.864 18.893 1.00 76.00 699 ARG A N 1
ATOM 5285 C CA . ARG A 1 699 ? 15.880 -2.434 18.617 1.00 76.00 699 ARG A CA 1
ATOM 5286 C C . ARG A 1 699 ? 15.354 -2.151 17.202 1.00 76.00 699 ARG A C 1
ATOM 5288 O O . ARG A 1 699 ? 15.553 -1.062 16.676 1.00 76.00 699 ARG A O 1
ATOM 5295 N N . LEU A 1 700 ? 14.655 -3.116 16.599 1.00 74.25 700 LEU A N 1
ATOM 5296 C CA . LEU A 1 700 ? 13.990 -2.942 15.302 1.00 74.25 700 LEU A CA 1
ATOM 5297 C C . LEU A 1 700 ? 12.680 -2.154 15.437 1.00 74.25 700 LEU A C 1
ATOM 5299 O O . LEU A 1 700 ? 12.201 -1.577 14.466 1.00 74.25 700 LEU A O 1
ATOM 5303 N N . VAL A 1 701 ? 12.105 -2.127 16.643 1.00 76.81 701 VAL A N 1
ATOM 5304 C CA . VAL A 1 701 ? 10.899 -1.366 16.983 1.00 76.81 701 VAL A CA 1
ATOM 5305 C C . VAL A 1 701 ? 11.150 -0.608 18.285 1.00 76.81 701 VAL A C 1
ATOM 5307 O O . VAL A 1 701 ? 11.533 -1.207 19.289 1.00 76.81 701 VAL A O 1
ATOM 5310 N N . ALA A 1 702 ? 10.920 0.704 18.275 1.00 82.44 702 ALA A N 1
ATOM 5311 C CA . ALA A 1 702 ? 10.904 1.533 19.477 1.00 82.44 702 ALA A CA 1
ATOM 5312 C C . ALA A 1 702 ? 9.456 1.710 19.954 1.00 82.44 702 ALA A C 1
ATOM 5314 O O . ALA A 1 702 ? 8.594 2.014 19.146 1.00 82.44 702 ALA A O 1
ATOM 5315 N N . LEU A 1 703 ? 9.178 1.558 21.252 1.00 85.75 703 LEU A N 1
ATOM 5316 C CA . LEU A 1 703 ? 7.829 1.705 21.837 1.00 85.75 703 LEU A CA 1
ATOM 5317 C C . LEU A 1 703 ? 7.462 3.175 22.130 1.00 85.75 703 LEU A C 1
ATOM 5319 O O . LEU A 1 703 ? 6.762 3.462 23.105 1.00 85.75 703 LEU A O 1
ATOM 5323 N N . SER A 1 704 ? 7.984 4.131 21.357 1.00 87.94 704 SER A N 1
ATOM 5324 C CA . SER A 1 704 ? 7.850 5.558 21.670 1.00 87.94 704 SER A CA 1
ATOM 5325 C C . SER A 1 704 ? 6.408 6.040 21.524 1.00 87.94 704 SER A C 1
ATOM 5327 O O . SER A 1 704 ? 5.897 6.686 22.445 1.00 87.94 704 SER A O 1
ATOM 5329 N N . ARG A 1 705 ? 5.713 5.673 20.437 1.00 89.88 705 ARG A N 1
ATOM 5330 C CA . ARG A 1 705 ? 4.312 6.074 20.226 1.00 89.88 705 ARG A CA 1
ATOM 5331 C C . ARG A 1 705 ? 3.381 5.361 21.194 1.00 89.88 705 ARG A C 1
ATOM 5333 O O . ARG A 1 705 ? 2.533 6.013 21.799 1.00 89.88 705 ARG A O 1
ATOM 5340 N N . ALA A 1 706 ? 3.581 4.062 21.424 1.00 91.00 706 ALA A N 1
ATOM 5341 C CA . ALA A 1 706 ? 2.822 3.316 22.432 1.00 91.00 706 ALA A CA 1
ATOM 5342 C C . ALA A 1 706 ? 2.973 3.918 23.844 1.00 91.00 706 ALA A C 1
ATOM 5344 O O . ALA A 1 706 ? 1.988 4.064 24.569 1.00 91.00 706 ALA A O 1
ATOM 5345 N N . THR A 1 707 ? 4.187 4.341 24.214 1.00 91.38 707 THR A N 1
ATOM 5346 C CA . THR A 1 707 ? 4.453 5.000 25.502 1.00 91.38 707 THR A CA 1
ATOM 5347 C C . THR A 1 707 ? 3.731 6.339 25.616 1.00 91.38 707 THR A C 1
ATOM 5349 O O . THR A 1 707 ? 3.090 6.605 26.636 1.00 91.38 707 THR A O 1
ATOM 5352 N N . GLN A 1 708 ? 3.801 7.173 24.575 1.00 91.31 708 GLN A N 1
ATOM 5353 C CA . GLN A 1 708 ? 3.125 8.470 24.545 1.00 91.31 708 GLN A CA 1
ATOM 5354 C C . GLN A 1 708 ? 1.602 8.312 24.640 1.00 91.31 708 GLN A C 1
ATOM 5356 O O . GLN A 1 708 ? 0.962 8.983 25.450 1.00 91.31 708 GLN A O 1
ATOM 5361 N N . TRP A 1 709 ? 1.036 7.388 23.863 1.00 93.00 709 TRP A N 1
ATOM 5362 C CA . TRP A 1 709 ? -0.396 7.100 23.829 1.00 93.00 709 TRP A CA 1
ATOM 5363 C C . TRP A 1 709 ? -0.940 6.620 25.183 1.00 93.00 709 TRP A C 1
ATOM 5365 O O . TRP A 1 709 ? -1.920 7.173 25.693 1.00 93.00 709 TRP A O 1
ATOM 5375 N N . LEU A 1 710 ? -0.281 5.641 25.813 1.00 92.44 710 LEU A N 1
ATOM 5376 C CA . LEU A 1 710 ? -0.703 5.134 27.122 1.00 92.44 710 LEU A CA 1
ATOM 5377 C C . LEU A 1 710 ? -0.548 6.195 28.213 1.00 92.44 710 LEU A C 1
ATOM 5379 O O . LEU A 1 710 ? -1.455 6.377 29.022 1.00 92.44 710 LEU A O 1
ATOM 5383 N N . THR A 1 711 ? 0.559 6.944 28.207 1.00 90.62 711 THR A N 1
ATOM 5384 C CA . THR A 1 711 ? 0.805 8.009 29.193 1.00 90.62 711 THR A CA 1
ATOM 5385 C C . THR A 1 711 ? -0.253 9.111 29.109 1.00 90.62 711 THR A C 1
ATOM 5387 O O . THR A 1 711 ? -0.742 9.567 30.142 1.00 90.62 711 THR A O 1
ATOM 5390 N N . ALA A 1 712 ? -0.661 9.496 27.895 1.00 90.12 712 ALA A N 1
ATOM 5391 C CA . ALA A 1 712 ? -1.712 10.489 27.674 1.00 90.12 712 ALA A CA 1
ATOM 5392 C C . ALA A 1 712 ? -3.098 10.024 28.161 1.00 90.12 712 ALA A C 1
ATOM 5394 O O . ALA A 1 712 ? -3.924 10.852 28.542 1.00 90.12 712 ALA A O 1
ATOM 5395 N N . SER A 1 713 ? -3.345 8.711 28.195 1.00 89.81 713 SER A N 1
ATOM 5396 C CA . SER A 1 713 ? -4.644 8.134 28.572 1.00 89.81 713 SER A CA 1
ATOM 5397 C C . SER A 1 713 ? -4.840 7.997 30.090 1.00 89.81 713 SER A C 1
ATOM 5399 O O . SER A 1 713 ? -5.974 7.936 30.565 1.00 89.81 713 SER A O 1
ATOM 5401 N N . ILE A 1 714 ? -3.755 7.983 30.875 1.00 88.38 714 ILE A N 1
ATOM 5402 C CA . ILE A 1 714 ? -3.796 7.776 32.336 1.00 88.38 714 ILE A CA 1
ATOM 5403 C C . ILE A 1 714 ? -4.615 8.845 33.087 1.00 88.38 714 ILE A C 1
ATOM 5405 O O . ILE A 1 714 ? -5.429 8.457 33.932 1.00 88.38 714 ILE A O 1
ATOM 5409 N N . PRO A 1 715 ? -4.452 10.163 32.835 1.00 86.00 715 PRO A N 1
ATOM 5410 C CA . PRO A 1 715 ? -5.205 11.187 33.559 1.00 86.00 715 PRO A CA 1
ATOM 5411 C C . PRO A 1 715 ? -6.715 11.070 33.347 1.00 86.00 715 PRO A C 1
ATOM 5413 O O . PRO A 1 715 ? -7.471 11.170 34.310 1.00 86.00 715 PRO A O 1
ATOM 5416 N N . SER A 1 716 ? -7.142 10.812 32.107 1.00 85.19 716 SER A N 1
ATOM 5417 C CA . SER A 1 716 ? -8.556 10.646 31.763 1.00 85.19 716 SER A CA 1
ATOM 5418 C C . SER A 1 716 ? -9.137 9.381 32.392 1.00 85.19 716 SER A C 1
ATOM 5420 O O . SER A 1 716 ? -10.188 9.464 33.020 1.00 85.19 716 SER A O 1
ATOM 5422 N N . PHE A 1 717 ? -8.408 8.259 32.356 1.00 84.44 717 PHE A N 1
ATOM 5423 C CA . PHE A 1 717 ? -8.831 7.017 33.005 1.00 84.44 717 PHE A CA 1
ATOM 5424 C C . PHE A 1 717 ? -9.013 7.186 34.518 1.00 84.44 717 PHE A C 1
ATOM 5426 O O . PHE A 1 717 ? -10.039 6.790 35.058 1.00 84.44 717 PHE A O 1
ATOM 5433 N N . CYS A 1 718 ? -8.058 7.835 35.194 1.00 80.50 718 CYS A N 1
ATOM 5434 C CA . CYS A 1 718 ? -8.149 8.062 36.637 1.00 80.50 718 CYS A CA 1
ATOM 5435 C C . CYS A 1 718 ? -9.209 9.117 36.995 1.00 80.50 718 CYS A C 1
ATOM 5437 O O . CYS A 1 718 ? -9.749 9.081 38.093 1.00 80.50 718 CYS A O 1
ATOM 5439 N N . GLY A 1 719 ? -9.481 10.079 36.107 1.00 67.00 719 GLY A N 1
ATOM 5440 C CA . GLY A 1 719 ? -10.427 11.178 36.326 1.00 67.00 719 GLY A CA 1
ATOM 5441 C C . GLY A 1 719 ? -11.881 10.872 35.951 1.00 67.00 719 GLY A C 1
ATOM 5442 O O . GLY A 1 719 ? -12.751 11.680 36.256 1.00 67.00 719 GLY A O 1
ATOM 5443 N N . ALA A 1 720 ? -12.164 9.736 35.306 1.00 57.12 720 ALA A N 1
ATOM 5444 C CA . ALA A 1 720 ? -13.477 9.423 34.735 1.00 57.12 720 ALA A CA 1
ATOM 5445 C C . ALA A 1 720 ? -14.572 9.039 35.759 1.00 57.12 720 ALA A C 1
ATOM 5447 O O . ALA A 1 720 ? -15.725 8.874 35.366 1.00 57.12 720 ALA A O 1
ATOM 5448 N N . GLN A 1 721 ? -14.254 8.895 37.054 1.00 50.53 721 GLN A N 1
ATOM 5449 C CA . GLN A 1 721 ? -15.239 8.609 38.110 1.00 50.53 721 GLN A CA 1
ATOM 5450 C C . GLN A 1 721 ? -15.087 9.551 39.312 1.00 50.53 721 GLN A C 1
ATOM 5452 O O . GLN A 1 721 ? -14.027 9.604 39.940 1.00 50.53 721 GLN A O 1
ATOM 5457 N N . GLU A 1 722 ? -16.172 10.242 39.679 1.00 39.53 722 GLU A N 1
ATOM 5458 C CA . GLU A 1 722 ? -16.283 10.977 40.945 1.00 39.53 722 GLU A CA 1
ATOM 5459 C C . GLU A 1 722 ? -16.059 10.001 42.119 1.00 39.53 722 GLU A C 1
ATOM 5461 O O . GLU A 1 722 ? -16.844 9.083 42.342 1.00 39.53 722 GLU A O 1
ATOM 5466 N N . GLY A 1 723 ? -14.932 10.152 42.829 1.00 46.38 723 GLY A N 1
ATOM 5467 C CA . GLY A 1 723 ? -14.537 9.318 43.976 1.00 46.38 723 GLY A CA 1
ATOM 5468 C C . GLY A 1 723 ? -13.589 8.137 43.688 1.00 46.38 723 GLY A C 1
ATOM 5469 O O . GLY A 1 723 ? -13.135 7.503 44.637 1.00 46.38 723 GLY A O 1
ATOM 5470 N N . GLY A 1 724 ? -13.243 7.844 42.424 1.00 53.00 724 GLY A N 1
ATOM 5471 C CA . GLY A 1 724 ? -12.400 6.690 42.029 1.00 53.00 724 GLY A CA 1
ATOM 5472 C C . GLY A 1 724 ? -10.915 6.990 41.748 1.00 53.00 724 GLY A C 1
ATOM 5473 O O . GLY A 1 724 ? -10.133 6.074 41.469 1.00 53.00 724 GLY A O 1
ATOM 5474 N N . THR A 1 725 ? -10.516 8.262 41.826 1.00 61.16 725 THR A N 1
ATOM 5475 C CA . THR A 1 725 ? -9.233 8.808 41.341 1.00 61.16 725 THR A CA 1
ATOM 5476 C C . THR A 1 725 ? -7.989 8.218 41.994 1.00 61.16 725 THR A C 1
ATOM 5478 O O . THR A 1 725 ? -6.953 8.087 41.338 1.00 61.16 725 THR A O 1
ATOM 5481 N N . GLU A 1 726 ? -8.058 7.874 43.278 1.00 63.72 726 GLU A N 1
ATOM 5482 C CA . GLU A 1 726 ? -6.909 7.350 44.018 1.00 63.72 726 GLU A CA 1
ATOM 5483 C C . GLU A 1 726 ? -6.856 5.819 43.975 1.00 63.72 726 GLU A C 1
ATOM 5485 O O . GLU A 1 726 ? -5.794 5.242 43.751 1.00 63.72 726 GLU A O 1
ATOM 5490 N N . THR A 1 727 ? -8.006 5.146 44.060 1.00 72.94 727 THR A N 1
ATOM 5491 C CA . THR A 1 727 ? -8.101 3.677 44.085 1.00 72.94 727 THR A CA 1
ATOM 5492 C C . THR A 1 727 ? -7.655 3.041 42.769 1.00 72.94 727 THR A C 1
ATOM 5494 O O . THR A 1 727 ? -6.908 2.062 42.776 1.00 72.94 727 THR A O 1
ATOM 5497 N N . GLN A 1 728 ? -8.069 3.604 41.628 1.00 76.38 728 GLN A N 1
ATOM 5498 C CA . GLN A 1 728 ? -7.655 3.110 40.310 1.00 76.38 728 GLN A CA 1
ATOM 5499 C C . GLN A 1 728 ? -6.166 3.362 40.060 1.00 76.38 728 GLN A C 1
ATOM 5501 O O . GLN A 1 728 ? -5.468 2.495 39.538 1.00 76.38 728 GLN A O 1
ATOM 5506 N N . ARG A 1 729 ? -5.653 4.520 40.493 1.00 75.31 729 ARG A N 1
ATOM 5507 C CA . ARG A 1 729 ? -4.235 4.867 40.365 1.00 75.31 729 ARG A CA 1
ATOM 5508 C C . ARG A 1 729 ? -3.349 3.965 41.224 1.00 75.31 729 ARG A C 1
ATOM 5510 O O . ARG A 1 729 ? -2.334 3.481 40.732 1.00 75.31 729 ARG A O 1
ATOM 5517 N N . LEU A 1 730 ? -3.748 3.695 42.467 1.00 77.94 730 LEU A N 1
ATOM 5518 C CA . LEU A 1 730 ? -3.061 2.753 43.356 1.00 77.94 730 LEU A CA 1
ATOM 5519 C C . LEU A 1 730 ? -3.083 1.330 42.782 1.00 77.94 730 LEU A C 1
ATOM 5521 O O . LEU A 1 730 ? -2.050 0.663 42.764 1.00 77.94 730 LEU A O 1
ATOM 5525 N N . ALA A 1 731 ? -4.213 0.899 42.210 1.00 83.25 731 ALA A N 1
ATOM 5526 C CA . ALA A 1 731 ? -4.316 -0.398 41.540 1.00 83.25 731 ALA A CA 1
ATOM 5527 C C . ALA A 1 731 ? -3.384 -0.522 40.320 1.00 83.25 731 ALA A C 1
ATOM 5529 O O . ALA A 1 731 ? -2.909 -1.616 40.036 1.00 83.25 731 ALA A O 1
ATOM 5530 N N . LEU A 1 732 ? -3.069 0.574 39.616 1.00 83.44 732 LEU A N 1
ATOM 5531 C CA . LEU A 1 732 ? -2.080 0.582 38.525 1.00 83.44 732 LEU A CA 1
ATOM 5532 C C . LEU A 1 732 ? -0.623 0.526 39.019 1.00 83.44 732 LEU A C 1
ATOM 5534 O O . LEU A 1 732 ? 0.270 0.204 38.238 1.00 83.44 732 LEU A O 1
ATOM 5538 N N . GLN A 1 733 ? -0.357 0.846 40.287 1.00 81.62 733 GLN A N 1
ATOM 5539 C CA . GLN A 1 733 ? 0.997 0.865 40.849 1.00 81.62 733 GLN A CA 1
ATOM 5540 C C . GLN A 1 733 ? 1.348 -0.428 41.594 1.00 81.62 733 GLN A C 1
ATOM 5542 O O . GLN A 1 733 ? 2.499 -0.869 41.527 1.00 81.62 733 GLN A O 1
ATOM 5547 N N . ASP A 1 734 ? 0.373 -1.024 42.282 1.00 81.31 734 ASP A N 1
ATOM 5548 C CA . ASP A 1 734 ? 0.570 -2.187 43.145 1.00 81.31 734 ASP A CA 1
ATOM 5549 C C . ASP A 1 734 ? 0.444 -3.516 42.383 1.00 81.31 734 ASP A C 1
ATOM 5551 O O . ASP A 1 734 ? -0.658 -3.958 42.069 1.00 81.31 734 ASP A O 1
ATOM 5555 N N . GLN A 1 735 ? 1.581 -4.174 42.126 1.00 74.00 735 GLN A N 1
ATOM 5556 C CA . GLN A 1 735 ? 1.640 -5.501 41.493 1.00 74.00 735 GLN A CA 1
ATOM 5557 C C . GLN A 1 735 ? 1.044 -6.619 42.359 1.00 74.00 735 GLN A C 1
ATOM 5559 O O . GLN A 1 735 ? 0.646 -7.648 41.817 1.00 74.00 735 GLN A O 1
ATOM 5564 N N . ALA A 1 736 ? 1.013 -6.453 43.686 1.00 71.25 736 ALA A N 1
ATOM 5565 C CA . ALA A 1 736 ? 0.545 -7.488 44.603 1.00 71.25 736 ALA A CA 1
ATOM 5566 C C . ALA A 1 736 ? -0.987 -7.553 44.673 1.00 71.25 736 ALA A C 1
ATOM 5568 O O . ALA A 1 736 ? -1.550 -8.569 45.089 1.00 71.25 736 ALA A O 1
ATOM 5569 N N . SER A 1 737 ? -1.673 -6.490 44.246 1.00 75.62 737 SER A N 1
ATOM 5570 C CA . SER A 1 737 ? -3.127 -6.440 44.270 1.00 75.62 737 SER A CA 1
ATOM 5571 C C . SER A 1 737 ? -3.750 -7.341 43.190 1.00 75.62 737 SER A C 1
ATOM 5573 O O . SER A 1 737 ? -3.422 -7.215 42.006 1.00 75.62 737 SER A O 1
ATOM 5575 N N . PRO A 1 738 ? -4.765 -8.164 43.525 1.00 72.25 738 PRO A N 1
ATOM 5576 C CA . PRO A 1 738 ? -5.526 -8.932 42.535 1.00 72.25 738 PRO A CA 1
ATOM 5577 C C . PRO A 1 738 ? -6.310 -8.040 41.553 1.00 72.25 738 PRO A C 1
ATOM 5579 O O . PRO A 1 738 ? -6.798 -8.518 40.528 1.00 72.25 738 PRO A O 1
ATOM 5582 N N . SER A 1 739 ? -6.449 -6.739 41.842 1.00 80.94 739 SER A N 1
ATOM 5583 C CA . SER A 1 739 ? -7.058 -5.765 40.934 1.00 80.94 739 SER A CA 1
ATOM 5584 C C . SER A 1 739 ? -6.085 -5.189 39.898 1.00 80.94 739 SER A C 1
ATOM 5586 O O . SER A 1 739 ? -6.556 -4.566 38.947 1.00 80.94 739 SER A O 1
ATOM 5588 N N . HIS A 1 740 ? -4.772 -5.435 40.010 1.00 85.62 740 HIS A N 1
ATOM 5589 C CA . HIS A 1 740 ? -3.744 -4.838 39.146 1.00 85.62 740 HIS A CA 1
ATOM 5590 C C . HIS A 1 740 ? -3.950 -5.162 37.665 1.00 85.62 740 HIS A C 1
ATOM 5592 O O . HIS A 1 740 ? -4.118 -4.270 36.835 1.00 85.62 740 HIS A O 1
ATOM 5598 N N . THR A 1 741 ? -4.042 -6.449 37.321 1.00 85.12 741 THR A N 1
ATOM 5599 C CA . THR A 1 741 ? -4.248 -6.889 35.931 1.00 85.12 741 THR A CA 1
ATOM 5600 C C . THR A 1 741 ? -5.575 -6.383 35.362 1.00 85.12 741 THR A C 1
ATOM 5602 O O . THR A 1 741 ? -5.661 -6.061 34.177 1.00 85.12 741 THR A O 1
ATOM 5605 N N . ARG A 1 742 ? -6.615 -6.278 36.203 1.00 86.38 742 ARG A N 1
ATOM 5606 C CA . ARG A 1 742 ? -7.914 -5.717 35.806 1.00 86.38 742 ARG A CA 1
ATOM 5607 C C . ARG A 1 742 ? -7.802 -4.218 35.522 1.00 86.38 742 ARG A C 1
ATOM 5609 O O . ARG A 1 742 ? -8.359 -3.765 34.529 1.00 86.38 742 ARG A O 1
ATOM 5616 N N . ALA A 1 743 ? -7.070 -3.474 36.350 1.00 88.19 743 ALA A N 1
ATOM 5617 C CA . ALA A 1 743 ? -6.831 -2.047 36.160 1.00 88.19 743 ALA A CA 1
ATOM 5618 C C . ALA A 1 743 ? -6.002 -1.771 34.895 1.00 88.19 743 ALA A C 1
ATOM 5620 O O . ALA A 1 743 ? -6.381 -0.907 34.110 1.00 88.19 743 ALA A O 1
ATOM 5621 N N . LEU A 1 744 ? -4.937 -2.546 34.644 1.00 89.50 744 LEU A N 1
ATOM 5622 C CA . LEU A 1 744 ? -4.130 -2.421 33.424 1.00 89.50 744 LEU A CA 1
ATOM 5623 C C . LEU A 1 744 ? -4.968 -2.669 32.162 1.00 89.50 744 LEU A C 1
ATOM 5625 O O . LEU A 1 744 ? -4.931 -1.867 31.233 1.00 89.50 744 LEU A O 1
ATOM 5629 N N . ARG A 1 745 ? -5.769 -3.745 32.138 1.00 89.50 745 ARG A N 1
ATOM 5630 C CA . ARG A 1 745 ? -6.687 -4.013 31.018 1.00 89.50 745 ARG A CA 1
ATOM 5631 C C . ARG A 1 745 ? -7.735 -2.912 30.865 1.00 89.50 745 ARG A C 1
ATOM 5633 O O . ARG A 1 745 ? -7.994 -2.491 29.747 1.00 89.50 745 ARG A O 1
ATOM 5640 N N . GLY A 1 746 ? -8.296 -2.418 31.970 1.00 90.44 746 GLY A N 1
ATOM 5641 C CA . GLY A 1 746 ? -9.238 -1.296 31.957 1.00 90.44 746 GLY A CA 1
ATOM 5642 C C . GLY A 1 746 ? -8.640 -0.029 31.341 1.00 90.44 746 GLY A C 1
ATOM 5643 O O . GLY A 1 746 ? -9.296 0.619 30.529 1.00 90.44 746 GLY A O 1
ATOM 5644 N N . LEU A 1 747 ? -7.376 0.278 31.650 1.00 91.31 747 LEU A N 1
ATOM 5645 C CA . LEU A 1 747 ? -6.653 1.390 31.033 1.00 91.31 747 LEU A CA 1
ATOM 5646 C C . LEU A 1 747 ? -6.438 1.166 29.530 1.00 91.31 747 LEU A C 1
ATOM 5648 O O . LEU A 1 747 ? -6.631 2.098 28.757 1.00 91.31 747 LEU A O 1
ATOM 5652 N N . VAL A 1 748 ? -6.073 -0.048 29.103 1.00 92.88 748 VAL A N 1
ATOM 5653 C CA . VAL A 1 748 ? -5.903 -0.377 27.674 1.00 92.88 748 VAL A CA 1
ATOM 5654 C C . VAL A 1 748 ? -7.228 -0.253 26.917 1.00 92.88 748 VAL A C 1
ATOM 5656 O O . VAL A 1 748 ? -7.253 0.347 25.846 1.00 92.88 748 VAL A O 1
ATOM 5659 N N . VAL A 1 749 ? -8.336 -0.745 27.487 1.00 93.62 749 VAL A N 1
ATOM 5660 C CA . VAL A 1 749 ? -9.689 -0.562 26.927 1.00 93.62 749 VAL A CA 1
ATOM 5661 C C . VAL A 1 749 ? -9.982 0.929 26.761 1.00 93.62 749 VAL A C 1
ATOM 5663 O O . VAL A 1 749 ? -10.350 1.362 25.673 1.00 93.62 749 VAL A O 1
ATOM 5666 N N . HIS A 1 750 ? -9.772 1.724 27.814 1.00 92.75 750 HIS A N 1
ATOM 5667 C CA . HIS A 1 750 ? -9.995 3.168 27.785 1.00 92.75 750 HIS A CA 1
ATOM 5668 C C . HIS A 1 750 ? -9.139 3.856 26.711 1.00 92.75 750 HIS A C 1
ATOM 5670 O O . HIS A 1 750 ? -9.651 4.638 25.916 1.00 92.75 750 HIS A O 1
ATOM 5676 N N . ALA A 1 751 ? -7.845 3.541 26.649 1.00 93.81 751 ALA A N 1
ATOM 5677 C CA . ALA A 1 751 ? -6.918 4.120 25.683 1.00 93.81 751 ALA A CA 1
ATOM 5678 C C . ALA A 1 751 ? -7.285 3.766 24.229 1.00 93.81 751 ALA A C 1
ATOM 5680 O O . ALA A 1 751 ? -7.159 4.610 23.340 1.00 93.81 751 ALA A O 1
ATOM 5681 N N . LEU A 1 752 ? -7.760 2.539 23.976 1.00 94.62 752 LEU A N 1
ATOM 5682 C CA . LEU A 1 752 ? -8.229 2.107 22.654 1.00 94.62 752 LEU A CA 1
ATOM 5683 C C . LEU A 1 752 ? -9.540 2.800 22.271 1.00 94.62 752 LEU A C 1
ATOM 5685 O O . LEU A 1 752 ? -9.693 3.218 21.128 1.00 94.62 752 LEU A O 1
ATOM 5689 N N . VAL A 1 753 ? -10.463 2.979 23.220 1.00 94.44 753 VAL A N 1
ATOM 5690 C CA . VAL A 1 753 ? -11.705 3.734 22.991 1.00 94.44 753 VAL A CA 1
ATOM 5691 C C . VAL A 1 753 ? -11.397 5.188 22.631 1.00 94.44 753 VAL A C 1
ATOM 5693 O O . VAL A 1 753 ? -11.991 5.719 21.696 1.00 94.44 753 VAL A O 1
ATOM 5696 N N . GLU A 1 754 ? -10.436 5.820 23.310 1.00 91.94 754 GLU A N 1
ATOM 5697 C CA . GLU A 1 754 ? -9.998 7.178 22.972 1.00 91.94 754 GLU A CA 1
ATOM 5698 C C . GLU A 1 754 ? -9.419 7.266 21.553 1.00 91.94 754 GLU A C 1
ATOM 5700 O O . GLU A 1 754 ? -9.693 8.243 20.863 1.00 91.94 754 GLU A O 1
ATOM 5705 N N . LEU A 1 755 ? -8.705 6.242 21.063 1.00 92.56 755 LEU A N 1
ATOM 5706 C CA . LEU A 1 755 ? -8.255 6.200 19.661 1.00 92.56 755 LEU A CA 1
ATOM 5707 C C . LEU A 1 755 ? -9.420 6.123 18.670 1.00 92.56 755 LEU A C 1
ATOM 5709 O O . LEU A 1 755 ? -9.383 6.804 17.645 1.00 92.56 755 LEU A O 1
ATOM 5713 N N . VAL A 1 756 ? -10.450 5.322 18.961 1.00 93.06 756 VAL A N 1
ATOM 5714 C CA . VAL A 1 756 ? -11.639 5.200 18.094 1.00 93.06 756 VAL A CA 1
ATOM 5715 C C . VAL A 1 756 ? -12.417 6.519 18.037 1.00 93.06 756 VAL A C 1
ATOM 5717 O O . VAL A 1 756 ? -12.935 6.870 16.981 1.00 93.06 756 VAL A O 1
ATOM 5720 N N . LYS A 1 757 ? -12.462 7.283 19.137 1.00 90.88 757 LYS A N 1
ATOM 5721 C CA . LYS A 1 757 ? -13.128 8.597 19.195 1.00 90.88 757 LYS A CA 1
ATOM 5722 C C . LYS A 1 757 ? -12.414 9.699 18.408 1.00 90.88 757 LYS A C 1
ATOM 5724 O O . LYS A 1 757 ? -13.036 10.717 18.107 1.00 90.88 757 LYS A O 1
ATOM 5729 N N . GLN A 1 758 ? -11.117 9.563 18.117 1.00 88.25 758 GLN A N 1
ATOM 5730 C CA . GLN A 1 758 ? -10.384 10.620 17.415 1.00 88.25 758 GLN A CA 1
ATOM 5731 C C . GLN A 1 758 ? -10.953 10.833 16.012 1.00 88.25 758 GLN A C 1
ATOM 5733 O O . GLN A 1 758 ? -11.254 9.853 15.336 1.00 88.25 758 GLN A O 1
ATOM 5738 N N . PRO A 1 759 ? -11.016 12.075 15.494 1.00 82.62 759 PRO A N 1
ATOM 5739 C CA . PRO A 1 759 ? -11.557 12.379 14.171 1.00 82.62 759 PRO A CA 1
ATOM 5740 C C . PRO A 1 759 ? -10.618 11.988 13.005 1.00 82.62 759 PRO A C 1
ATOM 5742 O O . PRO A 1 759 ? -10.606 12.635 11.964 1.00 82.62 759 PRO A O 1
ATOM 5745 N N . ILE A 1 760 ? -9.824 10.926 13.170 1.00 84.12 760 ILE A N 1
ATOM 5746 C CA . ILE A 1 760 ? -8.884 10.390 12.185 1.00 84.12 760 ILE A CA 1
ATOM 5747 C C . ILE A 1 760 ? -9.335 9.002 11.703 1.00 84.12 760 ILE A C 1
ATOM 5749 O O . ILE A 1 760 ? -9.693 8.134 12.502 1.00 84.12 760 ILE A O 1
ATOM 5753 N N . ARG A 1 761 ? -9.290 8.773 10.386 1.00 83.06 761 ARG A N 1
ATOM 5754 C CA . ARG A 1 761 ? -9.515 7.451 9.790 1.00 83.06 761 ARG A CA 1
ATOM 5755 C C . ARG A 1 761 ? -8.187 6.691 9.713 1.00 83.06 761 ARG A C 1
ATOM 5757 O O . ARG A 1 761 ? -7.294 7.040 8.934 1.00 83.06 761 ARG A O 1
ATOM 5764 N N . TRP A 1 762 ? -8.045 5.695 10.583 1.00 85.81 762 TRP A N 1
ATOM 5765 C CA . TRP A 1 762 ? -6.783 4.997 10.861 1.00 85.81 762 TRP A CA 1
ATOM 5766 C C . TRP A 1 762 ? -6.312 4.027 9.765 1.00 85.81 762 TRP A C 1
ATOM 5768 O O . TRP A 1 762 ? -5.202 3.512 9.849 1.00 85.81 762 TRP A O 1
ATOM 5778 N N . ASP A 1 763 ? -7.116 3.801 8.726 1.00 83.38 763 ASP A N 1
ATOM 5779 C CA . ASP A 1 763 ? -6.746 3.036 7.527 1.00 83.38 763 ASP A CA 1
ATOM 5780 C C . ASP A 1 763 ? -5.960 3.867 6.496 1.00 83.38 763 ASP A C 1
ATOM 5782 O O . ASP A 1 763 ? -5.324 3.311 5.600 1.00 83.38 763 ASP A O 1
ATOM 5786 N N . SER A 1 764 ? -5.972 5.198 6.616 1.00 83.00 764 SER A N 1
ATOM 5787 C CA . SER A 1 764 ? -5.247 6.068 5.695 1.00 83.00 764 SER A CA 1
ATOM 5788 C C . SER A 1 764 ? -3.728 5.983 5.922 1.00 83.00 764 SER A C 1
ATOM 5790 O O . SER A 1 764 ? -3.265 5.956 7.066 1.00 83.00 764 SER A O 1
ATOM 5792 N N . PRO A 1 765 ? -2.902 6.017 4.858 1.00 73.50 765 PRO A N 1
ATOM 5793 C CA . PRO A 1 765 ? -1.455 5.813 4.973 1.00 73.50 765 PRO A CA 1
ATOM 5794 C C . PRO A 1 765 ? -0.757 6.891 5.813 1.00 73.50 765 PRO A C 1
ATOM 5796 O O . PRO A 1 765 ? 0.271 6.626 6.430 1.00 73.50 765 PRO A O 1
ATOM 5799 N N . ARG A 1 766 ? -1.319 8.108 5.865 1.00 76.44 766 ARG A N 1
ATOM 5800 C CA . ARG A 1 766 ? -0.823 9.190 6.729 1.00 76.44 766 ARG A CA 1
ATOM 5801 C C . ARG A 1 766 ? -1.180 8.955 8.196 1.00 76.44 766 ARG A C 1
ATOM 5803 O O . ARG A 1 766 ? -0.328 9.150 9.056 1.00 76.44 766 ARG A O 1
ATOM 5810 N N . ALA A 1 767 ? -2.406 8.515 8.485 1.00 77.38 767 ALA A N 1
ATOM 5811 C CA . ALA A 1 767 ? -2.834 8.226 9.853 1.00 77.38 767 ALA A CA 1
ATOM 5812 C C . ALA A 1 767 ? -2.136 6.989 10.433 1.00 77.38 767 ALA A C 1
ATOM 5814 O O . ALA A 1 767 ? -1.796 6.978 11.614 1.00 77.38 767 ALA A O 1
ATOM 5815 N N . ALA A 1 768 ? -1.855 5.982 9.601 1.00 74.56 768 ALA A N 1
ATOM 5816 C CA . ALA A 1 768 ? -1.171 4.761 10.018 1.00 74.56 768 ALA A CA 1
ATOM 5817 C C . ALA A 1 768 ? 0.226 5.024 10.616 1.00 74.56 768 ALA A C 1
ATOM 5819 O O . ALA A 1 768 ? 0.681 4.276 11.476 1.00 74.56 768 ALA A O 1
ATOM 5820 N N . GLN A 1 769 ? 0.892 6.117 10.224 1.00 79.38 769 GLN A N 1
ATOM 5821 C CA . GLN A 1 769 ? 2.191 6.516 10.785 1.00 79.38 769 GLN A CA 1
ATOM 5822 C C . GLN A 1 769 ? 2.091 7.035 12.228 1.00 79.38 769 GLN A C 1
ATOM 5824 O O . GLN A 1 769 ? 3.068 6.971 12.973 1.00 79.38 769 GLN A O 1
ATOM 5829 N N . ALA A 1 770 ? 0.918 7.533 12.628 1.00 83.56 770 ALA A N 1
ATOM 5830 C CA . ALA A 1 770 ? 0.659 8.044 13.970 1.00 83.56 770 ALA A CA 1
ATOM 5831 C C . ALA A 1 770 ? 0.138 6.966 14.939 1.00 83.56 770 ALA A C 1
ATOM 5833 O O . ALA A 1 770 ? 0.139 7.192 16.149 1.00 83.56 770 ALA A O 1
ATOM 5834 N N . LEU A 1 771 ? -0.270 5.791 14.439 1.00 87.25 771 LEU A N 1
ATOM 5835 C CA . LEU A 1 771 ? -0.698 4.676 15.287 1.00 87.25 771 LEU A CA 1
ATOM 5836 C C . LEU A 1 771 ? 0.457 4.164 16.167 1.00 87.25 771 LEU A C 1
ATOM 5838 O O . LEU A 1 771 ? 1.606 4.113 15.704 1.00 87.25 771 LEU A O 1
ATOM 5842 N N . PRO A 1 772 ? 0.170 3.737 17.414 1.00 90.75 772 PRO A N 1
ATOM 5843 C CA . PRO A 1 772 ? 1.126 3.007 18.241 1.00 90.75 772 PRO A CA 1
ATOM 5844 C C . PRO A 1 772 ? 1.761 1.838 17.484 1.00 90.75 772 PRO A C 1
ATOM 5846 O O . PRO A 1 772 ? 1.099 1.168 16.694 1.00 90.75 772 PRO A O 1
ATOM 5849 N N . GLU A 1 773 ? 3.040 1.556 17.743 1.00 88.44 773 GLU A N 1
ATOM 5850 C CA . GLU A 1 773 ? 3.789 0.507 17.033 1.00 88.44 773 GLU A CA 1
ATOM 5851 C C . GLU A 1 773 ? 3.160 -0.888 17.167 1.00 88.44 773 GLU A C 1
ATOM 5853 O O . GLU A 1 773 ? 3.335 -1.749 16.312 1.00 88.44 773 GLU A O 1
ATOM 5858 N N . THR A 1 774 ? 2.412 -1.094 18.243 1.00 90.12 774 THR A N 1
ATOM 5859 C CA . THR A 1 774 ? 1.691 -2.319 18.593 1.00 90.12 774 THR A CA 1
ATOM 5860 C C . THR A 1 774 ? 0.317 -2.450 17.924 1.00 90.12 774 THR A C 1
ATOM 5862 O O . THR A 1 774 ? -0.334 -3.469 18.112 1.00 90.12 774 THR A O 1
ATOM 5865 N N . LEU A 1 775 ? -0.140 -1.431 17.181 1.00 90.75 775 LEU A N 1
ATOM 5866 C CA . LEU A 1 775 ? -1.454 -1.368 16.513 1.00 90.75 775 LEU A CA 1
ATOM 5867 C C . LEU A 1 775 ? -1.337 -1.110 15.002 1.00 90.75 775 LEU A C 1
ATOM 5869 O O . LEU A 1 775 ? -2.315 -0.743 14.352 1.00 90.75 775 LEU A O 1
ATOM 5873 N N . ILE A 1 776 ? -0.144 -1.273 14.419 1.00 86.88 776 ILE A N 1
ATOM 5874 C CA . ILE A 1 776 ? 0.119 -0.949 13.004 1.00 86.88 776 ILE A CA 1
ATOM 5875 C C . ILE A 1 776 ? -0.808 -1.726 12.053 1.00 86.88 776 ILE A C 1
ATOM 5877 O O . ILE A 1 776 ? -1.194 -1.200 11.009 1.00 86.88 776 ILE A O 1
ATOM 5881 N N . TRP A 1 777 ? -1.190 -2.957 12.402 1.00 86.00 777 TRP A N 1
ATOM 5882 C CA . TRP A 1 777 ? -2.082 -3.788 11.585 1.00 86.00 777 TRP A CA 1
ATOM 5883 C C . TRP A 1 777 ? -3.572 -3.567 11.878 1.00 86.00 777 TRP A C 1
ATOM 5885 O O . TRP A 1 777 ? -4.416 -3.941 11.068 1.00 86.00 777 TRP A O 1
ATOM 5895 N N . ASP A 1 778 ? -3.901 -2.881 12.973 1.00 90.75 778 ASP A N 1
ATOM 5896 C CA . ASP A 1 778 ? -5.270 -2.736 13.474 1.00 90.75 778 ASP A CA 1
ATOM 5897 C C . ASP A 1 778 ? -5.991 -1.478 12.973 1.00 90.75 778 ASP A C 1
ATOM 5899 O O . ASP A 1 778 ? -7.185 -1.304 13.225 1.00 90.75 778 ASP A O 1
ATOM 5903 N N . GLY A 1 779 ? -5.303 -0.610 12.223 1.00 90.44 779 GLY A N 1
ATOM 5904 C CA . GLY A 1 779 ? -5.870 0.621 11.657 1.00 90.44 779 GLY A CA 1
ATOM 5905 C C . GLY A 1 779 ? -7.210 0.420 10.926 1.00 90.44 779 GLY A C 1
ATOM 5906 O O . GLY A 1 779 ? -8.178 1.107 11.265 1.00 90.44 779 GLY A O 1
ATOM 5907 N N . PRO A 1 780 ? -7.333 -0.549 9.993 1.00 89.31 780 PRO A N 1
ATOM 5908 C CA . PRO A 1 780 ? -8.599 -0.848 9.317 1.00 89.31 780 PRO A CA 1
ATOM 5909 C C . PRO A 1 780 ? -9.720 -1.305 10.258 1.00 89.31 780 PRO A C 1
ATOM 5911 O O . PRO A 1 780 ? -10.874 -0.933 10.059 1.00 89.31 780 PRO A O 1
ATOM 5914 N N . ARG A 1 781 ? -9.401 -2.074 11.309 1.00 90.69 781 ARG A N 1
ATOM 5915 C CA . ARG A 1 781 ? -10.390 -2.543 12.297 1.00 90.69 781 ARG A CA 1
ATOM 5916 C C . ARG A 1 781 ? -10.879 -1.392 13.171 1.00 90.69 781 ARG A C 1
ATOM 5918 O O . ARG A 1 781 ? -12.077 -1.279 13.413 1.00 90.69 781 ARG A O 1
ATOM 5925 N N . LEU A 1 782 ? -9.974 -0.508 13.594 1.00 93.50 782 LEU A N 1
ATOM 5926 C CA . LEU A 1 782 ? -10.318 0.711 14.331 1.00 93.50 782 LEU A CA 1
ATOM 5927 C C . LEU A 1 782 ? -11.193 1.648 13.488 1.00 93.50 782 LEU A C 1
ATOM 5929 O O . LEU A 1 782 ? -12.180 2.172 14.002 1.00 93.50 782 LEU A O 1
ATOM 5933 N N . ALA A 1 783 ? -10.872 1.812 12.199 1.00 91.56 783 ALA A N 1
ATOM 5934 C CA . ALA A 1 783 ? -11.699 2.569 11.261 1.00 91.56 783 ALA A CA 1
ATOM 5935 C C . ALA A 1 783 ? -13.093 1.937 11.108 1.00 91.56 783 ALA A C 1
ATOM 5937 O O . ALA A 1 783 ? -14.087 2.631 11.266 1.00 91.56 783 ALA A O 1
ATOM 5938 N N . GLN A 1 784 ? -13.182 0.615 10.931 1.00 91.56 784 GLN A N 1
ATOM 5939 C CA . GLN A 1 784 ? -14.461 -0.091 10.812 1.00 91.56 784 GLN A CA 1
ATOM 5940 C C . GLN A 1 784 ? -15.341 0.039 12.065 1.00 91.56 784 GLN A C 1
ATOM 5942 O O . GLN A 1 784 ? -16.554 0.231 11.953 1.00 91.56 784 GLN A O 1
ATOM 5947 N N . VAL A 1 785 ? -14.753 -0.088 13.261 1.00 94.31 785 VAL A N 1
ATOM 5948 C CA . VAL A 1 785 ? -15.479 0.115 14.525 1.00 94.31 785 VAL A CA 1
ATOM 5949 C C . VAL A 1 785 ? -15.994 1.544 14.579 1.00 94.31 785 VAL A C 1
ATOM 5951 O O . VAL A 1 785 ? -17.176 1.747 14.839 1.00 94.31 785 VAL A O 1
ATOM 5954 N N . ARG A 1 786 ? -15.143 2.527 14.278 1.00 92.69 786 ARG A N 1
ATOM 5955 C CA . ARG A 1 786 ? -15.543 3.929 14.259 1.00 92.69 786 ARG A CA 1
ATOM 5956 C C . ARG A 1 786 ? -16.670 4.202 13.263 1.00 92.69 786 ARG A C 1
ATOM 5958 O O . ARG A 1 786 ? -17.656 4.804 13.664 1.00 92.69 786 ARG A O 1
ATOM 5965 N N . ASP A 1 787 ? -16.562 3.731 12.024 1.00 91.12 787 ASP A N 1
ATOM 5966 C CA . ASP A 1 787 ? -17.571 3.947 10.982 1.00 91.12 787 ASP A CA 1
ATOM 5967 C C . ASP A 1 787 ? -18.947 3.428 11.436 1.00 91.12 787 ASP A C 1
ATOM 5969 O O . ASP A 1 787 ? -19.957 4.118 11.293 1.00 91.12 787 ASP A O 1
ATOM 5973 N N . LYS A 1 788 ? -18.988 2.247 12.075 1.00 92.12 788 LYS A N 1
ATOM 5974 C CA . LYS A 1 788 ? 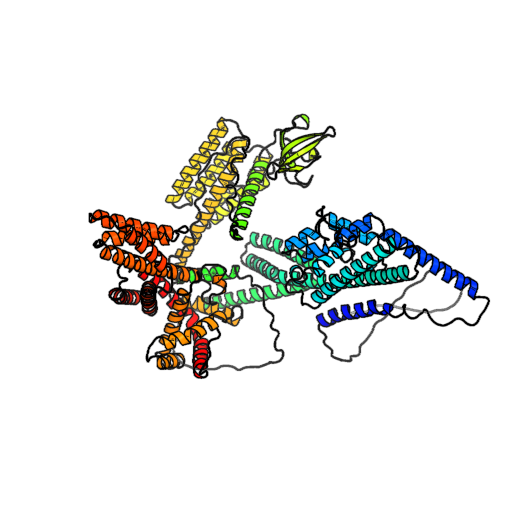-20.218 1.703 12.679 1.00 92.12 788 LYS A CA 1
ATOM 5975 C C . LYS A 1 788 ? -20.737 2.580 13.825 1.00 92.12 788 LYS A C 1
ATOM 5977 O O . LYS A 1 788 ? -21.943 2.798 13.918 1.00 92.12 788 LYS A O 1
ATOM 5982 N N . MET A 1 789 ? -19.859 3.081 14.696 1.00 93.06 789 MET A N 1
ATOM 5983 C CA . MET A 1 789 ? -20.253 3.965 15.802 1.00 93.06 789 MET A CA 1
ATOM 5984 C C . MET A 1 789 ? -20.809 5.297 15.284 1.00 93.06 789 MET A C 1
ATOM 5986 O O . MET A 1 789 ? -21.896 5.697 15.694 1.00 93.06 789 MET A O 1
ATOM 5990 N N . ASP A 1 790 ? -20.112 5.940 14.348 1.00 90.94 790 ASP A N 1
ATOM 5991 C CA . ASP A 1 790 ? -20.513 7.207 13.734 1.00 90.94 790 ASP A CA 1
ATOM 5992 C C . ASP A 1 790 ? -21.855 7.047 12.992 1.00 90.94 790 ASP A C 1
ATOM 5994 O O . ASP A 1 790 ? -22.741 7.891 13.138 1.00 90.94 790 ASP A O 1
ATOM 5998 N N . GLN A 1 791 ? -22.069 5.924 12.291 1.00 91.38 791 GLN A N 1
ATOM 5999 C CA . GLN A 1 791 ? -23.351 5.592 11.656 1.00 91.38 791 GLN A CA 1
ATOM 6000 C C . GLN A 1 791 ? -24.494 5.495 12.677 1.00 91.38 791 GLN A C 1
ATOM 6002 O O . GLN A 1 791 ? -25.557 6.086 12.464 1.00 91.38 791 GLN A O 1
ATOM 6007 N N . VAL A 1 792 ? -24.289 4.785 13.793 1.00 92.38 792 VAL A N 1
ATOM 6008 C CA . VAL A 1 792 ? -25.296 4.649 14.860 1.00 92.38 792 VAL A CA 1
ATOM 6009 C C . VAL A 1 792 ? -25.602 6.003 15.500 1.00 92.38 792 VAL A C 1
ATOM 6011 O O . VAL A 1 792 ? -26.774 6.342 15.674 1.00 92.38 792 VAL A O 1
ATOM 6014 N N . ILE A 1 793 ? -24.575 6.794 15.819 1.00 92.31 793 ILE A N 1
ATOM 6015 C CA . ILE A 1 793 ? -24.721 8.105 16.463 1.00 92.31 793 ILE A CA 1
ATOM 6016 C C . ILE A 1 793 ? -25.480 9.069 15.542 1.00 92.31 793 ILE A C 1
ATOM 6018 O O . ILE A 1 793 ? -26.491 9.639 15.955 1.00 92.31 793 ILE A O 1
ATOM 6022 N N . LEU A 1 794 ? -25.047 9.213 14.284 1.00 92.06 794 LEU A N 1
ATOM 6023 C CA . LEU A 1 794 ? -25.680 10.116 13.317 1.00 92.06 794 LEU A CA 1
ATOM 6024 C C . LEU A 1 794 ? -27.128 9.716 13.034 1.00 92.06 794 LEU A C 1
ATOM 6026 O O . LEU A 1 794 ? -28.019 10.566 13.076 1.00 92.06 794 LEU A O 1
ATOM 6030 N N . THR A 1 795 ? -27.385 8.427 12.797 1.00 93.12 795 THR A N 1
ATOM 6031 C CA . THR A 1 795 ? -28.741 7.944 12.500 1.00 93.12 795 THR A CA 1
ATOM 6032 C C . THR A 1 795 ? -29.662 8.138 13.705 1.00 93.12 795 THR A C 1
ATOM 6034 O O . THR A 1 795 ? -30.779 8.625 13.541 1.00 93.12 795 THR A O 1
ATOM 6037 N N . SER A 1 796 ? -29.185 7.867 14.926 1.00 92.56 796 SER A N 1
ATOM 6038 C CA . SER A 1 796 ? -29.949 8.107 16.161 1.00 92.56 796 SER A CA 1
ATOM 6039 C C . SER A 1 796 ? -30.302 9.585 16.341 1.00 92.56 796 SER A C 1
ATOM 6041 O O . SER A 1 796 ? -31.459 9.921 16.602 1.00 92.56 796 SER A O 1
ATOM 6043 N N . THR A 1 797 ? -29.332 10.483 16.150 1.00 92.88 797 THR A N 1
ATOM 6044 C CA . THR A 1 797 ? -29.545 11.933 16.261 1.00 92.88 797 THR A CA 1
ATOM 6045 C C . THR A 1 797 ? -30.540 12.438 15.215 1.00 92.88 797 THR A C 1
ATOM 6047 O O . THR A 1 797 ? -31.469 13.173 15.556 1.00 92.88 797 THR A O 1
ATOM 6050 N N . ILE A 1 798 ? -30.416 11.994 13.959 1.00 93.19 798 ILE A N 1
ATOM 6051 C CA . ILE A 1 798 ? -31.340 12.370 12.878 1.00 93.19 798 ILE A CA 1
ATOM 6052 C C . ILE A 1 798 ? -32.756 11.849 13.156 1.00 93.19 798 ILE A C 1
ATOM 6054 O O . ILE A 1 798 ? -33.715 12.600 12.981 1.00 93.19 798 ILE A O 1
ATOM 6058 N N . LEU A 1 799 ? -32.913 10.609 13.633 1.00 92.44 799 LEU A N 1
ATOM 6059 C CA . LEU A 1 799 ? -34.225 10.051 13.982 1.00 92.44 799 LEU A CA 1
ATOM 6060 C C . LEU A 1 799 ? -34.900 10.820 15.127 1.00 92.44 799 LEU A C 1
ATOM 6062 O O . LEU A 1 799 ? -36.120 10.997 15.108 1.00 92.44 799 LEU A O 1
ATOM 6066 N N . VAL A 1 800 ? -34.135 11.320 16.104 1.00 92.06 800 VAL A N 1
ATOM 6067 C CA . VAL A 1 800 ? -34.678 12.183 17.166 1.00 92.06 800 VAL A CA 1
ATOM 6068 C C . VAL A 1 800 ? -35.170 13.513 16.597 1.00 92.06 800 VAL A C 1
ATOM 6070 O O . VAL A 1 800 ? -36.304 13.900 16.884 1.00 92.06 800 VAL A O 1
ATOM 6073 N N . PHE A 1 801 ? -34.385 14.180 15.746 1.00 92.44 801 PHE A N 1
ATOM 6074 C CA . PHE A 1 801 ? -34.814 15.426 15.096 1.00 92.44 801 PHE A CA 1
ATOM 6075 C C . PHE A 1 801 ? -36.027 15.219 14.188 1.00 92.44 801 PHE A C 1
ATOM 6077 O O . PHE A 1 801 ? -36.970 16.010 14.217 1.00 92.44 801 PHE A O 1
ATOM 6084 N N . PHE A 1 802 ? -36.051 14.115 13.446 1.00 92.50 802 PHE A N 1
ATOM 6085 C CA . PHE A 1 802 ? -37.182 13.704 12.623 1.00 92.50 802 PHE A CA 1
ATOM 6086 C C . PHE A 1 802 ? -38.465 13.553 13.451 1.00 92.50 802 PHE A C 1
ATOM 6088 O O . PHE A 1 802 ? -39.489 14.162 13.134 1.00 92.50 802 PHE A O 1
ATOM 6095 N N . ARG A 1 803 ? -38.403 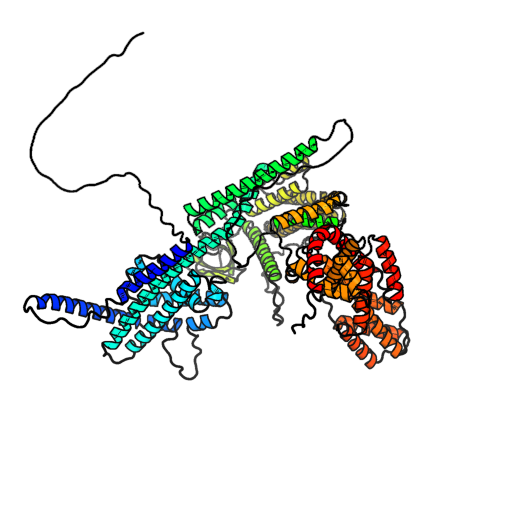12.813 14.568 1.00 90.94 803 ARG A N 1
ATOM 6096 C CA . ARG A 1 803 ? -39.538 12.652 15.493 1.00 90.94 803 ARG A CA 1
ATOM 6097 C C . ARG A 1 803 ? -39.969 13.985 16.107 1.00 90.94 803 ARG A C 1
ATOM 6099 O O . ARG A 1 803 ? -41.167 14.251 16.194 1.00 90.94 803 ARG A O 1
ATOM 6106 N N . GLN A 1 804 ? -39.022 14.834 16.500 1.00 90.81 804 GLN A N 1
ATOM 6107 C CA . GLN A 1 804 ? -39.298 16.150 17.082 1.00 90.81 804 GLN A CA 1
ATOM 6108 C C . GLN A 1 804 ? -40.071 17.056 16.112 1.00 90.81 804 GLN A C 1
ATOM 6110 O O . GLN A 1 804 ? -41.074 17.654 16.497 1.00 90.81 804 GLN A O 1
ATOM 6115 N N . VAL A 1 805 ? -39.644 17.140 14.850 1.00 90.00 805 VAL A N 1
ATOM 6116 C CA . VAL A 1 805 ? -40.301 17.997 13.849 1.00 90.00 805 VAL A CA 1
ATOM 6117 C C . VAL A 1 805 ? -41.688 17.470 13.472 1.00 90.00 805 VAL A C 1
ATOM 6119 O O . VAL A 1 805 ? -42.636 18.251 13.359 1.00 90.00 805 VAL A O 1
ATOM 6122 N N . LEU A 1 806 ? -41.838 16.152 13.315 1.00 87.75 806 LEU A N 1
ATOM 6123 C CA . LEU A 1 806 ? -43.127 15.550 12.972 1.00 87.75 806 LEU A CA 1
ATOM 6124 C C . LEU A 1 806 ? -44.156 15.704 14.090 1.00 87.75 806 LEU A C 1
ATOM 6126 O O . LEU A 1 806 ? -45.277 16.146 13.830 1.00 87.75 806 LEU A O 1
ATOM 6130 N N . THR A 1 807 ? -43.761 15.430 15.334 1.00 87.44 807 THR A N 1
ATOM 6131 C CA . THR A 1 807 ? -44.650 15.603 16.491 1.00 87.44 807 THR A CA 1
ATOM 6132 C C . THR A 1 807 ? -45.068 17.062 16.673 1.00 87.44 807 THR A C 1
ATOM 6134 O O . THR A 1 807 ? -46.248 17.323 16.902 1.00 87.44 807 THR A O 1
ATOM 6137 N N . ALA A 1 808 ? -44.155 18.020 16.468 1.00 85.94 808 ALA A N 1
ATOM 6138 C CA . ALA A 1 808 ? -44.479 19.449 16.470 1.00 85.94 808 ALA A CA 1
ATOM 6139 C C . ALA A 1 808 ? -45.443 19.851 15.337 1.00 85.94 808 ALA A C 1
ATOM 6141 O O . ALA A 1 808 ? -46.247 20.765 15.501 1.00 85.94 808 ALA A O 1
ATOM 6142 N N . SER A 1 809 ? -45.406 19.136 14.210 1.00 81.38 809 SER A N 1
ATOM 6143 C CA . SER A 1 809 ? -46.312 19.332 13.068 1.00 81.38 809 SER A CA 1
ATOM 6144 C C . SER A 1 809 ? -47.652 18.591 13.224 1.00 81.38 809 SER A C 1
ATOM 6146 O O . SER A 1 809 ? -48.498 18.633 12.330 1.00 81.38 809 SER A O 1
ATOM 6148 N N . GLY A 1 810 ? -47.873 17.915 14.359 1.00 76.56 810 GLY A N 1
ATOM 6149 C CA . GLY A 1 810 ? -49.105 17.184 14.660 1.00 76.56 810 GLY A CA 1
ATOM 6150 C C . GLY A 1 810 ? -49.222 15.819 13.976 1.00 76.56 810 GLY A C 1
ATOM 6151 O O . GLY A 1 810 ? -50.331 15.292 13.894 1.00 76.56 810 GLY A O 1
ATOM 6152 N N . ALA A 1 811 ? -48.111 15.253 13.491 1.00 78.62 811 ALA A N 1
ATOM 6153 C CA . ALA A 1 811 ? -48.034 13.898 12.952 1.00 78.62 811 ALA A CA 1
ATOM 6154 C C . ALA A 1 811 ? -47.194 13.013 13.885 1.00 78.62 811 ALA A C 1
ATOM 6156 O O . ALA A 1 811 ? -46.070 13.356 14.247 1.00 78.62 811 ALA A O 1
ATOM 6157 N N . VAL A 1 812 ? -47.723 11.854 14.275 1.00 78.00 812 VAL A N 1
ATOM 6158 C CA . VAL A 1 812 ? -46.938 10.854 15.008 1.00 78.00 812 VAL A CA 1
ATOM 6159 C C . VAL A 1 812 ? -46.290 9.938 13.971 1.00 78.00 812 VAL A C 1
ATOM 6161 O O . VAL A 1 812 ? -47.024 9.291 13.223 1.00 78.00 812 VAL A O 1
ATOM 6164 N N . PRO A 1 813 ? -44.949 9.886 13.869 1.00 79.50 813 PRO A N 1
ATOM 6165 C CA . PRO A 1 813 ? -44.302 8.991 12.921 1.00 79.50 813 PRO A CA 1
ATOM 6166 C C . PRO A 1 813 ? -44.625 7.536 13.265 1.00 79.50 813 PRO A C 1
ATOM 6168 O O . PRO A 1 813 ? -44.426 7.110 14.404 1.00 79.50 813 PRO A O 1
ATOM 6171 N N . SER A 1 814 ? -45.095 6.776 12.272 1.00 83.25 814 SER A N 1
ATOM 6172 C CA . SER A 1 814 ? -45.228 5.323 12.397 1.00 83.25 814 SER A CA 1
ATOM 6173 C C . SER A 1 814 ? -43.852 4.690 12.624 1.00 83.25 814 SER A C 1
ATOM 6175 O O . SER A 1 814 ? -42.825 5.211 12.167 1.00 83.25 814 SER A O 1
ATOM 6177 N N . GLN A 1 815 ? -43.833 3.549 13.312 1.00 85.31 815 GLN A N 1
ATOM 6178 C CA . GLN A 1 815 ? -42.619 2.760 13.495 1.00 85.31 815 GLN A CA 1
ATOM 6179 C C . GLN A 1 815 ? -42.027 2.343 12.139 1.00 85.31 815 GLN A C 1
ATOM 6181 O O . GLN A 1 815 ? -40.835 2.532 11.920 1.00 85.31 815 GLN A O 1
ATOM 6186 N N . GLU A 1 816 ? -42.873 1.933 11.192 1.00 85.44 816 GLU A N 1
ATOM 6187 C CA . GLU A 1 816 ? -42.464 1.554 9.831 1.00 85.44 816 GLU A CA 1
ATOM 6188 C C . GLU A 1 816 ? -41.765 2.703 9.087 1.00 85.44 816 GLU A C 1
ATOM 6190 O O . GLU A 1 816 ? -40.787 2.500 8.372 1.00 85.44 816 GLU A O 1
ATOM 6195 N N . THR A 1 817 ? -42.224 3.944 9.280 1.00 87.31 817 THR A N 1
ATOM 6196 C CA . THR A 1 817 ? -41.596 5.129 8.677 1.00 87.31 817 THR A CA 1
ATOM 6197 C C . THR A 1 817 ? -40.217 5.399 9.278 1.00 87.31 817 THR A C 1
ATOM 6199 O O . THR A 1 817 ? -39.288 5.761 8.555 1.00 87.31 817 THR A O 1
ATOM 6202 N N . CYS A 1 818 ? -40.072 5.230 10.597 1.00 87.81 818 CYS A N 1
ATOM 6203 C CA . CYS A 1 818 ? -38.780 5.383 11.265 1.00 87.81 818 CYS A CA 1
ATOM 6204 C C . CYS A 1 818 ? -37.787 4.316 10.791 1.00 87.81 818 CYS A C 1
ATOM 6206 O O . CYS A 1 818 ? -36.646 4.655 10.494 1.00 87.81 818 CYS A O 1
ATOM 6208 N N . GLU A 1 819 ? -38.229 3.063 10.669 1.00 89.88 819 GLU A N 1
ATOM 6209 C CA . GLU A 1 819 ? -37.419 1.943 10.171 1.00 89.88 819 GLU A CA 1
ATOM 6210 C C . GLU A 1 819 ? -37.018 2.150 8.701 1.00 89.88 819 GLU A C 1
ATOM 6212 O O . GLU A 1 819 ? -35.855 1.972 8.337 1.00 89.88 819 GLU A O 1
ATOM 6217 N N . ALA A 1 820 ? -37.938 2.627 7.856 1.00 89.88 820 ALA A N 1
ATOM 6218 C CA . ALA A 1 820 ? -37.640 2.952 6.462 1.00 89.88 820 ALA A CA 1
ATOM 6219 C C . ALA A 1 820 ? -36.596 4.076 6.333 1.00 89.88 820 ALA A C 1
ATOM 6221 O O . ALA A 1 820 ? -35.677 3.981 5.512 1.00 89.88 820 ALA A O 1
ATOM 6222 N N . LEU A 1 821 ? -36.706 5.131 7.152 1.00 92.56 821 LEU A N 1
ATOM 6223 C CA . LEU A 1 821 ? -35.712 6.205 7.187 1.00 92.56 821 LEU A CA 1
ATOM 6224 C C . LEU A 1 821 ? -34.370 5.699 7.729 1.00 92.56 821 LEU A C 1
ATOM 6226 O O . LEU A 1 821 ? -33.340 6.004 7.134 1.00 92.56 821 LEU A O 1
ATOM 6230 N N . GLN A 1 822 ? -34.376 4.899 8.799 1.00 91.94 822 GLN A N 1
ATOM 6231 C CA . GLN A 1 822 ? -33.174 4.277 9.356 1.00 91.94 822 GLN A CA 1
ATOM 6232 C C . GLN A 1 822 ? -32.428 3.477 8.285 1.00 91.94 822 GLN A C 1
ATOM 6234 O O . GLN A 1 822 ? -31.272 3.781 8.009 1.00 91.94 822 GLN A O 1
ATOM 6239 N N . HIS A 1 823 ? -33.091 2.535 7.611 1.00 91.25 823 HIS A N 1
ATOM 6240 C CA . HIS A 1 823 ? -32.467 1.735 6.554 1.00 91.25 823 HIS A CA 1
ATOM 6241 C C . HIS A 1 823 ? -31.945 2.589 5.395 1.00 91.25 823 HIS A C 1
ATOM 6243 O O . HIS A 1 823 ? -30.886 2.304 4.829 1.00 91.25 823 HIS A O 1
ATOM 6249 N N . LYS A 1 824 ? -32.661 3.663 5.034 1.00 91.88 824 LYS A N 1
ATOM 6250 C CA . LYS A 1 824 ? -32.204 4.571 3.979 1.00 91.88 824 LYS A CA 1
ATOM 6251 C C . LYS A 1 824 ? -30.950 5.342 4.393 1.00 91.88 824 LYS A C 1
ATOM 6253 O O . LYS A 1 824 ? -30.049 5.489 3.568 1.00 91.88 824 LYS A O 1
ATOM 6258 N N . LEU A 1 825 ? -30.893 5.822 5.634 1.00 91.69 825 LEU A N 1
ATOM 6259 C CA . LEU A 1 825 ? -29.731 6.515 6.195 1.00 91.69 825 LEU A CA 1
ATOM 6260 C C . LEU A 1 825 ? -28.543 5.568 6.353 1.00 91.69 825 LEU A C 1
ATOM 6262 O O . LEU A 1 825 ? -27.441 5.917 5.940 1.00 91.69 825 LEU A O 1
ATOM 6266 N N . GLU A 1 826 ? -28.771 4.356 6.859 1.00 89.75 826 GLU A N 1
ATOM 6267 C CA . GLU A 1 826 ? -27.747 3.319 6.968 1.00 89.75 826 GLU A CA 1
ATOM 6268 C C . GLU A 1 826 ? -27.122 3.018 5.604 1.00 89.75 826 GLU A C 1
ATOM 6270 O O . GLU A 1 826 ? -25.900 2.978 5.486 1.00 89.75 826 GLU A O 1
ATOM 6275 N N . TRP A 1 827 ? -27.945 2.883 4.560 1.00 89.81 827 TRP A N 1
ATOM 6276 C CA . TRP A 1 827 ? -27.462 2.665 3.200 1.00 89.81 827 TRP A CA 1
ATOM 6277 C C . TRP A 1 827 ? -26.688 3.867 2.646 1.00 89.81 827 TRP A C 1
ATOM 6279 O O . TRP A 1 827 ? -25.630 3.678 2.048 1.00 89.81 827 TRP A O 1
ATOM 6289 N N . LEU A 1 828 ? -27.197 5.092 2.842 1.00 90.38 828 LEU A N 1
ATOM 6290 C CA . LEU A 1 828 ? -26.550 6.320 2.368 1.00 90.38 828 LEU A CA 1
ATOM 6291 C C . LEU A 1 828 ? -25.186 6.520 3.031 1.00 90.38 828 LEU A C 1
ATOM 6293 O O . LEU A 1 828 ? -24.209 6.767 2.334 1.00 90.38 828 LEU A O 1
ATOM 6297 N N . LEU A 1 829 ? -25.086 6.360 4.349 1.00 87.88 829 LEU A N 1
ATOM 6298 C CA . LEU A 1 829 ? -23.847 6.600 5.098 1.00 87.88 829 LEU A CA 1
ATOM 6299 C C . LEU A 1 829 ? -22.705 5.631 4.740 1.00 87.88 829 LEU A C 1
ATOM 6301 O O . LEU A 1 829 ? -21.563 5.886 5.107 1.00 87.88 829 LEU A O 1
ATOM 6305 N N . VAL A 1 830 ? -22.991 4.553 4.004 1.00 86.75 830 VAL A N 1
ATOM 6306 C CA . VAL A 1 830 ? -21.984 3.610 3.492 1.00 86.75 830 VAL A CA 1
ATOM 6307 C C . VAL A 1 830 ? -21.483 3.989 2.088 1.00 86.75 830 VAL A C 1
ATOM 6309 O O . VAL A 1 830 ? -20.406 3.548 1.689 1.00 86.75 830 VAL A O 1
ATOM 6312 N N . GLN A 1 831 ? -22.224 4.797 1.320 1.00 86.94 831 GLN A N 1
ATOM 6313 C CA . GLN A 1 831 ? -21.829 5.142 -0.052 1.00 86.94 831 GLN A CA 1
ATOM 6314 C C . GLN A 1 831 ? -20.726 6.218 -0.080 1.00 86.94 831 GLN A C 1
ATOM 6316 O O . GLN A 1 831 ? -20.804 7.187 0.678 1.00 86.94 831 GLN A O 1
ATOM 6321 N N . PRO A 1 832 ? -19.735 6.105 -0.987 1.00 75.88 832 PRO A N 1
ATOM 6322 C CA . PRO A 1 832 ? -18.617 7.049 -1.075 1.00 75.88 832 PRO A CA 1
ATOM 6323 C C . PRO A 1 832 ? -19.033 8.463 -1.517 1.00 75.88 832 PRO A C 1
ATOM 6325 O O . PRO A 1 832 ? -18.384 9.429 -1.125 1.00 75.88 832 PRO A O 1
ATOM 6328 N N . ASP A 1 833 ? -20.126 8.594 -2.276 1.00 78.19 833 ASP A N 1
ATOM 6329 C CA . ASP A 1 833 ? -20.579 9.866 -2.866 1.00 78.19 833 ASP A CA 1
ATOM 6330 C C . ASP A 1 833 ? -21.646 10.588 -2.021 1.00 78.19 833 ASP A C 1
ATOM 6332 O O . ASP A 1 833 ? -22.262 11.568 -2.454 1.00 78.19 833 ASP A O 1
ATOM 6336 N N . THR A 1 834 ? -21.916 10.095 -0.811 1.00 84.94 834 THR A N 1
ATOM 6337 C CA . THR A 1 834 ? -22.946 10.667 0.057 1.00 84.94 834 THR A CA 1
ATOM 6338 C C . THR A 1 834 ? -22.517 12.026 0.583 1.00 84.94 834 THR A C 1
ATOM 6340 O O . THR A 1 834 ? -21.501 12.178 1.255 1.00 84.94 834 THR A O 1
ATOM 6343 N N . ASN A 1 835 ? -23.350 13.030 0.321 1.00 87.56 835 ASN A N 1
ATOM 6344 C CA . ASN A 1 835 ? -23.181 14.387 0.827 1.00 87.56 835 ASN A CA 1
ATOM 6345 C C . ASN A 1 835 ? -24.302 14.755 1.812 1.00 87.56 835 ASN A C 1
ATOM 6347 O O . ASN A 1 835 ? -25.355 14.114 1.859 1.00 87.56 835 ASN A O 1
ATOM 6351 N N . LEU A 1 836 ? -24.106 15.826 2.584 1.00 89.56 836 LEU A N 1
ATOM 6352 C CA . LEU A 1 836 ? -25.103 16.294 3.553 1.00 89.56 836 LEU A CA 1
ATOM 6353 C C . LEU A 1 836 ? -26.472 16.575 2.903 1.00 89.56 836 LEU A C 1
ATOM 6355 O O . LEU A 1 836 ? -27.508 16.257 3.486 1.00 89.56 836 LEU A O 1
ATOM 6359 N N . ALA A 1 837 ? -26.483 17.093 1.671 1.00 89.25 837 ALA A N 1
ATOM 6360 C CA . ALA A 1 837 ? -27.711 17.375 0.929 1.00 89.25 837 ALA A CA 1
ATOM 6361 C C . ALA A 1 837 ? -28.538 16.104 0.651 1.00 89.25 837 ALA A C 1
ATOM 6363 O O . ALA A 1 837 ? -29.767 16.129 0.738 1.00 89.25 837 ALA A O 1
ATOM 6364 N N . SER A 1 838 ? -27.887 14.974 0.366 1.00 90.88 838 SER A N 1
ATOM 6365 C CA . SER A 1 838 ? -28.553 13.688 0.138 1.00 90.88 838 SER A CA 1
ATOM 6366 C C . SER A 1 838 ? -29.231 13.157 1.407 1.00 90.88 838 SER A C 1
ATOM 6368 O O . SER A 1 838 ? -30.365 12.678 1.345 1.00 90.88 838 SER A O 1
ATOM 6370 N N . ILE A 1 839 ? -28.595 13.339 2.570 1.00 92.44 839 ILE A N 1
ATOM 6371 C CA . ILE A 1 839 ? -29.134 12.974 3.888 1.00 92.44 839 ILE A CA 1
ATOM 6372 C C . ILE A 1 839 ? -30.329 13.871 4.241 1.00 92.44 839 ILE A C 1
ATOM 6374 O O . ILE A 1 839 ? -31.392 13.376 4.619 1.00 92.44 839 ILE A O 1
ATOM 6378 N N . GLN A 1 840 ? -30.188 15.186 4.052 1.00 93.94 840 GLN A N 1
ATOM 6379 C CA . GLN A 1 840 ? -31.271 16.158 4.238 1.00 93.94 840 GLN A CA 1
ATOM 6380 C C . GLN A 1 840 ? -32.479 15.844 3.347 1.00 93.94 840 GLN A C 1
ATOM 6382 O O . GLN A 1 840 ? -33.616 15.883 3.812 1.00 93.94 840 GLN A O 1
ATOM 6387 N N . THR A 1 841 ? -32.237 15.486 2.083 1.00 92.94 841 THR A N 1
ATOM 6388 C CA . THR A 1 841 ? -33.292 15.124 1.124 1.00 92.94 841 THR A CA 1
ATOM 6389 C C . THR A 1 841 ? -34.010 13.841 1.534 1.00 92.94 841 THR A C 1
ATOM 6391 O O . THR A 1 841 ? -35.233 13.763 1.425 1.00 92.94 841 THR A O 1
ATOM 6394 N N . ALA A 1 842 ? -33.280 12.841 2.036 1.00 92.12 842 ALA A N 1
ATOM 6395 C CA . ALA A 1 842 ? -33.876 11.600 2.525 1.00 92.12 842 ALA A CA 1
ATOM 6396 C C . ALA A 1 842 ? -34.789 11.840 3.740 1.00 92.12 842 ALA A C 1
ATOM 6398 O O . ALA A 1 842 ? -35.911 11.333 3.763 1.00 92.12 842 ALA A O 1
ATOM 6399 N N . ALA A 1 843 ? -34.342 12.652 4.705 1.00 92.50 843 ALA A N 1
ATOM 6400 C CA . ALA A 1 843 ? -35.137 13.015 5.878 1.00 92.50 843 ALA A CA 1
ATOM 6401 C C . ALA A 1 843 ? -36.383 13.844 5.509 1.00 92.50 843 ALA A C 1
ATOM 6403 O O . ALA A 1 843 ? -37.476 13.556 5.994 1.00 92.50 843 ALA A O 1
ATOM 6404 N N . ASP A 1 844 ? -36.236 14.830 4.616 1.00 92.38 844 ASP A N 1
ATOM 6405 C CA . ASP A 1 844 ? -37.334 15.671 4.114 1.00 92.38 844 ASP A CA 1
ATOM 6406 C C . ASP A 1 844 ? -38.389 14.836 3.371 1.00 92.38 844 ASP A C 1
ATOM 6408 O O . ASP A 1 844 ? -39.583 14.906 3.668 1.00 92.38 844 ASP A O 1
ATOM 6412 N N . LYS A 1 845 ? -37.951 13.957 2.459 1.00 91.25 845 LYS A N 1
ATOM 6413 C CA . LYS A 1 845 ? -38.851 13.052 1.737 1.00 91.25 845 LYS A CA 1
ATOM 6414 C C . LYS A 1 845 ? -39.620 12.140 2.695 1.00 91.25 845 LYS A C 1
ATOM 6416 O O . LYS A 1 845 ? -40.843 12.082 2.615 1.00 91.25 845 LYS A O 1
ATOM 6421 N N . ALA A 1 846 ? -38.928 11.492 3.634 1.00 91.00 846 ALA A N 1
ATOM 6422 C CA . ALA A 1 846 ? -39.575 10.633 4.624 1.00 91.00 846 ALA A CA 1
ATOM 6423 C C . ALA A 1 846 ? -40.597 11.403 5.479 1.00 91.00 846 ALA A C 1
ATOM 6425 O O . ALA A 1 846 ? -41.653 10.867 5.812 1.00 91.00 846 ALA A O 1
ATOM 6426 N N . ALA A 1 847 ? -40.322 12.670 5.806 1.00 90.06 847 ALA A N 1
ATOM 6427 C CA . ALA A 1 847 ? -41.233 13.504 6.584 1.00 90.06 847 ALA A CA 1
ATOM 6428 C C . ALA A 1 847 ? -42.486 13.882 5.777 1.00 90.06 847 ALA A C 1
ATOM 6430 O O . ALA A 1 847 ? -43.603 13.827 6.300 1.00 90.06 847 ALA A O 1
ATOM 6431 N N . ARG A 1 848 ? -42.332 14.215 4.489 1.00 89.25 848 ARG A N 1
ATOM 6432 C CA . ARG A 1 848 ? -43.463 14.468 3.582 1.00 89.25 848 ARG A CA 1
ATOM 6433 C C . ARG A 1 848 ? -44.318 13.217 3.366 1.00 89.25 848 ARG A C 1
ATOM 6435 O O . ARG A 1 848 ? -45.539 13.312 3.444 1.00 89.25 848 ARG A O 1
ATOM 6442 N N . ASP A 1 849 ? -43.702 12.052 3.191 1.00 86.62 849 ASP A N 1
ATOM 6443 C CA . ASP A 1 849 ? -44.421 10.783 3.008 1.00 86.62 849 ASP A CA 1
ATOM 6444 C C . ASP A 1 849 ? -45.219 10.397 4.274 1.00 86.62 849 ASP A C 1
ATOM 6446 O O . ASP A 1 849 ? -46.383 9.986 4.198 1.00 86.62 849 ASP A O 1
ATOM 6450 N N . ALA A 1 850 ? -44.635 10.608 5.460 1.00 85.56 850 ALA A N 1
ATOM 6451 C CA . ALA A 1 850 ? -45.285 10.352 6.748 1.00 85.56 850 ALA A CA 1
ATOM 6452 C C . ALA A 1 850 ? -46.508 11.251 6.987 1.00 85.56 850 ALA A C 1
ATOM 6454 O O . ALA A 1 850 ? -47.555 10.802 7.451 1.00 85.56 850 ALA A O 1
ATOM 6455 N N . THR A 1 851 ? -46.373 12.536 6.665 1.00 84.38 851 THR A N 1
ATOM 6456 C CA . THR A 1 851 ? -47.423 13.547 6.866 1.00 84.38 851 THR A CA 1
ATOM 6457 C C . THR A 1 851 ? -48.538 13.419 5.822 1.00 84.38 851 THR A C 1
ATOM 6459 O O . THR A 1 851 ? -49.719 13.476 6.176 1.00 84.38 851 THR A O 1
ATOM 6462 N N . ALA A 1 852 ? -48.195 13.101 4.568 1.00 83.19 852 ALA A N 1
ATOM 6463 C CA . ALA A 1 852 ? -49.159 12.761 3.521 1.00 83.19 852 ALA A CA 1
ATOM 6464 C C . ALA A 1 852 ? -50.029 11.556 3.913 1.00 83.19 852 ALA A C 1
ATOM 6466 O O . ALA A 1 852 ? -51.251 11.612 3.779 1.00 83.19 852 ALA A O 1
ATOM 6467 N N . SER A 1 853 ? -49.419 10.513 4.484 1.00 76.06 853 SER A N 1
ATOM 6468 C CA . SER A 1 853 ? -50.133 9.333 4.997 1.00 76.06 853 SER A CA 1
ATOM 6469 C C . SER A 1 853 ? -51.076 9.667 6.165 1.00 76.06 853 SER A C 1
ATOM 6471 O O . SER A 1 853 ? -52.088 9.000 6.357 1.00 76.06 853 SER A O 1
ATOM 6473 N N . ALA A 1 854 ? -50.784 10.736 6.915 1.00 72.81 854 ALA A N 1
ATOM 6474 C CA . ALA A 1 854 ? -51.621 11.262 7.996 1.00 72.81 854 ALA A CA 1
ATOM 6475 C C . ALA A 1 854 ? -52.667 12.303 7.529 1.00 72.81 854 ALA A C 1
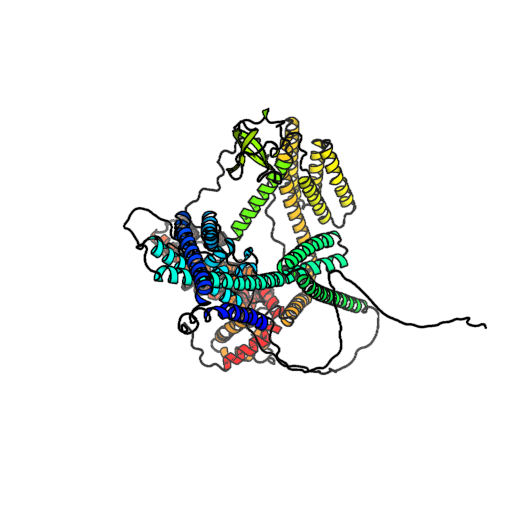ATOM 6477 O O . ALA A 1 854 ? -53.382 12.871 8.357 1.00 72.81 854 ALA A O 1
ATOM 6478 N N . GLY A 1 855 ? -52.764 12.583 6.222 1.00 74.38 855 GLY A N 1
ATOM 6479 C CA . GLY A 1 855 ? -53.747 13.510 5.649 1.00 74.38 855 GLY A CA 1
ATOM 6480 C C . GLY A 1 855 ? -53.471 14.996 5.913 1.00 74.38 855 GLY A C 1
ATOM 6481 O O . GLY A 1 855 ? -54.374 15.820 5.762 1.00 74.38 855 GLY A O 1
ATOM 6482 N N . ARG A 1 856 ? -52.247 15.364 6.315 1.00 78.31 856 ARG A N 1
ATOM 6483 C CA . ARG A 1 856 ? -51.827 16.759 6.530 1.00 78.31 856 ARG A CA 1
ATOM 6484 C C . ARG A 1 856 ? -50.481 16.996 5.849 1.00 78.31 856 ARG A C 1
ATOM 6486 O O . ARG A 1 856 ? -49.544 16.306 6.204 1.00 78.31 856 ARG A O 1
ATOM 6493 N N . PRO A 1 857 ? -50.329 17.943 4.914 1.00 80.69 857 PRO A N 1
ATOM 6494 C CA . PRO A 1 857 ? -49.028 18.208 4.300 1.00 80.69 857 PRO A CA 1
ATOM 6495 C C . PRO A 1 857 ? -48.047 18.833 5.306 1.00 80.69 857 PRO A C 1
ATOM 6497 O O . PRO A 1 857 ? -48.439 19.685 6.107 1.00 80.69 857 PRO A O 1
ATOM 6500 N N . LEU A 1 858 ? -46.772 18.433 5.252 1.00 84.06 858 LEU A N 1
ATOM 6501 C CA . LEU A 1 858 ? -45.703 19.046 6.047 1.00 84.06 858 LEU A CA 1
ATOM 6502 C C . LEU A 1 858 ? -45.544 20.536 5.669 1.00 84.06 858 LEU A C 1
ATOM 6504 O O . LEU A 1 858 ? -45.349 20.832 4.489 1.00 84.06 858 LEU A O 1
ATOM 6508 N N . PRO A 1 859 ? -45.589 21.479 6.628 1.00 86.75 859 PRO A N 1
ATOM 6509 C CA . PRO A 1 859 ? -45.313 22.889 6.353 1.00 86.75 859 PRO A CA 1
ATOM 6510 C C . PRO A 1 859 ? -43.870 23.100 5.871 1.00 86.75 859 PRO A C 1
ATOM 6512 O O . PRO A 1 859 ? -42.949 22.523 6.448 1.00 86.75 859 PRO A O 1
ATOM 6515 N N . GLU A 1 860 ? -43.642 23.990 4.899 1.00 87.75 860 GLU A N 1
ATOM 6516 C CA . GLU A 1 860 ? -42.285 24.279 4.389 1.00 87.75 860 GLU A CA 1
ATOM 6517 C C . GLU A 1 860 ? -41.332 24.767 5.497 1.00 87.75 860 GLU A C 1
ATOM 6519 O O . GLU A 1 860 ? -40.205 24.295 5.600 1.00 87.75 860 GLU A O 1
ATOM 6524 N N . ASN A 1 861 ? -41.821 25.574 6.447 1.00 88.44 861 ASN A N 1
ATOM 6525 C CA . ASN A 1 861 ? -41.031 25.997 7.612 1.00 88.44 861 ASN A CA 1
ATOM 6526 C C . ASN A 1 861 ? -40.541 24.808 8.465 1.00 88.44 861 ASN A C 1
ATOM 6528 O O . ASN A 1 861 ? -39.460 24.865 9.054 1.00 88.44 861 ASN A O 1
ATOM 6532 N N . ALA A 1 862 ? -41.338 23.737 8.561 1.00 88.00 862 ALA A N 1
ATOM 6533 C CA . ALA A 1 862 ? -40.976 22.527 9.295 1.00 88.00 862 ALA A CA 1
ATOM 6534 C C . ALA A 1 862 ? -39.970 21.677 8.502 1.00 88.00 862 ALA A C 1
ATOM 6536 O O . ALA A 1 862 ? -39.033 21.140 9.092 1.00 88.00 862 ALA A O 1
ATOM 6537 N N . ALA A 1 863 ? -40.114 21.612 7.174 1.00 88.81 863 ALA A N 1
ATOM 6538 C CA . ALA A 1 863 ? -39.152 20.963 6.285 1.00 88.81 863 ALA A CA 1
ATOM 6539 C C . ALA A 1 863 ? -37.769 21.640 6.348 1.00 88.81 863 ALA A C 1
ATOM 6541 O O . ALA A 1 863 ? -36.755 20.964 6.533 1.00 88.81 863 ALA A O 1
ATOM 6542 N N . ASP A 1 864 ? -37.723 22.972 6.287 1.00 90.81 864 ASP A N 1
ATOM 6543 C CA . ASP A 1 864 ? -36.481 23.743 6.413 1.00 90.81 864 ASP A CA 1
ATOM 6544 C C . ASP A 1 864 ? -35.862 23.598 7.807 1.00 90.81 864 ASP A C 1
ATOM 6546 O O . ASP A 1 864 ? -34.651 23.414 7.946 1.00 90.81 864 ASP A O 1
ATOM 6550 N N . SER A 1 865 ? -36.695 23.588 8.852 1.00 92.12 865 SER A N 1
ATOM 6551 C CA . SER A 1 865 ? -36.241 23.321 10.221 1.00 92.12 865 SER A CA 1
ATOM 6552 C C . SER A 1 865 ? -35.602 21.935 10.347 1.00 92.12 865 SER A C 1
ATOM 6554 O O . SER A 1 865 ? -34.536 21.812 10.948 1.00 92.12 865 SER A O 1
ATOM 6556 N N . LEU A 1 866 ? -36.197 20.897 9.744 1.00 91.94 866 LEU A N 1
ATOM 6557 C CA . LEU A 1 866 ? -35.626 19.548 9.732 1.00 91.94 866 LEU A CA 1
ATOM 6558 C C . LEU A 1 866 ? -34.280 19.516 9.006 1.00 91.94 866 LEU A C 1
ATOM 6560 O O . LEU A 1 866 ? -33.325 18.949 9.530 1.00 91.94 866 LEU A O 1
ATOM 6564 N N . LYS A 1 867 ? -34.166 20.162 7.841 1.00 91.88 867 LYS A N 1
ATOM 6565 C CA . LYS A 1 867 ? -32.898 20.241 7.095 1.00 91.88 867 LYS A CA 1
ATOM 6566 C C . LYS A 1 867 ? -31.800 20.920 7.910 1.00 91.88 867 LYS A C 1
ATOM 6568 O O . LYS A 1 867 ? -30.675 20.416 7.946 1.00 91.88 867 LYS A O 1
ATOM 6573 N N . ASN A 1 868 ? -32.128 22.009 8.602 1.00 92.19 868 ASN A N 1
ATOM 6574 C CA . ASN A 1 868 ? -31.192 22.722 9.471 1.00 92.19 868 ASN A CA 1
ATOM 6575 C C . ASN A 1 868 ? -30.781 21.877 10.687 1.00 92.19 868 ASN A C 1
ATOM 6577 O O . ASN A 1 868 ? -29.600 21.824 11.028 1.00 92.19 868 ASN A O 1
ATOM 6581 N N . LEU A 1 869 ? -31.721 21.157 11.305 1.00 91.75 869 LEU A N 1
ATOM 6582 C CA . LEU A 1 869 ? -31.419 20.240 12.408 1.00 91.75 869 LEU A CA 1
ATOM 6583 C C . LEU A 1 869 ? -30.539 19.071 11.952 1.00 91.75 869 LEU A C 1
ATOM 6585 O O . LEU A 1 869 ? -29.572 18.739 12.633 1.00 91.75 869 LEU A O 1
ATOM 6589 N N . VAL A 1 870 ? -30.804 18.496 10.778 1.00 91.75 870 VAL A N 1
ATOM 6590 C CA . VAL A 1 870 ? -29.955 17.452 10.182 1.00 91.75 870 VAL A CA 1
ATOM 6591 C C . VAL A 1 870 ? -28.548 17.983 9.893 1.00 91.75 870 VAL A C 1
ATOM 6593 O O . VAL A 1 870 ? -27.580 17.287 10.180 1.00 91.75 870 VAL A O 1
ATOM 6596 N N . ALA A 1 871 ? -28.403 19.225 9.419 1.00 90.56 871 ALA A N 1
ATOM 6597 C CA . ALA A 1 871 ? -27.087 19.859 9.285 1.00 90.56 871 ALA A CA 1
ATOM 6598 C C . ALA A 1 871 ? -26.391 20.047 10.642 1.00 90.56 871 ALA A C 1
ATOM 6600 O O . ALA A 1 871 ? -25.191 19.828 10.762 1.00 90.56 871 ALA A O 1
ATOM 6601 N N . SER A 1 872 ? -27.139 20.380 11.695 1.00 90.38 872 SER A N 1
ATOM 6602 C CA . SER A 1 872 ? -26.582 20.483 13.049 1.00 90.38 872 SER A CA 1
ATOM 6603 C C . SER A 1 872 ? -26.176 19.131 13.653 1.00 90.38 872 SER A C 1
ATOM 6605 O O . SER A 1 872 ? -25.437 19.110 14.633 1.00 90.38 872 SER A O 1
ATOM 6607 N N . ALA A 1 873 ? -26.637 18.004 13.092 1.00 86.06 873 ALA A N 1
ATOM 6608 C CA . ALA A 1 873 ? -26.271 16.663 13.555 1.00 86.06 873 ALA A CA 1
ATOM 6609 C C . ALA A 1 873 ? -24.812 16.304 13.234 1.00 86.06 873 ALA A C 1
ATOM 6611 O O . ALA A 1 873 ? -24.259 15.415 13.873 1.00 86.06 873 ALA A O 1
ATOM 6612 N N . THR A 1 874 ? -24.191 16.985 12.265 1.00 79.94 874 THR A N 1
ATOM 6613 C CA . THR A 1 874 ? -22.775 16.791 11.921 1.00 79.94 874 THR A CA 1
ATOM 6614 C C . THR A 1 874 ? -21.826 17.633 12.777 1.00 79.94 874 THR A C 1
ATOM 6616 O O . THR A 1 874 ? -20.614 17.525 12.613 1.00 79.94 874 THR A O 1
ATOM 6619 N N . ASP A 1 875 ? -22.349 18.484 13.667 1.00 83.88 875 ASP A N 1
ATOM 6620 C CA . ASP A 1 875 ? -21.548 19.309 14.573 1.00 83.88 875 ASP A CA 1
ATOM 6621 C C . ASP A 1 875 ? -21.288 18.573 15.907 1.00 83.88 875 ASP A C 1
ATOM 6623 O O . ASP A 1 875 ? -22.242 18.283 16.640 1.00 83.88 875 ASP A O 1
ATOM 6627 N N . PRO A 1 876 ? -20.016 18.323 16.283 1.00 78.69 876 PRO A N 1
ATOM 6628 C CA . PRO A 1 876 ? -19.657 17.748 17.580 1.00 78.69 876 PRO A CA 1
ATOM 6629 C C . PRO A 1 876 ? -20.120 18.572 18.791 1.00 78.69 876 PRO A C 1
ATOM 6631 O O . PRO A 1 876 ? -20.130 18.062 19.906 1.00 78.69 876 PRO A O 1
ATOM 6634 N N . SER A 1 877 ? -20.484 19.847 18.627 1.00 83.94 877 SER A N 1
ATOM 6635 C CA . SER A 1 877 ? -20.994 20.683 19.721 1.00 83.94 877 SER A CA 1
ATOM 6636 C C . SER A 1 877 ? -22.464 20.404 20.074 1.00 83.94 877 SER A C 1
ATOM 6638 O O . SER A 1 877 ? -22.937 20.794 21.145 1.00 83.94 877 SER A O 1
ATOM 6640 N N . ASN A 1 878 ? -23.192 19.683 19.216 1.00 91.62 878 ASN A N 1
ATOM 6641 C CA . ASN A 1 878 ? -24.614 19.421 19.393 1.00 91.62 878 ASN A CA 1
ATOM 6642 C C . ASN A 1 878 ? -24.888 18.527 20.619 1.00 91.62 878 ASN A C 1
ATOM 6644 O O . ASN A 1 878 ? -24.330 17.439 20.762 1.00 91.62 878 ASN A O 1
ATOM 6648 N N . ALA A 1 879 ? -25.790 18.961 21.505 1.00 90.31 879 ALA A N 1
ATOM 6649 C CA . ALA A 1 879 ? -26.091 18.251 22.750 1.00 90.31 879 ALA A CA 1
ATOM 6650 C C . ALA A 1 879 ? -26.695 16.851 22.534 1.00 90.31 879 ALA A C 1
ATOM 6652 O O . ALA A 1 879 ? -26.371 15.924 23.277 1.00 90.31 879 ALA A O 1
ATOM 6653 N N . VAL A 1 880 ? -27.550 16.679 21.517 1.00 89.94 880 VAL A N 1
ATOM 6654 C CA . VAL A 1 880 ? -28.170 15.381 21.198 1.00 89.94 880 VAL A CA 1
ATOM 6655 C C . VAL A 1 880 ? -27.131 14.436 20.602 1.00 89.94 880 VAL A C 1
ATOM 6657 O O . VAL A 1 880 ? -27.051 13.282 21.017 1.00 89.94 880 VAL A O 1
ATOM 6660 N N . PHE A 1 881 ? -26.287 14.945 19.700 1.00 90.88 881 PHE A N 1
ATOM 6661 C CA . PHE A 1 881 ? -25.146 14.197 19.173 1.00 90.88 881 PHE A CA 1
ATOM 6662 C C . PHE A 1 881 ? -24.221 13.734 20.304 1.00 90.88 881 PHE A C 1
ATOM 6664 O O . PHE A 1 881 ? -23.976 12.540 20.443 1.00 90.88 881 PHE A O 1
ATOM 6671 N N . ASN A 1 882 ? -23.801 14.643 21.187 1.00 90.88 882 ASN A N 1
ATOM 6672 C CA . ASN A 1 882 ? -22.934 14.323 22.323 1.00 90.88 882 ASN A CA 1
ATOM 6673 C C . ASN A 1 882 ? -23.539 13.294 23.282 1.00 90.88 882 ASN A C 1
ATOM 6675 O O . ASN A 1 882 ? -22.824 12.416 23.766 1.00 90.88 882 ASN A O 1
ATOM 6679 N N . LEU A 1 883 ? -24.850 13.358 23.525 1.00 91.19 883 LEU A N 1
ATOM 6680 C CA . LEU A 1 883 ? -25.553 12.381 24.351 1.00 91.19 883 LEU A CA 1
ATOM 6681 C C . LEU A 1 883 ? -25.463 10.969 23.756 1.00 91.19 883 LEU A C 1
ATOM 6683 O O . LEU A 1 883 ? -25.140 10.019 24.474 1.00 91.19 883 LEU A O 1
ATOM 6687 N N . PHE A 1 884 ? -25.739 10.817 22.458 1.00 92.19 884 PHE A N 1
ATOM 6688 C CA . PHE A 1 884 ? -25.644 9.517 21.791 1.00 92.19 884 PHE A CA 1
ATOM 6689 C C . PHE A 1 884 ? -24.200 9.043 21.655 1.00 92.19 884 PHE A C 1
ATOM 6691 O O . PHE A 1 884 ? -23.944 7.865 21.893 1.00 92.19 884 PHE A O 1
ATOM 6698 N N . THR A 1 885 ? -23.252 9.945 21.395 1.00 92.19 885 THR A N 1
ATOM 6699 C CA . THR A 1 885 ? -21.814 9.650 21.423 1.00 92.19 885 THR A CA 1
ATOM 6700 C C . THR A 1 885 ? -21.401 9.080 22.777 1.00 92.19 885 THR A C 1
ATOM 6702 O O . THR A 1 885 ? -20.822 7.996 22.843 1.00 92.19 885 THR A O 1
ATOM 6705 N N . GLN A 1 886 ? -21.754 9.749 23.880 1.00 90.81 886 GLN A N 1
ATOM 6706 C CA . GLN A 1 886 ? -21.423 9.283 25.226 1.00 90.81 886 GLN A CA 1
ATOM 6707 C C . GLN A 1 886 ? -22.021 7.899 25.506 1.00 90.81 886 GLN A C 1
ATOM 6709 O O . GLN A 1 886 ? -21.307 7.011 25.967 1.00 90.81 886 GLN A O 1
ATOM 6714 N N . ARG A 1 887 ? -23.306 7.694 25.188 1.00 92.88 887 ARG A N 1
ATOM 6715 C CA . ARG A 1 887 ? -23.998 6.413 25.405 1.00 92.88 887 ARG A CA 1
ATOM 6716 C C . ARG A 1 887 ? -23.399 5.284 24.572 1.00 92.88 887 ARG A C 1
ATOM 6718 O O . ARG A 1 887 ? -23.115 4.220 25.112 1.00 92.88 887 ARG A O 1
ATOM 6725 N N . ALA A 1 888 ? -23.172 5.517 23.281 1.00 92.88 888 ALA A N 1
ATOM 6726 C CA . ALA A 1 888 ? -22.636 4.513 22.373 1.00 92.88 888 ALA A CA 1
ATOM 6727 C C . ALA A 1 888 ? -21.217 4.092 22.798 1.00 92.88 888 ALA A C 1
ATOM 6729 O O . ALA A 1 888 ? -20.939 2.901 22.946 1.00 92.88 888 ALA A O 1
ATOM 6730 N N . PHE A 1 889 ? -20.327 5.047 23.083 1.00 93.38 889 PHE A N 1
ATOM 6731 C CA . PHE A 1 889 ? -18.969 4.722 23.530 1.00 93.38 889 PHE A CA 1
ATOM 6732 C C . PHE A 1 889 ? -18.919 4.146 24.951 1.00 93.38 889 PHE A C 1
ATOM 6734 O O . PHE A 1 889 ? -18.037 3.335 25.236 1.00 93.38 889 PHE A O 1
ATOM 6741 N N . GLN A 1 890 ? -19.861 4.495 25.833 1.00 91.75 890 GLN A N 1
ATOM 6742 C CA . GLN A 1 890 ? -19.991 3.844 27.138 1.00 91.75 890 GLN A CA 1
ATOM 6743 C C . GLN A 1 890 ? -20.332 2.360 26.973 1.00 91.75 890 GLN A C 1
ATOM 6745 O O . GLN A 1 890 ? -19.643 1.527 27.556 1.00 91.75 890 GLN A O 1
ATOM 6750 N N . ILE A 1 891 ? -21.308 2.036 26.119 1.00 92.19 891 ILE A N 1
ATOM 6751 C CA . ILE A 1 891 ? -21.671 0.656 25.767 1.00 92.19 891 ILE A CA 1
ATOM 6752 C C . ILE A 1 891 ? -20.469 -0.100 25.184 1.00 92.19 891 ILE A C 1
ATOM 6754 O O . ILE A 1 891 ? -20.190 -1.234 25.576 1.00 92.19 891 ILE A O 1
ATOM 6758 N N . LEU A 1 892 ? -19.723 0.525 24.268 1.00 93.81 892 LEU A N 1
ATOM 6759 C CA . LEU A 1 892 ? -18.525 -0.081 23.683 1.00 93.81 892 LEU A CA 1
ATOM 6760 C C . LEU A 1 892 ? -17.470 -0.385 24.761 1.00 93.81 892 LEU A C 1
ATOM 6762 O O . LEU A 1 892 ? -16.888 -1.469 24.774 1.00 93.81 892 LEU A O 1
ATOM 6766 N N . THR A 1 893 ? -17.267 0.546 25.698 1.00 92.75 893 THR A N 1
ATOM 6767 C CA . THR A 1 893 ? -16.297 0.419 26.798 1.00 92.75 893 THR A CA 1
ATOM 6768 C C . THR A 1 893 ? -16.682 -0.697 27.773 1.00 92.75 893 THR A C 1
ATOM 6770 O O . THR A 1 893 ? -15.840 -1.535 28.107 1.00 92.75 893 THR A O 1
ATOM 6773 N N . THR A 1 894 ? -17.943 -0.744 28.222 1.00 90.94 894 THR A N 1
ATOM 6774 C CA . THR A 1 894 ? -18.433 -1.772 29.160 1.00 90.94 894 THR A CA 1
ATOM 6775 C C . THR A 1 894 ? -18.389 -3.160 28.535 1.00 90.94 894 THR A C 1
ATOM 6777 O O . THR A 1 894 ? -17.959 -4.117 29.183 1.00 90.94 894 THR A O 1
ATOM 6780 N N . THR A 1 895 ? -18.751 -3.257 27.255 1.00 91.25 895 THR A N 1
ATOM 6781 C CA . THR A 1 895 ? -18.759 -4.513 26.502 1.00 91.25 895 THR A CA 1
ATOM 6782 C C . THR A 1 895 ? -17.340 -5.029 26.245 1.00 91.25 895 THR A C 1
ATOM 6784 O O . THR A 1 895 ? -17.068 -6.210 26.469 1.00 91.25 895 THR A O 1
ATOM 6787 N N . ALA A 1 896 ? -16.405 -4.156 25.856 1.00 92.06 896 ALA A N 1
ATOM 6788 C CA . ALA A 1 896 ? -15.008 -4.522 25.601 1.00 92.06 896 ALA A CA 1
ATOM 6789 C C . ALA A 1 896 ? -14.265 -5.012 26.853 1.00 92.06 896 ALA A C 1
ATOM 6791 O O . ALA A 1 896 ? -13.373 -5.857 26.760 1.00 92.06 896 ALA A O 1
ATOM 6792 N N . ALA A 1 897 ? -14.649 -4.523 28.035 1.00 89.12 897 ALA A N 1
ATOM 6793 C CA . ALA A 1 897 ? -14.072 -4.959 29.303 1.00 89.12 897 ALA A CA 1
ATOM 6794 C C . ALA A 1 897 ? -14.449 -6.408 29.686 1.00 89.12 897 ALA A C 1
ATOM 6796 O O . ALA A 1 897 ? -13.802 -7.000 30.556 1.00 89.12 897 ALA A O 1
ATOM 6797 N N . GLN A 1 898 ? -15.476 -7.001 29.060 1.00 89.62 898 GLN A N 1
ATOM 6798 C CA . GLN A 1 898 ? -15.932 -8.356 29.379 1.00 89.62 898 GLN A CA 1
ATOM 6799 C C . GLN A 1 898 ? -15.018 -9.434 28.774 1.00 89.62 898 GLN A C 1
ATOM 6801 O O . GLN A 1 898 ? -14.649 -9.322 27.608 1.00 89.62 898 GLN A O 1
ATOM 6806 N N . PRO A 1 899 ? -14.700 -10.519 29.510 1.00 83.00 899 PRO A N 1
ATOM 6807 C CA . PRO A 1 899 ? -13.747 -11.547 29.074 1.00 83.00 899 PRO A CA 1
ATOM 6808 C C . PRO A 1 899 ? -14.270 -12.564 28.069 1.00 83.00 899 PRO A C 1
ATOM 6810 O O . PRO A 1 899 ? -13.472 -13.223 27.412 1.00 83.00 899 PRO A O 1
ATOM 6813 N N . SER A 1 900 ? -15.584 -12.735 27.963 1.00 84.81 900 SER A N 1
ATOM 6814 C CA . SER A 1 900 ? -16.179 -13.677 27.020 1.00 84.81 900 SER A CA 1
ATOM 6815 C C . SER A 1 900 ? -17.157 -12.968 26.102 1.00 84.81 900 SER A C 1
ATOM 6817 O O . SER A 1 900 ? -17.812 -11.999 26.494 1.00 84.81 900 SER A O 1
ATOM 6819 N N . THR A 1 901 ? -17.283 -13.469 24.876 1.00 84.31 901 THR A N 1
ATOM 6820 C CA . THR A 1 901 ? -18.221 -12.936 23.880 1.00 84.31 901 THR A CA 1
ATOM 6821 C C . THR A 1 901 ? -19.670 -13.047 24.355 1.00 84.31 901 THR A C 1
ATOM 6823 O O . THR A 1 901 ? -20.477 -12.159 24.100 1.00 84.31 901 THR A O 1
ATOM 6826 N N . GLU A 1 902 ? -20.010 -14.099 25.103 1.00 86.19 902 GLU A N 1
ATOM 6827 C CA . GLU A 1 902 ? -21.341 -14.258 25.703 1.00 86.19 902 GLU A CA 1
ATOM 6828 C C . GLU A 1 902 ? -21.627 -13.191 26.764 1.00 86.19 902 GLU A C 1
ATOM 6830 O O . GLU A 1 902 ? -22.687 -12.573 26.734 1.00 86.19 902 GLU A O 1
ATOM 6835 N N . ARG A 1 903 ? -20.667 -12.909 27.658 1.00 86.44 903 ARG A N 1
ATOM 6836 C CA . ARG A 1 903 ? -20.827 -11.859 28.676 1.00 86.44 903 ARG A CA 1
ATOM 6837 C C . ARG A 1 903 ? -20.879 -10.467 28.062 1.00 86.44 903 ARG A C 1
ATOM 6839 O O . ARG A 1 903 ? -21.650 -9.629 28.521 1.00 86.44 903 ARG A O 1
ATOM 6846 N N . ALA A 1 904 ? -20.091 -10.235 27.014 1.00 85.81 904 ALA A N 1
ATOM 6847 C CA . ALA A 1 904 ? -20.175 -9.020 26.214 1.00 85.81 904 ALA A CA 1
ATOM 6848 C C . ALA A 1 904 ? -21.577 -8.845 25.617 1.00 85.81 904 ALA A C 1
ATOM 6850 O O . ALA A 1 904 ? -22.179 -7.793 25.801 1.00 85.81 904 ALA A O 1
ATOM 6851 N N . ARG A 1 905 ? -22.146 -9.891 25.000 1.00 88.06 905 ARG A N 1
ATOM 6852 C CA . ARG A 1 905 ? -23.523 -9.868 24.475 1.00 88.06 905 ARG A CA 1
ATOM 6853 C C . ARG A 1 905 ? -24.553 -9.546 25.555 1.00 88.06 905 ARG A C 1
ATOM 6855 O O . ARG A 1 905 ? -25.389 -8.677 25.345 1.00 88.06 905 ARG A O 1
ATOM 6862 N N . THR A 1 906 ? -24.469 -10.186 26.722 1.00 88.69 906 THR A N 1
ATOM 6863 C CA . THR A 1 906 ? -25.412 -9.911 27.819 1.00 88.69 906 THR A CA 1
ATOM 6864 C C . THR A 1 906 ? -25.256 -8.504 28.399 1.00 88.69 906 THR A C 1
ATOM 6866 O O . THR A 1 906 ? -26.253 -7.875 28.737 1.00 88.69 906 THR A O 1
ATOM 6869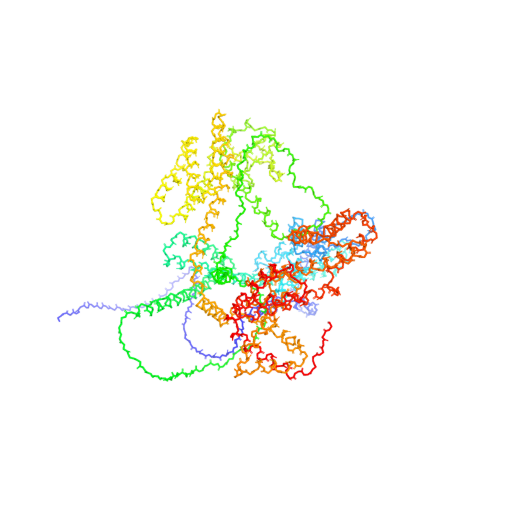 N N . SER A 1 907 ? -24.021 -7.995 28.502 1.00 87.38 907 SER A N 1
ATOM 6870 C CA . SER A 1 907 ? -23.750 -6.626 28.967 1.00 87.38 907 SER A CA 1
ATOM 6871 C C . SER A 1 907 ? -24.320 -5.605 27.988 1.00 87.38 907 SER A C 1
ATOM 6873 O O . SER A 1 907 ? -25.014 -4.681 28.399 1.00 87.38 907 SER A O 1
ATOM 6875 N N . LEU A 1 908 ? -24.087 -5.824 26.693 1.00 88.69 908 LEU A N 1
ATOM 6876 C CA . LEU A 1 908 ? -24.635 -5.014 25.616 1.00 88.69 908 LEU A CA 1
ATOM 6877 C C . LEU A 1 908 ? -26.167 -4.964 25.689 1.00 88.69 908 LEU A C 1
ATOM 6879 O O . LEU A 1 908 ? -26.742 -3.881 25.669 1.00 88.69 908 LEU A O 1
ATOM 6883 N N . ASP A 1 909 ? -26.827 -6.117 25.821 1.00 87.81 909 ASP A N 1
ATOM 6884 C CA . ASP A 1 909 ? -28.291 -6.196 25.881 1.00 87.81 909 ASP A CA 1
ATOM 6885 C C . ASP A 1 909 ? -28.872 -5.461 27.104 1.00 87.81 909 ASP A C 1
ATOM 6887 O O . ASP A 1 909 ? -29.920 -4.818 26.999 1.00 87.81 909 ASP A O 1
ATOM 6891 N N . SER A 1 910 ? -28.170 -5.496 28.241 1.00 87.12 910 SER A N 1
ATOM 6892 C CA . SER A 1 910 ? -28.532 -4.738 29.445 1.00 87.12 910 SER A CA 1
ATOM 6893 C C . SER A 1 910 ? -28.381 -3.223 29.246 1.00 87.12 910 SER A C 1
ATOM 6895 O O . SER A 1 910 ? -29.297 -2.461 29.560 1.00 87.12 910 SER A O 1
ATOM 6897 N N . ASP A 1 911 ? -27.251 -2.775 28.692 1.00 84.75 911 ASP A N 1
ATOM 6898 C CA . ASP A 1 911 ? -26.921 -1.348 28.551 1.00 84.75 911 ASP A CA 1
ATOM 6899 C C . ASP A 1 911 ? -27.707 -0.671 27.406 1.00 84.75 911 ASP A C 1
ATOM 6901 O O . ASP A 1 911 ? -28.055 0.515 27.466 1.00 84.75 911 ASP A O 1
ATOM 6905 N N . ILE A 1 912 ? -28.057 -1.427 26.359 1.00 86.06 912 ILE A N 1
ATOM 6906 C CA . ILE A 1 912 ? -28.879 -0.946 25.239 1.00 86.06 912 ILE A CA 1
ATOM 6907 C C . ILE A 1 912 ? -30.305 -0.598 25.696 1.00 86.06 912 ILE A C 1
ATOM 6909 O O . ILE A 1 912 ? -30.880 0.390 25.231 1.00 86.06 912 ILE A O 1
ATOM 6913 N N . GLY A 1 913 ? -30.879 -1.377 26.619 1.00 75.62 913 GLY A N 1
ATOM 6914 C CA . GLY A 1 913 ? -32.265 -1.200 27.063 1.00 75.62 913 GLY A CA 1
ATOM 6915 C C . GLY A 1 913 ? -32.556 0.186 27.651 1.00 75.62 913 GLY A C 1
ATOM 6916 O O . GLY A 1 913 ? -33.626 0.742 27.409 1.00 75.62 913 GLY A O 1
ATOM 6917 N N . ALA A 1 914 ? -31.593 0.772 28.369 1.00 71.12 914 ALA A N 1
ATOM 6918 C CA . ALA A 1 914 ? -31.739 2.068 29.038 1.00 71.12 914 ALA A CA 1
ATOM 6919 C C . ALA A 1 914 ? -31.239 3.271 28.210 1.00 71.12 914 ALA A C 1
ATOM 6921 O O . ALA A 1 914 ? -31.482 4.420 28.578 1.00 71.12 914 ALA A O 1
ATOM 6922 N N . SER A 1 915 ? -30.536 3.040 27.098 1.00 74.75 915 SER A N 1
ATOM 6923 C CA . SER A 1 915 ? -29.813 4.089 26.358 1.00 74.75 915 SER A CA 1
ATOM 6924 C C . SER A 1 915 ? -30.580 4.685 25.173 1.00 74.75 915 SER A C 1
ATOM 6926 O O . SER A 1 915 ? -30.150 5.697 24.612 1.00 74.75 915 SER A O 1
ATOM 6928 N N . GLY A 1 916 ? -31.726 4.107 24.797 1.00 78.94 916 GLY A N 1
ATOM 6929 C CA . GLY A 1 916 ? -32.496 4.537 23.622 1.00 78.94 916 GLY A CA 1
ATOM 6930 C C . GLY A 1 916 ? -31.863 4.134 22.284 1.00 78.94 916 GLY A C 1
ATOM 6931 O O . GLY A 1 916 ? -32.249 4.668 21.254 1.00 78.94 916 GLY A O 1
ATOM 6932 N N . LEU A 1 917 ? -30.908 3.196 22.302 1.00 86.94 917 LEU A N 1
ATOM 6933 C CA . LEU A 1 917 ? -30.187 2.676 21.131 1.00 86.94 917 LEU A CA 1
ATOM 6934 C C . LEU A 1 917 ? -30.645 1.259 20.734 1.00 86.94 917 LEU A C 1
ATOM 6936 O O . LEU A 1 917 ? -29.920 0.520 20.069 1.00 86.94 917 LEU A O 1
ATOM 6940 N N . ARG A 1 918 ? -31.847 0.853 21.163 1.00 86.12 918 ARG A N 1
ATOM 6941 C CA . ARG A 1 918 ? -32.368 -0.512 20.980 1.00 86.12 918 ARG A CA 1
ATOM 6942 C C . ARG A 1 918 ? -32.468 -0.934 19.518 1.00 86.12 918 ARG A C 1
ATOM 6944 O O . ARG A 1 918 ? -32.117 -2.068 19.196 1.00 86.12 918 ARG A O 1
ATOM 6951 N N . ASP A 1 919 ? -32.858 -0.007 18.656 1.00 85.00 919 ASP A N 1
ATOM 6952 C CA . ASP A 1 919 ? -33.045 -0.241 17.220 1.00 85.00 919 ASP A CA 1
ATOM 6953 C C . ASP A 1 919 ? -31.701 -0.434 16.481 1.00 85.00 919 ASP A C 1
ATOM 6955 O O . ASP A 1 919 ? -31.658 -0.946 15.366 1.00 85.00 919 ASP A O 1
ATOM 6959 N N . PHE A 1 920 ? -30.580 -0.117 17.141 1.00 88.50 920 PHE A N 1
ATOM 6960 C CA . PHE A 1 920 ? -29.214 -0.243 16.622 1.00 88.50 920 PHE A CA 1
ATOM 6961 C C . PHE A 1 920 ? -28.447 -1.426 17.222 1.00 88.50 920 PHE A C 1
ATOM 6963 O O . PHE A 1 920 ? -27.217 -1.482 17.158 1.00 88.50 920 PHE A O 1
ATOM 6970 N N . ARG A 1 921 ? -29.151 -2.406 17.804 1.00 90.12 921 ARG A N 1
ATOM 6971 C CA . ARG A 1 921 ? -28.517 -3.572 18.437 1.00 90.12 921 ARG A CA 1
ATOM 6972 C C . ARG A 1 921 ? -27.555 -4.307 17.504 1.00 90.12 921 ARG A C 1
ATOM 6974 O O . ARG A 1 921 ? -26.469 -4.668 17.941 1.00 90.12 921 ARG A O 1
ATOM 6981 N N . ALA A 1 922 ? -27.943 -4.548 16.252 1.00 89.12 922 ALA A N 1
ATOM 6982 C CA . ALA A 1 922 ? -27.112 -5.276 15.291 1.00 89.12 922 ALA A CA 1
ATOM 6983 C C . ALA A 1 922 ? -25.781 -4.554 14.977 1.00 89.12 922 ALA A C 1
ATOM 6985 O O . ALA A 1 922 ? -24.732 -5.143 15.242 1.00 89.12 922 ALA A O 1
ATOM 6986 N N . PRO A 1 923 ? -25.768 -3.285 14.513 1.00 90.44 923 PRO A N 1
ATOM 6987 C CA . PRO A 1 923 ? -24.512 -2.583 14.235 1.00 90.44 923 PRO A CA 1
ATOM 6988 C C . PRO A 1 923 ? -23.647 -2.371 15.487 1.00 90.44 923 PRO A C 1
ATOM 6990 O O . PRO A 1 923 ? -22.423 -2.488 15.397 1.00 90.44 923 PRO A O 1
ATOM 6993 N N . LEU A 1 924 ? -24.255 -2.134 16.659 1.00 91.81 924 LEU A N 1
ATOM 6994 C CA . LEU A 1 924 ? -23.526 -2.043 17.930 1.00 91.81 924 LEU A CA 1
ATOM 6995 C C . LEU A 1 924 ? -22.899 -3.378 18.334 1.00 91.81 924 LEU A C 1
ATOM 6997 O O . LEU A 1 924 ? -21.761 -3.403 18.797 1.00 91.81 924 LEU A O 1
ATOM 7001 N N . LEU A 1 925 ? -23.615 -4.489 18.146 1.00 91.50 925 LEU A N 1
ATOM 7002 C CA . LEU A 1 925 ? -23.101 -5.820 18.447 1.00 91.50 925 LEU A CA 1
ATOM 7003 C C . LEU A 1 925 ? -21.916 -6.175 17.548 1.00 91.50 925 LEU A C 1
ATOM 7005 O O . LEU A 1 925 ? -20.923 -6.699 18.048 1.00 91.50 925 LEU A O 1
ATOM 7009 N N . ASP A 1 926 ? -21.995 -5.865 16.256 1.00 90.69 926 ASP A N 1
ATOM 7010 C CA . ASP A 1 926 ? -20.886 -6.078 15.326 1.00 90.69 926 ASP A CA 1
ATOM 7011 C C . ASP A 1 926 ? -19.652 -5.265 15.734 1.00 90.69 926 ASP A C 1
ATOM 7013 O O . ASP A 1 926 ? -18.554 -5.813 15.846 1.00 90.69 926 ASP A O 1
ATOM 7017 N N . ALA A 1 927 ? -19.829 -3.961 15.988 1.00 93.38 927 ALA A N 1
ATOM 7018 C CA . ALA A 1 927 ? -18.746 -3.075 16.411 1.00 93.38 927 ALA A CA 1
ATOM 7019 C C . ALA A 1 927 ? -18.116 -3.560 17.725 1.00 93.38 927 ALA A C 1
ATOM 7021 O O . ALA A 1 927 ? -16.892 -3.641 17.840 1.00 93.38 927 ALA A O 1
ATOM 7022 N N . ALA A 1 928 ? -18.948 -3.954 18.691 1.00 92.50 928 ALA A N 1
ATOM 7023 C CA . ALA A 1 928 ? -18.497 -4.457 19.978 1.00 92.50 928 ALA A CA 1
ATOM 7024 C C . ALA A 1 928 ? -17.763 -5.799 19.871 1.00 92.50 928 ALA A C 1
ATOM 7026 O O . ALA A 1 928 ? -16.777 -5.988 20.576 1.00 92.50 928 ALA A O 1
ATOM 7027 N N . GLN A 1 929 ? -18.183 -6.717 18.993 1.00 91.44 929 GLN A N 1
ATOM 7028 C CA . GLN A 1 929 ? -17.484 -7.991 18.782 1.00 91.44 929 GLN A CA 1
ATOM 7029 C C . GLN A 1 929 ? -16.098 -7.782 18.166 1.00 91.44 929 GLN A C 1
ATOM 7031 O O . GLN A 1 929 ? -15.123 -8.344 18.666 1.00 91.44 929 GLN A O 1
ATOM 7036 N N . ILE A 1 930 ? -16.001 -6.943 17.126 1.00 91.75 930 ILE A N 1
ATOM 7037 C CA . ILE A 1 930 ? -14.722 -6.605 16.482 1.00 91.75 930 ILE A CA 1
ATOM 7038 C C . ILE A 1 930 ? -13.783 -5.959 17.505 1.00 91.75 930 ILE A C 1
ATOM 7040 O O . ILE A 1 930 ? -12.631 -6.370 17.652 1.00 91.75 930 ILE A O 1
ATOM 7044 N N . PHE A 1 931 ? -14.292 -4.975 18.248 1.00 94.31 931 PHE A N 1
ATOM 7045 C CA . PHE A 1 931 ? -13.500 -4.227 19.214 1.00 94.31 931 PHE A CA 1
ATOM 7046 C C . PHE A 1 931 ? -13.101 -5.071 20.433 1.00 94.31 931 PHE A C 1
ATOM 7048 O O . PHE A 1 931 ? -11.954 -5.011 20.866 1.00 94.31 931 PHE A O 1
ATOM 7055 N N . GLN A 1 932 ? -13.996 -5.915 20.958 1.00 92.94 932 GLN A N 1
ATOM 7056 C CA . GLN A 1 932 ? -13.683 -6.834 22.056 1.00 92.94 932 GLN A CA 1
ATOM 7057 C C . GLN A 1 932 ? -12.585 -7.824 21.653 1.00 92.94 932 GLN A C 1
ATOM 7059 O O . GLN A 1 932 ? -11.637 -8.013 22.417 1.00 92.94 932 GLN A O 1
ATOM 7064 N N . ALA A 1 933 ? -12.697 -8.444 20.471 1.00 90.88 933 ALA A N 1
ATOM 7065 C CA . ALA A 1 933 ? -11.699 -9.389 19.974 1.00 90.88 933 ALA A CA 1
ATOM 7066 C C . ALA A 1 933 ? -10.315 -8.730 19.881 1.00 90.88 933 ALA A C 1
ATOM 7068 O O . ALA A 1 933 ? -9.341 -9.277 20.401 1.00 90.88 933 ALA A O 1
ATOM 7069 N N . LEU A 1 934 ? -10.260 -7.517 19.318 1.00 93.44 934 LEU A N 1
ATOM 7070 C CA . LEU A 1 934 ? -9.049 -6.704 19.249 1.00 93.44 934 LEU A CA 1
ATOM 7071 C C . LEU A 1 934 ? -8.473 -6.417 20.640 1.00 93.44 934 LEU A C 1
ATOM 7073 O O . LEU A 1 934 ? -7.319 -6.736 20.906 1.00 93.44 934 LEU A O 1
ATOM 7077 N N . VAL A 1 935 ? -9.268 -5.849 21.549 1.00 93.12 935 VAL A N 1
ATOM 7078 C CA . VAL A 1 935 ? -8.819 -5.445 22.893 1.00 93.12 935 VAL A CA 1
ATOM 7079 C C . VAL A 1 935 ? -8.257 -6.629 23.679 1.00 93.12 935 VAL A C 1
ATOM 7081 O O . VAL A 1 935 ? -7.218 -6.502 24.335 1.00 93.12 935 VAL A O 1
ATOM 7084 N N . TRP A 1 936 ? -8.926 -7.783 23.626 1.00 91.06 936 TRP A N 1
ATOM 7085 C CA . TRP A 1 936 ? -8.499 -8.976 24.354 1.00 91.06 936 TRP A CA 1
ATOM 7086 C C . TRP A 1 936 ? -7.242 -9.594 23.769 1.00 91.06 936 TRP A C 1
ATOM 7088 O O . TRP A 1 936 ? -6.314 -9.893 24.522 1.00 91.06 936 TRP A O 1
ATOM 7098 N N . HIS A 1 937 ? -7.182 -9.733 22.448 1.00 91.00 937 HIS A N 1
ATOM 7099 C CA . HIS A 1 937 ? -5.981 -10.196 21.770 1.00 91.00 937 HIS A CA 1
ATOM 7100 C C . HIS A 1 937 ? -4.795 -9.262 22.057 1.00 91.00 937 HIS A C 1
ATOM 7102 O O . HIS A 1 937 ? -3.778 -9.701 22.592 1.00 91.00 937 HIS A O 1
ATOM 7108 N N . HIS A 1 938 ? -4.975 -7.958 21.842 1.00 92.62 938 HIS A N 1
ATOM 7109 C CA . HIS A 1 938 ? -3.963 -6.933 22.080 1.00 92.62 938 HIS A CA 1
ATOM 7110 C C . HIS A 1 938 ? -3.469 -6.935 23.534 1.00 92.62 938 HIS A C 1
ATOM 7112 O O . HIS A 1 938 ? -2.268 -6.880 23.800 1.00 92.62 938 HIS A O 1
ATOM 7118 N N . SER A 1 939 ? -4.384 -7.068 24.497 1.00 92.00 939 SER A N 1
ATOM 7119 C CA . SER A 1 939 ? -4.018 -7.198 25.910 1.00 92.00 939 SER A CA 1
ATOM 7120 C C . SER A 1 939 ? -3.220 -8.477 26.171 1.00 92.00 939 SER A C 1
ATOM 7122 O O . SER A 1 939 ? -2.236 -8.452 26.902 1.00 92.00 939 SER A O 1
ATOM 7124 N N . ASN A 1 940 ? -3.594 -9.610 25.585 1.00 89.56 940 ASN A N 1
ATOM 7125 C CA . ASN A 1 940 ? -2.875 -10.861 25.827 1.00 89.56 940 ASN A CA 1
ATOM 7126 C C . ASN A 1 940 ? -1.460 -10.855 25.216 1.00 89.56 940 ASN A C 1
ATOM 7128 O O . ASN A 1 940 ? -0.548 -11.433 25.810 1.00 89.56 940 ASN A O 1
ATOM 7132 N N . VAL A 1 941 ? -1.251 -10.153 24.097 1.00 90.75 941 VAL A N 1
ATOM 7133 C CA . VAL A 1 941 ? 0.067 -10.016 23.455 1.00 90.75 941 VAL A CA 1
ATOM 7134 C C . VAL A 1 941 ? 0.941 -8.970 24.165 1.00 90.75 941 VAL A C 1
ATOM 7136 O O . VAL A 1 941 ? 2.081 -9.263 24.541 1.00 90.75 941 VAL A O 1
ATOM 7139 N N . PHE A 1 942 ? 0.425 -7.753 24.383 1.00 91.94 942 PHE A N 1
ATOM 7140 C CA . PHE A 1 942 ? 1.252 -6.577 24.698 1.00 91.94 942 PHE A CA 1
ATOM 7141 C C . PHE A 1 942 ? 1.199 -6.104 26.156 1.00 91.94 942 PHE A C 1
ATOM 7143 O O . PHE A 1 942 ? 2.072 -5.339 26.567 1.00 91.94 942 PHE A O 1
ATOM 7150 N N . LEU A 1 943 ? 0.256 -6.573 26.984 1.00 90.62 943 LEU A N 1
ATOM 7151 C CA . LEU A 1 943 ? 0.149 -6.129 28.385 1.00 90.62 943 LEU A CA 1
ATOM 7152 C C . LEU A 1 943 ? 1.454 -6.293 29.193 1.00 90.62 943 LEU A C 1
ATOM 7154 O O . LEU A 1 943 ? 1.798 -5.355 29.912 1.00 90.62 943 LEU A O 1
ATOM 7158 N N . PRO A 1 944 ? 2.241 -7.383 29.045 1.00 88.81 944 PRO A N 1
ATOM 7159 C CA . PRO A 1 944 ? 3.531 -7.507 29.732 1.00 88.81 944 PRO A CA 1
ATOM 7160 C C . PRO A 1 944 ? 4.562 -6.438 29.332 1.00 88.81 944 PRO A C 1
ATOM 7162 O O . PRO A 1 944 ? 5.476 -6.157 30.101 1.00 88.81 944 PRO A O 1
ATOM 7165 N N . LEU A 1 945 ? 4.447 -5.864 28.129 1.00 87.62 945 LEU A N 1
ATOM 7166 C CA . LEU A 1 945 ? 5.309 -4.775 27.655 1.00 87.62 945 LEU A CA 1
ATOM 7167 C C . LEU A 1 945 ? 4.814 -3.413 28.153 1.00 87.62 945 LEU A C 1
ATOM 7169 O O . LEU A 1 945 ? 5.618 -2.525 28.425 1.00 87.62 945 LEU A O 1
ATOM 7173 N N . TYR A 1 946 ? 3.500 -3.253 28.308 1.00 91.12 946 TYR A N 1
ATOM 7174 C CA . TYR A 1 946 ? 2.887 -2.020 28.801 1.00 91.12 946 TYR A CA 1
ATOM 7175 C C . TYR A 1 946 ? 2.974 -1.850 30.307 1.00 91.12 946 TYR A C 1
ATOM 7177 O O . TYR A 1 946 ? 3.078 -0.726 30.785 1.00 91.12 946 TYR A O 1
ATOM 7185 N N . GLU A 1 947 ? 2.942 -2.944 31.061 1.00 90.00 947 GLU A N 1
ATOM 7186 C CA . GLU A 1 947 ? 2.997 -2.936 32.520 1.00 90.00 947 GLU A CA 1
ATOM 7187 C C . GLU A 1 947 ? 4.104 -2.019 33.102 1.00 90.00 947 GLU A C 1
ATOM 7189 O O . GLU A 1 947 ? 3.773 -1.156 33.924 1.00 90.00 947 GLU A O 1
ATOM 7194 N N . PRO A 1 948 ? 5.392 -2.128 32.704 1.00 88.94 948 PRO A N 1
ATOM 7195 C CA . PRO A 1 948 ? 6.434 -1.238 33.223 1.00 88.94 948 PRO A CA 1
ATOM 7196 C C . PRO A 1 948 ? 6.208 0.230 32.831 1.00 88.94 948 PRO A C 1
ATOM 7198 O O . PRO A 1 948 ? 6.387 1.114 33.669 1.00 88.94 948 PRO A O 1
ATOM 7201 N N . ILE A 1 949 ? 5.756 0.479 31.598 1.00 88.19 949 ILE A N 1
ATOM 7202 C CA . ILE A 1 949 ? 5.496 1.820 31.056 1.00 88.19 949 ILE A CA 1
ATOM 7203 C C . ILE A 1 949 ? 4.381 2.510 31.851 1.00 88.19 949 ILE A C 1
ATOM 7205 O O . ILE A 1 949 ? 4.544 3.633 32.331 1.00 88.19 949 ILE A O 1
ATOM 7209 N N . ILE A 1 950 ? 3.258 1.813 32.035 1.00 89.50 950 ILE A N 1
ATOM 7210 C CA . ILE A 1 950 ? 2.085 2.313 32.756 1.00 89.50 950 ILE A CA 1
ATOM 7211 C C . ILE A 1 950 ? 2.442 2.590 34.215 1.00 89.50 950 ILE A C 1
ATOM 7213 O O . ILE A 1 950 ? 2.076 3.638 34.745 1.00 89.50 950 ILE A O 1
ATOM 7217 N N . ARG A 1 951 ? 3.185 1.688 34.868 1.00 88.19 951 ARG A N 1
ATOM 7218 C CA . ARG A 1 951 ? 3.599 1.867 36.265 1.00 88.19 951 ARG A CA 1
ATOM 7219 C C . ARG A 1 951 ? 4.474 3.102 36.444 1.00 88.19 951 ARG A C 1
ATOM 7221 O O . ARG A 1 951 ? 4.262 3.871 37.381 1.00 88.19 951 ARG A O 1
ATOM 7228 N N . GLU A 1 952 ? 5.465 3.287 35.576 1.00 87.06 952 GLU A N 1
ATOM 7229 C CA . GLU A 1 952 ? 6.357 4.444 35.641 1.00 87.06 952 GLU A CA 1
ATOM 7230 C C . GLU A 1 952 ? 5.587 5.752 35.409 1.00 87.06 952 GLU A C 1
ATOM 7232 O O . GLU A 1 952 ? 5.727 6.703 36.184 1.00 87.06 952 GLU A O 1
ATOM 7237 N N . ALA A 1 953 ? 4.713 5.781 34.403 1.00 85.50 953 ALA A N 1
ATOM 7238 C CA . ALA A 1 953 ? 3.869 6.934 34.113 1.00 85.50 953 ALA A CA 1
ATOM 7239 C C . ALA A 1 953 ? 2.897 7.248 35.268 1.00 85.50 953 ALA A C 1
ATOM 7241 O O . ALA A 1 953 ? 2.800 8.399 35.700 1.00 85.50 953 ALA A O 1
ATOM 7242 N N . ALA A 1 954 ? 2.246 6.233 35.846 1.00 83.81 954 ALA A N 1
ATOM 7243 C CA . ALA A 1 954 ? 1.335 6.390 36.981 1.00 83.81 954 ALA A CA 1
ATOM 7244 C C . ALA A 1 954 ? 2.039 6.917 38.245 1.00 83.81 954 ALA A C 1
ATOM 7246 O O . ALA A 1 954 ? 1.415 7.626 39.037 1.00 83.81 954 ALA A O 1
ATOM 7247 N N . ARG A 1 955 ? 3.330 6.606 38.440 1.00 83.12 955 ARG A N 1
ATOM 7248 C CA . ARG A 1 955 ? 4.153 7.184 39.518 1.00 83.12 955 ARG A CA 1
ATOM 7249 C C . ARG A 1 955 ? 4.497 8.649 39.249 1.00 83.12 955 ARG A C 1
ATOM 7251 O O . ARG A 1 955 ? 4.349 9.468 40.148 1.00 83.12 955 ARG A O 1
ATOM 7258 N N . LYS A 1 956 ? 4.886 9.016 38.025 1.00 78.75 956 LYS A N 1
ATOM 7259 C CA . LYS A 1 956 ? 5.245 10.409 37.677 1.00 78.75 956 LYS A CA 1
ATOM 7260 C C . LYS A 1 956 ? 4.082 11.393 37.844 1.00 78.75 956 LYS A C 1
ATOM 7262 O O . LYS A 1 956 ? 4.290 12.516 38.299 1.00 78.75 956 LYS A O 1
ATOM 7267 N N . VAL A 1 957 ? 2.853 10.956 37.562 1.00 69.19 957 VAL A N 1
ATOM 7268 C CA . VAL A 1 957 ? 1.638 11.762 37.789 1.00 69.19 957 VAL A CA 1
ATOM 7269 C C . VAL A 1 957 ? 1.425 12.080 39.281 1.00 69.19 957 VAL A C 1
ATOM 7271 O O . VAL A 1 957 ? 0.845 13.112 39.597 1.00 69.19 957 VAL A O 1
ATOM 7274 N N . SER A 1 958 ? 1.937 11.258 40.209 1.00 57.19 958 SER A N 1
ATOM 7275 C CA . SER A 1 958 ? 1.838 11.522 41.658 1.00 57.19 958 SER A CA 1
ATOM 7276 C C . SER A 1 958 ? 2.791 12.615 42.162 1.00 57.19 958 SER A C 1
ATOM 7278 O O . SER A 1 958 ? 2.476 13.294 43.133 1.00 57.19 958 SER A O 1
ATOM 7280 N N . SER A 1 959 ? 3.929 12.828 41.488 1.00 50.56 959 SER A N 1
ATOM 7281 C CA . SER A 1 959 ? 4.929 13.838 41.871 1.00 50.56 959 SER A CA 1
ATOM 7282 C C . SER A 1 959 ? 4.679 15.232 41.281 1.00 50.56 959 SER A C 1
ATOM 7284 O O . SER A 1 959 ? 5.289 16.199 41.727 1.00 50.56 959 SER A O 1
ATOM 7286 N N . GLY A 1 960 ? 3.809 15.347 40.274 1.00 39.91 960 GLY A N 1
ATOM 7287 C CA . GLY A 1 960 ? 3.539 16.587 39.544 1.00 39.91 960 GLY A CA 1
ATOM 7288 C C . GLY A 1 960 ? 2.167 17.170 39.864 1.00 39.91 960 GLY A C 1
ATOM 7289 O O . GLY A 1 960 ? 1.256 17.093 39.043 1.00 39.91 960 GLY A O 1
ATOM 7290 N N . GLY A 1 961 ? 2.009 17.775 41.041 1.00 37.78 961 GLY A N 1
ATOM 7291 C CA . GLY A 1 961 ? 0.925 18.732 41.250 1.00 37.78 961 GLY A CA 1
ATOM 7292 C C . GLY A 1 961 ? 1.130 19.938 40.326 1.00 37.78 961 GLY A C 1
ATOM 7293 O O . GLY A 1 961 ? 2.180 20.566 40.376 1.00 37.78 961 GLY A O 1
ATOM 7294 N N . SER A 1 962 ? 0.121 20.252 39.506 1.00 37.28 962 SER A N 1
ATOM 7295 C CA . SER A 1 962 ? 0.064 21.377 38.555 1.00 37.28 962 SER A CA 1
ATOM 7296 C C . SER A 1 962 ? 0.950 21.259 37.303 1.00 37.28 962 SER A C 1
ATOM 7298 O O . SER A 1 962 ? 2.034 21.831 37.229 1.00 37.28 962 SER A O 1
ATOM 7300 N N . ILE A 1 963 ? 0.418 20.635 36.246 1.00 34.56 963 ILE A N 1
ATOM 7301 C CA . ILE A 1 963 ? 0.836 20.932 34.867 1.00 34.56 963 ILE A CA 1
ATOM 7302 C C . ILE A 1 963 ? -0.204 21.883 34.270 1.00 34.56 963 ILE A C 1
ATOM 7304 O O . ILE A 1 963 ? -1.339 21.502 33.983 1.00 34.56 963 ILE A O 1
ATOM 7308 N N . THR A 1 964 ? 0.192 23.142 34.117 1.00 33.97 964 THR A N 1
ATOM 7309 C CA . THR A 1 964 ? -0.502 24.158 33.323 1.00 33.97 964 THR A CA 1
ATOM 7310 C C . THR A 1 964 ? -0.611 23.699 31.867 1.00 33.97 964 THR A C 1
ATOM 7312 O O . THR A 1 964 ? 0.393 23.335 31.257 1.00 33.97 964 THR A O 1
ATOM 7315 N N . ARG A 1 965 ? -1.831 23.726 31.311 1.00 25.73 965 ARG A N 1
ATOM 7316 C CA . ARG A 1 965 ? -2.105 23.531 29.875 1.00 25.73 965 ARG A CA 1
ATOM 7317 C C . ARG A 1 965 ? -1.264 24.508 29.037 1.00 25.73 965 ARG A C 1
ATOM 7319 O O . ARG A 1 965 ? -1.358 25.706 29.306 1.00 25.73 965 ARG A O 1
ATOM 7326 N N . PRO A 1 966 ? -0.528 24.065 28.003 1.00 31.20 966 PRO A N 1
ATOM 7327 C CA . PRO A 1 966 ? -0.181 24.946 26.904 1.00 31.20 966 PRO A CA 1
ATOM 7328 C C . PRO A 1 966 ? -1.384 25.042 25.952 1.00 31.20 966 PRO A C 1
ATOM 7330 O O . PRO A 1 966 ? -2.066 24.048 25.693 1.00 31.20 966 PRO A O 1
ATOM 7333 N N . THR A 1 967 ? -1.664 26.274 25.536 1.00 30.45 967 THR A N 1
ATOM 7334 C CA . THR A 1 967 ? -2.674 26.697 24.554 1.00 30.45 967 THR A CA 1
ATOM 7335 C C . THR A 1 967 ? -2.439 26.131 23.169 1.00 30.45 967 THR A C 1
ATOM 7337 O O . THR A 1 967 ? -1.249 26.075 22.783 1.00 30.45 967 THR A O 1
#